Protein 6ZHK (pdb70)

Structure (mmCIF, N/CA/C/O backbone):
data_6ZHK
#
_entry.id   6ZHK
#
_cell.length_a   61.232
_cell.length_b   61.380
_cell.length_c   63.069
_cell.angle_alpha   106.110
_cell.angle_beta   93.480
_cell.angle_gamma   96.470
#
_symmetry.space_group_name_H-M   'P 1'
#
loop_
_entity.id
_entity.type
_entity.pdbx_description
1 polymer 'Adenosylmethionine-8-amino-7-oxononanoate aminotransferase'
2 non-polymer 'MAGNESIUM ION'
3 water water
#
loop_
_atom_site.group_PDB
_atom_site.id
_atom_site.type_symbol
_atom_site.label_atom_id
_atom_site.label_alt_id
_atom_site.label_comp_id
_atom_site.label_asym_id
_atom_site.label_entity_id
_atom_site.label_seq_id
_atom_site.pdbx_PDB_ins_code
_atom_site.Cartn_x
_atom_site.Cartn_y
_atom_site.Cartn_z
_atom_site.occupancy
_atom_site.B_iso_or_equiv
_atom_site.auth_seq_id
_atom_site.auth_comp_id
_atom_site.auth_asym_id
_atom_site.auth_atom_id
_atom_site.pdbx_PDB_model_num
ATOM 1 N N . ASP A 1 9 ? 35.708 9.026 -2.039 1.00 53.98 9 ASP A N 1
ATOM 2 C CA . ASP A 1 9 ? 34.265 8.950 -1.895 1.00 40.92 9 ASP A CA 1
ATOM 3 C C . ASP A 1 9 ? 33.787 10.234 -1.229 1.00 40.90 9 ASP A C 1
ATOM 4 O O . ASP A 1 9 ? 32.649 10.594 -1.462 1.00 39.85 9 ASP A O 1
ATOM 9 N N . LYS A 1 10 ? 34.629 10.881 -0.398 1.00 36.91 10 LYS A N 1
ATOM 10 C CA . LYS A 1 10 ? 34.177 11.859 0.603 1.00 35.80 10 LYS A CA 1
ATOM 11 C C . LYS A 1 10 ? 33.399 13.020 -0.048 1.00 36.82 10 LYS A C 1
ATOM 12 O O . LYS A 1 10 ? 32.388 13.485 0.492 1.00 31.64 10 LYS A O 1
ATOM 15 N N . ASN A 1 11 ? 33.898 13.511 -1.194 1.00 33.02 11 ASN A N 1
ATOM 16 C CA . ASN A 1 11 ? 33.348 14.687 -1.851 1.00 35.03 11 ASN A CA 1
ATOM 17 C C . ASN A 1 11 ? 31.983 14.342 -2.440 1.00 31.18 11 ASN A C 1
ATOM 18 O O . ASN A 1 11 ? 31.066 15.140 -2.365 1.00 30.99 11 ASN A O 1
ATOM 23 N N . LEU A 1 12 ? 31.848 13.131 -2.968 1.00 30.55 12 LEU A N 1
ATOM 24 C CA . LEU A 1 12 ? 30.576 12.657 -3.491 1.00 31.55 12 LEU A CA 1
ATOM 25 C C . LEU A 1 12 ? 29.547 12.488 -2.361 1.00 34.62 12 LEU A C 1
ATOM 26 O O . LEU A 1 12 ? 28.370 12.799 -2.578 1.00 34.34 12 LEU A O 1
ATOM 31 N N . LEU A 1 13 ? 29.966 11.948 -1.196 1.00 27.72 13 LEU A N 1
ATOM 32 C CA . LEU A 1 13 ? 29.064 11.788 -0.050 1.00 26.96 13 LEU A CA 1
ATOM 33 C C . LEU A 1 13 ? 28.512 13.154 0.337 1.00 25.38 13 LEU A C 1
ATOM 34 O O . LEU A 1 13 ? 27.313 13.293 0.541 1.00 25.05 13 LEU A O 1
ATOM 39 N N . GLU A 1 14 ? 29.391 14.155 0.449 1.00 25.72 14 GLU A N 1
ATOM 40 C CA . GLU A 1 14 ? 28.983 15.511 0.826 1.00 26.41 14 GLU A CA 1
ATOM 41 C C . GLU A 1 14 ? 27.987 16.052 -0.193 1.00 25.47 14 GLU A C 1
ATOM 42 O O . GLU A 1 14 ? 26.948 16.627 0.174 1.00 24.24 14 GLU A O 1
ATOM 48 N N . LYS A 1 15 ? 28.275 15.807 -1.479 1.00 22.38 15 LYS A N 1
ATOM 49 C CA . LYS A 1 15 ? 27.429 16.328 -2.529 1.00 27.63 15 LYS A CA 1
ATOM 50 C C . LYS A 1 15 ? 26.061 15.663 -2.475 1.00 25.02 15 LYS A C 1
ATOM 51 O O . LYS A 1 15 ? 25.046 16.340 -2.611 1.00 24.27 15 LYS A O 1
ATOM 57 N N . TRP A 1 16 ? 26.032 14.337 -2.324 1.00 27.04 16 TRP A N 1
ATOM 58 C CA . TRP A 1 16 ? 24.785 13.576 -2.332 1.00 22.66 16 TRP A CA 1
ATOM 59 C C . TRP A 1 16 ? 23.956 13.966 -1.113 1.00 20.75 16 TRP A C 1
ATOM 60 O O . TRP A 1 16 ? 22.736 14.117 -1.195 1.00 22.68 16 TRP A O 1
ATOM 71 N N . ASP A 1 17 ? 24.625 14.175 0.002 1.00 18.23 17 ASP A N 1
ATOM 72 C CA . ASP A 1 17 ? 23.953 14.606 1.212 1.00 21.40 17 ASP A CA 1
ATOM 73 C C . ASP A 1 17 ? 23.153 15.886 0.936 1.00 24.33 17 ASP A C 1
ATOM 74 O O . ASP A 1 17 ? 21.972 16.003 1.278 1.00 26.63 17 ASP A O 1
ATOM 79 N N . LYS A 1 18 ? 23.805 16.869 0.307 1.00 20.44 18 LYS A N 1
ATOM 80 C CA . LYS A 1 18 ? 23.193 18.163 0.065 1.00 21.84 18 LYS A CA 1
ATOM 81 C C . LYS A 1 18 ? 22.186 18.044 -1.067 1.00 19.67 18 LYS A C 1
ATOM 82 O O . LYS A 1 18 ? 21.269 18.835 -1.158 1.00 25.66 18 LYS A O 1
ATOM 88 N N . GLU A 1 19 ? 22.425 17.155 -2.029 1.00 20.00 19 GLU A N 1
ATOM 89 C CA . GLU A 1 19 ? 21.569 17.075 -3.204 1.00 20.14 19 GLU A CA 1
ATOM 90 C C . GLU A 1 19 ? 20.246 16.359 -2.901 1.00 19.46 19 GLU A C 1
ATOM 91 O O . GLU A 1 19 ? 19.212 16.722 -3.475 1.00 18.43 19 GLU A O 1
ATOM 97 N N . TYR A 1 20 ? 20.290 15.312 -2.079 1.00 17.00 20 TYR A N 1
ATOM 98 C CA . TYR A 1 20 ? 19.164 14.367 -2.065 1.00 16.10 20 TYR A CA 1
ATOM 99 C C . TYR A 1 20 ? 18.390 14.365 -0.752 1.00 16.36 20 TYR A C 1
ATOM 100 O O . TYR A 1 20 ? 17.225 13.952 -0.735 1.00 16.55 20 TYR A O 1
ATOM 109 N N . ILE A 1 21 ? 19.026 14.803 0.339 1.00 14.49 21 ILE A N 1
ATOM 110 C CA . ILE A 1 21 ? 18.335 14.697 1.621 1.00 14.56 21 ILE A CA 1
ATOM 111 C C . ILE A 1 21 ? 17.764 16.045 2.055 1.00 15.35 21 ILE A C 1
ATOM 112 O O . ILE A 1 21 ? 18.496 17.057 2.121 1.00 17.94 21 ILE A O 1
ATOM 117 N N . TRP A 1 22 ? 16.455 16.052 2.307 1.00 14.25 22 TRP A N 1
ATOM 118 C CA . TRP A 1 22 ? 15.849 17.176 3.010 1.00 13.59 22 TRP A CA 1
ATOM 119 C C . TRP A 1 22 ? 15.990 16.894 4.504 1.00 14.15 22 TRP A C 1
ATOM 120 O O . TRP A 1 22 ? 15.289 16.021 5.042 1.00 15.88 22 TRP A O 1
ATOM 131 N N . HIS A 1 23 ? 16.920 17.606 5.140 1.00 14.68 23 HIS A N 1
ATOM 132 C CA . HIS A 1 23 ? 17.258 17.293 6.530 1.00 13.92 23 HIS A CA 1
ATOM 133 C C . HIS A 1 23 ? 16.184 17.835 7.462 1.00 14.94 23 HIS A C 1
ATOM 134 O O . HIS A 1 23 ? 15.532 18.831 7.155 1.00 15.60 23 HIS A O 1
ATOM 141 N N . PRO A 1 24 ? 15.978 17.171 8.631 1.00 14.35 24 PRO A N 1
ATOM 142 C CA . PRO A 1 24 ? 15.020 17.645 9.634 1.00 14.66 24 PRO A CA 1
ATOM 143 C C . PRO A 1 24 ? 15.569 18.931 10.289 1.00 16.32 24 PRO A C 1
ATOM 144 O O . PRO A 1 24 ? 16.785 19.049 10.488 1.00 14.04 24 PRO A O 1
ATOM 148 N N . TYR A 1 25 ? 14.663 19.855 10.643 1.00 13.48 25 TYR A N 1
ATOM 149 C CA . TYR A 1 25 ? 14.947 21.063 11.412 1.00 13.17 25 TYR A CA 1
ATOM 150 C C . TYR A 1 25 ? 16.169 21.788 10.833 1.00 14.04 25 TYR A C 1
ATOM 151 O O . TYR A 1 25 ? 17.049 22.150 11.578 1.00 15.15 25 TYR A O 1
ATOM 160 N N . THR A 1 26 ? 16.235 21.989 9.511 1.00 13.19 26 THR A N 1
ATOM 161 C CA . THR A 1 26 ? 17.461 22.534 8.969 1.00 14.69 26 THR A CA 1
ATOM 162 C C . THR A 1 26 ? 17.127 23.428 7.770 1.00 15.77 26 THR A C 1
ATOM 163 O O . THR A 1 26 ? 16.420 23.011 6.844 1.00 14.63 26 THR A O 1
ATOM 167 N N . GLN A 1 27 ? 17.690 24.644 7.764 1.00 15.86 27 GLN A N 1
ATOM 168 C CA . GLN A 1 27 ? 17.529 25.519 6.615 1.00 15.64 27 GLN A CA 1
ATOM 169 C C . GLN A 1 27 ? 18.512 25.030 5.563 1.00 15.42 27 GLN A C 1
ATOM 170 O O . GLN A 1 27 ? 19.714 25.285 5.684 1.00 15.82 27 GLN A O 1
ATOM 176 N N . MET A 1 28 ? 17.999 24.394 4.498 1.00 14.88 28 MET A N 1
ATOM 177 C CA . MET A 1 28 ? 18.836 23.630 3.586 1.00 15.62 28 MET A CA 1
ATOM 178 C C . MET A 1 28 ? 19.726 24.581 2.766 1.00 16.78 28 MET A C 1
ATOM 179 O O . MET A 1 28 ? 20.786 24.175 2.304 1.00 15.31 28 MET A O 1
ATOM 184 N N . LYS A 1 29 ? 19.276 25.814 2.566 1.00 19.08 29 LYS A N 1
ATOM 185 C CA . LYS A 1 29 ? 20.125 26.823 1.913 1.00 20.38 29 LYS A CA 1
ATOM 186 C C . LYS A 1 29 ? 21.455 26.914 2.638 1.00 21.56 29 LYS A C 1
ATOM 187 O O . LYS A 1 29 ? 22.501 26.931 2.008 1.00 25.68 29 LYS A O 1
ATOM 193 N N . GLU A 1 30 ? 21.415 27.018 3.967 1.00 20.14 30 GLU A N 1
ATOM 194 C CA . GLU A 1 30 ? 22.620 27.222 4.741 1.00 23.91 30 GLU A CA 1
ATOM 195 C C . GLU A 1 30 ? 23.410 25.937 4.878 1.00 23.18 30 GLU A C 1
ATOM 196 O O . GLU A 1 30 ? 24.630 25.967 4.853 1.00 24.58 30 GLU A O 1
ATOM 202 N N . TYR A 1 31 ? 22.706 24.822 5.037 1.00 19.07 31 TYR A N 1
ATOM 203 C CA . TYR A 1 31 ? 23.375 23.544 5.158 1.00 17.99 31 TYR A CA 1
ATOM 204 C C . TYR A 1 31 ? 24.176 23.271 3.877 1.00 16.75 31 TYR A C 1
ATOM 205 O O . TYR A 1 31 ? 25.293 22.769 3.913 1.00 19.74 31 TYR A O 1
ATOM 214 N N . ARG A 1 32 ? 23.599 23.607 2.726 1.00 17.90 32 ARG A N 1
ATOM 215 C CA . ARG A 1 32 ? 24.283 23.343 1.475 1.00 21.44 32 ARG A CA 1
ATOM 216 C C . ARG A 1 32 ? 25.532 24.209 1.294 1.00 25.67 32 ARG A C 1
ATOM 217 O O . ARG A 1 32 ? 26.392 23.842 0.496 1.00 25.92 32 ARG A O 1
ATOM 225 N N . GLU A 1 33 ? 25.633 25.311 2.046 1.00 26.29 33 GLU A N 1
ATOM 226 C CA . GLU A 1 33 ? 26.798 26.179 1.926 1.00 32.62 33 GLU A CA 1
ATOM 227 C C . GLU A 1 33 ? 27.908 25.732 2.864 1.00 33.06 33 GLU A C 1
ATOM 228 O O . GLU A 1 33 ? 29.047 26.118 2.658 1.00 31.71 33 GLU A O 1
ATOM 234 N N . SER A 1 34 ? 27.579 24.975 3.920 1.00 29.93 34 SER A N 1
ATOM 235 C CA . SER A 1 34 ? 28.583 24.744 4.945 1.00 26.00 34 SER A CA 1
ATOM 236 C C . SER A 1 34 ? 29.255 23.374 4.810 1.00 28.62 34 SER A C 1
ATOM 237 O O . SER A 1 34 ? 28.849 22.514 4.008 1.00 27.19 34 SER A O 1
ATOM 240 N N . LYS A 1 35 ? 30.318 23.195 5.614 1.00 27.43 35 LYS A N 1
ATOM 241 C CA . LYS A 1 35 ? 30.969 21.904 5.771 1.00 29.23 35 LYS A CA 1
ATOM 242 C C . LYS A 1 35 ? 30.332 21.242 6.987 1.00 28.52 35 LYS A C 1
ATOM 243 O O . LYS A 1 35 ? 30.456 21.750 8.090 1.00 27.20 35 LYS A O 1
ATOM 249 N N . ASN A 1 36 ? 29.622 20.126 6.763 1.00 26.48 36 ASN A N 1
ATOM 250 C CA . ASN A 1 36 ? 28.784 19.538 7.798 1.00 24.52 36 ASN A CA 1
ATOM 251 C C . ASN A 1 36 ? 29.393 18.228 8.265 1.00 22.83 36 ASN A C 1
ATOM 252 O O . ASN A 1 36 ? 30.046 17.533 7.509 1.00 23.35 36 ASN A O 1
ATOM 257 N N . LEU A 1 37 ? 29.165 17.864 9.528 1.00 19.89 37 LEU A N 1
ATOM 258 C CA . LEU A 1 37 ? 29.688 16.622 10.083 1.00 21.07 37 LEU A CA 1
ATOM 259 C C . LEU A 1 37 ? 28.908 15.492 9.426 1.00 20.25 37 LEU A C 1
ATOM 260 O O . LEU A 1 37 ? 27.668 15.555 9.434 1.00 20.91 37 LEU A O 1
ATOM 265 N N . ILE A 1 38 ? 29.644 14.531 8.834 1.00 18.01 38 ILE A N 1
ATOM 266 C CA . ILE A 1 38 ? 29.063 13.312 8.271 1.00 18.98 38 ILE A CA 1
ATOM 267 C C . ILE A 1 38 ? 29.635 12.149 9.064 1.00 19.44 38 ILE A C 1
ATOM 268 O O . ILE A 1 38 ? 30.835 11.891 9.034 1.00 18.38 38 ILE A O 1
ATOM 275 N N . ILE A 1 39 ? 28.784 11.492 9.857 1.00 18.88 39 ILE A N 1
ATOM 276 C CA . ILE A 1 39 ? 29.283 10.526 10.812 1.00 20.38 39 ILE A CA 1
ATOM 277 C C . ILE A 1 39 ? 29.361 9.156 10.147 1.00 23.33 39 ILE A C 1
ATOM 278 O O . ILE A 1 39 ? 28.461 8.755 9.409 1.00 19.94 39 ILE A O 1
ATOM 283 N N . GLU A 1 40 ? 30.441 8.428 10.453 1.00 20.40 40 GLU A N 1
ATOM 284 C CA . GLU A 1 40 ? 30.732 7.130 9.841 1.00 20.64 40 GLU A CA 1
ATOM 285 C C . GLU A 1 40 ? 30.747 6.025 10.882 1.00 16.93 40 GLU A C 1
ATOM 286 O O . GLU A 1 40 ? 30.443 4.876 10.581 1.00 19.47 40 GLU A O 1
ATOM 292 N N . ARG A 1 41 ? 31.168 6.353 12.101 1.00 14.88 41 ARG A N 1
ATOM 293 C CA . ARG A 1 41 ? 31.136 5.334 13.126 1.00 18.82 41 ARG A CA 1
ATOM 294 C C . ARG A 1 41 ? 31.171 6.070 14.456 1.00 15.83 41 ARG A C 1
ATOM 295 O O . ARG A 1 41 ? 31.147 7.291 14.500 1.00 18.46 41 ARG A O 1
ATOM 303 N N . GLY A 1 42 ? 31.106 5.307 15.534 1.00 15.10 42 GLY A N 1
ATOM 304 C CA . GLY A 1 42 ? 31.149 5.830 16.879 1.00 18.80 42 GLY A CA 1
ATOM 305 C C . GLY A 1 42 ? 31.977 4.919 17.799 1.00 20.18 42 GLY A C 1
ATOM 306 O O . GLY A 1 42 ? 32.066 3.691 17.595 1.00 20.22 42 GLY A O 1
ATOM 307 N N . GLU A 1 43 ? 32.587 5.529 18.821 1.00 22.07 43 GLU A N 1
ATOM 308 C CA . GLU A 1 43 ? 33.255 4.740 19.824 1.00 21.16 43 GLU A CA 1
ATOM 309 C C . GLU A 1 43 ? 33.134 5.429 21.177 1.00 20.93 43 GLU A C 1
ATOM 310 O O . GLU A 1 43 ? 33.478 6.591 21.318 1.00 18.32 43 GLU A O 1
ATOM 316 N N . GLY A 1 44 ? 32.596 4.710 22.168 1.00 18.51 44 GLY A N 1
ATOM 317 C CA . GLY A 1 44 ? 32.348 5.295 23.484 1.00 17.51 44 GLY A CA 1
ATOM 318 C C . GLY A 1 44 ? 31.493 6.549 23.325 1.00 16.86 44 GLY A C 1
ATOM 319 O O . GLY A 1 44 ? 30.525 6.540 22.558 1.00 15.75 44 GLY A O 1
ATOM 320 N N . ASN A 1 45 ? 31.916 7.655 23.950 1.00 17.38 45 ASN A N 1
ATOM 321 C CA . ASN A 1 45 ? 31.121 8.863 23.932 1.00 15.53 45 ASN A CA 1
ATOM 322 C C . ASN A 1 45 ? 31.386 9.746 22.712 1.00 15.68 45 ASN A C 1
ATOM 323 O O . ASN A 1 45 ? 31.018 10.922 22.740 1.00 16.46 45 ASN A O 1
ATOM 328 N N . TYR A 1 46 ? 31.960 9.181 21.636 1.00 16.16 46 TYR A N 1
ATOM 329 C CA . TYR A 1 46 ? 32.471 9.985 20.540 1.00 14.92 46 TYR A CA 1
ATOM 330 C C . TYR A 1 46 ? 31.910 9.555 19.184 1.00 13.78 46 TYR A C 1
ATOM 331 O O . TYR A 1 46 ? 31.802 8.373 18.901 1.00 16.39 46 TYR A O 1
ATOM 340 N N . LEU A 1 47 ? 31.470 10.547 18.408 1.00 13.31 47 LEU A N 1
ATOM 341 C CA . LEU A 1 47 ? 31.048 10.392 17.023 1.00 15.03 47 LEU A CA 1
ATOM 342 C C . LEU A 1 47 ? 32.322 10.526 16.171 1.00 17.20 47 LEU A C 1
ATOM 343 O O . LEU A 1 47 ? 33.112 11.453 16.377 1.00 17.34 47 LEU A O 1
ATOM 348 N N . ILE A 1 48 ? 32.484 9.643 15.184 1.00 17.97 48 ILE A N 1
ATOM 349 C CA . ILE A 1 48 ? 33.661 9.692 14.330 1.00 17.01 48 ILE A CA 1
ATOM 350 C C . ILE A 1 48 ? 33.220 9.995 12.907 1.00 17.80 48 ILE A C 1
ATOM 351 O O . ILE A 1 48 ? 32.386 9.259 12.372 1.00 17.69 48 ILE A O 1
ATOM 356 N N . ASP A 1 49 ? 33.754 11.080 12.329 1.00 14.99 49 ASP A N 1
ATOM 357 C CA . ASP A 1 49 ? 33.345 11.471 11.003 1.00 16.79 49 ASP A CA 1
ATOM 358 C C . ASP A 1 49 ? 34.117 10.728 9.918 1.00 15.69 49 ASP A C 1
ATOM 359 O O . ASP A 1 49 ? 34.992 9.913 10.194 1.00 20.38 49 ASP A O 1
ATOM 364 N N . ILE A 1 50 ? 33.744 11.023 8.685 1.00 18.22 50 ILE A N 1
ATOM 365 C CA . ILE A 1 50 ? 34.259 10.332 7.519 1.00 20.00 50 ILE A CA 1
ATOM 366 C C . ILE A 1 50 ? 35.713 10.763 7.284 1.00 21.99 50 ILE A C 1
ATOM 367 O O . ILE A 1 50 ? 36.361 10.159 6.429 1.00 20.72 50 ILE A O 1
ATOM 372 N N . TYR A 1 51 ? 36.213 11.752 8.043 1.00 22.54 51 TYR A N 1
ATOM 373 C CA . TYR A 1 51 ? 37.627 12.170 8.007 1.00 25.04 51 TYR A CA 1
ATOM 374 C C . TYR A 1 51 ? 38.412 11.480 9.130 1.00 28.46 51 TYR A C 1
ATOM 375 O O . TYR A 1 51 ? 39.642 11.580 9.215 1.00 27.01 51 TYR A O 1
ATOM 384 N N . GLY A 1 52 ? 37.695 10.728 9.976 1.00 19.89 52 GLY A N 1
ATOM 385 C CA . GLY A 1 52 ? 38.319 10.012 11.065 1.00 19.54 52 GLY A CA 1
ATOM 386 C C . GLY A 1 52 ? 38.437 10.871 12.324 1.00 18.83 52 GLY A C 1
ATOM 387 O O . GLY A 1 52 ? 39.075 10.437 13.271 1.00 19.54 52 GLY A O 1
ATOM 388 N N . ASN A 1 53 ? 37.896 12.097 12.289 1.00 21.36 53 ASN A N 1
ATOM 389 C CA . ASN A 1 53 ? 37.915 13.003 13.432 1.00 23.81 53 ASN A CA 1
ATOM 390 C C . ASN A 1 53 ? 36.864 12.594 14.482 1.00 21.78 53 ASN A C 1
ATOM 391 O O . ASN A 1 53 ? 35.769 12.159 14.147 1.00 24.90 53 ASN A O 1
ATOM 396 N N . LYS A 1 54 ? 37.169 12.789 15.763 1.00 18.48 54 LYS A N 1
ATOM 397 C CA . LYS A 1 54 ? 36.298 12.384 16.847 1.00 19.67 54 LYS A CA 1
ATOM 398 C C . LYS A 1 54 ? 35.719 13.623 17.554 1.00 19.05 54 LYS A C 1
ATOM 399 O O . LYS A 1 54 ? 36.405 14.662 17.738 1.00 20.39 54 LYS A O 1
ATOM 405 N N . TYR A 1 55 ? 34.422 13.524 17.902 1.00 16.64 55 TYR A N 1
ATOM 406 C CA . TYR A 1 55 ? 33.669 14.590 18.538 1.00 16.77 55 TYR A CA 1
ATOM 407 C C . TYR A 1 55 ? 32.904 14.047 19.730 1.00 16.10 55 TYR A C 1
ATOM 408 O O . TYR A 1 55 ? 32.187 13.061 19.587 1.00 15.33 55 TYR A O 1
ATOM 417 N N . LEU A 1 56 ? 33.125 14.627 20.915 1.00 14.23 56 LEU A N 1
ATOM 418 C CA . LEU A 1 56 ? 32.355 14.217 22.075 1.00 16.35 56 LEU A CA 1
ATOM 419 C C . LEU A 1 56 ? 30.873 14.509 21.807 1.00 15.18 56 LEU A C 1
ATOM 420 O O . LEU A 1 56 ? 30.516 15.640 21.489 1.00 16.44 56 LEU A O 1
ATOM 425 N N . ASP A 1 57 ? 30.013 13.528 22.058 1.00 15.89 57 ASP A N 1
ATOM 426 C CA . ASP A 1 57 ? 28.589 13.713 21.745 1.00 17.08 57 ASP A CA 1
ATOM 427 C C . ASP A 1 57 ? 27.883 14.399 22.928 1.00 15.54 57 ASP A C 1
ATOM 428 O O . ASP A 1 57 ? 27.211 13.771 23.740 1.00 15.68 57 ASP A O 1
ATOM 433 N N . ALA A 1 58 ? 28.053 15.707 23.006 1.00 16.13 58 ALA A N 1
ATOM 434 C CA . ALA A 1 58 ? 27.699 16.465 24.201 1.00 14.33 58 ALA A CA 1
ATOM 435 C C . ALA A 1 58 ? 26.177 16.672 24.249 1.00 13.46 58 ALA A C 1
ATOM 436 O O . ALA A 1 58 ? 25.686 17.035 25.312 1.00 14.39 58 ALA A O 1
ATOM 438 N N . VAL A 1 59 ? 25.460 16.348 23.150 1.00 12.96 59 VAL A N 1
ATOM 439 C CA . VAL A 1 59 ? 23.997 16.385 2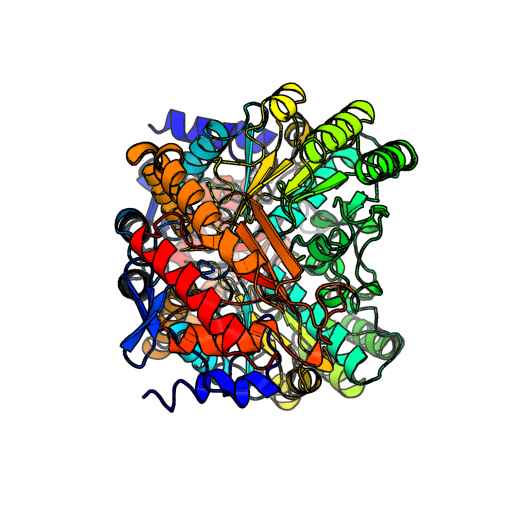3.159 1.00 14.78 59 VAL A CA 1
ATOM 440 C C . VAL A 1 59 ? 23.378 14.988 23.006 1.00 15.30 59 VAL A C 1
ATOM 441 O O . VAL A 1 59 ? 22.163 14.845 22.718 1.00 15.01 59 VAL A O 1
ATOM 445 N N . SER A 1 60 ? 24.212 13.952 23.113 1.00 12.76 60 SER A N 1
ATOM 446 C CA . SER A 1 60 ? 23.729 12.576 23.040 1.00 12.22 60 SER A CA 1
ATOM 447 C C . SER A 1 60 ? 22.917 12.317 21.792 1.00 13.21 60 SER A C 1
ATOM 448 O O . SER A 1 60 ? 21.916 11.618 21.869 1.00 13.70 60 SER A O 1
ATOM 451 N N . SER A 1 61 ? 23.403 12.790 20.625 1.00 14.05 61 SER A N 1
ATOM 452 C CA . SER A 1 61 ? 22.687 12.519 19.368 1.00 14.19 61 SER A CA 1
ATOM 453 C C . SER A 1 61 ? 21.204 12.944 19.488 1.00 16.63 61 SER A C 1
ATOM 454 O O . SER A 1 61 ? 20.301 12.266 18.978 1.00 16.18 61 SER A O 1
ATOM 457 N N . ILE A 1 62 ? 21.012 14.123 20.121 1.00 13.93 62 ILE A N 1
ATOM 458 C CA . ILE A 1 62 ? 19.709 14.755 20.322 1.00 15.30 62 ILE A CA 1
ATOM 459 C C . ILE A 1 62 ? 18.927 13.950 21.380 1.00 17.09 62 ILE A C 1
ATOM 460 O O . ILE A 1 62 ? 17.728 13.580 21.200 1.00 15.05 62 ILE A O 1
ATOM 465 N N . TRP A 1 63 ? 19.634 13.700 22.502 1.00 13.96 63 TRP A N 1
ATOM 466 C CA . TRP A 1 63 ? 19.020 13.482 23.807 1.00 16.11 63 TRP A CA 1
ATOM 467 C C . TRP A 1 63 ? 18.478 12.046 23.871 1.00 15.87 63 TRP A C 1
ATOM 468 O O . TRP A 1 63 ? 17.584 11.774 24.684 1.00 17.23 63 TRP A O 1
ATOM 479 N N . CYS A 1 64 ? 19.079 11.139 23.104 1.00 13.23 64 CYS A N 1
ATOM 480 C CA . CYS A 1 64 ? 18.722 9.718 23.182 1.00 13.58 64 CYS A CA 1
ATOM 481 C C . CYS A 1 64 ? 19.870 8.782 23.591 1.00 16.66 64 CYS A C 1
ATOM 482 O O . CYS A 1 64 ? 19.615 7.640 24.019 1.00 16.68 64 CYS A O 1
ATOM 485 N N . ASN A 1 65 ? 21.127 9.173 23.347 1.00 14.28 65 ASN A N 1
ATOM 486 C CA . ASN A 1 65 ? 22.213 8.207 23.558 1.00 14.70 65 ASN A CA 1
ATOM 487 C C . ASN A 1 65 ? 22.515 8.126 25.059 1.00 13.71 65 ASN A C 1
ATOM 488 O O . ASN A 1 65 ? 22.769 9.130 25.665 1.00 15.53 65 ASN A O 1
ATOM 493 N N . LEU A 1 66 ? 22.503 6.941 25.663 1.00 13.56 66 LEU A N 1
ATOM 494 C CA . LEU A 1 66 ? 22.695 6.893 27.111 1.00 14.61 66 LEU A CA 1
ATOM 495 C C . LEU A 1 66 ? 24.114 6.447 27.427 1.00 13.86 66 LEU A C 1
ATOM 496 O O . LEU A 1 66 ? 24.667 6.870 28.418 1.00 16.05 66 LEU A O 1
ATOM 501 N N . PHE A 1 67 ? 24.614 5.479 26.694 1.00 16.34 67 PHE A N 1
ATOM 502 C CA . PHE A 1 67 ? 25.790 4.747 27.154 1.00 14.92 67 PHE A CA 1
ATOM 503 C C . PHE A 1 67 ? 26.931 4.754 26.137 1.00 17.76 67 PHE A C 1
ATOM 504 O O . PHE A 1 67 ? 27.854 3.928 26.256 1.00 17.84 67 PHE A O 1
ATOM 512 N N . GLY A 1 68 ? 26.871 5.659 25.178 1.00 15.79 68 GLY A N 1
ATOM 513 C CA . GLY A 1 68 ? 27.936 5.717 24.177 1.00 17.12 68 GLY A CA 1
ATOM 514 C C . GLY A 1 68 ? 27.499 4.999 22.905 1.00 15.96 68 GLY A C 1
ATOM 515 O O . GLY A 1 68 ? 26.394 4.437 22.877 1.00 17.39 68 GLY A O 1
ATOM 516 N N . HIS A 1 69 ? 28.366 4.999 21.895 1.00 16.04 69 HIS A N 1
ATOM 517 C CA . HIS A 1 69 ? 28.063 4.504 20.570 1.00 16.80 69 HIS A CA 1
ATOM 518 C C . HIS A 1 69 ? 28.636 3.118 20.298 1.00 18.88 69 HIS A C 1
ATOM 519 O O . HIS A 1 69 ? 28.514 2.632 19.156 1.00 20.52 69 HIS A O 1
ATOM 526 N N . SER A 1 70 ? 29.207 2.465 21.322 1.00 17.13 70 SER A N 1
ATOM 527 C CA . SER A 1 70 ? 29.754 1.126 21.079 1.00 18.77 70 SER A CA 1
ATOM 528 C C . SER A 1 70 ? 29.492 0.236 22.298 1.00 19.60 70 SER A C 1
ATOM 529 O O . SER A 1 70 ? 30.346 -0.507 22.780 1.00 18.65 70 SER A O 1
ATOM 532 N N . ARG A 1 71 ? 28.265 0.296 22.795 1.00 17.40 71 ARG A N 1
ATOM 533 C CA . ARG A 1 71 ? 27.941 -0.428 24.008 1.00 19.57 71 ARG A CA 1
ATOM 534 C C . ARG A 1 71 ? 27.589 -1.860 23.632 1.00 18.98 71 ARG A C 1
ATOM 535 O O . ARG A 1 71 ? 26.582 -2.085 22.982 1.00 19.41 71 ARG A O 1
ATOM 543 N N . LYS A 1 72 ? 28.423 -2.834 24.054 1.00 16.33 72 LYS A N 1
ATOM 544 C CA . LYS A 1 72 ? 28.347 -4.182 23.492 1.00 17.04 72 LYS A CA 1
ATOM 545 C C . LYS A 1 72 ? 27.028 -4.891 23.790 1.00 19.48 72 LYS A C 1
ATOM 546 O O . LYS A 1 72 ? 26.517 -5.585 22.909 1.00 15.97 72 LYS A O 1
ATOM 549 N N . GLU A 1 73 ? 26.490 -4.717 25.011 1.00 18.26 73 GLU A N 1
ATOM 550 C CA . GLU A 1 73 ? 25.295 -5.478 25.381 1.00 18.96 73 GLU A CA 1
ATOM 551 C C . GLU A 1 73 ? 24.129 -5.137 24.439 1.00 17.93 73 GLU A C 1
ATOM 552 O O . GLU A 1 73 ? 23.303 -6.007 24.117 1.00 16.38 73 GLU A O 1
ATOM 558 N N . ILE A 1 74 ? 24.026 -3.854 24.064 1.00 16.12 74 ILE A N 1
ATOM 559 C CA . ILE A 1 74 ? 22.898 -3.420 23.269 1.00 17.11 74 ILE A CA 1
ATOM 560 C C . ILE A 1 74 ? 23.121 -3.916 21.840 1.00 18.37 74 ILE A C 1
ATOM 561 O O . ILE A 1 74 ? 22.198 -4.434 21.200 1.00 18.50 74 ILE A O 1
ATOM 566 N N . ILE A 1 75 ? 24.322 -3.655 21.307 1.00 16.46 75 ILE A N 1
ATOM 567 C CA . ILE A 1 75 ? 24.657 -4.111 19.957 1.00 19.26 75 ILE A CA 1
ATOM 568 C C . ILE A 1 75 ? 24.466 -5.625 19.863 1.00 17.78 75 ILE A C 1
ATOM 569 O O . ILE A 1 75 ? 23.811 -6.146 18.946 1.00 20.00 75 ILE A O 1
ATOM 574 N N . GLU A 1 76 ? 24.960 -6.375 20.847 1.00 20.12 76 GLU A N 1
ATOM 575 C CA . GLU A 1 76 ? 24.814 -7.832 20.812 1.00 19.46 76 GLU A CA 1
ATOM 576 C C . GLU A 1 76 ? 23.347 -8.286 20.916 1.00 21.17 76 GLU A C 1
ATOM 577 O O . GLU A 1 76 ? 22.962 -9.289 20.314 1.00 20.46 76 GLU A O 1
ATOM 583 N N . ALA A 1 77 ? 22.529 -7.583 21.699 1.00 17.32 77 ALA A N 1
ATOM 584 C CA . ALA A 1 77 ? 21.101 -7.891 21.799 1.00 16.97 77 ALA A CA 1
ATOM 585 C C . ALA A 1 77 ? 20.411 -7.751 20.450 1.00 15.67 77 ALA A C 1
ATOM 586 O O . ALA A 1 77 ? 19.612 -8.606 20.048 1.00 17.37 77 ALA A O 1
ATOM 588 N N . ILE A 1 78 ? 20.744 -6.696 19.738 1.00 15.42 78 ILE A N 1
ATOM 589 C CA . ILE A 1 78 ? 20.168 -6.482 18.399 1.00 16.69 78 ILE A CA 1
ATOM 590 C C . ILE A 1 78 ? 20.551 -7.624 17.468 1.00 15.57 78 ILE A C 1
ATOM 591 O O . ILE A 1 78 ? 19.721 -8.161 16.721 1.00 16.04 78 ILE A O 1
ATOM 596 N N . LYS A 1 79 ? 21.856 -7.953 17.432 1.00 19.68 79 LYS A N 1
ATOM 597 C CA . LYS A 1 79 ? 22.351 -8.947 16.492 1.00 18.72 79 LYS A CA 1
ATOM 598 C C . LYS A 1 79 ? 21.757 -10.320 16.790 1.00 18.39 79 LYS A C 1
ATOM 599 O O . LYS A 1 79 ? 21.355 -11.031 15.860 1.00 18.15 79 LYS A O 1
ATOM 605 N N . ASN A 1 80 ? 21.760 -10.711 18.070 1.00 17.78 80 ASN A N 1
ATOM 606 C CA . ASN A 1 80 ? 21.140 -11.969 18.488 1.00 19.63 80 ASN A CA 1
ATOM 607 C C . ASN A 1 80 ? 19.649 -12.039 18.147 1.00 19.83 80 ASN A C 1
ATOM 608 O O . ASN A 1 80 ? 19.156 -13.116 17.776 1.00 20.91 80 ASN A O 1
ATOM 613 N N . GLN A 1 81 ? 18.898 -10.936 18.331 1.00 16.34 81 GLN A N 1
ATOM 614 C CA . GLN A 1 81 ? 17.485 -10.966 17.952 1.00 15.06 81 GLN A CA 1
ATOM 615 C C . GLN A 1 81 ? 17.331 -11.100 16.423 1.00 13.77 81 GLN A C 1
ATOM 616 O O . GLN A 1 81 ? 16.443 -11.777 15.967 1.00 17.71 81 GLN A O 1
ATOM 622 N N . ALA A 1 82 ? 18.211 -10.463 15.660 1.00 17.38 82 ALA A N 1
ATOM 623 C CA . ALA A 1 82 ? 18.052 -10.495 14.208 1.00 19.87 82 ALA A CA 1
ATOM 624 C C . ALA A 1 82 ? 18.254 -11.911 13.659 1.00 20.65 82 ALA A C 1
ATOM 625 O O . ALA A 1 82 ? 17.699 -12.222 12.612 1.00 20.98 82 ALA A O 1
ATOM 627 N N . ASP A 1 83 ? 19.032 -12.758 14.366 1.00 20.33 83 ASP A N 1
ATOM 628 C CA . ASP A 1 83 ? 19.188 -14.178 14.017 1.00 22.52 83 ASP A CA 1
ATOM 629 C C . ASP A 1 83 ? 17.960 -15.022 14.364 1.00 21.29 83 ASP A C 1
ATOM 630 O O . ASP A 1 83 ? 17.856 -16.146 13.899 1.00 23.86 83 ASP A O 1
ATOM 635 N N . LYS A 1 84 ? 17.010 -14.510 15.157 1.00 21.07 84 LYS A N 1
ATOM 636 C CA . LYS A 1 84 ? 15.776 -15.222 15.469 1.00 20.52 84 LYS A CA 1
ATOM 637 C C . LYS A 1 84 ? 14.661 -14.731 14.541 1.00 19.87 84 LYS A C 1
ATOM 638 O O . LYS A 1 84 ? 14.089 -15.512 13.794 1.00 18.96 84 LYS A O 1
ATOM 644 N N . ILE A 1 85 ? 14.302 -13.446 14.676 1.00 17.15 85 ILE A N 1
ATOM 645 C CA . ILE A 1 85 ? 13.342 -12.773 13.811 1.00 16.21 85 ILE A CA 1
ATOM 646 C C . ILE A 1 85 ? 13.375 -11.269 14.106 1.00 17.46 85 ILE A C 1
ATOM 647 O O . ILE A 1 85 ? 13.388 -10.865 15.271 1.00 15.45 85 ILE A O 1
ATOM 652 N N . CYS A 1 86 ? 13.317 -10.468 13.033 1.00 17.88 86 CYS A N 1
ATOM 653 C CA . CYS A 1 86 ? 13.402 -9.020 13.176 1.00 16.64 86 CYS A CA 1
ATOM 654 C C . CYS A 1 86 ? 12.024 -8.445 13.501 1.00 16.53 86 CYS A C 1
ATOM 655 O O . CYS A 1 86 ? 11.912 -7.520 14.277 1.00 14.23 86 CYS A O 1
ATOM 658 N N . HIS A 1 87 ? 10.982 -8.972 12.862 1.00 16.39 87 HIS A N 1
ATOM 659 C CA . HIS A 1 87 ? 9.681 -8.378 13.094 1.00 16.27 87 HIS A CA 1
ATOM 660 C C . HIS A 1 87 ? 8.547 -9.374 12.828 1.00 16.86 87 HIS A C 1
ATOM 661 O O . HIS A 1 87 ? 8.359 -9.860 11.718 1.00 14.89 87 HIS A O 1
ATOM 668 N N . SER A 1 88 ? 7.693 -9.521 13.818 1.00 13.33 88 SER A N 1
ATOM 669 C CA . SER A 1 88 ? 6.334 -9.995 13.562 1.00 13.81 88 SER A CA 1
ATOM 670 C C . SER A 1 88 ? 5.356 -9.131 14.364 1.00 13.25 88 SER A C 1
ATOM 671 O O . SER A 1 88 ? 5.764 -8.555 15.368 1.00 14.45 88 SER A O 1
ATOM 674 N N . THR A 1 89 ? 4.056 -9.214 14.021 1.00 13.15 89 THR A N 1
ATOM 675 C CA . THR A 1 89 ? 3.063 -8.245 14.457 1.00 14.32 89 THR A CA 1
ATOM 676 C C . THR A 1 89 ? 2.669 -8.420 15.927 1.00 14.61 89 THR A C 1
ATOM 677 O O . THR A 1 89 ? 2.578 -9.568 16.467 1.00 13.31 89 THR A O 1
ATOM 681 N N . LEU A 1 90 ? 2.225 -7.304 16.503 1.00 14.08 90 LEU A N 1
ATOM 682 C CA . LEU A 1 90 ? 1.423 -7.317 17.732 1.00 14.08 90 LEU A CA 1
ATOM 683 C C . LEU A 1 90 ? -0.073 -7.086 17.453 1.00 14.63 90 LEU A C 1
ATOM 684 O O . LEU A 1 90 ? -0.854 -6.998 18.391 1.00 13.75 90 LEU A O 1
ATOM 689 N N . LEU A 1 91 ? -0.488 -6.931 16.174 1.00 12.29 91 LEU A N 1
ATOM 690 C CA . LEU A 1 91 ? -1.914 -6.769 15.915 1.00 15.12 91 LEU A CA 1
ATOM 691 C C . LEU A 1 91 ? -2.537 -8.171 16.008 1.00 16.18 91 LEU A C 1
ATOM 692 O O . LEU A 1 91 ? -2.423 -8.973 15.063 1.00 18.29 91 LEU A O 1
ATOM 697 N N . GLY A 1 92 ? -3.101 -8.493 17.174 1.00 13.18 92 GLY A N 1
ATOM 698 C CA . GLY A 1 92 ? -3.802 -9.756 17.380 1.00 14.84 92 GLY A CA 1
ATOM 699 C C . GLY A 1 92 ? -2.840 -10.946 17.551 1.00 14.91 92 GLY A C 1
ATOM 700 O O . GLY A 1 92 ? -3.297 -12.079 17.614 1.00 14.57 92 GLY A O 1
ATOM 701 N N . CYS A 1 93 ? -1.539 -10.691 17.612 1.00 14.83 93 CYS A N 1
ATOM 702 C CA . CYS A 1 93 ? -0.514 -11.682 17.928 1.00 15.34 93 CYS A CA 1
ATOM 703 C C . CYS A 1 93 ? 0.419 -11.088 18.982 1.00 14.23 93 CYS A C 1
ATOM 704 O O . CYS A 1 93 ? 0.368 -9.882 19.203 1.00 15.29 93 CYS A O 1
ATOM 707 N N . GLY A 1 94 ? 1.339 -11.911 19.495 1.00 14.54 94 GLY A N 1
ATOM 708 C CA . GLY A 1 94 ? 2.392 -11.403 20.339 1.00 15.75 94 GLY A CA 1
ATOM 709 C C . GLY A 1 94 ? 3.781 -11.827 19.863 1.00 18.67 94 GLY A C 1
ATOM 710 O O . GLY A 1 94 ? 3.921 -12.640 18.914 1.00 18.99 94 GLY A O 1
ATOM 711 N N . ASN A 1 95 ? 4.799 -11.240 20.506 1.00 14.17 95 ASN A N 1
ATOM 712 C CA . ASN A 1 95 ? 6.162 -11.718 20.250 1.00 16.13 95 ASN A CA 1
ATOM 713 C C . ASN A 1 95 ? 6.924 -11.738 21.563 1.00 17.20 95 ASN A C 1
ATOM 714 O O . ASN A 1 95 ? 6.555 -11.026 22.493 1.00 14.34 95 ASN A O 1
ATOM 719 N N . VAL A 1 96 ? 8.020 -12.522 21.617 1.00 16.98 96 VAL A N 1
ATOM 720 C CA . VAL A 1 96 ? 8.638 -12.727 22.931 1.00 16.97 96 VAL A CA 1
ATOM 721 C C . VAL A 1 96 ? 9.267 -11.461 23.501 1.00 16.34 96 VAL A C 1
ATOM 722 O O . VAL A 1 96 ? 9.083 -11.166 24.684 1.00 15.96 96 VAL A O 1
ATOM 726 N N . PRO A 1 97 ? 10.157 -10.759 22.771 1.00 17.25 97 PRO A N 1
ATOM 727 C CA . PRO A 1 97 ? 10.864 -9.598 23.312 1.00 17.05 97 PRO A CA 1
ATOM 728 C C . PRO A 1 97 ? 9.902 -8.519 23.813 1.00 15.40 97 PRO A C 1
ATOM 729 O O . PRO A 1 97 ? 10.103 -7.948 24.906 1.00 16.11 97 PRO A O 1
ATOM 733 N N . SER A 1 98 ? 8.798 -8.288 23.070 1.00 14.68 98 SER A N 1
ATOM 734 C CA . SER A 1 98 ? 7.875 -7.239 23.492 1.00 15.08 98 SER A CA 1
ATOM 735 C C . SER A 1 98 ? 7.232 -7.621 24.832 1.00 17.03 98 SER A C 1
ATOM 736 O O . SER A 1 98 ? 6.945 -6.745 25.643 1.00 16.31 98 SER A O 1
ATOM 739 N N . ILE A 1 99 ? 7.018 -8.941 25.068 1.00 15.19 99 ILE A N 1
ATOM 740 C CA . ILE A 1 99 ? 6.364 -9.382 26.295 1.00 15.33 99 ILE A CA 1
ATOM 741 C C . ILE A 1 99 ? 7.328 -9.166 27.448 1.00 14.21 99 ILE A C 1
ATOM 742 O O . ILE A 1 99 ? 6.913 -8.711 28.532 1.00 13.12 99 ILE A O 1
ATOM 747 N N . LEU A 1 100 ? 8.582 -9.630 27.282 1.00 15.70 100 LEU A N 1
ATOM 748 C CA . LEU A 1 100 ? 9.549 -9.480 28.372 1.00 16.20 100 LEU A CA 1
ATOM 749 C C . LEU A 1 100 ? 9.775 -7.997 28.694 1.00 16.34 100 LEU A C 1
ATOM 750 O O . LEU A 1 100 ? 9.864 -7.571 29.840 1.00 14.85 100 LEU A O 1
ATOM 755 N N . LEU A 1 101 ? 9.883 -7.183 27.643 1.00 13.85 101 LEU A N 1
ATOM 756 C CA . LEU A 1 101 ? 10.082 -5.765 27.852 1.00 13.50 101 LEU A CA 1
ATOM 757 C C . LEU A 1 101 ? 8.859 -5.108 28.512 1.00 13.96 101 LEU A C 1
ATOM 758 O O . LEU A 1 101 ? 9.039 -4.200 29.372 1.00 14.16 101 LEU A O 1
ATOM 763 N N . ALA A 1 102 ? 7.627 -5.558 28.184 1.00 14.36 102 ALA A N 1
ATOM 764 C CA . ALA A 1 102 ? 6.464 -4.853 28.746 1.00 14.56 102 ALA A CA 1
ATOM 765 C C . ALA A 1 102 ? 6.463 -5.103 30.264 1.00 17.20 102 ALA A C 1
ATOM 766 O O . ALA A 1 102 ? 6.191 -4.219 31.046 1.00 15.03 102 ALA A O 1
ATOM 768 N N . LYS A 1 103 ? 6.772 -6.336 30.668 1.00 15.55 103 LYS A N 1
ATOM 769 C CA . LYS A 1 103 ? 6.825 -6.616 32.100 1.00 17.35 103 LYS A CA 1
ATOM 770 C C . LYS A 1 103 ? 7.922 -5.767 32.763 1.00 16.08 103 LYS A C 1
ATOM 771 O O . LYS A 1 103 ? 7.727 -5.230 33.847 1.00 19.42 103 LYS A O 1
ATOM 777 N N . LYS A 1 104 ? 9.090 -5.650 32.142 1.00 17.14 104 LYS A N 1
ATOM 778 C CA . LYS A 1 104 ? 10.137 -4.857 32.771 1.00 19.52 104 LYS A CA 1
ATOM 779 C C . LYS A 1 104 ? 9.715 -3.396 32.923 1.00 17.47 104 LYS A C 1
ATOM 780 O O . LYS A 1 104 ? 10.009 -2.757 33.934 1.00 17.33 104 LYS A O 1
ATOM 786 N N . LEU A 1 105 ? 9.088 -2.829 31.879 1.00 14.05 105 LEU A N 1
ATOM 787 C CA . LEU A 1 105 ? 8.658 -1.429 31.899 1.00 15.79 105 LEU A CA 1
ATOM 788 C C . LEU A 1 105 ? 7.611 -1.189 32.987 1.00 13.78 105 LEU A C 1
ATOM 789 O O . LEU A 1 105 ? 7.715 -0.192 33.676 1.00 17.10 105 LEU A O 1
ATOM 794 N N . VAL A 1 106 ? 6.639 -2.109 33.162 1.00 14.63 106 VAL A N 1
ATOM 795 C CA . VAL A 1 106 ? 5.619 -1.965 34.187 1.00 13.73 106 VAL A CA 1
ATOM 796 C C . VAL A 1 106 ? 6.307 -1.989 35.559 1.00 15.28 106 VAL A C 1
ATOM 797 O O . VAL A 1 106 ? 5.972 -1.151 36.427 1.00 15.57 106 VAL A O 1
ATOM 801 N N . ASP A 1 107 ? 7.247 -2.957 35.697 1.00 19.57 107 ASP A N 1
ATOM 802 C CA . ASP A 1 107 ? 7.943 -3.170 36.978 1.00 21.56 107 ASP A CA 1
ATOM 803 C C . ASP A 1 107 ? 8.831 -1.985 37.352 1.00 20.19 107 ASP A C 1
ATOM 804 O O . ASP A 1 107 ? 8.966 -1.712 38.532 1.00 22.75 107 ASP A O 1
ATOM 809 N N . ILE A 1 108 ? 9.482 -1.306 36.396 1.00 16.08 108 ILE A N 1
ATOM 810 C CA . ILE A 1 108 ? 10.350 -0.212 36.822 1.00 17.71 108 ILE A CA 1
ATOM 811 C C . ILE A 1 108 ? 9.631 1.121 36.927 1.00 17.83 108 ILE A C 1
ATOM 812 O O . ILE A 1 108 ? 10.244 2.081 37.372 1.00 18.70 108 ILE A O 1
ATOM 817 N N . THR A 1 109 ? 8.387 1.210 36.454 1.00 16.99 109 THR A N 1
ATOM 818 C CA . THR A 1 109 ? 7.734 2.508 36.565 1.00 17.19 109 THR A CA 1
ATOM 819 C C . THR A 1 109 ? 6.848 2.501 37.794 1.00 17.74 109 THR A C 1
ATOM 820 O O . THR A 1 109 ? 6.526 1.427 38.312 1.00 20.02 109 THR A O 1
ATOM 824 N N . PRO A 1 110 ? 6.353 3.678 38.236 1.00 18.98 110 PRO A N 1
ATOM 825 C CA . PRO A 1 110 ? 5.373 3.721 39.323 1.00 18.45 110 PRO A CA 1
ATOM 826 C C . PRO A 1 110 ? 4.296 2.630 39.221 1.00 18.42 110 PRO A C 1
ATOM 827 O O . PRO A 1 110 ? 3.920 2.129 38.134 1.00 15.15 110 PRO A O 1
ATOM 831 N N . LYS A 1 111 ? 3.858 2.259 40.441 1.00 14.94 111 LYS A N 1
ATOM 832 C CA . LYS A 1 111 ? 3.059 1.063 40.557 1.00 18.10 111 LYS A CA 1
ATOM 833 C C . LYS A 1 111 ? 1.679 1.218 39.949 1.00 16.37 111 LYS A C 1
ATOM 834 O O . LYS A 1 111 ? 1.083 0.198 39.668 1.00 19.39 111 LYS A O 1
ATOM 840 N N . HIS A 1 112 ? 1.173 2.450 39.785 1.00 15.62 112 HIS A N 1
ATOM 841 C CA . HIS A 1 112 ? -0.163 2.591 39.218 1.00 16.34 112 HIS A CA 1
ATOM 842 C C . HIS A 1 112 ? -0.092 2.480 37.691 1.00 16.18 112 HIS A C 1
ATOM 843 O O . HIS A 1 112 ? -1.140 2.453 37.065 1.00 16.01 112 HIS A O 1
ATOM 850 N N . LEU A 1 113 ? 1.125 2.432 37.141 1.00 13.96 113 LEU A N 1
ATOM 851 C CA . LEU A 1 113 ? 1.230 2.321 35.675 1.00 15.02 113 LEU A CA 1
ATOM 852 C C . LEU A 1 113 ? 1.559 0.871 35.337 1.00 15.38 113 LEU A C 1
ATOM 853 O O . LEU A 1 113 ? 2.666 0.356 35.618 1.00 15.74 113 LEU A O 1
ATOM 858 N N . THR A 1 114 ? 0.553 0.230 34.713 1.00 17.83 114 THR A N 1
ATOM 859 C CA . THR A 1 114 ? 0.435 -1.214 34.656 1.00 16.17 114 THR A CA 1
ATOM 860 C C . THR A 1 114 ? 0.228 -1.709 33.229 1.00 16.30 114 THR A C 1
ATOM 861 O O . THR A 1 114 ? 0.110 -2.925 33.016 1.00 18.22 114 THR A O 1
ATOM 865 N N . LYS A 1 115 ? 0.105 -0.806 32.261 1.00 12.72 115 LYS A N 1
ATOM 866 C CA . LYS A 1 115 ? -0.183 -1.288 30.897 1.00 12.24 115 LYS A CA 1
ATOM 867 C C . LYS A 1 115 ? 0.737 -0.550 29.929 1.00 12.50 115 LYS A C 1
ATOM 868 O O . LYS A 1 115 ? 1.089 0.600 30.203 1.00 14.94 115 LYS A O 1
ATOM 877 N N . VAL A 1 116 ? 1.106 -1.207 28.823 1.00 13.76 116 VAL A N 1
ATOM 878 C CA . VAL A 1 116 ? 2.134 -0.686 27.920 1.00 14.06 116 VAL A CA 1
ATOM 879 C C . VAL A 1 116 ? 1.569 -0.749 26.499 1.00 12.06 116 VAL A C 1
ATOM 880 O O . VAL A 1 116 ? 1.150 -1.832 26.085 1.00 12.77 116 VAL A O 1
ATOM 884 N N . PHE A 1 117 ? 1.531 0.400 25.805 1.00 11.85 117 PHE A N 1
ATOM 885 C CA . PHE A 1 117 ? 1.154 0.428 24.402 1.00 12.49 117 PHE A CA 1
ATOM 886 C C . PHE A 1 117 ? 2.380 0.954 23.658 1.00 15.43 117 PHE A C 1
ATOM 887 O O . PHE A 1 117 ? 2.795 2.099 23.874 1.00 14.14 117 PHE A O 1
ATOM 895 N N . TYR A 1 118 ? 2.911 0.175 22.701 1.00 12.55 118 TYR A N 1
ATOM 896 C CA . TYR A 1 118 ? 4.168 0.532 22.066 1.00 13.52 118 TYR A CA 1
ATOM 897 C C . TYR A 1 118 ? 3.950 1.347 20.797 1.00 14.27 118 TYR A C 1
ATOM 898 O O . TYR A 1 118 ? 2.935 1.219 20.140 1.00 13.83 118 TYR A O 1
ATOM 907 N N . SER A 1 119 ? 4.960 2.151 20.444 1.00 14.79 119 SER A N 1
ATOM 908 C CA . SER A 1 119 ? 5.019 2.873 19.183 1.00 13.24 119 SER A CA 1
ATOM 909 C C . SER A 1 119 ? 6.501 3.107 18.876 1.00 16.39 119 SER A C 1
ATOM 910 O O . SER A 1 119 ? 7.367 2.546 19.563 1.00 14.00 119 SER A O 1
ATOM 913 N N . GLU A 1 120 ? 6.800 3.933 17.868 1.00 17.34 120 GLU A N 1
ATOM 914 C CA . GLU A 1 120 ? 8.180 4.101 17.434 1.00 19.60 120 GLU A CA 1
ATOM 915 C C . GLU A 1 120 ? 8.805 5.392 17.943 1.00 20.60 120 GLU A C 1
ATOM 916 O O . GLU A 1 120 ? 9.961 5.362 18.288 1.00 24.50 120 GLU A O 1
ATOM 922 N N . ASP A 1 121 ? 8.042 6.495 18.051 1.00 19.03 121 ASP A N 1
ATOM 923 C CA . ASP A 1 121 ? 8.636 7.807 18.323 1.00 20.17 121 ASP A CA 1
ATOM 924 C C . ASP A 1 121 ? 7.839 8.446 19.457 1.00 17.15 121 ASP A C 1
ATOM 925 O O . ASP A 1 121 ? 6.644 8.158 19.590 1.00 14.81 121 ASP A O 1
ATOM 930 N N . GLY A 1 122 ? 8.501 9.324 20.223 1.00 15.56 122 GLY A N 1
ATOM 931 C CA . GLY A 1 122 ? 7.865 10.015 21.339 1.00 15.57 122 GLY A CA 1
ATOM 932 C C . GLY A 1 122 ? 6.651 10.841 20.878 1.00 15.53 122 GLY A C 1
ATOM 933 O O . GLY A 1 122 ? 5.657 10.932 21.610 1.00 14.27 122 GLY A O 1
ATOM 934 N N . ALA A 1 123 ? 6.719 11.411 19.663 1.00 14.51 123 ALA A N 1
ATOM 935 C CA . ALA A 1 123 ? 5.561 12.169 19.203 1.00 15.04 123 ALA A CA 1
ATOM 936 C C . ALA A 1 123 ? 4.354 11.220 19.070 1.00 13.62 123 ALA A C 1
ATOM 937 O O . ALA A 1 123 ? 3.232 11.624 19.345 1.00 15.50 123 ALA A O 1
ATOM 939 N N . GLU A 1 124 ? 4.572 10.002 18.538 1.00 12.81 124 GLU A N 1
ATOM 940 C CA . GLU A 1 124 ? 3.485 9.046 18.399 1.00 13.61 124 GLU A CA 1
ATOM 941 C C . GLU A 1 124 ? 2.979 8.617 19.790 1.00 14.91 124 GLU A C 1
ATOM 942 O O . GLU A 1 124 ? 1.784 8.413 19.956 1.00 13.66 124 GLU A O 1
ATOM 953 N N . ALA A 1 125 ? 3.891 8.476 20.764 1.00 12.88 125 ALA A N 1
ATOM 954 C CA . ALA A 1 125 ? 3.471 8.069 22.092 1.00 14.52 125 ALA A CA 1
ATOM 955 C C . ALA A 1 125 ? 2.512 9.116 22.659 1.00 12.22 125 ALA A C 1
ATOM 956 O O . ALA A 1 125 ? 1.524 8.794 23.320 1.00 13.10 125 ALA A O 1
ATOM 958 N N . VAL A 1 126 ? 2.804 10.383 22.395 1.00 11.33 126 VAL A N 1
ATOM 959 C CA . VAL A 1 126 ? 1.944 11.471 22.869 1.00 11.77 126 VAL A CA 1
ATOM 960 C C . VAL A 1 126 ? 0.611 11.487 22.086 1.00 11.39 126 VAL A C 1
ATOM 961 O O . VAL A 1 126 ? -0.452 11.658 22.647 1.00 12.95 126 VAL A O 1
ATOM 965 N N . GLU A 1 127 ? 0.620 11.221 20.764 1.00 11.07 127 GLU A N 1
ATOM 966 C CA . GLU A 1 127 ? -0.619 11.163 19.996 1.00 11.70 127 GLU A CA 1
ATOM 967 C C . GLU A 1 127 ? -1.504 10.030 20.524 1.00 11.95 127 GLU A C 1
ATOM 968 O O . GLU A 1 127 ? -2.722 10.131 20.594 1.00 12.88 127 GLU A O 1
ATOM 974 N N . ILE A 1 128 ? -0.883 8.947 20.978 1.00 12.01 128 ILE A N 1
ATOM 975 C CA . ILE A 1 128 ? -1.632 7.819 21.478 1.00 11.78 128 ILE A CA 1
ATOM 976 C C . ILE A 1 128 ? -2.204 8.169 22.848 1.00 12.10 128 ILE A C 1
ATOM 977 O O . ILE A 1 128 ? -3.374 7.831 23.134 1.00 13.82 128 ILE A O 1
ATOM 982 N N . ALA A 1 129 ? -1.391 8.842 23.666 1.00 11.89 129 ALA A N 1
ATOM 983 C CA . ALA A 1 129 ? -1.863 9.316 24.962 1.00 10.85 129 ALA A CA 1
ATOM 984 C C . ALA A 1 129 ? -3.079 10.235 24.746 1.00 12.26 129 ALA A C 1
ATOM 985 O O . ALA A 1 129 ? -4.067 10.157 25.469 1.00 11.71 129 ALA A O 1
ATOM 987 N N . ILE A 1 130 ? -2.973 11.169 23.808 1.00 12.44 130 ILE A N 1
ATOM 988 C CA . ILE A 1 130 ? -4.071 12.096 23.525 1.00 14.97 130 ILE A CA 1
ATOM 989 C C . ILE A 1 130 ? -5.333 11.281 23.210 1.00 13.73 130 ILE A C 1
ATOM 990 O O . ILE A 1 130 ? -6.412 11.608 23.707 1.00 14.39 130 ILE A O 1
ATOM 995 N N . LYS A 1 131 ? -5.211 10.290 22.313 1.00 14.02 131 LYS A N 1
ATOM 996 C CA . LYS A 1 131 ? -6.363 9.570 21.807 1.00 12.65 131 LYS A CA 1
ATOM 997 C C . LYS A 1 131 ? -6.967 8.706 22.896 1.00 13.99 131 LYS A C 1
ATOM 998 O O . LYS A 1 131 ? -8.183 8.629 23.009 1.00 13.45 131 LYS A O 1
ATOM 1004 N N . MET A 1 132 ? -6.120 8.125 23.760 1.00 13.51 132 MET A N 1
ATOM 1005 C CA . MET A 1 132 ? -6.606 7.307 24.855 1.00 13.60 132 MET A CA 1
ATOM 1006 C C . MET A 1 132 ? -7.413 8.196 25.796 1.00 12.21 132 MET A C 1
ATOM 1007 O O . MET A 1 132 ? -8.483 7.769 26.227 1.00 13.56 132 MET A O 1
ATOM 1012 N N . ALA A 1 133 ? -6.891 9.395 26.114 1.00 11.94 133 ALA A N 1
ATOM 1013 C CA . ALA A 1 133 ? -7.504 10.287 27.094 1.00 13.57 133 ALA A CA 1
ATOM 1014 C C . ALA A 1 133 ? -8.856 10.743 26.533 1.00 14.52 133 ALA A C 1
ATOM 1015 O O . ALA A 1 133 ? -9.865 10.611 27.184 1.00 13.79 133 ALA A O 1
ATOM 1017 N N . TYR A 1 134 ? -8.858 11.090 25.232 1.00 15.01 134 TYR A N 1
ATOM 1018 C CA . TYR A 1 134 ? -10.061 11.595 24.586 1.00 13.17 134 TYR A CA 1
ATOM 1019 C C . TYR A 1 134 ? -11.121 10.494 24.602 1.00 13.95 134 TYR A C 1
ATOM 1020 O O . TYR A 1 134 ? -12.307 10.728 24.973 1.00 11.42 134 TYR A O 1
ATOM 1029 N N . GLN A 1 135 ? -10.709 9.311 24.134 1.00 13.37 135 GLN A N 1
ATOM 1030 C CA . GLN A 1 135 ? -11.691 8.242 23.965 1.00 14.76 135 GLN A CA 1
ATOM 1031 C C . GLN A 1 135 ? -12.099 7.646 25.302 1.00 15.32 135 GLN A C 1
ATOM 1032 O O . GLN A 1 135 ? -13.257 7.241 25.461 1.00 15.89 135 GLN A O 1
ATOM 1038 N N . TYR A 1 136 ? -11.201 7.694 26.294 1.00 13.91 136 TYR A N 1
ATOM 1039 C CA . TYR A 1 136 ? -11.598 7.278 27.636 1.00 13.70 136 TYR A CA 1
ATOM 1040 C C . TYR A 1 136 ? -12.899 7.986 28.043 1.00 13.23 136 TYR A C 1
ATOM 1041 O O . TYR A 1 136 ? -13.852 7.353 28.530 1.00 13.24 136 TYR A O 1
ATOM 1050 N N . TYR A 1 137 ? -12.927 9.316 27.919 1.00 12.67 137 TYR A N 1
ATOM 1051 C CA . TYR A 1 137 ? -14.072 10.057 28.431 1.00 14.46 137 TYR A CA 1
ATOM 1052 C C . TYR A 1 137 ? -15.299 9.812 27.563 1.00 15.05 137 TYR A C 1
ATOM 1053 O O . TYR A 1 137 ? -16.404 9.739 28.080 1.00 15.72 137 TYR A O 1
ATOM 1062 N N . VAL A 1 138 ? -15.116 9.645 26.243 1.00 15.47 138 VAL A N 1
ATOM 1063 C CA . VAL A 1 138 ? -16.283 9.311 25.456 1.00 13.80 138 VAL A CA 1
ATOM 1064 C C . VAL A 1 138 ? -16.888 7.997 25.959 1.00 15.40 138 VAL A C 1
ATOM 1065 O O . VAL A 1 138 ? -18.126 7.849 26.066 1.00 18.99 138 VAL A O 1
ATOM 1069 N N . LEU A 1 139 ? -16.044 7.000 26.210 1.00 13.11 139 LEU A N 1
ATOM 1070 C CA . LEU A 1 139 ? -16.525 5.680 26.561 1.00 14.60 139 LEU A CA 1
ATOM 1071 C C . LEU A 1 139 ? -17.138 5.723 27.955 1.00 15.26 139 LEU A C 1
ATOM 1072 O O . LEU A 1 139 ? -18.065 4.995 28.224 1.00 16.41 139 LEU A O 1
ATOM 1077 N N . ARG A 1 140 ? -16.588 6.552 28.815 1.00 15.71 140 ARG A N 1
ATOM 1078 C CA . ARG A 1 140 ? -17.072 6.618 30.188 1.00 16.10 140 ARG A CA 1
ATOM 1079 C C . ARG A 1 140 ? -18.402 7.388 30.259 1.00 15.90 140 ARG A C 1
ATOM 1080 O O . ARG A 1 140 ? -19.066 7.389 31.302 1.00 18.85 140 ARG A O 1
ATOM 1088 N N . GLY A 1 141 ? -18.829 7.999 29.148 1.00 15.58 141 GLY A N 1
ATOM 1089 C CA . GLY A 1 141 ? -20.130 8.677 29.122 1.00 15.86 141 GLY A CA 1
ATOM 1090 C C . GLY A 1 141 ? -20.048 10.177 29.346 1.00 16.37 141 GLY A C 1
ATOM 1091 O O . GLY A 1 141 ? -21.073 10.874 29.344 1.00 19.08 141 GLY A O 1
ATOM 1092 N N . ASP A 1 142 ? -18.836 10.724 29.461 1.00 15.87 142 ASP A N 1
ATOM 1093 C CA . ASP A 1 142 ? -18.701 12.179 29.542 1.00 15.80 142 ASP A CA 1
ATOM 1094 C C . ASP A 1 142 ? -18.911 12.850 28.193 1.00 16.18 142 ASP A C 1
ATOM 1095 O O . ASP A 1 142 ? -18.577 12.264 27.171 1.00 16.71 142 ASP A O 1
ATOM 1100 N N . LYS A 1 143 ? -19.459 14.100 28.237 1.00 18.70 143 LYS A N 1
ATOM 1101 C CA . LYS A 1 143 ? -19.839 14.855 27.042 1.00 18.75 143 LYS A CA 1
ATOM 1102 C C . LYS A 1 143 ? -19.055 16.168 26.985 1.00 18.87 143 LYS A C 1
ATOM 1103 O O . LYS A 1 143 ? -18.918 16.847 28.000 1.00 18.76 143 LYS A O 1
ATOM 1109 N N . GLY A 1 144 ? -18.520 16.486 25.804 1.00 18.64 144 GLY A N 1
ATOM 1110 C CA . GLY A 1 144 ? -17.906 17.775 25.570 1.00 18.53 144 GLY A CA 1
ATOM 1111 C C . GLY A 1 144 ? -16.476 17.916 26.099 1.00 18.99 144 GLY A C 1
ATOM 1112 O O . GLY A 1 144 ? -15.963 19.020 26.148 1.00 18.55 144 GLY A O 1
ATOM 1113 N N . ARG A 1 145 ? -15.791 16.811 26.399 1.00 17.17 145 ARG A N 1
ATOM 1114 C CA . ARG A 1 145 ? -14.390 16.953 26.814 1.00 18.77 145 ARG A CA 1
ATOM 1115 C C . ARG A 1 145 ? -13.455 16.857 25.604 1.00 16.27 145 ARG A C 1
ATOM 1116 O O . ARG A 1 145 ? -12.903 15.776 25.334 1.00 15.55 145 ARG A O 1
ATOM 1124 N N . THR A 1 146 ? -13.310 17.988 24.913 1.00 15.83 146 THR A N 1
ATOM 1125 C CA . THR A 1 146 ? -12.708 18.065 23.595 1.00 17.09 146 THR A CA 1
ATOM 1126 C C . THR A 1 146 ? -11.478 18.968 23.609 1.00 17.63 146 THR A C 1
ATOM 1127 O O . THR A 1 146 ? -10.747 19.019 22.628 1.00 18.01 146 THR A O 1
ATOM 1131 N N . LYS A 1 147 ? -11.191 19.597 24.752 1.00 17.20 147 LYS A N 1
ATOM 1132 C CA . LYS A 1 147 ? -10.090 20.530 24.837 1.00 17.77 147 LYS A CA 1
ATOM 1133 C C . LYS A 1 147 ? -9.026 19.966 25.765 1.00 15.84 147 LYS A C 1
ATOM 1134 O O . LYS A 1 147 ? -9.187 18.899 26.355 1.00 17.44 147 LYS A O 1
ATOM 1140 N N . PHE A 1 148 ? -7.882 20.636 25.781 1.00 15.38 148 PHE A N 1
ATOM 1141 C CA . PHE A 1 148 ? -6.803 20.187 26.635 1.00 15.67 148 PHE A CA 1
ATOM 1142 C C . PHE A 1 148 ? -6.198 21.412 27.307 1.00 15.98 148 PHE A C 1
ATOM 1143 O O . PHE A 1 148 ? -6.465 22.534 26.897 1.00 15.53 148 PHE A O 1
ATOM 1151 N N . ILE A 1 149 ? -5.392 21.159 28.320 1.00 13.25 149 ILE A N 1
ATOM 1152 C CA . ILE A 1 149 ? -4.598 22.204 28.926 1.00 12.70 149 ILE A CA 1
ATOM 1153 C C . ILE A 1 149 ? -3.132 21.802 28.833 1.00 12.60 149 ILE A C 1
ATOM 1154 O O . ILE A 1 149 ? -2.738 20.664 29.159 1.00 12.50 149 ILE A O 1
ATOM 1159 N N . SER A 1 150 ? -2.306 22.760 28.445 1.00 12.89 150 SER A N 1
ATOM 1160 C CA . SER A 1 150 ? -0.874 22.541 28.449 1.00 14.80 150 SER A CA 1
ATOM 1161 C C . SER A 1 150 ? -0.205 23.885 28.797 1.00 15.33 150 SER A C 1
ATOM 1162 O O . SER A 1 150 ? -0.841 24.733 29.440 1.00 15.51 150 SER A O 1
ATOM 1165 N N . VAL A 1 151 ? 1.069 24.054 28.404 1.00 15.20 151 VAL A N 1
ATOM 1166 C CA . VAL A 1 151 ? 1.811 25.289 28.675 1.00 16.52 151 VAL A CA 1
ATOM 1167 C C . VAL A 1 151 ? 2.407 25.864 27.415 1.00 19.15 151 VAL A C 1
ATOM 1168 O O . VAL A 1 151 ? 2.759 25.150 26.485 1.00 20.70 151 VAL A O 1
ATOM 1172 N N . LYS A 1 152 ? 2.494 27.202 27.398 1.00 19.43 152 LYS A N 1
ATOM 1173 C CA . LYS A 1 152 ? 3.208 27.880 26.328 1.00 19.86 152 LYS A CA 1
ATOM 1174 C C . LYS A 1 152 ? 4.674 27.430 26.354 1.00 17.22 152 LYS A C 1
ATOM 1175 O O . LYS A 1 152 ? 5.247 27.230 27.442 1.00 17.73 152 LYS A O 1
ATOM 1181 N N . GLU A 1 153 ? 5.224 27.255 25.150 1.00 17.08 153 GLU A N 1
ATOM 1182 C CA . GLU A 1 153 ? 6.617 26.874 24.939 1.00 19.87 153 GLU A CA 1
ATOM 1183 C C . GLU A 1 153 ? 6.831 25.393 25.226 1.00 17.16 153 GLU A C 1
ATOM 1184 O O . GLU A 1 153 ? 7.960 24.923 25.075 1.00 19.11 153 GLU A O 1
ATOM 1190 N N . GLY A 1 154 ? 5.815 24.637 25.655 1.00 16.99 154 GLY A N 1
ATOM 1191 C CA . GLY A 1 154 ? 6.016 23.199 25.808 1.00 16.36 154 GLY A CA 1
ATOM 1192 C C . GLY A 1 154 ? 6.165 22.523 24.434 1.00 15.59 154 GLY A C 1
ATOM 1193 O O . GLY A 1 154 ? 5.741 23.077 23.424 1.00 16.06 154 GLY A O 1
ATOM 1194 N N . TYR A 1 155 ? 6.721 21.310 24.403 1.00 15.43 155 TYR A N 1
ATOM 1195 C CA . TYR A 1 155 ? 7.003 20.673 23.126 1.00 15.90 155 TYR A CA 1
ATOM 1196 C C . TYR A 1 155 ? 6.782 19.171 23.325 1.00 17.11 155 TYR A C 1
ATOM 1197 O O . TYR A 1 155 ? 7.273 18.616 24.297 1.00 16.48 155 TYR A O 1
ATOM 1206 N N . HIS A 1 156 ? 6.053 18.542 22.371 1.00 15.94 156 HIS A N 1
ATOM 1207 C CA . HIS A 1 156 ? 5.652 17.145 22.447 1.00 13.65 156 HIS A CA 1
ATOM 1208 C C . HIS A 1 156 ? 5.880 16.434 21.118 1.00 15.95 156 HIS A C 1
ATOM 1209 O O . HIS A 1 156 ? 5.593 15.237 21.026 1.00 17.79 156 HIS A O 1
ATOM 1216 N N . GLY A 1 157 ? 6.469 17.135 20.139 1.00 12.97 157 GLY A N 1
ATOM 1217 C CA . GLY A 1 157 ? 6.716 16.523 18.848 1.00 13.13 157 GLY A CA 1
ATOM 1218 C C . GLY A 1 157 ? 6.069 17.317 17.727 1.00 12.07 157 GLY A C 1
ATOM 1219 O O . GLY A 1 157 ? 5.398 18.333 17.973 1.00 12.37 157 GLY A O 1
ATOM 1220 N N . ASP A 1 158 ? 6.141 16.750 16.511 1.00 12.60 158 ASP A N 1
ATOM 1221 C CA . ASP A 1 158 ? 5.833 17.568 15.342 1.00 14.66 158 ASP A CA 1
ATOM 1222 C C . ASP A 1 158 ? 4.657 17.044 14.502 1.00 16.66 158 ASP A C 1
ATOM 1223 O O . ASP A 1 158 ? 4.321 17.680 13.493 1.00 13.87 158 ASP A O 1
ATOM 1228 N N . THR A 1 159 ? 4.043 15.880 14.854 1.00 14.16 159 THR A N 1
ATOM 1229 C CA . THR A 1 159 ? 2.825 15.509 14.158 1.00 15.59 159 THR A CA 1
ATOM 1230 C C . THR A 1 159 ? 1.659 16.395 14.644 1.00 15.75 159 THR A C 1
ATOM 1231 O O . THR A 1 159 ? 1.793 17.147 15.604 1.00 15.58 159 THR A O 1
ATOM 1235 N N . VAL A 1 160 ? 0.513 16.315 13.971 1.00 14.04 160 VAL A N 1
ATOM 1236 C CA . VAL A 1 160 ? -0.531 17.346 14.193 1.00 13.43 160 VAL A CA 1
ATOM 1237 C C . VAL A 1 160 ? -1.063 17.310 15.632 1.00 13.26 160 VAL A C 1
ATOM 1238 O O . VAL A 1 160 ? -1.270 18.332 16.263 1.00 12.74 160 VAL A O 1
ATOM 1242 N N . GLY A 1 161 ? -1.335 16.116 16.150 1.00 13.10 161 GLY A N 1
ATOM 1243 C CA . GLY A 1 161 ? -1.758 15.993 17.535 1.00 14.38 161 GLY A CA 1
ATOM 1244 C C . GLY A 1 161 ? -0.724 16.502 18.530 1.00 15.37 161 GLY A C 1
ATOM 1245 O O . GLY A 1 161 ? -1.083 17.280 19.460 1.00 14.29 161 GLY A O 1
ATOM 1246 N N . ALA A 1 162 ? 0.550 16.075 18.311 1.00 15.11 162 ALA A N 1
ATOM 1247 C CA . ALA A 1 162 ? 1.621 16.562 19.191 1.00 16.84 162 ALA A CA 1
ATOM 1248 C C . ALA A 1 162 ? 1.757 18.083 19.103 1.00 13.46 162 ALA A C 1
ATOM 1249 O O . ALA A 1 162 ? 1.974 18.729 20.110 1.00 13.63 162 ALA A O 1
ATOM 1251 N N . MET A 1 163 ? 1.679 18.637 17.884 1.00 12.91 163 MET A N 1
ATOM 1252 C CA . MET A 1 163 ? 1.832 20.096 17.741 1.00 13.66 163 MET A CA 1
ATOM 1253 C C . MET A 1 163 ? 0.672 20.810 18.473 1.00 14.40 163 MET A C 1
ATOM 1254 O O . MET A 1 163 ? 0.885 21.900 18.981 1.00 16.34 163 MET A O 1
ATOM 1259 N N . SER A 1 164 ? -0.554 20.274 18.403 1.00 14.16 164 SER A N 1
ATOM 1260 C CA . SER A 1 164 ? -1.757 20.936 18.962 1.00 13.47 164 SER A CA 1
ATOM 1261 C C . SER A 1 164 ? -1.557 21.140 20.460 1.00 13.17 164 SER A C 1
ATOM 1262 O O . SER A 1 164 ? -1.827 22.227 20.967 1.00 13.69 164 SER A O 1
ATOM 1265 N N . VAL A 1 165 ? -1.016 20.117 21.113 1.00 12.54 165 VAL A N 1
ATOM 1266 C CA . VAL A 1 165 ? -0.965 20.194 22.574 1.00 14.59 165 VAL A CA 1
ATOM 1267 C C . VAL A 1 165 ? 0.304 20.880 23.028 1.00 16.00 165 VAL A C 1
ATOM 1268 O O . VAL A 1 165 ? 0.408 21.304 24.209 1.00 20.05 165 VAL A O 1
ATOM 1272 N N . GLY A 1 166 ? 1.269 20.970 22.095 1.00 15.92 166 GLY A N 1
ATOM 1273 C CA . GLY A 1 166 ? 2.514 21.676 22.389 1.00 17.71 166 GLY A CA 1
ATOM 1274 C C . GLY A 1 166 ? 2.232 23.171 22.390 1.00 19.23 166 GLY A C 1
ATOM 1275 O O . GLY A 1 166 ? 1.142 23.608 21.967 1.00 22.81 166 GLY A O 1
ATOM 1276 N N . GLY A 1 167 ? 3.229 23.933 22.808 1.00 18.02 167 GLY A N 1
ATOM 1277 C CA . GLY A 1 167 ? 3.106 25.371 22.803 1.00 18.57 167 GLY A CA 1
ATOM 1278 C C . GLY A 1 167 ? 4.261 26.017 22.039 1.00 22.08 167 GLY A C 1
ATOM 1279 O O . GLY A 1 167 ? 4.685 27.116 22.413 1.00 23.30 167 GLY A O 1
ATOM 1280 N N . SER A 1 168 ? 4.735 25.353 20.949 1.00 17.59 168 SER A N 1
ATOM 1281 C CA . SER A 1 168 ? 5.967 25.824 20.313 1.00 19.11 168 SER A CA 1
ATOM 1282 C C . SER A 1 168 ? 5.619 26.734 19.130 1.00 23.43 168 SER A C 1
ATOM 1283 O O . SER A 1 168 ? 5.532 26.272 17.977 1.00 19.29 168 SER A O 1
ATOM 1288 N N . GLU A 1 169 ? 5.384 28.026 19.446 1.00 22.19 169 GLU A N 1
ATOM 1289 C CA . GLU A 1 169 ? 4.904 28.921 18.410 1.00 23.02 169 GLU A CA 1
ATOM 1290 C C . GLU A 1 169 ? 5.845 28.995 17.201 1.00 19.99 169 GLU A C 1
ATOM 1291 O O . GLU A 1 169 ? 5.381 29.106 16.069 1.00 22.39 169 GLU A O 1
ATOM 1297 N N . LEU A 1 170 ? 7.166 29.067 17.426 1.00 17.56 170 LEU A N 1
ATOM 1298 C CA . LEU A 1 170 ? 8.070 29.256 16.295 1.00 20.15 170 LEU A CA 1
ATOM 1299 C C . LEU A 1 170 ? 7.981 28.049 15.365 1.00 19.83 170 LEU A C 1
ATOM 1300 O O . LEU A 1 170 ? 7.927 28.233 14.143 1.00 19.52 170 LEU A O 1
ATOM 1305 N N . PHE A 1 171 ? 8.083 26.841 15.963 1.00 17.12 171 PHE A N 1
ATOM 1306 C CA . PHE A 1 171 ? 8.120 25.626 15.135 1.00 17.87 171 PHE A CA 1
ATOM 1307 C C . PHE A 1 171 ? 6.779 25.311 14.450 1.00 18.55 171 PHE A C 1
ATOM 1308 O O . PHE A 1 171 ? 6.751 24.781 13.314 1.00 16.28 171 PHE A O 1
ATOM 1316 N N . HIS A 1 172 ? 5.667 25.546 15.172 1.00 16.48 172 HIS A N 1
ATOM 1317 C CA . HIS A 1 172 ? 4.388 24.984 14.738 1.00 16.99 172 HIS A CA 1
ATOM 1318 C C . HIS A 1 172 ? 3.281 26.030 14.486 1.00 16.09 172 HIS A C 1
ATOM 1319 O O . HIS A 1 172 ? 2.217 25.680 13.996 1.00 14.92 172 HIS A O 1
ATOM 1326 N N . GLY A 1 173 ? 3.538 27.311 14.783 1.00 17.68 173 GLY A N 1
ATOM 1327 C CA . GLY A 1 173 ? 2.582 28.405 14.707 1.00 15.91 173 GLY A CA 1
ATOM 1328 C C . GLY A 1 173 ? 1.929 28.543 13.319 1.00 17.06 173 GLY A C 1
ATOM 1329 O O . GLY A 1 173 ? 0.725 28.836 13.216 1.00 18.06 173 GLY A O 1
ATOM 1330 N N . VAL A 1 174 ? 2.701 28.366 12.267 1.00 14.19 174 VAL A N 1
ATOM 1331 C CA . VAL A 1 174 ? 2.112 28.409 10.930 1.00 15.33 174 VAL A CA 1
ATOM 1332 C C . VAL A 1 174 ? 0.998 27.363 10.697 1.00 16.08 174 VAL A C 1
ATOM 1333 O O . VAL A 1 174 ? 0.121 27.538 9.830 1.00 17.45 174 VAL A O 1
ATOM 1337 N N . PHE A 1 175 ? 1.046 26.235 11.424 1.00 16.73 175 PHE A N 1
ATOM 1338 C CA . PHE A 1 175 ? 0.084 25.143 11.212 1.00 16.05 175 PHE A CA 1
ATOM 1339 C C . PHE A 1 175 ? -1.235 25.341 11.967 1.00 16.55 175 PHE A C 1
ATOM 1340 O O . PHE A 1 175 ? -2.093 24.444 11.944 1.00 17.88 175 PHE A O 1
ATOM 1348 N N . LYS A 1 176 ? -1.432 26.498 12.637 1.00 17.32 176 LYS A N 1
ATOM 1349 C CA . LYS A 1 176 ? -2.594 26.735 13.501 1.00 20.06 176 LYS A CA 1
ATOM 1350 C C . LYS A 1 176 ? -3.952 26.303 12.912 1.00 17.59 176 LYS A C 1
ATOM 1351 O O . LYS A 1 176 ? -4.748 25.679 13.609 1.00 16.89 176 LYS A O 1
ATOM 1353 N N . PRO A 1 177 ? -4.300 26.576 11.620 1.00 18.73 177 PRO A N 1
ATOM 1354 C CA . PRO A 1 177 ? -5.567 26.084 11.046 1.00 18.92 177 PRO A CA 1
ATOM 1355 C C . PRO A 1 177 ? -5.784 24.568 11.113 1.00 16.80 177 PRO A C 1
ATOM 1356 O O . PRO A 1 177 ? -6.921 24.099 11.091 1.00 17.33 177 PRO A O 1
ATOM 1360 N N . LEU A 1 178 ? -4.707 23.797 11.267 1.00 15.71 178 LEU A N 1
ATOM 1361 C CA . LEU A 1 178 ? -4.828 22.343 11.278 1.00 15.56 178 LEU A CA 1
ATOM 1362 C C . LEU A 1 178 ? -4.834 21.792 12.707 1.00 15.75 178 LEU A C 1
ATOM 1363 O O . LEU A 1 178 ? -5.058 20.596 12.907 1.00 14.89 178 LEU A O 1
ATOM 1368 N N . LEU A 1 179 ? -4.612 22.658 13.687 1.00 13.98 179 LEU A N 1
ATOM 1369 C CA . LEU A 1 179 ? -4.448 22.143 15.049 1.00 15.12 179 LEU A CA 1
ATOM 1370 C C . LEU A 1 179 ? -5.770 22.214 15.821 1.00 16.31 179 LEU A C 1
ATOM 1371 O O . LEU A 1 179 ? -6.572 23.126 15.609 1.00 15.53 179 LEU A O 1
ATOM 1376 N N . PHE A 1 180 ? -5.982 21.250 16.719 1.00 13.70 180 PHE A N 1
ATOM 1377 C CA . PHE A 1 180 ? -7.182 21.310 17.541 1.00 15.74 180 PHE A CA 1
ATOM 1378 C C . PHE A 1 180 ? -6.838 22.193 18.734 1.00 16.49 180 PHE A C 1
ATOM 1379 O O . PHE A 1 180 ? -5.672 22.273 19.109 1.00 15.43 180 PHE A O 1
ATOM 1387 N N . LYS A 1 181 ? -7.846 22.881 19.309 1.00 18.48 181 LYS A N 1
ATOM 1388 C CA . LYS A 1 181 ? -7.556 23.997 20.183 1.00 14.93 181 LYS A CA 1
ATOM 1389 C C . LYS A 1 181 ? -7.717 23.621 21.658 1.00 13.56 181 LYS A C 1
ATOM 1390 O O . LYS A 1 181 ? -8.493 22.751 22.047 1.00 13.49 181 LYS A O 1
ATOM 1396 N N . GLY A 1 182 ? -7.069 24.394 22.523 1.00 13.53 182 GLY A N 1
ATOM 1397 C CA . GLY A 1 182 ? -7.164 24.143 23.957 1.00 13.87 182 GLY A CA 1
ATOM 1398 C C . GLY A 1 182 ? -6.722 25.394 24.709 1.00 18.07 182 GLY A C 1
ATOM 1399 O O . GLY A 1 182 ? -6.868 26.491 24.195 1.00 18.58 182 GLY A O 1
ATOM 1400 N N . TYR A 1 183 ? -6.136 25.216 25.896 1.00 15.64 183 TYR A N 1
ATOM 1401 C CA . TYR A 1 183 ? -5.713 26.313 26.755 1.00 17.06 183 TYR A CA 1
ATOM 1402 C C . TYR A 1 183 ? -4.237 26.155 27.102 1.00 18.74 183 TYR A C 1
ATOM 1403 O O . TYR A 1 183 ? -3.783 25.046 27.431 1.00 19.75 183 TYR A O 1
ATOM 1412 N N . HIS A 1 184 ? -3.481 27.254 27.064 1.00 18.16 184 HIS A N 1
ATOM 1413 C CA . HIS A 1 184 ? -2.082 27.093 27.440 1.00 18.83 184 HIS A CA 1
ATOM 1414 C C . HIS A 1 184 ? -1.801 28.054 28.582 1.00 20.66 184 HIS A C 1
ATOM 1415 O O . HIS A 1 184 ? -2.005 29.250 28.403 1.00 21.87 184 HIS A O 1
ATOM 1422 N N . ALA A 1 185 ? -1.377 27.522 29.734 1.00 21.01 185 ALA A N 1
ATOM 1423 C CA . ALA A 1 185 ? -0.931 28.381 30.811 1.00 20.92 185 ALA A CA 1
ATOM 1424 C C . ALA A 1 185 ? 0.428 29.006 30.464 1.00 24.37 185 ALA A C 1
ATOM 1425 O O . ALA A 1 185 ? 1.137 28.563 29.544 1.00 21.87 185 ALA A O 1
ATOM 1427 N N . ASN A 1 186 ? 0.819 30.028 31.251 1.00 21.66 186 ASN A N 1
ATOM 1428 C CA . ASN A 1 186 ? 2.120 30.625 31.016 1.00 25.90 186 ASN A CA 1
ATOM 1429 C C . ASN A 1 186 ? 3.196 29.641 31.446 1.00 27.80 186 ASN A C 1
ATOM 1430 O O . ASN A 1 186 ? 2.979 28.837 32.354 1.00 25.77 186 ASN A O 1
ATOM 1435 N N . PRO A 1 187 ? 4.376 29.703 30.793 1.00 27.63 187 PRO A N 1
ATOM 1436 C CA . PRO A 1 187 ? 5.448 28.753 31.068 1.00 32.07 187 PRO A CA 1
ATOM 1437 C C . PRO A 1 187 ? 5.622 28.618 32.578 1.00 34.25 187 PRO A C 1
ATOM 1438 O O . PRO A 1 187 ? 5.673 29.613 33.298 1.00 29.49 187 PRO A O 1
ATOM 1442 N N . PRO A 1 188 ? 5.723 27.371 33.091 1.00 40.41 188 PRO A N 1
ATOM 1443 C CA . PRO A 1 188 ? 5.747 27.121 34.534 1.00 36.58 188 PRO A CA 1
ATOM 1444 C C . PRO A 1 188 ? 6.800 27.902 35.318 1.00 41.68 188 PRO A C 1
ATOM 1445 O O . PRO A 1 188 ? 6.639 28.089 36.530 1.00 40.78 188 PRO A O 1
ATOM 1449 N N . TYR A 1 189 ? 7.906 28.283 34.654 1.00 39.06 189 TYR A N 1
ATOM 1450 C CA . TYR A 1 189 ? 8.921 29.081 35.331 1.00 37.17 189 TYR A CA 1
ATOM 1451 C C . TYR A 1 189 ? 8.354 30.491 35.542 1.00 41.86 189 TYR A C 1
ATOM 1452 O O . TYR A 1 189 ? 9.208 31.343 35.825 1.00 55.28 189 TYR A O 1
ATOM 1461 N N . GLU A 1 210 ? 6.886 31.965 41.686 1.00 43.18 210 GLU A N 1
ATOM 1462 C CA . GLU A 1 210 ? 6.573 30.738 40.889 1.00 42.90 210 GLU A CA 1
ATOM 1463 C C . GLU A 1 210 ? 5.244 30.118 41.364 1.00 42.37 210 GLU A C 1
ATOM 1464 O O . GLU A 1 210 ? 4.543 29.469 40.586 1.00 40.30 210 GLU A O 1
ATOM 1466 N N . MET A 1 211 ? 4.860 30.351 42.630 1.00 31.38 211 MET A N 1
ATOM 1467 C CA . MET A 1 211 ? 3.554 29.939 43.126 1.00 36.91 211 MET A CA 1
ATOM 1468 C C . MET A 1 211 ? 2.425 30.596 42.327 1.00 31.57 211 MET A C 1
ATOM 1469 O O . MET A 1 211 ? 1.372 29.989 42.128 1.00 29.04 211 MET A O 1
ATOM 1474 N N . GLU A 1 212 ? 2.639 31.854 41.940 1.00 28.35 212 GLU A N 1
ATOM 1475 C CA . GLU A 1 212 ? 1.777 32.659 41.085 1.00 33.46 212 GLU A CA 1
ATOM 1476 C C . GLU A 1 212 ? 1.420 31.857 39.828 1.00 31.20 212 GLU A C 1
ATOM 1477 O O . GLU A 1 212 ? 0.256 31.807 39.395 1.00 26.48 212 GLU A O 1
ATOM 1483 N N . CYS A 1 213 ? 2.456 31.233 39.267 1.00 31.92 213 CYS A N 1
ATOM 1484 C CA . CYS A 1 213 ? 2.309 30.454 38.047 1.00 32.92 213 CYS A CA 1
ATOM 1485 C C . CYS A 1 213 ? 1.612 29.113 38.326 1.00 29.43 213 CYS A C 1
ATOM 1486 O O . CYS A 1 213 ? 0.769 28.703 37.527 1.00 27.26 213 CYS A O 1
ATOM 1489 N N . LEU A 1 214 ? 1.916 28.441 39.452 1.00 25.21 214 LEU A N 1
ATOM 1490 C CA . LEU A 1 214 ? 1.174 27.227 39.781 1.00 26.41 214 LEU A CA 1
ATOM 1491 C C . LEU A 1 214 ? -0.322 27.541 39.945 1.00 24.48 214 LEU A C 1
ATOM 1492 O O . LEU A 1 214 ? -1.182 26.865 39.350 1.00 21.92 214 LEU A O 1
ATOM 1497 N N . ASN A 1 215 ? -0.632 28.587 40.738 1.00 22.61 215 ASN A N 1
ATOM 1498 C CA . ASN A 1 215 ? -2.010 29.002 40.972 1.00 23.20 215 ASN A CA 1
ATOM 1499 C C . ASN A 1 215 ? -2.710 29.310 39.644 1.00 21.72 215 ASN A C 1
ATOM 1500 O O . ASN A 1 215 ? -3.885 29.021 39.490 1.00 22.77 215 ASN A O 1
ATOM 1505 N N . GLU A 1 216 ? -2.001 29.894 38.683 1.00 23.56 216 GLU A N 1
ATOM 1506 C CA . GLU A 1 216 ? -2.595 30.215 37.398 1.00 25.14 216 GLU A CA 1
ATOM 1507 C C . GLU A 1 216 ? -3.078 28.917 36.732 1.00 23.97 216 GLU A C 1
ATOM 1508 O O . GLU A 1 216 ? -4.200 28.881 36.222 1.00 20.94 216 GLU A O 1
ATOM 1514 N N . MET A 1 217 ? -2.213 27.877 36.754 1.00 22.91 217 MET A N 1
ATOM 1515 C CA . MET A 1 217 ? -2.481 26.590 36.116 1.00 21.73 217 MET A CA 1
ATOM 1516 C C . MET A 1 217 ? -3.614 25.857 36.837 1.00 20.71 217 MET A C 1
ATOM 1517 O O . MET A 1 217 ? -4.491 25.228 36.234 1.00 18.69 217 MET A O 1
ATOM 1522 N N . ILE A 1 218 ? -3.581 25.877 38.174 1.00 20.22 218 ILE A N 1
ATOM 1523 C CA . ILE A 1 218 ? -4.608 25.180 38.926 1.00 18.70 218 ILE A CA 1
ATOM 1524 C C . ILE A 1 218 ? -5.957 25.822 38.617 1.00 17.50 218 ILE A C 1
ATOM 1525 O O . ILE A 1 218 ? -6.946 25.110 38.415 1.00 18.48 218 ILE A O 1
ATOM 1530 N N . SER A 1 219 ? -5.982 27.159 38.572 1.00 18.31 219 SER A N 1
ATOM 1531 C CA . SER A 1 219 ? -7.188 27.920 38.273 1.00 18.74 219 SER A CA 1
ATOM 1532 C C . SER A 1 219 ? -7.720 27.530 36.895 1.00 17.89 219 SER A C 1
ATOM 1533 O O . SER A 1 219 ? -8.934 27.446 36.727 1.00 18.94 219 SER A O 1
ATOM 1536 N N . LEU A 1 220 ? -6.841 27.386 35.915 1.00 20.10 220 LEU A N 1
ATOM 1537 C CA . LEU A 1 220 ? -7.304 26.989 34.585 1.00 20.43 220 LEU A CA 1
ATOM 1538 C C . LEU A 1 220 ? -7.892 25.572 34.622 1.00 18.25 220 LEU A C 1
ATOM 1539 O O . LEU A 1 220 ? -8.922 25.340 34.012 1.00 23.03 220 LEU A O 1
ATOM 1544 N N . ILE A 1 221 ? -7.251 24.618 35.341 1.00 16.60 221 ILE A N 1
ATOM 1545 C CA . ILE A 1 221 ? -7.797 23.278 35.500 1.00 18.83 221 ILE A CA 1
ATOM 1546 C C . ILE A 1 221 ? -9.181 23.331 36.151 1.00 25.04 221 ILE A C 1
ATOM 1547 O O . ILE A 1 221 ? -10.131 22.689 35.690 1.00 24.30 221 ILE A O 1
ATOM 1552 N N . GLU A 1 222 ? -9.304 24.121 37.224 1.00 22.86 222 GLU A N 1
ATOM 1553 C CA . GLU A 1 222 ? -10.582 24.229 37.904 1.00 23.93 222 GLU A CA 1
ATOM 1554 C C . GLU A 1 222 ? -11.635 24.836 36.972 1.00 22.17 222 GLU A C 1
ATOM 1555 O O . GLU A 1 222 ? -12.772 24.386 36.957 1.00 26.26 222 GLU A O 1
ATOM 1561 N N . LYS A 1 223 ? -11.272 25.844 36.225 1.00 19.49 223 LYS A N 1
ATOM 1562 C CA . LYS A 1 223 ? -12.216 26.519 35.352 1.00 23.41 223 LYS A CA 1
ATOM 1563 C C . LYS A 1 223 ? -12.657 25.630 34.185 1.00 21.46 223 LYS A C 1
ATOM 1564 O O . LYS A 1 223 ? -13.844 25.606 33.903 1.00 19.47 223 LYS A O 1
ATOM 1570 N N . HIS A 1 224 ? -11.745 24.854 33.575 1.00 20.49 224 HIS A N 1
ATOM 1571 C CA . HIS A 1 224 ? -12.083 24.196 32.312 1.00 19.85 224 HIS A CA 1
ATOM 1572 C C . HIS A 1 224 ? -12.213 22.674 32.439 1.00 22.68 224 HIS A C 1
ATOM 1573 O O . HIS A 1 224 ? -12.392 22.011 31.431 1.00 20.90 224 HIS A O 1
ATOM 1580 N N . ALA A 1 225 ? -12.120 22.131 33.661 1.00 20.48 225 ALA A N 1
ATOM 1581 C CA . ALA A 1 225 ? -12.135 20.714 33.973 1.00 19.52 225 ALA A CA 1
ATOM 1582 C C . ALA A 1 225 ? -13.158 19.901 33.161 1.00 21.14 225 ALA A C 1
ATOM 1583 O O . ALA A 1 225 ? -12.793 18.854 32.612 1.00 19.71 225 ALA A O 1
ATOM 1585 N N . GLU A 1 226 ? -14.420 20.382 33.079 1.00 17.69 226 GLU A N 1
ATOM 1586 C CA . GLU A 1 226 ? -15.465 19.523 32.534 1.00 17.64 226 GLU A CA 1
ATOM 1587 C C . GLU A 1 226 ? -15.429 19.609 31.003 1.00 18.01 226 GLU A C 1
ATOM 1588 O O . GLU A 1 226 ? -16.186 18.921 30.347 1.00 18.36 226 GLU A O 1
ATOM 1594 N N . GLU A 1 227 ? -14.553 20.436 30.444 1.00 17.52 227 GLU A N 1
ATOM 1595 C CA . GLU A 1 227 ? -14.460 20.516 28.985 1.00 20.66 227 GLU A CA 1
ATOM 1596 C C . GLU A 1 227 ? -13.122 20.008 28.470 1.00 19.46 227 GLU A C 1
ATOM 1597 O O . GLU A 1 227 ? -12.805 20.162 27.275 1.00 16.84 227 GLU A O 1
ATOM 1603 N N . VAL A 1 228 ? -12.338 19.370 29.338 1.00 19.34 228 VAL A N 1
ATOM 1604 C CA . VAL A 1 228 ? -10.939 19.071 28.988 1.00 19.37 228 VAL A CA 1
ATOM 1605 C C . VAL A 1 228 ? -10.709 17.563 29.132 1.00 17.29 228 VAL A C 1
ATOM 1606 O O . VAL A 1 228 ? -11.213 16.977 30.094 1.00 19.91 228 VAL A O 1
ATOM 1610 N N . PHE A 1 229 ? -10.025 16.926 28.156 1.00 16.56 229 PHE A N 1
ATOM 1611 C CA . PHE A 1 229 ? -9.708 15.495 28.252 1.00 15.39 229 PHE A CA 1
ATOM 1612 C C . PHE A 1 229 ? -8.311 15.191 28.795 1.00 17.52 229 PHE A C 1
ATOM 1613 O O . PHE A 1 229 ? -8.043 14.035 29.175 1.00 16.68 229 PHE A O 1
ATOM 1621 N N . CYS A 1 230 ? -7.451 16.211 28.863 1.00 14.65 230 CYS A N 1
ATOM 1622 C CA . CYS A 1 230 ? -6.187 16.004 29.568 1.00 16.47 230 CYS A CA 1
ATOM 1623 C C . CYS A 1 230 ? -5.487 17.327 29.886 1.00 16.25 230 CYS A C 1
ATOM 1624 O O . CYS A 1 230 ? -5.880 18.377 29.385 1.00 16.30 230 CYS A O 1
ATOM 1627 N N . VAL A 1 231 ? -4.529 17.256 30.834 1.00 16.27 231 VAL A N 1
ATOM 1628 C CA . VAL A 1 231 ? -3.459 18.211 31.061 1.00 14.25 231 VAL A CA 1
ATOM 1629 C C . VAL A 1 231 ? -2.184 17.449 30.691 1.00 14.34 231 VAL A C 1
ATOM 1630 O O . VAL A 1 231 ? -2.075 16.286 31.025 1.00 15.03 231 VAL A O 1
ATOM 1634 N N . ILE A 1 232 ? -1.310 18.021 29.876 1.00 15.34 232 ILE A N 1
ATOM 1635 C CA . ILE A 1 232 ? -0.082 17.351 29.467 1.00 12.63 232 ILE A CA 1
ATOM 1636 C C . ILE A 1 232 ? 1.066 18.320 29.711 1.00 14.05 232 ILE A C 1
ATOM 1637 O O . ILE A 1 232 ? 0.915 19.534 29.437 1.00 15.45 232 ILE A O 1
ATOM 1642 N N . LEU A 1 233 ? 2.143 17.798 30.324 1.00 13.78 233 LEU A N 1
ATOM 1643 C CA . LEU A 1 233 ? 3.357 18.554 30.622 1.00 14.30 233 LEU A CA 1
ATOM 1644 C C . LEU A 1 233 ? 4.543 17.661 30.326 1.00 13.30 233 LEU A C 1
ATOM 1645 O O . LEU A 1 233 ? 4.418 16.428 30.385 1.00 12.90 233 LEU A O 1
ATOM 1650 N N . GLU A 1 234 ? 5.719 18.276 30.144 1.00 14.29 234 GLU A N 1
ATOM 1651 C CA . GLU A 1 234 ? 6.986 17.529 30.092 1.00 15.37 234 GLU A CA 1
ATOM 1652 C C . GLU A 1 234 ? 7.436 17.099 31.502 1.00 16.83 234 GLU A C 1
ATOM 1653 O O . GLU A 1 234 ? 6.976 17.650 32.490 1.00 20.73 234 GLU A O 1
ATOM 1659 N N . GLY A 1 235 ? 8.415 16.183 31.598 1.00 19.02 235 GLY A N 1
ATOM 1660 C CA . GLY A 1 235 ? 8.802 15.559 32.868 1.00 17.75 235 GLY A CA 1
ATOM 1661 C C . GLY A 1 235 ? 9.795 16.419 33.667 1.00 19.38 235 GLY A C 1
ATOM 1662 O O . GLY A 1 235 ? 10.907 16.007 33.986 1.00 18.37 235 GLY A O 1
ATOM 1663 N N . GLY A 1 236 ? 9.380 17.638 34.012 1.00 19.97 236 GLY A N 1
ATOM 1664 C CA . GLY A 1 236 ? 10.119 18.349 35.049 1.00 20.09 236 GLY A CA 1
ATOM 1665 C C . GLY A 1 236 ? 11.081 19.344 34.440 1.00 20.24 236 GLY A C 1
ATOM 1666 O O . GLY A 1 236 ? 11.680 20.163 35.166 1.00 20.29 236 GLY A O 1
ATOM 1667 N N . ILE A 1 237 ? 11.230 19.262 33.104 1.00 15.13 237 ILE A N 1
ATOM 1668 C CA . ILE A 1 237 ? 12.012 20.262 32.426 1.00 17.89 237 ILE A CA 1
ATOM 1669 C C . ILE A 1 237 ? 11.493 20.410 30.999 1.00 17.02 237 ILE A C 1
ATOM 1670 O O . ILE A 1 237 ? 10.963 19.469 30.462 1.00 17.68 237 ILE A O 1
ATOM 1675 N N . MET A 1 238 ? 11.464 21.648 30.522 1.00 17.58 238 MET A N 1
ATOM 1676 C CA . MET A 1 238 ? 11.044 21.945 29.161 1.00 19.54 238 MET A CA 1
ATOM 1677 C C . MET A 1 238 ? 12.281 21.909 28.254 1.00 20.15 238 MET A C 1
ATOM 1678 O O . MET A 1 238 ? 13.133 22.806 28.292 1.00 21.82 238 MET A O 1
ATOM 1683 N N . GLY A 1 239 ? 12.411 20.849 27.465 1.00 19.62 239 GLY A N 1
ATOM 1684 C CA . GLY A 1 239 ? 13.627 20.670 26.683 1.00 20.52 239 GLY A CA 1
ATOM 1685 C C . GLY A 1 239 ? 13.776 21.705 25.569 1.00 18.85 239 GLY A C 1
ATOM 1686 O O . GLY A 1 239 ? 14.748 22.503 25.530 1.00 16.88 239 GLY A O 1
ATOM 1687 N N . SER A 1 240 ? 12.859 21.612 24.622 1.00 19.86 240 SER A N 1
ATOM 1688 C CA . SER A 1 240 ? 12.944 22.397 23.391 1.00 19.54 240 SER A CA 1
ATOM 1689 C C . SER A 1 240 ? 12.806 23.895 23.696 1.00 20.22 240 SER A C 1
ATOM 1690 O O . SER A 1 240 ? 13.325 24.755 22.972 1.00 21.33 240 SER A O 1
ATOM 1695 N N . ALA A 1 241 ? 12.204 24.233 24.849 1.00 18.26 241 ALA A N 1
ATOM 1696 C CA . ALA A 1 241 ? 12.129 25.639 25.235 1.00 22.46 241 ALA A CA 1
ATOM 1697 C C . ALA A 1 241 ? 13.496 26.145 25.714 1.00 23.02 241 ALA A C 1
ATOM 1698 O O . ALA A 1 241 ? 13.644 27.337 25.946 1.00 28.89 241 ALA A O 1
ATOM 1700 N N . GLY A 1 242 ? 14.466 25.240 25.939 1.00 20.45 242 GLY A N 1
ATOM 1701 C CA . GLY A 1 242 ? 15.825 25.626 26.284 1.00 17.68 242 GLY A CA 1
ATOM 1702 C C . GLY A 1 242 ? 16.276 25.083 27.637 1.00 20.50 242 GLY A C 1
ATOM 1703 O O . GLY A 1 242 ? 16.952 25.795 28.409 1.00 23.26 242 GLY A O 1
ATOM 1704 N N . MET A 1 243 ? 15.839 23.848 27.950 1.00 17.88 243 MET A N 1
ATOM 1705 C CA . MET A 1 243 ? 16.162 23.141 29.166 1.00 17.17 243 MET A CA 1
ATOM 1706 C C . MET A 1 243 ? 15.782 23.980 30.371 1.00 20.77 243 MET A C 1
ATOM 1707 O O . MET A 1 243 ? 16.583 24.118 31.282 1.00 24.30 243 MET A O 1
ATOM 1712 N N . ILE A 1 244 ? 14.535 24.471 30.407 1.00 19.41 244 ILE A N 1
ATOM 1713 C CA . ILE A 1 244 ? 14.130 25.211 31.590 1.00 22.51 244 ILE A CA 1
ATOM 1714 C C . ILE A 1 244 ? 13.420 24.275 32.566 1.00 22.63 244 ILE A C 1
ATOM 1715 O O . ILE A 1 244 ? 12.417 23.670 32.233 1.00 21.45 244 ILE A O 1
ATOM 1720 N N . PRO A 1 245 ? 13.885 24.144 33.825 1.00 24.40 245 PRO A N 1
ATOM 1721 C CA . PRO A 1 245 ? 13.217 23.272 34.776 1.00 21.14 245 PRO A CA 1
ATOM 1722 C C . PRO A 1 245 ? 11.850 23.882 35.093 1.00 22.29 245 PRO A C 1
ATOM 1723 O O . PRO A 1 245 ? 11.679 25.107 35.135 1.00 19.26 245 PRO A O 1
ATOM 1727 N N . TYR A 1 246 ? 10.891 23.003 35.382 1.00 18.99 246 TYR A N 1
ATOM 1728 C CA . TYR A 1 246 ? 9.697 23.404 36.103 1.00 20.77 246 TYR A CA 1
ATOM 1729 C C . TYR A 1 246 ? 10.139 23.596 37.550 1.00 21.86 246 TYR A C 1
ATOM 1730 O O . TYR A 1 246 ? 10.935 22.793 38.033 1.00 22.54 246 TYR A O 1
ATOM 1739 N N . PRO A 1 247 ? 9.642 24.602 38.297 1.00 21.72 247 PRO A N 1
ATOM 1740 C CA . PRO A 1 247 ? 10.005 24.716 39.717 1.00 24.88 247 PRO A CA 1
ATOM 1741 C C . PRO A 1 247 ? 9.636 23.459 40.494 1.00 27.20 247 PRO A C 1
ATOM 1742 O O . PRO A 1 247 ? 8.663 22.786 40.164 1.00 25.76 247 PRO A O 1
ATOM 1746 N N . ASP A 1 248 ? 10.352 23.183 41.590 1.00 26.13 248 ASP A N 1
ATOM 1747 C CA . ASP A 1 248 ? 10.000 22.078 42.474 1.00 30.20 248 ASP A CA 1
ATOM 1748 C C . ASP A 1 248 ? 8.575 22.315 42.970 1.00 26.15 248 ASP A C 1
ATOM 1749 O O . ASP A 1 248 ? 8.188 23.466 43.197 1.00 25.84 248 ASP A O 1
ATOM 1754 N N . GLY A 1 249 ? 7.760 21.231 43.022 1.00 22.03 249 GLY A N 1
ATOM 1755 C CA . GLY A 1 249 ? 6.377 21.339 43.483 1.00 21.20 249 GLY A CA 1
ATOM 1756 C C . GLY A 1 249 ? 5.374 21.672 42.371 1.00 20.83 249 GLY A C 1
ATOM 1757 O O . GLY A 1 249 ? 4.173 21.574 42.584 1.00 21.51 249 GLY A O 1
ATOM 1758 N N . TYR A 1 250 ? 5.856 22.043 41.168 1.00 20.20 250 TYR A N 1
ATOM 1759 C CA . TYR A 1 250 ? 4.912 22.467 40.148 1.00 20.60 250 TYR A CA 1
ATOM 1760 C C . TYR A 1 250 ? 4.100 21.270 39.641 1.00 18.78 250 TYR A C 1
ATOM 1761 O O . TYR A 1 250 ? 2.865 21.310 39.643 1.00 19.92 250 TYR A O 1
ATOM 1770 N N . ILE A 1 251 ? 4.818 20.226 39.188 1.00 20.76 251 ILE A N 1
ATOM 1771 C CA . ILE A 1 251 ? 4.194 19.026 38.656 1.00 19.95 251 ILE A CA 1
ATOM 1772 C C . ILE A 1 251 ? 3.305 18.379 39.722 1.00 20.06 251 ILE A C 1
ATOM 1773 O O . ILE A 1 251 ? 2.181 17.946 39.440 1.00 18.97 251 ILE A O 1
ATOM 1778 N N . GLU A 1 252 ? 3.794 18.333 40.978 1.00 18.54 252 GLU A N 1
ATOM 1779 C CA . GLU A 1 252 ? 2.994 17.762 42.053 1.00 19.37 252 GLU A CA 1
ATOM 1780 C C . GLU A 1 252 ? 1.684 18.529 42.236 1.00 17.39 252 GLU A C 1
ATOM 1781 O O . GLU A 1 252 ? 0.681 17.901 42.435 1.00 17.89 252 GLU A O 1
ATOM 1787 N N . GLY A 1 253 ? 1.697 19.860 42.230 1.00 17.89 253 GLY A N 1
ATOM 1788 C CA . GLY A 1 253 ? 0.461 20.611 42.427 1.00 17.79 253 GLY A CA 1
ATOM 1789 C C . GLY A 1 253 ? -0.481 20.443 41.233 1.00 16.44 253 GLY A C 1
ATOM 1790 O O . GLY A 1 253 ? -1.707 20.358 41.388 1.00 15.59 253 GLY A O 1
ATOM 1791 N N . VAL A 1 254 ? 0.080 20.360 40.020 1.00 18.95 254 VAL A N 1
ATOM 1792 C CA . VAL A 1 254 ? -0.791 20.130 38.863 1.00 16.72 254 VAL A CA 1
ATOM 1793 C C . VAL A 1 254 ? -1.430 18.741 38.960 1.00 15.33 254 VAL A C 1
ATOM 1794 O O . VAL A 1 254 ? -2.627 18.568 38.788 1.00 17.43 254 VAL A O 1
ATOM 1798 N N . ALA A 1 255 ? -0.628 17.730 39.238 1.00 14.97 255 ALA A N 1
ATOM 1799 C CA . ALA A 1 255 ? -1.172 16.392 39.394 1.00 16.75 255 ALA A CA 1
ATOM 1800 C C . ALA A 1 255 ? -2.277 16.367 40.443 1.00 17.27 255 ALA A C 1
ATOM 1801 O O . ALA A 1 255 ? -3.282 15.678 40.287 1.00 17.09 255 ALA A O 1
ATOM 1803 N N . LYS A 1 256 ? -2.076 17.078 41.558 1.00 20.09 256 LYS A N 1
ATOM 1804 C CA . LYS A 1 256 ? -3.078 16.999 42.607 1.00 18.03 256 LYS A CA 1
ATOM 1805 C C . LYS A 1 256 ? -4.352 17.661 42.087 1.00 17.01 256 LYS A C 1
ATOM 1806 O O . LYS A 1 256 ? -5.445 17.158 42.323 1.00 18.96 256 LYS A O 1
ATOM 1812 N N . ALA A 1 257 ? -4.202 18.781 41.372 1.00 17.89 257 ALA A N 1
ATOM 1813 C CA . ALA A 1 257 ? -5.339 19.485 40.798 1.00 20.58 257 ALA A CA 1
ATOM 1814 C C . ALA A 1 257 ? -6.064 18.603 39.774 1.00 18.03 257 ALA A C 1
ATOM 1815 O O . ALA A 1 257 ? -7.298 18.593 39.749 1.00 15.37 257 ALA A O 1
ATOM 1817 N N . CYS A 1 258 ? -5.308 17.849 38.951 1.00 18.25 258 CYS A N 1
ATOM 1818 C CA . CYS A 1 258 ? -5.948 16.905 38.030 1.00 17.99 258 CYS A CA 1
ATOM 1819 C C . CYS A 1 258 ? -6.746 15.834 38.780 1.00 19.88 258 CYS A C 1
ATOM 1820 O O . CYS A 1 258 ? -7.882 15.499 38.435 1.00 20.15 258 CYS A O 1
ATOM 1823 N N . LYS A 1 259 ? -6.184 15.310 39.871 1.00 22.41 259 LYS A N 1
ATOM 1824 C CA . LYS A 1 259 ? -6.890 14.321 40.675 1.00 22.39 259 LYS A CA 1
ATOM 1825 C C . LYS A 1 259 ? -8.172 14.913 41.260 1.00 21.90 259 LYS A C 1
ATOM 1826 O O . LYS A 1 259 ? -9.231 14.270 41.163 1.00 20.44 259 LYS A O 1
ATOM 1832 N N . GLU A 1 260 ? -8.082 16.128 41.815 1.00 20.09 260 GLU A N 1
ATOM 1833 C CA . GLU A 1 260 ? -9.211 16.724 42.523 1.00 21.92 260 GLU A CA 1
ATOM 1834 C C . GLU A 1 260 ? -10.303 17.150 41.551 1.00 23.67 260 GLU A C 1
ATOM 1835 O O . GLU A 1 260 ? -11.455 17.263 41.969 1.00 22.64 260 GLU A O 1
ATOM 1841 N N . ASN A 1 261 ? -9.959 17.314 40.263 1.00 16.89 261 ASN A N 1
ATOM 1842 C CA . ASN A 1 261 ? -10.918 17.838 39.302 1.00 19.85 261 ASN A CA 1
ATOM 1843 C C . ASN A 1 261 ? -11.239 16.833 38.207 1.00 17.83 261 ASN A C 1
ATOM 1844 O O . ASN A 1 261 ? -11.867 17.219 37.216 1.00 18.45 261 ASN A O 1
ATOM 1849 N N . ASP A 1 262 ? -10.869 15.556 38.386 1.00 17.66 262 ASP A N 1
ATOM 1850 C CA . ASP A 1 262 ? -11.309 14.505 37.495 1.00 16.87 262 ASP A CA 1
ATOM 1851 C C . ASP A 1 262 ? -10.801 14.762 36.086 1.00 17.04 262 ASP A C 1
ATOM 1852 O O . ASP A 1 262 ? -11.560 14.573 35.144 1.00 18.26 262 ASP A O 1
ATOM 1857 N N . VAL A 1 263 ? -9.537 15.196 35.959 1.00 17.74 263 VAL A N 1
ATOM 1858 C CA . VAL A 1 263 ? -8.908 15.323 34.648 1.00 16.06 263 VAL A CA 1
ATOM 1859 C C . VAL A 1 263 ? -7.714 14.358 34.521 1.00 14.42 263 VAL A C 1
ATOM 1860 O O . VAL A 1 263 ? -6.909 14.260 35.419 1.00 16.91 263 VAL A O 1
ATOM 1864 N N . ILE A 1 264 ? -7.547 13.688 33.368 1.00 14.04 264 ILE A N 1
ATOM 1865 C CA . ILE A 1 264 ? -6.364 12.854 33.078 1.00 13.66 264 ILE A CA 1
ATOM 1866 C C . ILE A 1 264 ? -5.109 13.736 32.993 1.00 14.92 264 ILE A C 1
ATOM 1867 O O . ILE A 1 264 ? -5.101 14.808 32.359 1.00 14.04 264 ILE A O 1
ATOM 1872 N N . PHE A 1 265 ? -4.023 13.250 33.641 1.00 15.01 265 PHE A N 1
ATOM 1873 C CA . PHE A 1 265 ? -2.755 13.959 33.581 1.00 14.47 265 PHE A CA 1
ATOM 1874 C C . PHE A 1 265 ? -1.776 13.094 32.792 1.00 13.88 265 PHE A C 1
ATOM 1875 O O . PHE A 1 265 ? -1.540 11.932 33.150 1.00 12.63 265 PHE A O 1
ATOM 1883 N N . ILE A 1 266 ? -1.245 13.651 31.667 1.00 13.61 266 ILE A N 1
ATOM 1884 C CA . ILE A 1 266 ? -0.290 12.957 30.840 1.00 12.15 266 ILE A CA 1
ATOM 1885 C C . ILE A 1 266 ? 1.073 13.550 31.099 1.00 11.73 266 ILE A C 1
ATOM 1886 O O . ILE A 1 266 ? 1.220 14.752 30.978 1.00 15.52 266 ILE A O 1
ATOM 1891 N N . LEU A 1 267 ? 2.065 12.721 31.436 1.00 12.30 267 LEU A N 1
ATOM 1892 C CA . LEU A 1 267 ? 3.413 13.263 31.603 1.00 14.32 267 LEU A CA 1
ATOM 1893 C C . LEU A 1 267 ? 4.260 12.723 30.459 1.00 14.56 267 LEU A C 1
ATOM 1894 O O . LEU A 1 267 ? 4.368 11.510 30.236 1.00 15.36 267 LEU A O 1
ATOM 1899 N N . ASP A 1 268 ? 4.870 13.677 29.714 1.00 16.28 268 ASP A N 1
ATOM 1900 C CA . ASP A 1 268 ? 5.717 13.301 28.608 1.00 13.93 268 ASP A CA 1
ATOM 1901 C C . ASP A 1 268 ? 7.171 13.202 29.101 1.00 13.60 268 ASP A C 1
ATOM 1902 O O . ASP A 1 268 ? 7.835 14.221 29.242 1.00 15.73 268 ASP A O 1
ATOM 1907 N N . GLU A 1 269 ? 7.653 11.977 29.343 1.00 14.01 269 GLU A N 1
ATOM 1908 C CA . GLU A 1 269 ? 9.049 11.779 29.763 1.00 13.31 269 GLU A CA 1
ATOM 1909 C C . GLU A 1 269 ? 9.870 11.238 28.588 1.00 12.46 269 GLU A C 1
ATOM 1910 O O . GLU A 1 269 ? 10.811 10.485 28.756 1.00 12.94 269 GLU A O 1
ATOM 1916 N N . VAL A 1 270 ? 9.524 11.656 27.360 1.00 12.77 270 VAL A N 1
ATOM 1917 C CA . VAL A 1 270 ? 10.278 11.117 26.244 1.00 14.60 270 VAL A CA 1
ATOM 1918 C C . VAL A 1 270 ? 11.768 11.481 26.353 1.00 14.81 270 VAL A C 1
ATOM 1919 O O . VAL A 1 270 ? 12.618 10.646 26.134 1.00 14.80 270 VAL A O 1
ATOM 1923 N N . ALA A 1 271 ? 12.075 12.692 26.797 1.00 14.16 271 ALA A N 1
ATOM 1924 C CA . ALA A 1 271 ? 13.453 13.133 26.941 1.00 16.27 271 ALA A CA 1
ATOM 1925 C C . ALA A 1 271 ? 13.938 12.882 28.374 1.00 18.07 271 ALA A C 1
ATOM 1926 O O . ALA A 1 271 ? 15.105 12.617 28.567 1.00 22.39 271 ALA A O 1
ATOM 1928 N N . THR A 1 272 ? 13.071 12.987 29.385 1.00 18.38 272 THR A N 1
ATOM 1929 C CA . THR A 1 272 ? 13.596 12.926 30.741 1.00 18.33 272 THR A CA 1
ATOM 1930 C C . THR A 1 272 ? 13.748 11.504 31.263 1.00 18.62 272 THR A C 1
ATOM 1931 O O . THR A 1 272 ? 14.457 11.254 32.256 1.00 20.78 272 THR A O 1
ATOM 1935 N N . GLY A 1 273 ? 13.099 10.551 30.602 1.00 16.54 273 GLY A N 1
ATOM 1936 C CA . GLY A 1 273 ? 13.091 9.193 31.115 1.00 16.20 273 GLY A CA 1
ATOM 1937 C C . GLY A 1 273 ? 14.442 8.522 30.917 1.00 20.93 273 GLY A C 1
ATOM 1938 O O . GLY A 1 273 ? 15.199 8.910 30.043 1.00 24.33 273 GLY A O 1
ATOM 1939 N N . PHE A 1 274 ? 14.724 7.547 31.783 1.00 20.31 274 PHE A N 1
ATOM 1940 C CA . PHE A 1 274 ? 15.932 6.737 31.726 1.00 18.55 274 PHE A CA 1
ATOM 1941 C C . PHE A 1 274 ? 17.152 7.509 32.184 1.00 19.20 274 PHE A C 1
ATOM 1942 O O . PHE A 1 274 ? 18.211 7.413 31.576 1.00 15.72 274 PHE A O 1
ATOM 1950 N N . GLY A 1 275 ? 16.976 8.280 33.262 1.00 21.23 275 GLY A N 1
ATOM 1951 C CA . GLY A 1 275 ? 18.094 8.778 34.060 1.00 18.66 275 GLY A CA 1
ATOM 1952 C C . GLY A 1 275 ? 18.567 10.211 33.757 1.00 19.00 275 GLY A C 1
ATOM 1953 O O . GLY A 1 275 ? 19.352 10.714 34.553 1.00 16.06 275 GLY A O 1
ATOM 1954 N N . ARG A 1 276 ? 18.138 10.870 32.643 1.00 14.61 276 ARG A N 1
ATOM 1955 C CA . ARG A 1 276 ? 18.763 12.139 32.284 1.00 17.12 276 ARG A CA 1
ATOM 1956 C C . ARG A 1 276 ? 18.674 13.213 33.379 1.00 19.59 276 ARG A C 1
ATOM 1957 O O . ARG A 1 276 ? 19.595 14.008 33.514 1.00 20.12 276 ARG A O 1
ATOM 1965 N N . THR A 1 277 ? 17.584 13.275 34.158 1.00 20.82 277 THR A N 1
ATOM 1966 C CA . THR A 1 277 ? 17.446 14.331 35.171 1.00 22.83 277 THR A CA 1
ATOM 1967 C C . THR A 1 277 ? 18.123 13.965 36.483 1.00 22.41 277 THR A C 1
ATOM 1968 O O . THR A 1 277 ? 18.173 14.792 37.382 1.00 21.88 277 THR A O 1
ATOM 1972 N N . GLY A 1 278 ? 18.584 12.710 36.610 1.00 23.67 278 GLY A N 1
ATOM 1973 C CA . GLY A 1 278 ? 19.265 12.243 37.808 1.00 21.66 278 GLY A CA 1
ATOM 1974 C C . GLY A 1 278 ? 18.466 11.153 38.494 1.00 19.68 278 GLY A C 1
ATOM 1975 O O . GLY A 1 278 ? 18.977 10.460 39.343 1.00 21.76 278 GLY A O 1
ATOM 1976 N N . LYS A 1 279 ? 17.181 11.023 38.131 1.00 20.07 279 LYS A N 1
ATOM 1977 C CA . LYS A 1 279 ? 16.371 9.914 38.617 1.00 19.87 279 LYS A CA 1
ATOM 1978 C C . LYS A 1 279 ? 15.981 9.056 37.418 1.00 19.45 279 LYS A C 1
ATOM 1979 O O . LYS A 1 279 ? 16.008 9.569 36.311 1.00 17.25 279 LYS A O 1
ATOM 1985 N N . MET A 1 280 ? 15.509 7.815 37.646 1.00 17.03 280 MET A N 1
ATOM 1986 C CA . MET A 1 280 ? 15.149 6.956 36.532 1.00 18.00 280 MET A CA 1
ATOM 1987 C C . MET A 1 280 ? 14.043 7.614 35.673 1.00 18.96 280 MET A C 1
ATOM 1988 O O . MET A 1 280 ? 14.119 7.622 34.424 1.00 17.76 280 MET A O 1
ATOM 1993 N N . PHE A 1 281 ? 12.993 8.118 36.342 1.00 18.69 281 PHE A N 1
ATOM 1994 C CA . PHE A 1 281 ? 11.900 8.868 35.715 1.00 16.68 281 PHE A CA 1
ATOM 1995 C C . PHE A 1 281 ? 11.585 10.022 36.641 1.00 18.76 281 PHE A C 1
ATOM 1996 O O . PHE A 1 281 ? 11.688 9.862 37.869 1.00 17.82 281 PHE A O 1
ATOM 2004 N N . PHE A 1 282 ? 11.241 11.173 36.052 1.00 18.47 282 PHE A N 1
ATOM 2005 C CA . PHE A 1 282 ? 10.753 12.294 36.861 1.00 21.91 282 PHE A CA 1
ATOM 2006 C C . PHE A 1 282 ? 9.624 11.849 37.779 1.00 20.51 282 PHE A C 1
ATOM 2007 O O . PHE A 1 282 ? 9.591 12.223 38.963 1.00 16.77 282 PHE A O 1
ATOM 2015 N N . CYS A 1 283 ? 8.728 11.007 37.244 1.00 20.61 283 CYS A N 1
ATOM 2016 C CA . CYS A 1 283 ? 7.569 10.569 38.029 1.00 19.97 283 CYS A CA 1
ATOM 2017 C C . CYS A 1 283 ? 7.907 9.573 39.154 1.00 18.89 283 CYS A C 1
ATOM 2018 O O . CYS A 1 283 ? 6.995 9.213 39.908 1.00 16.89 283 CYS A O 1
ATOM 2021 N N . ASP A 1 284 ? 9.198 9.184 39.327 1.00 17.16 284 ASP A N 1
ATOM 2022 C CA . ASP A 1 284 ? 9.649 8.467 40.510 1.00 23.41 284 ASP A CA 1
ATOM 2023 C C . ASP A 1 284 ? 9.769 9.451 41.677 1.00 22.39 284 ASP A C 1
ATOM 2024 O O . ASP A 1 284 ? 10.857 9.803 42.102 1.00 32.61 284 ASP A O 1
ATOM 2029 N N . ASN A 1 285 ? 8.631 9.883 42.145 1.00 25.29 285 ASN A N 1
ATOM 2030 C CA . ASN A 1 285 ? 8.490 11.029 43.020 1.00 23.10 285 ASN A CA 1
ATOM 2031 C C . ASN A 1 285 ? 7.483 10.547 44.037 1.00 24.92 285 ASN A C 1
ATOM 2032 O O . ASN A 1 285 ? 6.449 10.007 43.648 1.00 26.18 285 ASN A O 1
ATOM 2037 N N . GLU A 1 286 ? 7.828 10.614 45.334 1.00 26.15 286 GLU A N 1
ATOM 2038 C CA . GLU A 1 286 ? 6.922 9.991 46.302 1.00 27.32 286 GLU A CA 1
ATOM 2039 C C . GLU A 1 286 ? 5.550 10.645 46.274 1.00 24.14 286 GLU A C 1
ATOM 2040 O O . GLU A 1 286 ? 4.542 9.972 46.441 1.00 22.47 286 GLU A O 1
ATOM 2046 N N . GLU A 1 287 ? 5.511 11.965 46.083 1.00 20.80 287 GLU A N 1
ATOM 2047 C CA . GLU A 1 287 ? 4.235 12.646 46.092 1.00 22.97 287 GLU A CA 1
ATOM 2048 C C . GLU A 1 287 ? 3.390 12.207 44.893 1.00 21.18 287 GLU A C 1
ATOM 2049 O O . GLU A 1 287 ? 2.222 11.855 45.052 1.00 21.87 287 GLU A O 1
ATOM 2055 N N . LEU A 1 288 ? 4.002 12.178 43.710 1.00 19.38 288 LEU A N 1
ATOM 2056 C CA . LEU A 1 288 ? 3.265 11.735 42.522 1.00 19.32 288 LEU A CA 1
ATOM 2057 C C . LEU A 1 288 ? 2.828 10.285 42.662 1.00 20.43 288 LEU A C 1
ATOM 2058 O O . LEU A 1 288 ? 1.720 9.885 42.268 1.00 20.70 288 LEU A O 1
ATOM 2063 N N . LYS A 1 289 ? 3.722 9.444 43.205 1.00 24.35 289 LYS A N 1
ATOM 2064 C CA . LYS A 1 289 ? 3.329 8.058 43.442 1.00 23.84 289 LYS A CA 1
ATOM 2065 C C . LYS A 1 289 ? 2.097 7.947 44.348 1.00 23.26 289 LYS A C 1
ATOM 2066 O O . LYS A 1 289 ? 1.194 7.133 44.117 1.00 23.24 289 LYS A O 1
ATOM 2072 N N . LYS A 1 290 ? 2.047 8.772 45.389 1.00 25.27 290 LYS A N 1
ATOM 2073 C CA . LYS A 1 290 ? 0.935 8.716 46.333 1.00 26.57 290 LYS A CA 1
ATOM 2074 C C . LYS A 1 290 ? -0.383 9.162 45.669 1.00 27.38 290 LYS A C 1
ATOM 2075 O O . LYS A 1 290 ? -1.435 8.596 45.951 1.00 26.16 290 LYS A O 1
ATOM 2081 N N . LEU A 1 291 ? -0.315 10.115 44.724 1.00 22.12 291 LEU A N 1
ATOM 2082 C CA . LEU A 1 291 ? -1.429 10.664 43.973 1.00 23.02 291 LEU A CA 1
ATOM 2083 C C . LEU A 1 291 ? -1.825 9.741 42.827 1.00 20.28 291 LEU A C 1
ATOM 2084 O O . LEU A 1 291 ? -2.912 9.899 42.287 1.00 21.46 291 LEU A O 1
ATOM 2089 N N . GLU A 1 292 ? -1.004 8.721 42.571 1.00 19.88 292 GLU A N 1
ATOM 2090 C CA . GLU A 1 292 ? -1.202 7.839 41.430 1.00 21.04 292 GLU A CA 1
ATOM 2091 C C . GLU A 1 292 ? -1.257 8.701 40.169 1.00 17.25 292 GLU A C 1
ATOM 2092 O O . GLU A 1 292 ? -2.107 8.473 39.322 1.00 19.08 292 GLU A O 1
ATOM 2098 N N . LYS A 1 293 ? -0.335 9.684 40.064 1.00 15.13 293 LYS A N 1
ATOM 2099 C CA . LYS A 1 293 ? -0.246 10.473 38.839 1.00 15.71 293 LYS A CA 1
ATOM 2100 C C . LYS A 1 293 ? 1.173 10.382 38.331 1.00 15.94 293 LYS A C 1
ATOM 2101 O O . LYS A 1 293 ? 2.117 10.199 39.113 1.00 18.42 293 LYS A O 1
ATOM 2107 N N . PRO A 1 294 ? 1.420 10.499 37.013 1.00 14.29 294 PRO A N 1
ATOM 2108 C CA . PRO A 1 294 ? 0.394 10.752 36.009 1.00 14.45 294 PRO A CA 1
ATOM 2109 C C . PRO A 1 294 ? -0.439 9.520 35.694 1.00 13.91 294 PRO A C 1
ATOM 2110 O O . PRO A 1 294 ? -0.001 8.404 35.915 1.00 14.66 294 PRO A O 1
ATOM 2114 N N . ASP A 1 295 ? -1.582 9.747 35.027 1.00 13.59 295 ASP A N 1
ATOM 2115 C CA . ASP A 1 295 ? -2.429 8.676 34.547 1.00 13.96 295 ASP A CA 1
ATOM 2116 C C . ASP A 1 295 ? -1.835 8.021 33.322 1.00 15.50 295 ASP A C 1
ATOM 2117 O O . ASP A 1 295 ? -2.020 6.822 33.102 1.00 13.23 295 ASP A O 1
ATOM 2122 N N . ILE A 1 296 ? -1.091 8.799 32.562 1.00 12.28 296 ILE A N 1
ATOM 2123 C CA . ILE A 1 296 ? -0.465 8.266 31.361 1.00 12.47 296 ILE A CA 1
ATOM 2124 C C . ILE A 1 296 ? 0.942 8.857 31.307 1.00 13.04 296 ILE A C 1
ATOM 2125 O O . ILE A 1 296 ? 1.112 10.029 31.531 1.00 16.53 296 ILE A O 1
ATOM 2130 N N . LEU A 1 297 ? 1.932 8.018 31.031 1.00 13.18 297 LEU A N 1
ATOM 2131 C CA . LEU A 1 297 ? 3.360 8.325 30.970 1.00 12.04 297 LEU A CA 1
ATOM 2132 C C . LEU A 1 297 ? 3.825 8.000 29.545 1.00 12.23 297 LEU A C 1
ATOM 2133 O O . LEU A 1 297 ? 3.660 6.864 29.123 1.00 13.26 297 LEU A O 1
ATOM 2138 N N . CYS A 1 298 ? 4.503 8.961 28.871 1.00 12.12 298 CYS A N 1
ATOM 2139 C CA . CYS A 1 298 ? 5.045 8.730 27.542 1.00 11.96 298 CYS A CA 1
ATOM 2140 C C . CYS A 1 298 ? 6.570 8.602 27.640 1.00 12.98 298 CYS A C 1
ATOM 2141 O O . CYS A 1 298 ? 7.191 9.403 28.307 1.00 13.33 298 CYS A O 1
ATOM 2144 N N . LEU A 1 299 ? 7.150 7.573 26.998 1.00 12.97 299 LEU A N 1
ATOM 2145 C CA . LEU A 1 299 ? 8.596 7.302 26.998 1.00 13.13 299 LEU A CA 1
ATOM 2146 C C . LEU A 1 299 ? 9.097 7.145 25.563 1.00 15.09 299 LEU A C 1
ATOM 2147 O O . LEU A 1 299 ? 8.348 6.838 24.651 1.00 14.88 299 LEU A O 1
ATOM 2152 N N . GLY A 1 300 ? 10.399 7.375 25.369 1.00 17.27 300 GLY A N 1
ATOM 2153 C CA . GLY A 1 300 ? 10.979 7.270 24.041 1.00 16.25 300 GLY A CA 1
ATOM 2154 C C . GLY A 1 300 ? 12.492 7.522 24.182 1.00 18.58 300 GLY A C 1
ATOM 2155 O O . GLY A 1 300 ? 13.053 7.382 25.272 1.00 19.81 300 GLY A O 1
ATOM 2156 N N . LYS A 1 301 ? 13.126 7.956 23.091 1.00 19.34 301 LYS A N 1
ATOM 2157 C CA . LYS A 1 301 ? 14.529 8.357 23.029 1.00 19.14 301 LYS A CA 1
ATOM 2158 C C . LYS A 1 301 ? 15.416 7.341 23.723 1.00 18.51 301 LYS A C 1
ATOM 2159 O O . LYS A 1 301 ? 15.750 6.368 23.085 1.00 19.51 301 LYS A O 1
ATOM 2165 N N . GLY A 1 302 ? 15.749 7.557 25.020 1.00 18.19 302 GLY A N 1
ATOM 2166 C CA . GLY A 1 302 ? 16.752 6.732 25.693 1.00 19.86 302 GLY A CA 1
ATOM 2167 C C . GLY A 1 302 ? 16.311 5.290 25.980 1.00 19.47 302 GLY A C 1
ATOM 2168 O O . GLY A 1 302 ? 17.110 4.482 26.446 1.00 21.13 302 GLY A O 1
ATOM 2169 N N . LEU A 1 303 ? 15.014 5.005 25.767 1.00 17.02 303 LEU A N 1
ATOM 2170 C CA . LEU A 1 303 ? 14.454 3.685 25.939 1.00 16.09 303 LEU A CA 1
ATOM 2171 C C . LEU A 1 303 ? 15.368 2.598 25.356 1.00 16.61 303 LEU A C 1
ATOM 2172 O O . LEU A 1 303 ? 15.515 1.551 25.989 1.00 17.83 303 LEU A O 1
ATOM 2177 N N . THR A 1 304 ? 15.908 2.788 24.123 1.00 13.64 304 THR A N 1
ATOM 2178 C CA . THR A 1 304 ? 16.738 1.774 23.488 1.00 15.17 304 THR A CA 1
ATOM 2179 C C . THR A 1 304 ? 18.227 2.067 23.702 1.00 15.80 304 THR A C 1
ATOM 2180 O O . THR A 1 304 ? 19.055 1.512 23.011 1.00 15.55 304 THR A O 1
ATOM 2184 N N . GLY A 1 305 ? 18.526 2.997 24.621 1.00 16.08 305 GLY A N 1
ATOM 2185 C CA . GLY A 1 305 ? 19.891 3.474 24.846 1.00 16.53 305 GLY A CA 1
ATOM 2186 C C . GLY A 1 305 ? 20.365 4.380 23.723 1.00 15.78 305 GLY A C 1
ATOM 2187 O O . GLY A 1 305 ? 21.503 4.796 23.721 1.00 16.86 305 GLY A O 1
ATOM 2188 N N . GLY A 1 306 ? 19.479 4.702 22.774 1.00 14.90 306 GLY A N 1
ATOM 2189 C CA . GLY A 1 306 ? 19.807 5.669 21.759 1.00 13.18 306 GLY A CA 1
ATOM 2190 C C . GLY A 1 306 ? 20.029 4.977 20.423 1.00 12.61 306 GLY A C 1
ATOM 2191 O O . GLY A 1 306 ? 20.487 5.632 19.497 1.00 15.89 306 GLY A O 1
ATOM 2192 N N . TYR A 1 307 ? 19.770 3.657 20.338 1.00 13.89 307 TYR A N 1
ATOM 2193 C CA . TYR A 1 307 ? 20.209 2.928 19.149 1.00 13.66 307 TYR A CA 1
ATOM 2194 C C . TYR A 1 307 ? 19.109 2.664 18.149 1.00 12.47 307 TYR A C 1
ATOM 2195 O O . TYR A 1 307 ? 19.406 2.461 16.939 1.00 14.30 307 TYR A O 1
ATOM 2204 N N . LEU A 1 308 ? 17.855 2.692 18.610 1.00 14.25 308 LEU A N 1
ATOM 2205 C CA . LEU A 1 308 ? 16.733 2.426 17.705 1.00 13.25 308 LEU A CA 1
ATOM 2206 C C . LEU A 1 308 ? 15.496 3.242 18.162 1.00 12.50 308 LEU A C 1
ATOM 2207 O O . LEU A 1 308 ? 15.352 3.628 19.337 1.00 11.16 308 LEU A O 1
ATOM 2212 N N . PRO A 1 309 ? 14.534 3.452 17.261 1.00 11.22 309 PRO A N 1
ATOM 2213 C CA . PRO A 1 309 ? 13.300 4.169 17.584 1.00 12.98 309 PRO A CA 1
ATOM 2214 C C . PRO A 1 309 ? 12.293 3.247 18.254 1.00 14.63 309 PRO A C 1
ATOM 2215 O O . PRO A 1 309 ? 11.459 2.629 17.602 1.00 16.51 309 PRO A O 1
ATOM 2219 N N . LEU A 1 310 ? 12.269 3.315 19.585 1.00 12.98 310 LEU A N 1
ATOM 2220 C CA . LEU A 1 310 ? 11.129 2.750 20.300 1.00 14.88 310 LEU A CA 1
ATOM 2221 C C . LEU A 1 310 ? 10.480 3.794 21.204 1.00 14.40 310 LEU A C 1
ATOM 2222 O O . LEU A 1 310 ? 11.171 4.604 21.813 1.00 16.17 310 LEU A O 1
ATOM 2227 N N . ALA A 1 311 ? 9.148 3.771 21.269 1.00 15.17 311 ALA A N 1
ATOM 2228 C CA . ALA A 1 311 ? 8.487 4.574 22.275 1.00 15.22 311 ALA A CA 1
ATOM 2229 C C . ALA A 1 311 ? 7.401 3.741 22.956 1.00 13.70 311 ALA A C 1
ATOM 2230 O O . ALA A 1 311 ? 7.060 2.645 22.505 1.00 14.94 311 ALA A O 1
ATOM 2232 N N . ALA A 1 312 ? 6.931 4.222 24.116 1.00 14.35 312 ALA A N 1
ATOM 2233 C CA . ALA A 1 312 ? 5.846 3.535 24.824 1.00 15.11 312 ALA A CA 1
ATOM 2234 C C . ALA A 1 312 ? 4.930 4.539 25.515 1.00 14.80 312 ALA A C 1
ATOM 2235 O O . ALA A 1 312 ? 5.377 5.609 25.978 1.00 13.71 312 ALA A O 1
ATOM 2237 N N . THR A 1 313 ? 3.636 4.203 25.575 1.00 14.76 313 THR A N 1
ATOM 2238 C CA . THR A 1 313 ? 2.709 4.992 26.367 1.00 13.12 313 THR A CA 1
ATOM 2239 C C . THR A 1 313 ? 2.178 4.065 27.461 1.00 13.22 313 THR A C 1
ATOM 2240 O O . THR A 1 313 ? 1.578 3.044 27.176 1.00 12.25 313 THR A O 1
ATOM 2244 N N . LEU A 1 314 ? 2.452 4.396 28.713 1.00 13.57 314 LEU A N 1
ATOM 2245 C CA . LEU A 1 314 ? 2.001 3.550 29.796 1.00 13.91 314 LEU A CA 1
ATOM 2246 C C . LEU A 1 314 ? 0.773 4.197 30.468 1.00 15.59 314 LEU A C 1
ATOM 2247 O O . LEU A 1 314 ? 0.745 5.410 30.660 1.00 13.87 314 LEU A O 1
ATOM 2252 N N . THR A 1 315 ? -0.205 3.376 30.887 1.00 13.88 315 THR A N 1
ATOM 2253 C CA . THR A 1 315 ? -1.431 3.883 31.503 1.00 14.69 315 THR A CA 1
ATOM 2254 C C . THR A 1 315 ? -1.800 3.019 32.729 1.00 14.58 315 THR A C 1
ATOM 2255 O O . THR A 1 315 ? -1.194 1.955 32.984 1.00 12.95 315 THR A O 1
ATOM 2259 N N . THR A 1 316 ? -2.782 3.531 33.465 1.00 16.85 316 THR A N 1
ATOM 2260 C CA . THR A 1 316 ? -3.431 2.904 34.602 1.00 15.93 316 THR A CA 1
ATOM 2261 C C . THR A 1 316 ? -4.400 1.861 34.076 1.00 17.10 316 THR A C 1
ATOM 2262 O O . THR A 1 316 ? -4.751 1.899 32.899 1.00 16.28 316 THR A O 1
ATOM 2266 N N . ASP A 1 317 ? -4.772 0.902 34.931 1.00 16.16 317 ASP A N 1
ATOM 2267 C CA . ASP A 1 317 ? -5.800 -0.035 34.504 1.00 18.14 317 ASP A CA 1
ATOM 2268 C C . ASP A 1 317 ? -7.137 0.692 34.313 1.00 18.46 317 ASP A C 1
ATOM 2269 O O . ASP A 1 317 ? -7.984 0.226 33.531 1.00 17.21 317 ASP A O 1
ATOM 2274 N N . GLU A 1 318 ? -7.322 1.792 35.062 1.00 17.02 318 GLU A N 1
ATOM 2275 C CA . GLU A 1 318 ? -8.583 2.526 34.981 1.00 20.95 318 GLU A CA 1
ATOM 2276 C C . GLU A 1 318 ? -8.811 2.977 33.529 1.00 21.78 318 GLU A C 1
ATOM 2277 O O . GLU A 1 318 ? -9.878 2.804 32.959 1.00 16.87 318 GLU A O 1
ATOM 2283 N N . ILE A 1 319 ? -7.759 3.485 32.918 1.00 14.96 319 ILE A N 1
ATOM 2284 C CA . ILE A 1 319 ? -7.905 3.964 31.551 1.00 15.88 319 ILE A CA 1
ATOM 2285 C C . ILE A 1 319 ? -8.131 2.785 30.608 1.00 15.37 319 ILE A C 1
ATOM 2286 O O . ILE A 1 319 ? -9.051 2.813 29.796 1.00 17.03 319 ILE A O 1
ATOM 2292 N N . TYR A 1 320 ? -7.277 1.763 30.720 1.00 13.77 320 TYR A N 1
ATOM 2293 C CA . TYR A 1 320 ? -7.312 0.599 29.867 1.00 14.18 320 TYR A CA 1
ATOM 2294 C C . TYR A 1 320 ? -8.709 -0.056 29.924 1.00 16.76 320 TYR A C 1
ATOM 2295 O O . TYR A 1 320 ? -9.257 -0.534 28.928 1.00 13.35 320 TYR A O 1
ATOM 2304 N N . ASN A 1 321 ? -9.275 -0.119 31.126 1.00 13.82 321 ASN A N 1
ATOM 2305 C CA . ASN A 1 321 ? -10.487 -0.918 31.280 1.00 16.79 321 ASN A CA 1
ATOM 2306 C C . ASN A 1 321 ? -11.690 -0.348 30.541 1.00 18.10 321 ASN A C 1
ATOM 2307 O O . ASN A 1 321 ? -12.599 -1.118 30.237 1.00 14.99 321 ASN A O 1
ATOM 2312 N N . GLN A 1 322 ? -11.738 0.975 30.297 1.00 15.72 322 GLN A N 1
ATOM 2313 C CA . GLN A 1 322 ? -12.832 1.586 29.573 1.00 17.54 322 GLN A CA 1
ATOM 2314 C C . GLN A 1 322 ? -12.915 1.019 28.165 1.00 17.77 322 GLN A C 1
ATOM 2315 O O . GLN A 1 322 ? -13.986 1.061 27.582 1.00 16.90 322 GLN A O 1
ATOM 2321 N N . PHE A 1 323 ? -11.809 0.471 27.615 1.00 13.86 323 PHE A N 1
ATOM 2322 C CA . PHE A 1 323 ? -11.817 0.031 26.218 1.00 14.13 323 PHE A CA 1
ATOM 2323 C C . PHE A 1 323 ? -12.119 -1.467 26.083 1.00 15.32 323 PHE A C 1
ATOM 2324 O O . PHE A 1 323 ? -12.067 -2.037 24.976 1.00 16.02 323 PHE A O 1
ATOM 2332 N N . LEU A 1 324 ? -12.491 -2.092 27.200 1.00 16.48 324 LEU A N 1
ATOM 2333 C CA . LEU A 1 324 ? -12.889 -3.506 27.210 1.00 17.46 324 LEU A CA 1
ATOM 2334 C C . LEU A 1 324 ? -14.369 -3.628 26.867 1.00 19.47 324 LEU A C 1
ATOM 2335 O O . LEU A 1 324 ? -15.200 -2.870 27.404 1.00 19.44 324 LEU A O 1
ATOM 2340 N N . GLY A 1 325 ? -14.684 -4.682 26.110 1.00 20.05 325 GLY A N 1
ATOM 2341 C CA . GLY A 1 325 ? -16.055 -5.020 25.750 1.00 23.85 325 GLY A CA 1
ATOM 2342 C C . GLY A 1 325 ? -16.096 -6.129 24.697 1.00 23.74 325 GLY A C 1
ATOM 2343 O O . GLY A 1 325 ? -15.072 -6.703 24.359 1.00 19.50 325 GLY A O 1
ATOM 2344 N N . GLU A 1 326 ? -17.278 -6.401 24.136 1.00 22.48 326 GLU A N 1
ATOM 2345 C CA . GLU A 1 326 ? -17.378 -7.422 23.114 1.00 24.50 326 GLU A CA 1
ATOM 2346 C C . GLU A 1 326 ? -16.907 -6.796 21.808 1.00 20.38 326 GLU A C 1
ATOM 2347 O O . GLU A 1 326 ? -17.033 -5.587 21.631 1.00 19.99 326 GLU A O 1
ATOM 2353 N N . PHE A 1 327 ? -16.393 -7.615 20.900 1.00 20.66 327 PHE A N 1
ATOM 2354 C CA . PHE A 1 327 ? -15.856 -7.074 19.667 1.00 21.03 327 PHE A CA 1
ATOM 2355 C C . PHE A 1 327 ? -16.847 -6.120 18.997 1.00 22.56 327 PHE A C 1
ATOM 2356 O O . PHE A 1 327 ? -16.452 -5.038 18.520 1.00 25.97 327 PHE A O 1
ATOM 2364 N N . GLY A 1 328 ? -18.126 -6.531 18.906 1.00 24.54 328 GLY A N 1
ATOM 2365 C CA . GLY A 1 328 ? -19.086 -5.783 18.087 1.00 24.57 328 GLY A CA 1
ATOM 2366 C C . GLY A 1 328 ? -19.508 -4.455 18.738 1.00 22.80 328 GLY A C 1
ATOM 2367 O O . GLY A 1 328 ? -20.181 -3.636 18.126 1.00 18.60 328 GLY A O 1
ATOM 2368 N N . GLU A 1 329 ? -19.139 -4.256 20.004 1.00 19.38 329 GLU A N 1
ATOM 2369 C CA . GLU A 1 329 ? -19.376 -2.959 20.617 1.00 21.36 329 GLU A CA 1
ATOM 2370 C C . GLU A 1 329 ? -18.394 -1.905 20.069 1.00 20.10 329 GLU A C 1
ATOM 2371 O O . GLU A 1 329 ? -18.592 -0.718 20.303 1.00 16.34 329 GLU A O 1
ATOM 2377 N N . SER A 1 330 ? -17.292 -2.335 19.425 1.00 18.90 330 SER A N 1
ATOM 2378 C CA . SER A 1 330 ? -16.361 -1.405 18.789 1.00 18.00 330 SER A CA 1
ATOM 2379 C C . SER A 1 330 ? -15.840 -0.350 19.778 1.00 20.36 330 SER A C 1
ATOM 2380 O O . SER A 1 330 ? -15.748 0.845 19.471 1.00 22.13 330 SER A O 1
ATOM 2383 N N . LYS A 1 331 ? -15.403 -0.820 20.969 1.00 18.06 331 LYS A N 1
ATOM 2384 C CA . LYS A 1 331 ? -14.828 0.029 22.000 1.00 18.94 331 LYS A CA 1
ATOM 2385 C C . LYS A 1 331 ? -13.286 -0.009 22.021 1.00 17.70 331 LYS A C 1
ATOM 2386 O O . LYS A 1 331 ? -12.694 0.700 22.814 1.00 16.47 331 LYS A O 1
ATOM 2392 N N . GLN A 1 332 ? -12.680 -0.875 21.225 1.00 15.31 332 GLN A N 1
ATOM 2393 C CA . GLN A 1 332 ? -11.221 -1.046 21.243 1.00 14.88 332 GLN A CA 1
ATOM 2394 C C . GLN A 1 332 ? -10.567 0.208 20.672 1.00 13.12 332 GLN A C 1
ATOM 2395 O O . GLN A 1 332 ? -11.206 0.966 19.932 1.00 15.65 332 GLN A O 1
ATOM 2401 N N . LEU A 1 333 ? -9.292 0.405 21.052 1.00 12.78 333 LEU A N 1
ATOM 2402 C CA . LEU A 1 333 ? -8.549 1.563 20.558 1.00 12.54 333 LEU A CA 1
ATOM 2403 C C . LEU A 1 333 ? -8.037 1.178 19.170 1.00 11.74 333 LEU A C 1
ATOM 2404 O O . LEU A 1 333 ? -7.175 0.280 19.015 1.00 12.07 333 LEU A O 1
ATOM 2409 N N . TYR A 1 334 ? -8.636 1.781 18.151 1.00 12.29 334 TYR A N 1
ATOM 2410 C CA . TYR A 1 334 ? -8.263 1.405 16.802 1.00 14.34 334 TYR A CA 1
ATOM 2411 C C . TYR A 1 334 ? -6.996 2.193 16.409 1.00 15.38 334 TYR A C 1
ATOM 2412 O O . TYR A 1 334 ? -7.022 3.077 15.560 1.00 18.04 334 TYR A O 1
ATOM 2421 N N . HIS A 1 335 ? -5.851 1.796 16.977 1.00 15.13 335 HIS A N 1
ATOM 2422 C CA . HIS A 1 335 ? -4.599 2.511 16.745 1.00 13.44 335 HIS A CA 1
ATOM 2423 C C . HIS A 1 335 ? -3.524 1.429 16.740 1.00 14.21 335 HIS A C 1
ATOM 2424 O O . HIS A 1 335 ? -3.609 0.435 17.459 1.00 11.75 335 HIS A O 1
ATOM 2431 N N . GLY A 1 336 ? -2.506 1.627 15.927 1.00 14.78 336 GLY A N 1
ATOM 2432 C CA . GLY A 1 336 ? -1.339 0.759 16.009 1.00 15.96 336 GLY A CA 1
ATOM 2433 C C . GLY A 1 336 ? -0.700 0.653 14.649 1.00 21.34 336 GLY A C 1
ATOM 2434 O O . GLY A 1 336 ? -1.313 0.065 13.775 1.00 21.45 336 GLY A O 1
ATOM 2435 N N . HIS A 1 337 ? 0.519 1.180 14.489 1.00 20.59 337 HIS A N 1
ATOM 2436 C CA . HIS A 1 337 ? 1.055 1.027 13.149 1.00 23.49 337 HIS A CA 1
ATOM 2437 C C . HIS A 1 337 ? 1.814 -0.289 13.040 1.00 22.00 337 HIS A C 1
ATOM 2438 O O . HIS A 1 337 ? 2.014 -0.950 14.061 1.00 17.88 337 HIS A O 1
ATOM 2450 N N . THR A 1 338 ? 2.208 -0.582 11.783 1.00 17.90 338 THR A N 1
ATOM 2451 C CA . THR A 1 338 ? 2.838 -1.806 11.351 1.00 18.84 338 THR A CA 1
ATOM 2452 C C . THR A 1 338 ? 3.838 -2.306 12.397 1.00 15.99 338 THR A C 1
ATOM 2453 O O . THR A 1 338 ? 3.827 -3.486 12.732 1.00 16.07 338 THR A O 1
ATOM 2457 N N . TYR A 1 339 ? 4.764 -1.446 12.822 1.00 13.54 339 TYR A N 1
ATOM 2458 C CA . TYR A 1 339 ? 5.975 -1.999 13.448 1.00 12.61 339 TYR A CA 1
ATOM 2459 C C . TYR A 1 339 ? 5.795 -1.940 14.963 1.00 14.22 339 TYR A C 1
ATOM 2460 O O . TYR A 1 339 ? 6.774 -2.156 15.697 1.00 13.47 339 TYR A O 1
ATOM 2469 N N . THR A 1 340 ? 4.536 -1.828 15.421 1.00 13.24 340 THR A N 1
ATOM 2470 C CA . THR A 1 340 ? 4.316 -1.778 16.899 1.00 12.50 340 THR A CA 1
ATOM 2471 C C . THR A 1 340 ? 4.963 -3.022 17.554 1.00 13.64 340 THR A C 1
ATOM 2472 O O . THR A 1 340 ? 4.707 -4.174 17.161 1.00 15.32 340 THR A O 1
ATOM 2476 N N . GLY A 1 341 ? 5.722 -2.830 18.617 1.00 12.96 341 GLY A N 1
ATOM 2477 C CA . GLY A 1 341 ? 6.400 -3.928 19.319 1.00 14.14 341 GLY A CA 1
ATOM 2478 C C . GLY A 1 341 ? 7.478 -4.685 18.526 1.00 14.84 341 GLY A C 1
ATOM 2479 O O . GLY A 1 341 ? 7.799 -5.849 18.840 1.00 15.13 341 GLY A O 1
ATOM 2480 N N . ASN A 1 342 ? 8.106 -4.069 17.516 1.00 14.13 342 ASN A N 1
ATOM 2481 C CA . ASN A 1 342 ? 9.093 -4.752 16.675 1.00 15.30 342 ASN A CA 1
ATOM 2482 C C . ASN A 1 342 ? 10.210 -5.405 17.536 1.00 14.61 342 ASN A C 1
ATOM 2483 O O . ASN A 1 342 ? 10.705 -4.801 18.489 1.00 18.69 342 ASN A O 1
ATOM 2488 N N . GLN A 1 343 ? 10.620 -6.639 17.230 1.00 15.40 343 GLN A N 1
ATOM 2489 C CA . GLN A 1 343 ? 11.563 -7.389 18.074 1.00 14.84 343 GLN A CA 1
ATOM 2490 C C . GLN A 1 343 ? 12.945 -6.733 18.182 1.00 15.48 343 GLN A C 1
ATOM 2491 O O . GLN A 1 343 ? 13.511 -6.714 19.268 1.00 13.55 343 GLN A O 1
ATOM 2497 N N . LEU A 1 344 ? 13.501 -6.235 17.066 1.00 13.31 344 LEU A N 1
ATOM 2498 C CA . LEU A 1 344 ? 14.778 -5.513 17.171 1.00 12.62 344 LEU A CA 1
ATOM 2499 C C . LEU A 1 344 ? 14.687 -4.303 18.110 1.00 11.89 344 LEU A C 1
ATOM 2500 O O . LEU A 1 344 ? 15.564 -4.109 18.972 1.00 13.00 344 LEU A O 1
ATOM 2505 N N . LEU A 1 345 ? 13.596 -3.494 18.004 1.00 12.71 345 LEU A N 1
ATOM 2506 C CA . LEU A 1 345 ? 13.467 -2.323 18.860 1.00 12.06 345 LEU A CA 1
ATOM 2507 C C . LEU A 1 345 ? 13.445 -2.812 20.296 1.00 12.29 345 LEU A C 1
ATOM 2508 O O . LEU A 1 345 ? 14.092 -2.220 21.152 1.00 14.21 345 LEU A O 1
ATOM 2513 N N . CYS A 1 346 ? 12.691 -3.897 20.560 1.00 12.60 346 CYS A N 1
ATOM 2514 C CA . CYS A 1 346 ? 12.479 -4.251 21.956 1.00 12.75 346 CYS A CA 1
ATOM 2515 C C . CYS A 1 346 ? 13.742 -4.917 22.517 1.00 15.15 346 CYS A C 1
ATOM 2516 O O . CYS A 1 346 ? 14.064 -4.798 23.721 1.00 15.88 346 CYS A O 1
ATOM 2519 N N . SER A 1 347 ? 14.476 -5.590 21.649 1.00 16.35 347 SER A N 1
ATOM 2520 C CA . SER A 1 347 ? 15.732 -6.210 22.101 1.00 16.85 347 SER A CA 1
ATOM 2521 C C . SER A 1 347 ? 16.715 -5.133 22.590 1.00 17.00 347 SER A C 1
ATOM 2522 O O . SER A 1 347 ? 17.353 -5.358 23.632 1.00 16.75 347 SER A O 1
ATOM 2525 N N . ALA A 1 348 ? 16.834 -3.975 21.882 1.00 16.03 348 ALA A N 1
ATOM 2526 C CA . ALA A 1 348 ? 17.725 -2.901 22.327 1.00 14.89 348 ALA A CA 1
ATOM 2527 C C . ALA A 1 348 ? 17.285 -2.415 23.706 1.00 16.28 348 ALA A C 1
ATOM 2528 O O . ALA A 1 348 ? 18.130 -2.176 24.591 1.00 17.27 348 ALA A O 1
ATOM 2530 N N . ALA A 1 349 ? 15.964 -2.235 23.887 1.00 14.21 349 ALA A N 1
ATOM 2531 C CA . ALA A 1 349 ? 15.492 -1.714 25.159 1.00 14.41 349 ALA A CA 1
ATOM 2532 C C . ALA A 1 349 ? 15.743 -2.689 26.302 1.00 14.82 349 ALA A C 1
ATOM 2533 O O . ALA A 1 349 ? 16.015 -2.256 27.429 1.00 15.80 349 ALA A O 1
ATOM 2535 N N . LEU A 1 350 ? 15.532 -3.996 26.054 1.00 15.68 350 LEU A N 1
ATOM 2536 C CA . LEU A 1 350 ? 15.792 -5.003 27.073 1.00 15.82 350 LEU A CA 1
ATOM 2537 C C . LEU A 1 350 ? 17.231 -4.903 27.538 1.00 17.33 350 LEU A C 1
ATOM 2538 O O . LEU A 1 350 ? 17.481 -4.883 28.753 1.00 17.40 350 LEU A O 1
ATOM 2543 N N . ALA A 1 351 ? 18.168 -4.812 26.565 1.00 16.20 351 ALA A N 1
ATOM 2544 C CA . ALA A 1 351 ? 19.571 -4.695 26.945 1.00 17.05 351 ALA A CA 1
ATOM 2545 C C . ALA A 1 351 ? 19.810 -3.429 27.763 1.00 18.35 351 ALA A C 1
ATOM 2546 O O . ALA A 1 351 ? 20.571 -3.461 28.740 1.00 17.72 351 ALA A O 1
ATOM 2548 N N . THR A 1 352 ? 19.167 -2.324 27.336 1.00 17.16 352 THR A N 1
ATOM 2549 C CA . THR A 1 352 ? 19.311 -1.057 28.023 1.00 16.26 352 THR A CA 1
ATOM 2550 C C . THR A 1 352 ? 18.921 -1.212 29.488 1.00 17.01 352 THR A C 1
ATOM 2551 O O . THR A 1 352 ? 19.677 -0.756 30.379 1.00 18.61 352 THR A O 1
ATOM 2555 N N . LEU A 1 353 ? 17.734 -1.781 29.737 1.00 16.83 353 LEU A N 1
ATOM 2556 C CA . LEU A 1 353 ? 17.267 -1.841 31.119 1.00 18.74 353 LEU A CA 1
ATOM 2557 C C . LEU A 1 353 ? 18.191 -2.730 31.933 1.00 20.61 353 LEU A C 1
ATOM 2558 O O . LEU A 1 353 ? 18.381 -2.507 33.138 1.00 21.80 353 LEU A O 1
ATOM 2563 N N . GLU A 1 354 ? 18.688 -3.768 31.287 1.00 19.06 354 GLU A N 1
ATOM 2564 C CA . GLU A 1 354 ? 19.609 -4.686 31.963 1.00 22.54 354 GLU A CA 1
ATOM 2565 C C . GLU A 1 354 ? 20.882 -3.978 32.423 1.00 22.54 354 GLU A C 1
ATOM 2566 O O . GLU A 1 354 ? 21.344 -4.228 33.541 1.00 19.88 354 GLU A O 1
ATOM 2577 N N . ILE A 1 355 ? 21.419 -3.068 31.583 1.00 21.25 355 ILE A N 1
ATOM 2578 C CA . ILE A 1 355 ? 22.547 -2.240 31.975 1.00 19.96 355 ILE A CA 1
ATOM 2579 C C . ILE A 1 355 ? 22.170 -1.411 33.217 1.00 23.52 355 ILE A C 1
ATOM 2580 O O . ILE A 1 355 ? 22.939 -1.404 34.195 1.00 23.41 355 ILE A O 1
ATOM 2585 N N . PHE A 1 356 ? 20.956 -0.820 33.235 1.00 17.77 356 PHE A N 1
ATOM 2586 C CA . PHE A 1 356 ? 20.552 0.004 34.368 1.00 22.16 356 PHE A CA 1
ATOM 2587 C C . PHE A 1 356 ? 20.688 -0.736 35.690 1.00 26.06 356 PHE A C 1
ATOM 2588 O O . PHE A 1 356 ? 21.204 -0.164 36.664 1.00 24.20 356 PHE A O 1
ATOM 2596 N N . GLU A 1 357 ? 20.168 -1.967 35.686 1.00 25.19 357 GLU A N 1
ATOM 2597 C CA . GLU A 1 357 ? 20.053 -2.798 36.856 1.00 34.57 357 GLU A CA 1
ATOM 2598 C C . GLU A 1 357 ? 21.418 -3.356 37.258 1.00 34.07 357 GLU A C 1
ATOM 2599 O O . GLU A 1 357 ? 21.812 -3.245 38.424 1.00 36.04 357 GLU A O 1
ATOM 2605 N N . LYS A 1 358 ? 22.135 -3.935 36.286 1.00 31.22 358 LYS A N 1
ATOM 2606 C CA . LYS A 1 358 ? 23.394 -4.622 36.559 1.00 30.00 358 LYS A CA 1
ATOM 2607 C C . LYS A 1 358 ? 24.532 -3.648 36.888 1.00 33.57 358 LYS A C 1
ATOM 2608 O O . LYS A 1 358 ? 25.472 -4.047 37.577 1.00 38.41 358 LYS A O 1
ATOM 2610 N N . GLU A 1 359 ? 24.506 -2.384 36.406 1.00 28.20 359 GLU A N 1
ATOM 2611 C CA . GLU A 1 359 ? 25.632 -1.487 36.668 1.00 30.34 359 GLU A CA 1
ATOM 2612 C C . GLU A 1 359 ? 25.257 -0.371 37.648 1.00 30.83 359 GLU A C 1
ATOM 2613 O O . GLU A 1 359 ? 26.015 0.606 37.837 1.00 28.80 359 GLU A O 1
ATOM 2619 N N . ASN A 1 360 ? 24.056 -0.461 38.232 1.00 23.51 360 ASN A N 1
ATOM 2620 C CA . ASN A 1 360 ? 23.664 0.507 39.237 1.00 25.50 360 ASN A CA 1
ATOM 2621 C C . ASN A 1 360 ? 23.831 1.951 38.708 1.00 23.22 360 ASN A C 1
ATOM 2622 O O . ASN A 1 360 ? 24.375 2.850 39.367 1.00 22.67 360 ASN A O 1
ATOM 2627 N N . VAL A 1 361 ? 23.264 2.187 37.511 1.00 20.03 361 VAL A N 1
ATOM 2628 C CA . VAL A 1 361 ? 23.479 3.430 36.807 1.00 18.69 361 VAL A CA 1
ATOM 2629 C C . VAL A 1 361 ? 23.031 4.660 37.599 1.00 18.89 361 VAL A C 1
ATOM 2630 O O . VAL A 1 361 ? 23.753 5.672 37.635 1.00 18.49 361 VAL A O 1
ATOM 2634 N N . ILE A 1 362 ? 21.813 4.625 38.163 1.00 18.22 362 ILE A N 1
ATOM 2635 C CA . ILE A 1 362 ? 21.266 5.838 38.763 1.00 20.95 362 ILE A CA 1
ATOM 2636 C C . ILE A 1 362 ? 22.103 6.227 39.986 1.00 21.00 362 ILE A C 1
ATOM 2637 O O . ILE A 1 362 ? 22.394 7.411 40.152 1.00 20.97 362 ILE A O 1
ATOM 2642 N N . GLU A 1 363 ? 22.561 5.255 40.786 1.00 22.22 363 GLU A N 1
ATOM 2643 C CA . GLU A 1 363 ? 23.434 5.630 41.901 1.00 22.80 363 GLU A CA 1
ATOM 2644 C C . GLU A 1 363 ? 24.783 6.137 41.390 1.00 22.10 363 GLU A C 1
ATOM 2645 O O . GLU A 1 363 ? 25.292 7.145 41.900 1.00 23.02 363 GLU A O 1
ATOM 2651 N N . ASN A 1 364 ? 25.310 5.540 40.311 1.00 23.06 364 ASN A N 1
ATOM 2652 C CA . ASN A 1 364 ? 26.681 5.832 39.865 1.00 25.76 364 ASN A CA 1
ATOM 2653 C C . ASN A 1 364 ? 26.776 7.175 39.159 1.00 27.08 364 ASN A C 1
ATOM 2654 O O . ASN A 1 364 ? 27.835 7.783 39.163 1.00 27.04 364 ASN A O 1
ATOM 2659 N N . ILE A 1 365 ? 25.662 7.702 38.611 1.00 24.54 365 ILE A N 1
ATOM 2660 C CA . ILE A 1 365 ? 25.793 8.992 37.949 1.00 22.19 365 ILE A CA 1
ATOM 2661 C C . ILE A 1 365 ? 25.740 10.147 38.949 1.00 20.77 365 ILE A C 1
ATOM 2662 O O . ILE A 1 365 ? 26.021 11.274 38.575 1.00 18.72 365 ILE A O 1
ATOM 2667 N N . GLN A 1 366 ? 25.371 9.896 40.199 1.00 18.69 366 GLN A N 1
ATOM 2668 C CA . GLN A 1 366 ? 25.168 11.002 41.121 1.00 22.17 366 GLN A CA 1
ATOM 2669 C C . GLN A 1 366 ? 26.447 11.832 41.294 1.00 19.34 366 GLN A C 1
ATOM 2670 O O . GLN A 1 366 ? 26.391 13.046 41.194 1.00 18.78 366 GLN A O 1
ATOM 2676 N N . PRO A 1 367 ? 27.634 11.297 41.631 1.00 24.66 367 PRO A N 1
ATOM 2677 C CA . PRO A 1 367 ? 28.798 12.193 41.730 1.00 24.20 367 PRO A CA 1
ATOM 2678 C C . PRO A 1 367 ? 29.159 12.861 40.404 1.00 20.21 367 PRO A C 1
ATOM 2679 O O . PRO A 1 367 ? 29.766 13.928 40.392 1.00 19.65 367 PRO A O 1
ATOM 2683 N N . LYS A 1 368 ? 28.797 12.242 39.263 1.00 17.48 368 LYS A N 1
ATOM 2684 C CA . LYS A 1 368 ? 29.144 12.872 37.996 1.00 18.90 368 LYS A CA 1
ATOM 2685 C C . LYS A 1 368 ? 28.270 14.090 37.725 1.00 18.53 368 LYS A C 1
ATOM 2686 O O . LYS A 1 368 ? 28.736 15.114 37.204 1.00 17.96 368 LYS A O 1
ATOM 2692 N N . ILE A 1 369 ? 26.979 13.978 38.073 1.00 18.99 369 ILE A N 1
ATOM 2693 C CA . ILE A 1 369 ? 26.119 15.159 37.941 1.00 18.63 369 ILE A CA 1
ATOM 2694 C C . ILE A 1 369 ? 26.585 16.288 38.866 1.00 19.94 369 ILE A C 1
ATOM 2695 O O . ILE A 1 369 ? 26.569 17.468 38.498 1.00 19.52 369 ILE A O 1
ATOM 2700 N N . LYS A 1 370 ? 26.920 15.935 40.121 1.00 22.41 370 LYS A N 1
ATOM 2701 C CA . LYS A 1 370 ? 27.403 16.931 41.070 1.00 24.06 370 LYS A CA 1
ATOM 2702 C C . LYS A 1 370 ? 28.657 17.621 40.520 1.00 20.90 370 LYS A C 1
ATOM 2703 O O . LYS A 1 370 ? 28.780 18.840 40.566 1.00 22.39 370 LYS A O 1
ATOM 2709 N N . LEU A 1 371 ? 29.575 16.840 39.945 1.00 25.97 371 LEU A N 1
ATOM 2710 C CA . LEU A 1 371 ? 30.772 17.401 39.322 1.00 23.77 371 LEU A CA 1
ATOM 2711 C C . LEU A 1 371 ? 30.425 18.317 38.145 1.00 23.10 371 LEU A C 1
ATOM 2712 O O . LEU A 1 371 ? 30.993 19.402 37.990 1.00 22.90 371 LEU A O 1
ATOM 2717 N N . PHE A 1 372 ? 29.511 17.859 37.272 1.00 20.77 372 PHE A N 1
ATOM 2718 C CA . PHE A 1 372 ? 29.047 18.656 36.145 1.00 21.31 372 PHE A CA 1
ATOM 2719 C C . PHE A 1 372 ? 28.524 20.031 36.608 1.00 23.40 372 PHE A C 1
ATOM 2720 O O . PHE A 1 372 ? 28.882 21.062 36.049 1.00 24.20 372 PHE A O 1
ATOM 2728 N N . HIS A 1 373 ? 27.664 20.052 37.628 1.00 22.44 373 HIS A N 1
ATOM 2729 C CA . HIS A 1 373 ? 27.063 21.321 38.024 1.00 22.31 373 HIS A CA 1
ATOM 2730 C C . HIS A 1 373 ? 28.132 22.242 38.613 1.00 23.21 373 HIS A C 1
ATOM 2731 O O . HIS A 1 373 ? 28.055 23.461 38.424 1.00 23.44 373 HIS A O 1
ATOM 2738 N N . LYS A 1 374 ? 29.079 21.665 39.358 1.00 22.61 374 LYS A N 1
ATOM 2739 C CA . LYS A 1 374 ? 30.169 22.421 39.969 1.00 25.03 374 LYS A CA 1
ATOM 2740 C C . LYS A 1 374 ? 31.055 23.043 38.887 1.00 23.50 374 LYS A C 1
ATOM 2741 O O . LYS A 1 374 ? 31.399 24.224 38.964 1.00 24.69 374 LYS A O 1
ATOM 2747 N N . GLU A 1 375 ? 31.313 22.296 37.800 1.00 23.69 375 GLU A N 1
ATOM 2748 C CA . GLU A 1 375 ? 32.152 22.741 36.685 1.00 22.87 375 GLU A CA 1
ATOM 2749 C C . GLU A 1 375 ? 31.487 23.748 35.756 1.00 22.94 375 GLU A C 1
ATOM 2750 O O . GLU A 1 375 ? 32.177 24.467 35.025 1.00 22.47 375 GLU A O 1
ATOM 2756 N N . LEU A 1 376 ? 30.147 23.833 35.772 1.00 20.17 376 LEU A N 1
ATOM 2757 C CA . LEU A 1 376 ? 29.400 24.822 35.010 1.00 21.37 376 LEU A CA 1
ATOM 2758 C C . LEU A 1 376 ? 29.341 26.180 35.736 1.00 21.69 376 LEU A C 1
ATOM 2759 O O . LEU A 1 376 ? 28.982 27.224 35.146 1.00 20.70 376 LEU A O 1
ATOM 2764 N N . ARG A 1 377 ? 29.622 26.186 37.053 1.00 20.59 377 ARG A N 1
ATOM 2765 C CA . ARG A 1 377 ? 29.432 27.431 37.783 1.00 24.32 377 ARG A CA 1
ATOM 2766 C C . ARG A 1 377 ? 30.219 28.603 37.191 1.00 24.24 377 ARG A C 1
ATOM 2767 O O . ARG A 1 377 ? 29.688 29.701 37.130 1.00 23.46 377 ARG A O 1
ATOM 2775 N N . LYS A 1 378 ? 31.473 28.377 36.757 1.00 25.64 378 LYS A N 1
ATOM 2776 C CA . LYS A 1 378 ? 32.313 29.449 36.219 1.00 24.40 378 LYS A CA 1
ATOM 2777 C C . LYS A 1 378 ? 31.702 30.119 34.995 1.00 27.07 378 LYS A C 1
ATOM 2778 O O . LYS A 1 378 ? 32.107 31.227 34.641 1.00 25.70 378 LYS A O 1
ATOM 2784 N N . LEU A 1 379 ? 30.772 29.448 34.296 1.00 26.47 379 LEU A N 1
ATOM 2785 C CA . LEU A 1 379 ? 30.226 30.054 33.087 1.00 26.52 379 LEU A CA 1
ATOM 2786 C C . LEU A 1 379 ? 29.378 31.276 33.446 1.00 29.23 379 LEU A C 1
ATOM 2787 O O . LEU A 1 379 ? 29.220 32.198 32.638 1.00 25.68 379 LEU A O 1
ATOM 2792 N N . LYS A 1 380 ? 28.880 31.273 34.690 1.00 28.89 380 LYS A N 1
ATOM 2793 C CA . LYS A 1 380 ? 27.989 32.305 35.172 1.00 38.98 380 LYS A CA 1
ATOM 2794 C C . LYS A 1 380 ? 28.707 33.657 35.156 1.00 38.38 380 LYS A C 1
ATOM 2795 O O . LYS A 1 380 ? 28.050 34.664 34.936 1.00 44.01 380 LYS A O 1
ATOM 2799 N N . GLU A 1 381 ? 30.037 33.666 35.291 1.00 42.20 381 GLU A N 1
ATOM 2800 C CA . GLU A 1 381 ? 30.825 34.900 35.349 1.00 43.67 381 GLU A CA 1
ATOM 2801 C C . GLU A 1 381 ? 30.976 35.567 33.982 1.00 38.30 381 GLU A C 1
ATOM 2802 O O . GLU A 1 381 ? 31.229 36.763 33.929 1.00 40.85 381 GLU A O 1
ATOM 2808 N N . LEU A 1 382 ? 30.835 34.812 32.881 1.00 35.31 382 LEU A N 1
ATOM 2809 C CA . LEU A 1 382 ? 31.194 35.332 31.562 1.00 28.14 382 LEU A CA 1
ATOM 2810 C C . LEU A 1 382 ? 30.199 36.408 31.128 1.00 29.47 382 LEU A C 1
ATOM 2811 O O . LEU A 1 382 ? 29.001 36.280 31.403 1.00 29.06 382 LEU A O 1
ATOM 2816 N N . GLU A 1 383 ? 30.674 37.361 30.314 1.00 27.38 383 GLU A N 1
ATOM 2817 C CA . GLU A 1 383 ? 29.914 38.530 29.900 1.00 31.89 383 GLU A CA 1
ATOM 2818 C C . GLU A 1 383 ? 28.622 38.169 29.157 1.00 40.69 383 GLU A C 1
ATOM 2819 O O . GLU A 1 383 ? 27.637 38.917 29.246 1.00 40.10 383 GLU A O 1
ATOM 2825 N N . HIS A 1 384 ? 28.624 37.095 28.350 1.00 33.45 384 HIS A N 1
ATOM 2826 C CA . HIS A 1 384 ? 27.449 36.876 27.512 1.00 31.69 384 HIS A CA 1
ATOM 2827 C C . HIS A 1 384 ? 26.598 35.694 27.988 1.00 28.42 384 HIS A C 1
ATOM 2828 O O . HIS A 1 384 ? 25.754 35.233 27.241 1.00 27.82 384 HIS A O 1
ATOM 2835 N N . VAL A 1 385 ? 26.792 35.225 29.222 1.00 25.18 385 VAL A N 1
ATOM 2836 C CA . VAL A 1 385 ? 25.965 34.168 29.802 1.00 24.22 385 VAL A CA 1
ATOM 2837 C C . VAL A 1 385 ? 24.881 34.811 30.664 1.00 30.18 385 VAL A C 1
ATOM 2838 O O . VAL A 1 385 ? 25.191 35.444 31.684 1.00 29.79 385 VAL A O 1
ATOM 2842 N N . GLY A 1 386 ? 23.618 34.684 30.217 1.00 25.70 386 GLY A N 1
ATOM 2843 C CA . GLY A 1 386 ? 22.463 35.168 30.966 1.00 28.48 386 GLY A CA 1
ATOM 2844 C C . GLY A 1 386 ? 21.999 34.229 32.077 1.00 30.01 386 GLY A C 1
ATOM 2845 O O . GLY A 1 386 ? 21.575 34.671 33.156 1.00 28.96 386 GLY A O 1
ATOM 2846 N N . ASP A 1 387 ? 22.083 32.906 31.831 1.00 25.85 387 ASP A N 1
ATOM 2847 C CA . ASP A 1 387 ? 21.476 31.944 32.740 1.00 26.52 387 ASP A CA 1
ATOM 2848 C C . ASP A 1 387 ? 22.086 30.578 32.486 1.00 26.41 387 ASP A C 1
ATOM 2849 O O . ASP A 1 387 ? 22.328 30.210 31.332 1.00 29.74 387 ASP A O 1
ATOM 2854 N N . VAL A 1 388 ? 22.385 29.884 33.579 1.00 23.25 388 VAL A N 1
ATOM 2855 C CA . VAL A 1 388 ? 22.774 28.479 33.573 1.00 24.15 388 VAL A CA 1
ATOM 2856 C C . VAL A 1 388 ? 21.743 27.715 34.388 1.00 22.96 388 VAL A C 1
ATOM 2857 O O . VAL A 1 388 ? 21.543 28.002 35.564 1.00 21.00 388 VAL A O 1
ATOM 2861 N N . ARG A 1 389 ? 21.063 26.762 33.748 1.00 21.97 389 ARG A N 1
ATOM 2862 C CA . ARG A 1 389 ? 19.940 26.124 34.422 1.00 21.61 389 ARG A CA 1
ATOM 2863 C C . ARG A 1 389 ? 19.741 24.723 33.876 1.00 22.89 389 ARG A C 1
ATOM 2864 O O . ARG A 1 389 ? 20.226 24.416 32.793 1.00 21.83 389 ARG A O 1
ATOM 2872 N N . GLY A 1 390 ? 19.018 23.891 34.635 1.00 22.50 390 GLY A N 1
ATOM 2873 C CA . GLY A 1 390 ? 18.676 22.570 34.140 1.00 22.35 390 GLY A CA 1
ATOM 2874 C C . GLY A 1 390 ? 18.409 21.610 35.286 1.00 20.17 390 GLY A C 1
ATOM 2875 O O . GLY A 1 390 ? 18.359 22.034 36.443 1.00 19.89 390 GLY A O 1
ATOM 2876 N N . ARG A 1 391 ? 18.331 20.317 34.973 1.00 19.59 391 ARG A N 1
ATOM 2877 C CA . ARG A 1 391 ? 18.233 19.280 35.988 1.00 19.95 391 ARG A CA 1
ATOM 2878 C C . ARG A 1 391 ? 19.123 18.112 35.574 1.00 18.17 391 ARG A C 1
ATOM 2879 O O . ARG A 1 391 ? 19.055 17.661 34.428 1.00 18.56 391 ARG A O 1
ATOM 2887 N N . GLY A 1 392 ? 19.997 17.676 36.475 1.00 18.39 392 GLY A N 1
ATOM 2888 C CA . GLY A 1 392 ? 20.915 16.558 36.203 1.00 19.42 392 GLY A CA 1
ATOM 2889 C C . GLY A 1 392 ? 21.789 16.816 34.967 1.00 19.58 392 GLY A C 1
ATOM 2890 O O . GLY A 1 392 ? 22.468 17.851 34.879 1.00 19.85 392 GLY A O 1
ATOM 2891 N N . PHE A 1 393 ? 21.684 15.912 33.974 1.00 19.51 393 PHE A N 1
ATOM 2892 C CA . PHE A 1 393 ? 22.427 16.033 32.725 1.00 19.49 393 PHE A CA 1
ATOM 2893 C C . PHE A 1 393 ? 21.602 16.715 31.620 1.00 23.07 393 PHE A C 1
ATOM 2894 O O . PHE A 1 393 ? 21.788 16.393 30.446 1.00 21.99 393 PHE A O 1
ATOM 2902 N N . MET A 1 394 ? 20.616 17.565 31.977 1.00 16.69 394 MET A N 1
ATOM 2903 C CA . MET A 1 394 ? 19.931 18.329 30.953 1.00 17.06 394 MET A CA 1
ATOM 2904 C C . MET A 1 394 ? 20.082 19.794 31.349 1.00 17.56 394 MET A C 1
ATOM 2905 O O . MET A 1 394 ? 19.450 20.276 32.293 1.00 18.58 394 MET A O 1
ATOM 2910 N N . VAL A 1 395 ? 20.924 20.512 30.616 1.00 18.13 395 VAL A N 1
ATOM 2911 C CA . VAL A 1 395 ? 21.369 21.834 31.030 1.00 17.16 395 VAL A CA 1
ATOM 2912 C C . VAL A 1 395 ? 21.243 22.772 29.850 1.00 17.13 395 VAL A C 1
ATOM 2913 O O . VAL A 1 395 ? 21.524 22.398 28.708 1.00 17.35 395 VAL A O 1
ATOM 2917 N N . GLY A 1 396 ? 20.801 24.001 30.113 1.00 17.44 396 GLY A N 1
ATOM 2918 C CA . GLY A 1 396 ? 20.895 25.022 29.080 1.00 15.23 396 GLY A CA 1
ATOM 2919 C C . GLY A 1 396 ? 21.758 26.191 29.556 1.00 17.98 396 GLY A C 1
ATOM 2920 O O . GLY A 1 396 ? 21.783 26.506 30.771 1.00 18.69 396 GLY A O 1
ATOM 2921 N N . ILE A 1 397 ? 22.481 26.791 28.599 1.00 17.72 397 ILE A N 1
ATOM 2922 C CA . ILE A 1 397 ? 23.260 28.002 28.880 1.00 20.06 397 ILE A CA 1
ATOM 2923 C C . ILE A 1 397 ? 22.800 29.074 27.916 1.00 19.49 397 ILE A C 1
ATOM 2924 O O . ILE A 1 397 ? 23.049 28.980 26.706 1.00 18.66 397 ILE A O 1
ATOM 2929 N N . GLU A 1 398 ? 22.080 30.052 28.486 1.00 20.82 398 GLU A N 1
ATOM 2930 C CA . GLU A 1 398 ? 21.338 31.046 27.728 1.00 24.19 398 GLU A CA 1
ATOM 2931 C C . GLU A 1 398 ? 22.239 32.245 27.424 1.00 25.38 398 GLU A C 1
ATOM 2932 O O . GLU A 1 398 ? 22.703 32.918 28.345 1.00 26.85 398 GLU A O 1
ATOM 2938 N N . LEU A 1 399 ? 22.453 32.528 26.132 1.00 23.48 399 LEU A N 1
ATOM 2939 C CA . LEU A 1 399 ? 23.365 33.606 25.743 1.00 23.32 399 LEU A CA 1
ATOM 2940 C C . LEU A 1 399 ? 22.589 34.911 25.664 1.00 23.89 399 LEU A C 1
ATOM 2941 O O . LEU A 1 399 ? 21.465 34.881 25.198 1.00 22.99 399 LEU A O 1
ATOM 2946 N N . VAL A 1 400 ? 23.205 36.049 26.059 1.00 25.92 400 VAL A N 1
ATOM 2947 C CA . VAL A 1 400 ? 22.505 37.331 26.017 1.00 27.21 400 VAL A CA 1
ATOM 2948 C C . VAL A 1 400 ? 23.498 38.406 25.579 1.00 30.10 400 VAL A C 1
ATOM 2949 O O . VAL A 1 400 ? 24.696 38.303 25.849 1.00 27.28 400 VAL A O 1
ATOM 2953 N N . LYS A 1 401 ? 22.953 39.411 24.900 1.00 37.73 401 LYS A N 1
ATOM 2954 C CA . LYS A 1 401 ? 23.652 40.543 24.312 1.00 42.91 401 LYS A CA 1
ATOM 2955 C C . LYS A 1 401 ? 24.087 41.454 25.452 1.00 46.53 401 LYS A C 1
ATOM 2956 O O . LYS A 1 401 ? 25.194 41.968 25.432 1.00 43.68 401 LYS A O 1
ATOM 2962 N N . ASP A 1 402 ? 23.226 41.585 26.473 1.00 45.47 402 ASP A N 1
ATOM 2963 C CA . ASP A 1 402 ? 23.500 42.429 27.624 1.00 53.13 402 ASP A CA 1
ATOM 2964 C C . ASP A 1 402 ? 23.088 41.705 28.900 1.00 47.68 402 ASP A C 1
ATOM 2965 O O . ASP A 1 402 ? 21.913 41.417 29.105 1.00 58.11 402 ASP A O 1
ATOM 2970 N N . LYS A 1 403 ? 24.050 41.450 29.782 1.00 46.15 403 LYS A N 1
ATOM 2971 C CA . LYS A 1 403 ? 23.754 40.753 31.021 1.00 48.40 403 LYS A CA 1
ATOM 2972 C C . LYS A 1 403 ? 22.860 41.599 31.920 1.00 61.95 403 LYS A C 1
ATOM 2973 O O . LYS A 1 403 ? 22.056 41.057 32.678 1.00 68.21 403 LYS A O 1
ATOM 2979 N N . GLU A 1 404 ? 23.002 42.927 31.837 1.00 67.27 404 GLU A N 1
ATOM 2980 C CA . GLU A 1 404 ? 22.231 43.814 32.691 1.00 72.88 404 GLU A CA 1
ATOM 2981 C C . GLU A 1 404 ? 20.756 43.757 32.286 1.00 77.32 404 GLU A C 1
ATOM 2982 O O . GLU A 1 404 ? 19.893 43.529 33.136 1.00 73.59 404 GLU A O 1
ATOM 2984 N N . THR A 1 405 ? 20.493 43.942 30.984 1.00 77.63 405 THR A N 1
ATOM 2985 C CA . THR A 1 405 ? 19.139 43.958 30.449 1.00 77.09 405 THR A CA 1
ATOM 2986 C C . THR A 1 405 ? 18.560 42.543 30.309 1.00 75.16 405 THR A C 1
ATOM 2987 O O . THR A 1 405 ? 17.358 42.345 30.466 1.00 66.97 405 THR A O 1
ATOM 2991 N N . LYS A 1 406 ? 19.418 41.573 29.977 1.00 65.61 406 LYS A N 1
ATOM 2992 C CA . LYS A 1 406 ? 19.023 40.205 29.662 1.00 53.68 406 LYS A CA 1
ATOM 2993 C C . LYS A 1 406 ? 18.498 40.144 28.224 1.00 49.18 406 LYS A C 1
ATOM 2994 O O . LYS A 1 406 ? 17.861 39.172 27.820 1.00 44.35 406 LYS A O 1
ATOM 2996 N N . GLU A 1 407 ? 18.811 41.183 27.438 1.00 42.85 407 GLU A N 1
ATOM 2997 C CA . GLU A 1 407 ? 18.340 41.287 26.064 1.00 43.06 407 GLU A CA 1
ATOM 2998 C C . GLU A 1 407 ? 18.908 40.150 25.214 1.00 37.01 407 GLU A C 1
ATOM 2999 O O . GLU A 1 407 ? 20.105 39.920 25.224 1.00 34.79 407 GLU A O 1
ATOM 3005 N N . PRO A 1 408 ? 18.065 39.414 24.450 1.00 35.95 408 PRO A N 1
ATOM 3006 C CA . PRO A 1 408 ? 18.547 38.410 23.501 1.00 32.89 408 PRO A CA 1
ATOM 3007 C C . PRO A 1 408 ? 19.272 38.883 22.232 1.00 33.21 408 PRO A C 1
ATOM 3008 O O . PRO A 1 408 ? 19.122 40.009 21.764 1.00 32.11 408 PRO A O 1
ATOM 3012 N N . TYR A 1 409 ? 20.067 37.978 21.665 1.00 28.53 409 TYR A N 1
ATOM 3013 C CA . TYR A 1 409 ? 20.518 38.112 20.300 1.00 29.51 409 TYR A CA 1
ATOM 3014 C C . TYR A 1 409 ? 19.333 37.828 19.393 1.00 30.74 409 TYR A C 1
ATOM 3015 O O . TYR A 1 409 ? 18.507 36.990 19.724 1.00 33.71 409 TYR A O 1
ATOM 3024 N N . PRO A 1 410 ? 19.208 38.554 18.262 1.00 25.93 410 PRO A N 1
ATOM 3025 C CA . PRO A 1 410 ? 18.183 38.264 17.260 1.00 27.32 410 PRO A CA 1
ATOM 3026 C C . PRO A 1 410 ? 18.224 36.812 16.786 1.00 26.27 410 PRO A C 1
ATOM 3027 O O . PRO A 1 410 ? 19.269 36.178 16.778 1.00 24.46 410 PRO A O 1
ATOM 3031 N N . TYR A 1 411 ? 17.082 36.276 16.376 1.00 31.17 411 TYR A N 1
ATOM 3032 C CA . TYR A 1 411 ? 17.059 34.890 15.911 1.00 29.63 411 TYR A CA 1
ATOM 3033 C C . TYR A 1 411 ? 18.124 34.687 14.833 1.00 28.45 411 TYR A C 1
ATOM 3034 O O . TYR A 1 411 ? 18.855 33.691 14.848 1.00 26.28 411 TYR A O 1
ATOM 3043 N N . GLY A 1 412 ? 18.203 35.639 13.898 1.00 26.76 412 GLY A N 1
ATOM 3044 C CA . GLY A 1 412 ? 19.007 35.472 12.699 1.00 25.87 412 GLY A CA 1
ATOM 3045 C C . GLY A 1 412 ? 20.501 35.456 13.000 1.00 27.65 412 GLY A C 1
ATOM 3046 O O . GLY A 1 412 ? 21.291 35.067 12.154 1.00 25.42 412 GLY A O 1
ATOM 3047 N N . TYR A 1 413 ? 20.865 35.820 14.242 1.00 26.49 413 TYR A N 1
ATOM 3048 C C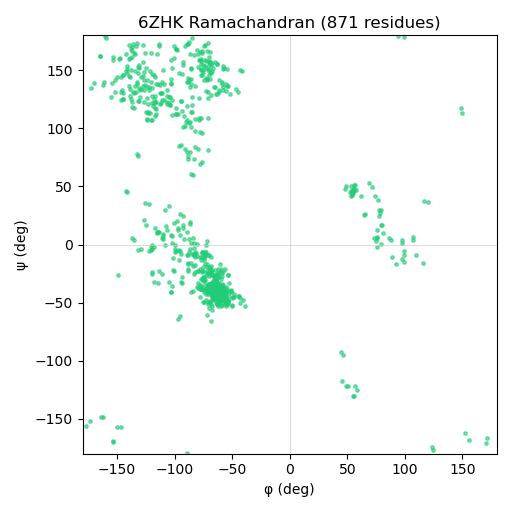A . TYR A 1 413 ? 22.256 35.964 14.616 1.00 29.67 413 TYR A CA 1
ATOM 3049 C C . TYR A 1 413 ? 22.888 34.605 14.917 1.00 26.00 413 TYR A C 1
ATOM 3050 O O . TYR A 1 413 ? 24.113 34.450 14.801 1.00 24.05 413 TYR A O 1
ATOM 3059 N N . LYS A 1 414 ? 22.053 33.604 15.260 1.00 28.08 414 LYS A N 1
ATOM 3060 C CA . LYS A 1 414 ? 22.541 32.241 15.498 1.00 24.85 414 LYS A CA 1
ATOM 3061 C C . LYS A 1 414 ? 23.628 32.230 16.568 1.00 23.32 414 LYS A C 1
ATOM 3062 O O . LYS A 1 414 ? 24.688 31.610 16.392 1.00 26.82 414 LYS A O 1
ATOM 3071 N N . ALA A 1 415 ? 23.382 32.916 17.693 1.00 21.15 415 ALA A N 1
ATOM 3072 C CA . ALA A 1 415 ? 24.451 33.002 18.684 1.00 23.04 415 ALA A CA 1
ATOM 3073 C C . ALA A 1 415 ? 24.886 31.630 19.196 1.00 23.61 415 ALA A C 1
ATOM 3074 O O . ALA A 1 415 ? 26.077 31.374 19.382 1.00 23.18 415 ALA A O 1
ATOM 3076 N N . GLY A 1 416 ? 23.929 30.753 19.521 1.00 22.81 416 GLY A N 1
ATOM 3077 C CA . GLY A 1 416 ? 24.335 29.413 19.930 1.00 19.29 416 GLY A CA 1
ATOM 3078 C C . GLY A 1 416 ? 25.170 28.646 18.888 1.00 16.74 416 GLY A C 1
ATOM 3079 O O . GLY A 1 416 ? 26.115 27.971 19.251 1.00 17.61 416 GLY A O 1
ATOM 3080 N N . TYR A 1 417 ? 24.826 28.729 17.602 1.00 18.74 417 TYR A N 1
ATOM 3081 C CA . TYR A 1 417 ? 25.638 28.091 16.553 1.00 19.34 417 TYR A CA 1
ATOM 3082 C C . TYR A 1 417 ? 27.049 28.706 16.469 1.00 19.43 417 TYR A C 1
ATOM 3083 O O . TYR A 1 417 ? 28.031 28.021 16.166 1.00 18.53 417 TYR A O 1
ATOM 3092 N N . ARG A 1 418 ? 27.172 29.988 16.802 1.00 19.24 418 ARG A N 1
ATOM 3093 C CA . ARG A 1 418 ? 28.529 30.553 16.851 1.00 21.35 418 ARG A CA 1
ATOM 3094 C C . ARG A 1 418 ? 29.388 29.838 17.897 1.00 21.80 418 ARG A C 1
ATOM 3095 O O . ARG A 1 418 ? 30.574 29.505 17.697 1.00 21.14 418 ARG A O 1
ATOM 3103 N N . VAL A 1 419 ? 28.776 29.585 19.056 1.00 20.51 419 VAL A N 1
ATOM 3104 C CA . VAL A 1 419 ? 29.430 28.832 20.098 1.00 18.32 419 VAL A CA 1
ATOM 3105 C C . VAL A 1 419 ? 29.684 27.390 19.637 1.00 19.85 419 VAL A C 1
ATOM 3106 O O . VAL A 1 419 ? 30.767 26.840 19.859 1.00 19.12 419 VAL A O 1
ATOM 3110 N N . ALA A 1 420 ? 28.677 26.750 19.006 1.00 19.93 420 ALA A N 1
ATOM 3111 C CA . ALA A 1 420 ? 28.842 25.376 18.508 1.00 18.44 420 ALA A CA 1
ATOM 3112 C C . ALA A 1 420 ? 30.059 25.264 17.573 1.00 18.74 420 ALA A C 1
ATOM 3113 O O . ALA A 1 420 ? 30.768 24.257 17.599 1.00 19.67 420 ALA A O 1
ATOM 3115 N N . GLU A 1 421 ? 30.295 26.289 16.731 1.00 21.49 421 GLU A N 1
ATOM 3116 C CA . GLU A 1 421 ? 31.418 26.249 15.772 1.00 22.80 421 GLU A CA 1
ATOM 3117 C C . GLU A 1 421 ? 32.763 26.129 16.493 1.00 21.86 421 GLU A C 1
ATOM 3118 O O . GLU A 1 421 ? 33.624 25.314 16.120 1.00 18.92 421 GLU A O 1
ATOM 3124 N N . LYS A 1 422 ? 32.937 26.931 17.556 1.00 21.42 422 LYS A N 1
ATOM 3125 C CA . LYS A 1 422 ? 34.148 26.895 18.367 1.00 18.85 422 LYS A CA 1
ATOM 3126 C C . LYS A 1 422 ? 34.267 25.582 19.122 1.00 20.29 422 LYS A C 1
ATOM 3127 O O . LYS A 1 422 ? 35.352 25.059 19.303 1.00 19.81 422 LYS A O 1
ATOM 3133 N N . LEU A 1 423 ? 33.141 25.044 19.603 1.00 18.57 423 LEU A N 1
ATOM 3134 C CA . LEU A 1 423 ? 33.195 23.764 20.287 1.00 17.30 423 LEU A CA 1
ATOM 3135 C C . LEU A 1 423 ? 33.601 22.670 19.308 1.00 16.99 423 LEU A C 1
ATOM 3136 O O . LEU A 1 423 ? 34.288 21.742 19.692 1.00 18.33 423 LEU A O 1
ATOM 3141 N N . LEU A 1 424 ? 33.163 22.763 18.045 1.00 18.65 424 LEU A N 1
ATOM 3142 C CA . LEU A 1 424 ? 33.497 21.714 17.099 1.00 19.45 424 LEU A CA 1
ATOM 3143 C C . LEU A 1 424 ? 35.009 21.677 16.866 1.00 21.38 424 LEU A C 1
ATOM 3144 O O . LEU A 1 424 ? 35.598 20.586 16.751 1.00 24.18 424 LEU A O 1
ATOM 3149 N N . GLU A 1 425 ? 35.649 22.862 16.854 1.00 23.29 425 GLU A N 1
ATOM 3150 C CA . GLU A 1 425 ? 37.111 22.928 16.734 1.00 25.08 425 GLU A CA 1
ATOM 3151 C C . GLU A 1 425 ? 37.809 22.240 17.911 1.00 24.84 425 GLU A C 1
ATOM 3152 O O . GLU A 1 425 ? 38.966 21.813 17.795 1.00 23.78 425 GLU A O 1
ATOM 3158 N N . LYS A 1 426 ? 37.153 22.212 19.084 1.00 20.06 426 LYS A N 1
ATOM 3159 C CA . LYS A 1 426 ? 37.712 21.600 20.278 1.00 17.90 426 LYS A CA 1
ATOM 3160 C C . LYS A 1 426 ? 37.266 20.142 20.401 1.00 18.69 426 LYS A C 1
ATOM 3161 O O . LYS A 1 426 ? 37.473 19.552 21.441 1.00 22.37 426 LYS A O 1
ATOM 3167 N N . GLY A 1 427 ? 36.711 19.556 19.328 1.00 17.34 427 GLY A N 1
ATOM 3168 C CA . GLY A 1 427 ? 36.409 18.123 19.366 1.00 18.86 427 GLY A CA 1
ATOM 3169 C C . GLY A 1 427 ? 35.109 17.819 20.139 1.00 16.93 427 GLY A C 1
ATOM 3170 O O . GLY A 1 427 ? 34.994 16.749 20.724 1.00 17.64 427 GLY A O 1
ATOM 3171 N N . ILE A 1 428 ? 34.145 18.766 20.138 1.00 15.55 428 ILE A N 1
ATOM 3172 C CA . ILE A 1 428 ? 32.877 18.593 20.829 1.00 14.86 428 ILE A CA 1
ATOM 3173 C C . ILE A 1 428 ? 31.726 18.949 19.890 1.00 14.63 428 ILE A C 1
ATOM 3174 O O . ILE A 1 428 ? 31.705 20.018 19.246 1.00 18.15 428 ILE A O 1
ATOM 3179 N N . TYR A 1 429 ? 30.684 18.094 19.881 1.00 14.61 429 TYR A N 1
ATOM 3180 C CA . TYR A 1 429 ? 29.504 18.314 19.075 1.00 15.28 429 TYR A CA 1
ATOM 3181 C C . TYR A 1 429 ? 28.419 18.785 20.038 1.00 15.85 429 TYR A C 1
ATOM 3182 O O . TYR A 1 429 ? 28.061 18.061 20.983 1.00 15.40 429 TYR A O 1
ATOM 3191 N N . MET A 1 430 ? 27.905 19.994 19.791 1.00 14.81 430 MET A N 1
ATOM 3192 C CA . MET A 1 430 ? 26.809 20.525 20.549 1.00 16.66 430 MET A CA 1
ATOM 3193 C C . MET A 1 430 ? 25.816 21.145 19.570 1.00 18.93 430 MET A C 1
ATOM 3194 O O . MET A 1 430 ? 26.248 21.881 18.675 1.00 18.57 430 MET A O 1
ATOM 3199 N N . ARG A 1 431 ? 24.512 20.794 19.702 1.00 14.46 431 ARG A N 1
ATOM 3200 C CA . ARG A 1 431 ? 23.457 21.459 18.935 1.00 19.26 431 ARG A CA 1
ATOM 3201 C C . ARG A 1 431 ? 22.690 22.415 19.845 1.00 19.22 431 ARG A C 1
ATOM 3202 O O . ARG A 1 431 ? 22.090 21.975 20.820 1.00 21.54 431 ARG A O 1
ATOM 3210 N N . PRO A 1 432 ? 22.629 23.732 19.526 1.00 18.69 432 PRO A N 1
ATOM 3211 C CA . PRO A 1 432 ? 21.922 24.672 20.381 1.00 17.72 432 PRO A CA 1
ATOM 3212 C C . PRO A 1 432 ? 20.468 24.797 19.951 1.00 18.69 432 PRO A C 1
ATOM 3213 O O . PRO A 1 432 ? 20.057 24.282 18.904 1.00 18.88 432 PRO A O 1
ATOM 3217 N N . ILE A 1 433 ? 19.672 25.485 20.767 1.00 17.38 433 ILE A N 1
ATOM 3218 C CA . ILE A 1 433 ? 18.372 25.939 20.300 1.00 17.92 433 ILE A CA 1
ATOM 3219 C C . ILE A 1 433 ? 18.354 27.450 20.481 1.00 20.53 433 ILE A C 1
ATOM 3220 O O . ILE A 1 433 ? 18.426 27.896 21.616 1.00 18.44 433 ILE A O 1
ATOM 3225 N N . GLY A 1 434 ? 18.317 28.191 19.350 1.00 19.84 434 GLY A N 1
ATOM 3226 C CA . GLY A 1 434 ? 18.465 29.652 19.329 1.00 20.24 434 GLY A CA 1
ATOM 3227 C C . GLY A 1 434 ? 19.615 30.117 20.213 1.00 20.75 434 GLY A C 1
ATOM 3228 O O . GLY A 1 434 ? 20.758 29.681 20.009 1.00 20.88 434 GLY A O 1
ATOM 3229 N N . ASN A 1 435 ? 19.314 30.905 21.248 1.00 21.13 435 ASN A N 1
ATOM 3230 C CA . ASN A 1 435 ? 20.397 31.466 22.053 1.00 22.64 435 ASN A CA 1
ATOM 3231 C C . ASN A 1 435 ? 20.813 30.542 23.180 1.00 19.40 435 ASN A C 1
ATOM 3232 O O . ASN A 1 435 ? 21.531 30.979 24.060 1.00 21.45 435 ASN A O 1
ATOM 3237 N N . VAL A 1 436 ? 20.248 29.329 23.245 1.00 20.47 436 VAL A N 1
ATOM 3238 C CA . VAL A 1 436 ? 20.543 28.445 24.356 1.00 19.32 436 VAL A CA 1
ATOM 3239 C C . VAL A 1 436 ? 21.514 27.359 23.891 1.00 18.33 436 VAL A C 1
ATOM 3240 O O . VAL A 1 436 ? 21.196 26.545 22.994 1.00 18.49 436 VAL A O 1
ATOM 3244 N N . ILE A 1 437 ? 22.675 27.320 24.538 1.00 17.40 437 ILE A N 1
ATOM 3245 C CA . ILE A 1 437 ? 23.599 26.203 24.400 1.00 16.25 437 ILE A CA 1
ATOM 3246 C C . ILE A 1 437 ? 22.942 25.036 25.129 1.00 16.77 437 ILE A C 1
ATOM 3247 O O . ILE A 1 437 ? 22.611 25.167 26.307 1.00 16.38 437 ILE A O 1
ATOM 3252 N N . ILE A 1 438 ? 22.876 23.865 24.483 1.00 15.12 438 ILE A N 1
ATOM 3253 C CA . ILE A 1 438 ? 22.247 22.711 25.112 1.00 16.15 438 ILE A CA 1
ATOM 3254 C C . ILE A 1 438 ? 23.355 21.697 25.429 1.00 16.48 438 ILE A C 1
ATOM 3255 O O . ILE A 1 438 ? 24.156 21.360 24.564 1.00 16.77 438 ILE A O 1
ATOM 3260 N N . LEU A 1 439 ? 23.386 21.199 26.662 1.00 16.93 439 LEU A N 1
ATOM 3261 C CA . LEU A 1 439 ? 24.241 20.082 27.053 1.00 17.76 439 LEU A CA 1
ATOM 3262 C C . LEU A 1 439 ? 23.349 18.964 27.577 1.00 18.16 439 LEU A C 1
ATOM 3263 O O . LEU A 1 439 ? 22.705 19.123 28.618 1.00 16.64 439 LEU A O 1
ATOM 3268 N N . VAL A 1 440 ? 23.324 17.850 26.830 1.00 17.40 440 VAL A N 1
ATOM 3269 C CA . VAL A 1 440 ? 22.627 16.649 27.295 1.00 15.54 440 VAL A CA 1
ATOM 3270 C C . VAL A 1 440 ? 23.600 15.504 27.072 1.00 16.71 440 VAL A C 1
ATOM 3271 O O . VAL A 1 440 ? 23.537 14.819 26.055 1.00 16.64 440 VAL A O 1
ATOM 3275 N N . PRO A 1 441 ? 24.610 15.350 27.954 1.00 16.94 441 PRO A N 1
ATOM 3276 C CA . PRO A 1 441 ? 25.677 14.388 27.720 1.00 18.69 441 PRO A CA 1
ATOM 3277 C C . PRO A 1 441 ? 25.177 12.976 28.048 1.00 17.78 441 PRO A C 1
ATOM 3278 O O . PRO A 1 441 ? 24.221 12.808 28.811 1.00 15.12 441 PRO A O 1
ATOM 3282 N N . PRO A 1 442 ? 25.821 11.921 27.501 1.00 18.13 442 PRO A N 1
ATOM 3283 C CA . PRO A 1 442 ? 25.419 10.554 27.812 1.00 17.91 442 PRO A CA 1
ATOM 3284 C C . PRO A 1 442 ? 25.633 10.315 29.303 1.00 17.18 442 PRO A C 1
ATOM 3285 O O . PRO A 1 442 ? 26.466 10.992 29.914 1.00 18.20 442 PRO A O 1
ATOM 3289 N N . LEU A 1 443 ? 24.887 9.354 29.858 1.00 14.22 443 LEU A N 1
ATOM 3290 C CA . LEU A 1 443 ? 25.065 8.947 31.243 1.00 15.43 443 LEU A CA 1
ATOM 3291 C C . LEU A 1 443 ? 26.472 8.369 31.435 1.00 15.76 443 LEU A C 1
ATOM 3292 O O . LEU A 1 443 ? 26.991 8.371 32.565 1.00 15.29 443 LEU A O 1
ATOM 3297 N N . SER A 1 444 ? 27.082 7.935 30.320 1.00 15.86 444 SER A N 1
ATOM 3298 C CA . SER A 1 444 ? 28.420 7.338 30.348 1.00 15.85 444 SER A CA 1
ATOM 3299 C C . SER A 1 444 ? 29.549 8.365 30.287 1.00 18.55 444 SER A C 1
ATOM 3300 O O . SER A 1 444 ? 30.719 7.950 30.286 1.00 18.41 444 SER A O 1
ATOM 3303 N N . ILE A 1 445 ? 29.243 9.684 30.240 1.00 16.19 445 ILE A N 1
ATOM 3304 C CA . ILE A 1 445 ? 30.271 10.711 30.146 1.00 18.28 445 ILE A CA 1
ATOM 3305 C C . ILE A 1 445 ? 31.209 10.564 31.342 1.00 18.42 445 ILE A C 1
ATOM 3306 O O . ILE A 1 445 ? 30.739 10.344 32.455 1.00 18.14 445 ILE A O 1
ATOM 3311 N N . THR A 1 446 ? 32.536 10.642 31.098 1.00 19.74 446 THR A N 1
ATOM 3312 C CA . THR A 1 446 ? 33.460 10.441 32.214 1.00 18.26 446 THR A CA 1
ATOM 3313 C C . THR A 1 446 ? 33.702 11.760 32.948 1.00 19.41 446 THR A C 1
ATOM 3314 O O . THR A 1 446 ? 33.434 12.846 32.411 1.00 16.52 446 THR A O 1
ATOM 3318 N N . GLU A 1 447 ? 34.258 11.643 34.175 1.00 18.24 447 GLU A N 1
ATOM 3319 C CA . GLU A 1 447 ? 34.558 12.860 34.890 1.00 18.74 447 GLU A CA 1
ATOM 3320 C C . GLU A 1 447 ? 35.570 13.695 34.098 1.00 17.46 447 GLU A C 1
ATOM 3321 O O . GLU A 1 447 ? 35.444 14.912 34.046 1.00 18.83 447 GLU A O 1
ATOM 3327 N N . LYS A 1 448 ? 36.551 13.042 33.480 1.00 17.73 448 LYS A N 1
ATOM 3328 C CA . LYS A 1 448 ? 37.521 13.778 32.691 1.00 17.36 448 LYS A CA 1
ATOM 3329 C C . LYS A 1 448 ? 36.849 14.489 31.524 1.00 15.72 448 LYS A C 1
ATOM 3330 O O . LYS A 1 448 ? 37.259 15.604 31.173 1.00 16.87 448 LYS A O 1
ATOM 3336 N N . GLU A 1 449 ? 35.873 13.818 30.888 1.00 16.44 449 GLU A N 1
ATOM 3337 C CA . GLU A 1 449 ? 35.185 14.403 29.759 1.00 15.83 449 GLU A CA 1
ATOM 3338 C C . GLU A 1 449 ? 34.315 15.577 30.212 1.00 15.56 449 GLU A C 1
ATOM 3339 O O . GLU A 1 449 ? 34.226 16.603 29.519 1.00 15.91 449 GLU A O 1
ATOM 3345 N N . ILE A 1 450 ? 33.747 15.445 31.417 1.00 16.71 450 ILE A N 1
ATOM 3346 C CA . ILE A 1 450 ? 32.936 16.537 31.933 1.00 18.35 450 ILE A CA 1
ATOM 3347 C C . ILE A 1 450 ? 33.818 17.780 32.116 1.00 16.44 450 ILE A C 1
ATOM 3348 O O . ILE A 1 450 ? 33.382 18.890 31.813 1.00 15.12 450 ILE A O 1
ATOM 3353 N N . ILE A 1 451 ? 35.028 17.615 32.691 1.00 18.88 451 ILE A N 1
ATOM 3354 C CA . ILE A 1 451 ? 35.879 18.764 33.020 1.00 18.22 451 ILE A CA 1
ATOM 3355 C C . ILE A 1 451 ? 36.359 19.375 31.715 1.00 17.48 451 ILE A C 1
ATOM 3356 O O . ILE A 1 451 ? 36.312 20.571 31.527 1.00 19.74 451 ILE A O 1
ATOM 3361 N N . TYR A 1 452 ? 36.717 18.520 30.767 1.00 17.30 452 TYR A N 1
ATOM 3362 C CA . TYR A 1 452 ? 37.093 18.969 29.435 1.00 17.84 452 TYR A CA 1
ATOM 3363 C C . TYR A 1 452 ? 35.975 19.812 28.820 1.00 16.48 452 TYR A C 1
ATOM 3364 O O . TYR A 1 452 ? 36.211 20.866 28.260 1.00 19.87 452 TYR A O 1
ATOM 3373 N N . LEU A 1 453 ? 34.756 19.269 28.808 1.00 17.50 453 LEU A N 1
ATOM 3374 C CA . LEU A 1 453 ? 33.608 19.911 28.191 1.00 15.00 453 LEU A CA 1
ATOM 3375 C C . LEU A 1 453 ? 33.329 21.300 28.750 1.00 14.86 453 LEU A C 1
ATOM 3376 O O . LEU A 1 453 ? 33.054 22.218 27.998 1.00 17.35 453 LEU A O 1
ATOM 3381 N N . CYS A 1 454 ? 33.346 21.432 30.072 1.00 15.52 454 CYS A N 1
ATOM 3382 C CA . CYS A 1 454 ? 33.017 22.712 30.678 1.00 18.36 454 CYS A CA 1
ATOM 3383 C C . CYS A 1 454 ? 34.134 23.749 30.475 1.00 19.70 454 CYS A C 1
ATOM 3384 O O . CYS A 1 454 ? 33.858 24.928 30.240 1.00 20.04 454 CYS A O 1
ATOM 3387 N N . ASP A 1 455 ? 35.414 23.306 30.538 1.00 18.38 455 ASP A N 1
ATOM 3388 C CA . ASP A 1 455 ? 36.527 24.199 30.224 1.00 18.33 455 ASP A CA 1
ATOM 3389 C C . ASP A 1 455 ? 36.453 24.606 28.751 1.00 17.19 455 ASP A C 1
ATOM 3390 O O . ASP A 1 455 ? 36.694 25.758 28.410 1.00 19.77 455 ASP A O 1
ATOM 3395 N N . ALA A 1 456 ? 36.113 23.676 27.846 1.00 17.82 456 ALA A N 1
ATOM 3396 C CA . ALA A 1 456 ? 36.029 24.079 26.444 1.00 17.28 456 ALA A CA 1
ATOM 3397 C C . ALA A 1 456 ? 34.854 25.030 26.206 1.00 20.79 456 ALA A C 1
ATOM 3398 O O . ALA A 1 456 ? 34.925 25.905 25.327 1.00 19.53 456 ALA A O 1
ATOM 3400 N N . LEU A 1 457 ? 33.752 24.844 26.954 1.00 17.47 457 LEU A N 1
ATOM 3401 C CA . LEU A 1 457 ? 32.610 25.733 26.743 1.00 21.78 457 LEU A CA 1
ATOM 3402 C C . LEU A 1 457 ? 32.950 27.165 27.195 1.00 21.09 457 LEU A C 1
ATOM 3403 O O . LEU A 1 457 ? 32.592 28.170 26.546 1.00 18.79 457 LEU A O 1
ATOM 3408 N N . TYR A 1 458 ? 33.637 27.239 28.325 1.00 22.81 458 TYR A N 1
ATOM 3409 C CA . TYR A 1 458 ? 34.127 28.512 28.854 1.00 22.65 458 TYR A CA 1
ATOM 3410 C C . TYR A 1 458 ? 34.950 29.273 27.792 1.00 22.24 458 TYR A C 1
ATOM 3411 O O . TYR A 1 458 ? 34.663 30.420 27.480 1.00 24.45 458 TYR A O 1
ATOM 3420 N N . GLU A 1 459 ? 35.920 28.617 27.182 1.00 23.81 459 GLU A N 1
ATOM 3421 C CA . GLU A 1 459 ? 36.754 29.195 26.139 1.00 24.49 459 GLU A CA 1
ATOM 3422 C C . GLU A 1 459 ? 35.939 29.447 24.868 1.00 27.94 459 GLU A C 1
ATOM 3423 O O . GLU A 1 459 ? 36.157 30.439 24.173 1.00 23.91 459 GLU A O 1
ATOM 3429 N N . ALA A 1 460 ? 35.010 28.541 24.515 1.00 22.11 460 ALA A N 1
ATOM 3430 C CA . ALA A 1 460 ? 34.274 28.690 23.268 1.00 19.73 460 ALA A CA 1
ATOM 3431 C C . ALA A 1 460 ? 33.404 29.945 23.316 1.00 22.69 460 ALA A C 1
ATOM 3432 O O . ALA A 1 460 ? 33.251 30.636 22.300 1.00 23.08 460 ALA A O 1
ATOM 3434 N N . ILE A 1 461 ? 32.828 30.199 24.507 1.00 20.66 461 ILE A N 1
ATOM 3435 C CA . ILE A 1 461 ? 31.930 31.323 24.671 1.00 24.11 461 ILE A CA 1
ATOM 3436 C C . ILE A 1 461 ? 32.770 32.593 24.567 1.00 27.02 461 ILE A C 1
ATOM 3437 O O . ILE A 1 461 ? 32.328 33.525 23.922 1.00 24.81 461 ILE A O 1
ATOM 3442 N N . LYS A 1 462 ? 34.002 32.555 25.105 1.00 27.31 462 LYS A N 1
ATOM 3443 C CA . LYS A 1 462 ? 34.921 33.692 25.026 1.00 30.21 462 LYS A CA 1
ATOM 3444 C C . LYS A 1 462 ? 35.405 33.956 23.610 1.00 31.64 462 LYS A C 1
ATOM 3445 O O . LYS A 1 462 ? 35.627 35.103 23.265 1.00 30.48 462 LYS A O 1
ATOM 3451 N N . GLU A 1 463 ? 35.578 32.893 22.819 1.00 30.83 463 GLU A N 1
ATOM 3452 C CA . GLU A 1 463 ? 36.127 33.013 21.481 1.00 28.83 463 GLU A CA 1
ATOM 3453 C C . GLU A 1 463 ? 35.070 33.395 20.464 1.00 30.23 463 GLU A C 1
ATOM 3454 O O . GLU A 1 463 ? 35.402 33.894 19.380 1.00 28.21 463 GLU A O 1
ATOM 3460 N N . ALA A 1 464 ? 33.815 33.058 20.756 1.00 28.58 464 ALA A N 1
ATOM 3461 C CA . ALA A 1 464 ? 32.743 33.310 19.797 1.00 31.02 464 ALA A CA 1
ATOM 3462 C C . ALA A 1 464 ? 32.545 34.815 19.643 1.00 31.87 464 ALA A C 1
ATOM 3463 O O . ALA A 1 464 ? 32.850 35.592 20.544 1.00 35.24 464 ALA A O 1
ATOM 3465 N N . ASP A 1 465 ? 31.991 35.202 18.496 1.00 30.84 465 ASP A N 1
ATOM 3466 C CA . ASP A 1 465 ? 31.687 36.588 18.185 1.00 28.91 465 ASP A CA 1
ATOM 3467 C C . ASP A 1 465 ? 30.353 36.994 18.823 1.00 31.64 465 ASP A C 1
ATOM 3468 O O . ASP A 1 465 ? 29.292 36.985 18.174 1.00 30.15 465 ASP A O 1
ATOM 3473 N N . LEU A 1 466 ? 30.416 37.381 20.098 1.00 24.84 466 LEU A N 1
ATOM 3474 C CA . LEU A 1 466 ? 29.216 37.651 20.852 1.00 31.29 466 LEU A CA 1
ATOM 3475 C C . LEU A 1 466 ? 29.243 39.100 21.371 1.00 43.45 466 LEU A C 1
ATOM 3476 O O . LEU A 1 466 ? 28.205 39.778 21.594 1.00 41.71 466 LEU A O 1
ATOM 3482 N N . ASP B 1 9 ? 9.107 -20.050 29.880 1.00 37.31 9 ASP B N 1
ATOM 3483 C CA . ASP B 1 9 ? 7.914 -20.771 30.367 1.00 38.63 9 ASP B CA 1
ATOM 3484 C C . ASP B 1 9 ? 6.679 -20.270 29.608 1.00 40.79 9 ASP B C 1
ATOM 3485 O O . ASP B 1 9 ? 6.271 -19.108 29.761 1.00 36.13 9 ASP B O 1
ATOM 3490 N N . LYS B 1 10 ? 6.058 -21.157 28.813 1.00 35.59 10 LYS B N 1
ATOM 3491 C CA . LYS B 1 10 ? 5.112 -20.723 27.779 1.00 34.36 10 LYS B CA 1
ATOM 3492 C C . LYS B 1 10 ? 3.867 -20.077 28.410 1.00 38.03 10 LYS B C 1
ATOM 3493 O O . LYS B 1 10 ? 3.326 -19.089 27.903 1.00 28.50 10 LYS B O 1
ATOM 3499 N N . ASN B 1 11 ? 3.434 -20.630 29.544 1.00 32.88 11 ASN B N 1
ATOM 3500 C CA . ASN B 1 11 ? 2.216 -20.228 30.220 1.00 34.12 11 ASN B CA 1
ATOM 3501 C C . ASN B 1 11 ? 2.454 -18.850 30.838 1.00 32.33 11 ASN B C 1
ATOM 3502 O O . ASN B 1 11 ? 1.550 -18.013 30.803 1.00 30.25 11 ASN B O 1
ATOM 3507 N N . LEU B 1 12 ? 3.668 -18.616 31.357 1.00 25.51 12 LEU B N 1
ATOM 3508 C CA . LEU B 1 12 ? 4.010 -17.302 31.867 1.00 29.57 12 LEU B CA 1
ATOM 3509 C C . LEU B 1 12 ? 4.029 -16.241 30.759 1.00 27.16 12 LEU B C 1
ATOM 3510 O O . LEU B 1 12 ? 3.612 -15.106 31.006 1.00 25.74 12 LEU B O 1
ATOM 3515 N N . LEU B 1 13 ? 4.603 -16.578 29.585 1.00 26.59 13 LEU B N 1
ATOM 3516 C CA . LEU B 1 13 ? 4.652 -15.622 28.469 1.00 27.40 13 LEU B CA 1
ATOM 3517 C C . LEU B 1 13 ? 3.229 -15.215 28.107 1.00 23.30 13 LEU B C 1
ATOM 3518 O O . LEU B 1 13 ? 2.948 -14.017 27.948 1.00 24.68 13 LEU B O 1
ATOM 3523 N N . GLU B 1 14 ? 2.328 -16.210 27.985 1.00 20.03 14 GLU B N 1
ATOM 3524 C CA A GLU B 1 14 ? 0.945 -15.940 27.627 0.50 21.05 14 GLU B CA 1
ATOM 3525 C CA B GLU B 1 14 ? 0.937 -15.946 27.625 0.50 20.58 14 GLU B CA 1
ATOM 3526 C C . GLU B 1 14 ? 0.321 -15.012 28.668 1.00 21.32 14 GLU B C 1
ATOM 3527 O O . GLU B 1 14 ? -0.351 -14.027 28.321 1.00 25.25 14 GLU B O 1
ATOM 3538 N N . LYS B 1 15 ? 0.590 -15.301 29.954 1.00 21.09 15 LYS B N 1
ATOM 3539 C CA . LYS B 1 15 ? -0.028 -14.509 31.009 1.00 20.94 15 LYS B CA 1
ATOM 3540 C C . LYS B 1 15 ? 0.519 -13.074 30.977 1.00 22.25 15 LYS B C 1
ATOM 3541 O O . LYS B 1 15 ? -0.253 -12.116 31.101 1.00 20.37 15 LYS B O 1
ATOM 3547 N N . TRP B 1 16 ? 1.846 -12.932 30.806 1.00 20.12 16 TRP B N 1
ATOM 3548 C CA . TRP B 1 16 ? 2.458 -11.603 30.837 1.00 19.85 16 TRP B CA 1
ATOM 3549 C C . TRP B 1 16 ? 1.958 -10.782 29.651 1.00 18.20 16 TRP B C 1
ATOM 3550 O O . TRP B 1 16 ? 1.652 -9.601 29.756 1.00 18.67 16 TRP B O 1
ATOM 3561 N N . ASP B 1 17 ? 1.829 -11.439 28.506 1.00 16.59 17 ASP B N 1
ATOM 3562 C CA . ASP B 1 17 ? 1.327 -10.779 27.309 1.00 20.75 17 ASP B CA 1
ATOM 3563 C C . ASP B 1 17 ? -0.046 -10.150 27.589 1.00 22.20 17 ASP B C 1
ATOM 3564 O O . ASP B 1 17 ? -0.281 -8.967 27.314 1.00 20.38 17 ASP B O 1
ATOM 3569 N N . LYS B 1 18 ? -0.944 -10.916 28.223 1.00 18.43 18 LYS B N 1
ATOM 3570 C CA . LYS B 1 18 ? -2.298 -10.452 28.457 1.00 18.69 18 LYS B CA 1
ATOM 3571 C C . LYS B 1 18 ? -2.327 -9.454 29.614 1.00 16.49 18 LYS B C 1
ATOM 3572 O O . LYS B 1 18 ? -3.226 -8.630 29.659 1.00 21.96 18 LYS B O 1
ATOM 3581 N N . GLU B 1 19 ? -1.423 -9.569 30.573 1.00 16.78 19 GLU B N 1
ATOM 3582 C CA . GLU B 1 19 ? -1.443 -8.679 31.729 1.00 16.80 19 GLU B CA 1
ATOM 3583 C C . GLU B 1 19 ? -0.861 -7.294 31.376 1.00 17.67 19 GLU B C 1
ATOM 3584 O O . GLU B 1 19 ? -1.279 -6.264 31.952 1.00 18.34 19 GLU B O 1
ATOM 3590 N N . TYR B 1 20 ? 0.199 -7.263 30.550 1.00 16.75 20 TYR B N 1
ATOM 3591 C CA . TYR B 1 20 ? 1.027 -6.048 30.483 1.00 14.46 20 TYR B CA 1
ATOM 3592 C C . TYR B 1 20 ? 0.914 -5.293 29.162 1.00 14.08 20 TYR B C 1
ATOM 3593 O O . TYR B 1 20 ? 1.239 -4.108 29.123 1.00 16.19 20 TYR B O 1
ATOM 3602 N N . ILE B 1 21 ? 0.559 -5.976 28.085 1.00 14.67 21 ILE B N 1
ATOM 3603 C CA . ILE B 1 21 ? 0.584 -5.251 26.806 1.00 14.11 21 ILE B CA 1
ATOM 3604 C C . ILE B 1 21 ? -0.843 -4.901 26.371 1.00 12.24 21 ILE B C 1
ATOM 3605 O O . ILE B 1 21 ? -1.699 -5.798 26.211 1.00 13.12 21 ILE B O 1
ATOM 3610 N N . TRP B 1 22 ? -1.049 -3.612 26.085 1.00 11.56 22 TRP B N 1
ATOM 3611 C CA . TRP B 1 22 ? -2.225 -3.145 25.380 1.00 11.06 22 TRP B CA 1
ATOM 3612 C C . TRP B 1 22 ? -1.925 -3.221 23.877 1.00 11.30 22 TRP B C 1
ATOM 3613 O O . TRP B 1 22 ? -1.140 -2.426 23.345 1.00 11.74 22 TRP B O 1
ATOM 3624 N N . HIS B 1 23 ? -2.505 -4.223 23.230 1.00 11.21 23 HIS B N 1
ATOM 3625 C CA . HIS B 1 23 ? -2.152 -4.498 21.842 1.00 12.14 23 HIS B CA 1
ATOM 3626 C C . HIS B 1 23 ? -2.813 -3.507 20.906 1.00 13.31 23 HIS B C 1
ATOM 3627 O O . HIS B 1 23 ? -3.907 -3.002 21.165 1.00 13.36 23 HIS B O 1
ATOM 3634 N N . PRO B 1 24 ? -2.155 -3.230 19.760 1.00 14.04 24 PRO B N 1
ATOM 3635 C CA . PRO B 1 24 ? -2.733 -2.376 18.733 1.00 14.74 24 PRO B CA 1
ATOM 3636 C C . PRO B 1 24 ? -3.932 -3.072 18.061 1.00 15.50 24 PRO B C 1
ATOM 3637 O O . PRO B 1 24 ? -3.916 -4.306 17.890 1.00 14.28 24 PRO B O 1
ATOM 3641 N N . TYR B 1 25 ? -4.983 -2.271 17.740 1.00 13.99 25 TYR B N 1
ATOM 3642 C CA . TYR B 1 25 ? -6.126 -2.697 16.933 1.00 14.72 25 TYR B CA 1
ATOM 3643 C C . TYR B 1 25 ? -6.724 -3.988 17.494 1.00 13.95 25 TYR B C 1
ATOM 3644 O O . TYR B 1 25 ? -6.951 -4.911 16.751 1.00 14.22 25 TYR B O 1
ATOM 3653 N N . THR B 1 26 ? -6.917 -4.077 18.824 1.00 12.79 26 THR B N 1
ATOM 3654 C CA . THR B 1 26 ? -7.304 -5.356 19.386 1.00 14.17 26 THR B CA 1
ATOM 3655 C C . THR B 1 26 ? -8.266 -5.129 20.557 1.00 15.67 26 THR B C 1
ATOM 3656 O O . THR B 1 26 ? -7.965 -4.371 21.486 1.00 15.15 26 THR B O 1
ATOM 3660 N N . GLN B 1 27 ? -9.402 -5.843 20.544 1.00 16.34 27 GLN B N 1
ATOM 3661 C CA . GLN B 1 27 ? -10.286 -5.786 21.695 1.00 16.79 27 GLN B CA 1
ATOM 3662 C C . GLN B 1 27 ? -9.680 -6.710 22.749 1.00 15.77 27 GLN B C 1
ATOM 3663 O O . GLN B 1 27 ? -9.785 -7.943 22.648 1.00 13.79 27 GLN B O 1
ATOM 3669 N N . MET B 1 28 ? -9.138 -6.109 23.811 1.00 16.11 28 MET B N 1
ATOM 3670 C CA . MET B 1 28 ? -8.302 -6.824 24.763 1.00 15.55 28 MET B CA 1
ATOM 3671 C C . MET B 1 28 ? -9.136 -7.814 25.596 1.00 15.75 28 MET B C 1
ATOM 3672 O O . MET B 1 28 ? -8.600 -8.798 26.113 1.00 18.47 28 MET B O 1
ATOM 3677 N N . LYS B 1 29 ? -10.430 -7.536 25.726 1.00 17.38 29 LYS B N 1
ATOM 3678 C CA . LYS B 1 29 ? -11.280 -8.466 26.451 1.00 19.58 29 LYS B CA 1
ATOM 3679 C C . LYS B 1 29 ? -11.281 -9.810 25.726 1.00 18.02 29 LYS B C 1
ATOM 3680 O O . LYS B 1 29 ? -11.158 -10.833 26.361 1.00 21.56 29 LYS B O 1
ATOM 3686 N N . GLU B 1 30 ? -11.390 -9.793 24.399 1.00 17.91 30 GLU B N 1
ATOM 3687 C CA . GLU B 1 30 ? -11.414 -11.030 23.636 1.00 19.03 30 GLU B CA 1
ATOM 3688 C C . GLU B 1 30 ? -10.030 -11.636 23.520 1.00 20.32 30 GLU B C 1
ATOM 3689 O O . GLU B 1 30 ? -9.899 -12.839 23.503 1.00 17.98 30 GLU B O 1
ATOM 3695 N N . TYR B 1 31 ? -9.002 -10.795 23.363 1.00 19.85 31 TYR B N 1
ATOM 3696 C CA . TYR B 1 31 ? -7.651 -11.305 23.213 1.00 17.79 31 TYR B CA 1
ATOM 3697 C C . TYR B 1 31 ? -7.290 -12.054 24.494 1.00 17.22 31 TYR B C 1
ATOM 3698 O O . TYR B 1 31 ? -6.632 -13.097 24.453 1.00 17.41 31 TYR B O 1
ATOM 3707 N N . ARG B 1 32 ? -7.725 -11.528 25.642 1.00 16.00 32 ARG B N 1
ATOM 3708 C CA . ARG B 1 32 ? -7.338 -12.179 26.883 1.00 19.24 32 ARG B CA 1
ATOM 3709 C C . ARG B 1 32 ? -8.045 -13.513 27.097 1.00 21.58 32 ARG B C 1
ATOM 3710 O O . ARG B 1 32 ? -7.546 -14.325 27.878 1.00 21.20 32 ARG B O 1
ATOM 3718 N N . GLU B 1 33 ? -9.130 -13.748 26.353 1.00 23.08 33 GLU B N 1
ATOM 3719 C CA . GLU B 1 33 ? -9.850 -15.008 26.478 1.00 30.92 33 GLU B CA 1
ATOM 3720 C C . GLU B 1 33 ? -9.267 -16.048 25.535 1.00 30.14 33 GLU B C 1
ATOM 3721 O O . GLU B 1 33 ? -9.480 -17.228 25.758 1.00 32.18 33 GLU B O 1
ATOM 3727 N N . SER B 1 34 ? -8.582 -15.628 24.462 1.00 31.24 34 SER B N 1
ATOM 3728 C CA . SER B 1 34 ? -8.217 -16.600 23.448 1.00 27.91 34 SER B CA 1
ATOM 3729 C C . SER B 1 34 ? -6.771 -17.079 23.583 1.00 27.30 34 SER B C 1
ATOM 3730 O O . SER B 1 34 ? -5.985 -16.534 24.348 1.00 28.19 34 SER B O 1
ATOM 3733 N N . LYS B 1 35 ? -6.451 -18.151 22.834 1.00 27.00 35 LYS B N 1
ATOM 3734 C CA . LYS B 1 35 ? -5.089 -18.629 22.646 1.00 31.24 35 LYS B CA 1
ATOM 3735 C C . LYS B 1 35 ? -4.564 -17.939 21.390 1.00 28.91 35 LYS B C 1
ATOM 3736 O O . LYS B 1 35 ? -5.058 -18.162 20.271 1.00 30.64 35 LYS B O 1
ATOM 3738 N N . ASN B 1 36 ? -3.614 -17.031 21.603 1.00 23.99 36 ASN B N 1
ATOM 3739 C CA . ASN B 1 36 ? -3.072 -16.180 20.554 1.00 22.14 36 ASN B CA 1
ATOM 3740 C C . ASN B 1 36 ? -1.702 -16.709 20.114 1.00 22.77 36 ASN B C 1
ATOM 3741 O O . ASN B 1 36 ? -0.964 -17.230 20.937 1.00 22.29 36 ASN B O 1
ATOM 3746 N N . LEU B 1 37 ? -1.315 -16.460 18.848 1.00 22.00 37 LEU B N 1
ATOM 3747 C CA . LEU B 1 37 ? 0.019 -16.822 18.379 1.00 19.93 37 LEU B CA 1
ATOM 3748 C C . LEU B 1 37 ? 1.017 -15.925 19.102 1.00 20.44 37 LEU B C 1
ATOM 3749 O O . LEU B 1 37 ? 0.871 -14.694 19.016 1.00 21.86 37 LEU B O 1
ATOM 3754 N N . ILE B 1 38 ? 2.050 -16.538 19.712 1.00 19.69 38 ILE B N 1
ATOM 3755 C CA . ILE B 1 38 ? 3.187 -15.787 20.243 1.00 18.06 38 ILE B CA 1
ATOM 3756 C C . ILE B 1 38 ? 4.412 -16.210 19.464 1.00 17.43 38 ILE B C 1
ATOM 3757 O O . ILE B 1 38 ? 4.802 -17.372 19.530 1.00 17.16 38 ILE B O 1
ATOM 3764 N N . ILE B 1 39 ? 4.971 -15.294 18.658 1.00 15.98 39 ILE B N 1
ATOM 3765 C CA . ILE B 1 39 ? 6.005 -15.715 17.736 1.00 18.33 39 ILE B CA 1
ATOM 3766 C C . ILE B 1 39 ? 7.376 -15.632 18.409 1.00 18.65 39 ILE B C 1
ATOM 3767 O O . ILE B 1 39 ? 7.677 -14.681 19.128 1.00 17.11 39 ILE B O 1
ATOM 3772 N N . GLU B 1 40 ? 8.224 -16.634 18.141 1.00 16.77 40 GLU B N 1
ATOM 3773 C CA . GLU B 1 40 ? 9.558 -16.743 18.735 1.00 18.46 40 GLU B CA 1
ATOM 3774 C C . GLU B 1 40 ? 10.640 -16.608 17.674 1.00 18.92 40 GLU B C 1
ATOM 3775 O O . GLU B 1 40 ? 11.750 -16.160 17.957 1.00 19.36 40 GLU B O 1
ATOM 3781 N N . ARG B 1 41 ? 10.360 -17.085 16.461 1.00 18.22 41 ARG B N 1
ATOM 3782 C CA . ARG B 1 41 ? 11.380 -16.990 15.449 1.00 16.52 41 ARG B CA 1
ATOM 3783 C C . ARG B 1 41 ? 10.674 -17.122 14.112 1.00 14.80 41 ARG B C 1
ATOM 3784 O O . ARG B 1 41 ? 9.454 -17.195 14.042 1.00 17.68 41 ARG B O 1
ATOM 3792 N N . GLY B 1 42 ? 11.430 -17.058 13.051 1.00 16.60 42 GLY B N 1
ATOM 3793 C CA . GLY B 1 42 ? 10.945 -17.039 11.697 1.00 17.43 42 GLY B CA 1
ATOM 3794 C C . GLY B 1 42 ? 11.957 -17.686 10.766 1.00 19.91 42 GLY B C 1
ATOM 3795 O O . GLY B 1 42 ? 13.175 -17.563 10.967 1.00 21.31 42 GLY B O 1
ATOM 3796 N N . GLU B 1 43 ? 11.450 -18.386 9.751 1.00 21.38 43 GLU B N 1
ATOM 3797 C CA . GLU B 1 43 ? 12.315 -18.960 8.760 1.00 19.92 43 GLU B CA 1
ATOM 3798 C C . GLU B 1 43 ? 11.611 -18.903 7.425 1.00 19.10 43 GLU B C 1
ATOM 3799 O O . GLU B 1 43 ? 10.520 -19.437 7.270 1.00 17.23 43 GLU B O 1
ATOM 3805 N N . GLY B 1 44 ? 12.274 -18.299 6.439 1.00 20.01 44 GLY B N 1
ATOM 3806 C CA . GLY B 1 44 ? 11.670 -18.168 5.131 1.00 21.32 44 GLY B CA 1
ATOM 3807 C C . GLY B 1 44 ? 10.322 -17.465 5.239 1.00 19.24 44 GLY B C 1
ATOM 3808 O O . GLY B 1 44 ? 10.188 -16.482 5.980 1.00 17.75 44 GLY B O 1
ATOM 3809 N N . ASN B 1 45 ? 9.297 -18.059 4.619 1.00 16.61 45 ASN B N 1
ATOM 3810 C CA . ASN B 1 45 ? 7.981 -17.438 4.611 1.00 14.04 45 ASN B CA 1
ATOM 3811 C C . ASN B 1 45 ? 7.132 -17.793 5.833 1.00 14.62 45 ASN B C 1
ATOM 3812 O O . ASN B 1 45 ? 5.905 -17.619 5.790 1.00 15.97 45 ASN B O 1
ATOM 3817 N N . TYR B 1 46 ? 7.774 -18.290 6.896 1.00 15.92 46 TYR B N 1
ATOM 3818 C CA . TYR B 1 46 ? 7.057 -18.895 8.009 1.00 18.67 46 TYR B C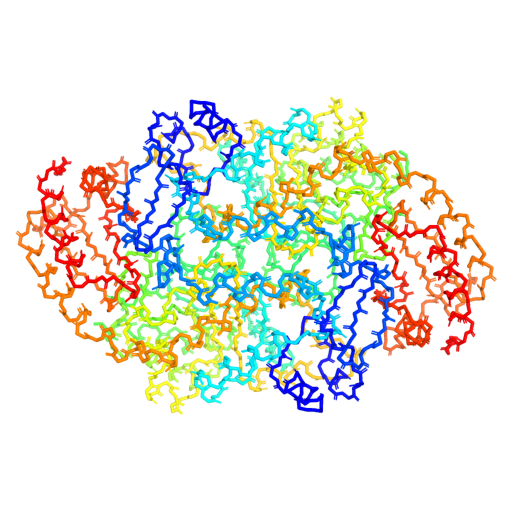A 1
ATOM 3819 C C . TYR B 1 46 ? 7.378 -18.198 9.336 1.00 16.85 46 TYR B C 1
ATOM 3820 O O . TYR B 1 46 ? 8.521 -17.935 9.609 1.00 18.34 46 TYR B O 1
ATOM 3829 N N . LEU B 1 47 ? 6.313 -17.896 10.091 1.00 16.25 47 LEU B N 1
ATOM 3830 C CA . LEU B 1 47 ? 6.393 -17.490 11.485 1.00 17.02 47 LEU B CA 1
ATOM 3831 C C . LEU B 1 47 ? 6.424 -18.756 12.318 1.00 15.34 47 LEU B C 1
ATOM 3832 O O . LEU B 1 47 ? 5.610 -19.661 12.093 1.00 16.38 47 LEU B O 1
ATOM 3837 N N . ILE B 1 48 ? 7.280 -18.764 13.339 1.00 17.01 48 ILE B N 1
ATOM 3838 C CA . ILE B 1 48 ? 7.368 -19.920 14.202 1.00 18.52 48 ILE B CA 1
ATOM 3839 C C . ILE B 1 48 ? 6.980 -19.515 15.614 1.00 16.95 48 ILE B C 1
ATOM 3840 O O . ILE B 1 48 ? 7.632 -18.643 16.168 1.00 15.58 48 ILE B O 1
ATOM 3845 N N . ASP B 1 49 ? 5.989 -20.218 16.196 1.00 17.56 49 ASP B N 1
ATOM 3846 C CA . ASP B 1 49 ? 5.536 -19.809 17.524 1.00 18.47 49 ASP B CA 1
ATOM 3847 C C . ASP B 1 49 ? 6.334 -20.509 18.610 1.00 15.16 49 ASP B C 1
ATOM 3848 O O . ASP B 1 49 ? 7.264 -21.283 18.323 1.00 15.08 49 ASP B O 1
ATOM 3853 N N . ILE B 1 50 ? 5.964 -20.186 19.855 1.00 16.69 50 ILE B N 1
ATOM 3854 C CA . ILE B 1 50 ? 6.734 -20.611 21.007 1.00 21.21 50 ILE B CA 1
ATOM 3855 C C . ILE B 1 50 ? 6.505 -22.107 21.238 1.00 24.37 50 ILE B C 1
ATOM 3856 O O . ILE B 1 50 ? 7.211 -22.705 22.051 1.00 21.76 50 ILE B O 1
ATOM 3861 N N . TYR B 1 51 ? 5.580 -22.714 20.477 1.00 24.19 51 TYR B N 1
ATOM 3862 C CA . TYR B 1 51 ? 5.315 -24.169 20.535 1.00 26.44 51 TYR B CA 1
ATOM 3863 C C . TYR B 1 51 ? 6.107 -24.871 19.432 1.00 25.99 51 TYR B C 1
ATOM 3864 O O . TYR B 1 51 ? 6.094 -26.098 19.337 1.00 25.34 51 TYR B O 1
ATOM 3873 N N . GLY B 1 52 ? 6.765 -24.068 18.585 1.00 22.11 52 GLY B N 1
ATOM 3874 C CA . GLY B 1 52 ? 7.538 -24.606 17.477 1.00 21.78 52 GLY B CA 1
ATOM 3875 C C . GLY B 1 52 ? 6.697 -24.841 16.224 1.00 23.16 52 GLY B C 1
ATOM 3876 O O . GLY B 1 52 ? 7.169 -25.448 15.275 1.00 22.74 52 GLY B O 1
ATOM 3877 N N . ASN B 1 53 ? 5.432 -24.433 16.246 1.00 22.47 53 ASN B N 1
ATOM 3878 C CA . ASN B 1 53 ? 4.543 -24.570 15.090 1.00 24.81 53 ASN B CA 1
ATOM 3879 C C . ASN B 1 53 ? 4.863 -23.505 14.023 1.00 23.63 53 ASN B C 1
ATOM 3880 O O . ASN B 1 53 ? 5.160 -22.345 14.359 1.00 23.34 53 ASN B O 1
ATOM 3885 N N . LYS B 1 54 ? 4.709 -23.881 12.749 1.00 18.23 54 LYS B N 1
ATOM 3886 C CA . LYS B 1 54 ? 5.015 -22.972 11.647 1.00 20.19 54 LYS B CA 1
ATOM 3887 C C . LYS B 1 54 ? 3.741 -22.507 10.926 1.00 19.08 54 LYS B C 1
ATOM 3888 O O . LYS B 1 54 ? 2.801 -23.287 10.731 1.00 20.27 54 LYS B O 1
ATOM 3894 N N . TYR B 1 55 ? 3.697 -21.209 10.591 1.00 14.71 55 TYR B N 1
ATOM 3895 C CA . TYR B 1 55 ? 2.568 -20.598 9.913 1.00 16.55 55 TYR B CA 1
ATOM 3896 C C . TYR B 1 55 ? 3.076 -19.810 8.724 1.00 16.05 55 TYR B C 1
ATOM 3897 O O . TYR B 1 55 ? 3.921 -18.953 8.889 1.00 15.49 55 TYR B O 1
ATOM 3906 N N . LEU B 1 56 ? 2.502 -20.097 7.555 1.00 15.82 56 LEU B N 1
ATOM 3907 C CA . LEU B 1 56 ? 2.783 -19.279 6.397 1.00 15.91 56 LEU B CA 1
ATOM 3908 C C . LEU B 1 56 ? 2.320 -17.839 6.677 1.00 13.94 56 LEU B C 1
ATOM 3909 O O . LEU B 1 56 ? 1.161 -17.590 6.993 1.00 14.83 56 LEU B O 1
ATOM 3914 N N . ASP B 1 57 ? 3.163 -16.860 6.373 1.00 15.05 57 ASP B N 1
ATOM 3915 C CA . ASP B 1 57 ? 2.851 -15.455 6.700 1.00 16.05 57 ASP B CA 1
ATOM 3916 C C . ASP B 1 57 ? 2.056 -14.834 5.530 1.00 15.08 57 ASP B C 1
ATOM 3917 O O . ASP B 1 57 ? 2.584 -14.095 4.717 1.00 14.84 57 ASP B O 1
ATOM 3922 N N . ALA B 1 58 ? 0.786 -15.166 5.429 1.00 14.50 58 ALA B N 1
ATOM 3923 C CA . ALA B 1 58 ? -0.023 -14.914 4.248 1.00 15.43 58 ALA B CA 1
ATOM 3924 C C . ALA B 1 58 ? -0.416 -13.431 4.170 1.00 15.00 58 ALA B C 1
ATOM 3925 O O . ALA B 1 58 ? -0.802 -12.992 3.106 1.00 12.59 58 ALA B O 1
ATOM 3927 N N . VAL B 1 59 ? -0.183 -12.657 5.241 1.00 12.77 59 VAL B N 1
ATOM 3928 C CA . VAL B 1 59 ? -0.402 -11.209 5.206 1.00 16.06 59 VAL B CA 1
ATOM 3929 C C . VAL B 1 59 ? 0.924 -10.439 5.380 1.00 14.42 59 VAL B C 1
ATOM 3930 O O . VAL B 1 59 ? 0.927 -9.250 5.727 1.00 14.43 59 VAL B O 1
ATOM 3934 N N . SER B 1 60 ? 2.070 -11.153 5.309 1.00 12.89 60 SER B N 1
ATOM 3935 C CA . SER B 1 60 ? 3.367 -10.500 5.393 1.00 12.19 60 SER B CA 1
ATOM 3936 C C . SER B 1 60 ? 3.513 -9.634 6.632 1.00 12.66 60 SER B C 1
ATOM 3937 O O . SER B 1 60 ? 4.109 -8.572 6.545 1.00 12.81 60 SER B O 1
ATOM 3940 N N . SER B 1 61 ? 3.112 -10.155 7.785 1.00 12.77 61 SER B N 1
ATOM 3941 C CA . SER B 1 61 ? 3.291 -9.420 9.041 1.00 14.09 61 SER B CA 1
ATOM 3942 C C . SER B 1 61 ? 2.675 -8.026 8.919 1.00 16.84 61 SER B C 1
ATOM 3943 O O . SER B 1 61 ? 3.201 -7.031 9.472 1.00 16.13 61 SER B O 1
ATOM 3946 N N . ILE B 1 62 ? 1.468 -8.007 8.298 1.00 14.32 62 ILE B N 1
ATOM 3947 C CA . ILE B 1 62 ? 0.708 -6.777 8.061 1.00 14.80 62 ILE B CA 1
ATOM 3948 C C . ILE B 1 62 ? 1.440 -5.916 7.012 1.00 14.76 62 ILE B C 1
ATOM 3949 O O . ILE B 1 62 ? 1.665 -4.703 7.177 1.00 14.20 62 ILE B O 1
ATOM 3954 N N . TRP B 1 63 ? 1.729 -6.583 5.882 1.00 14.46 63 TRP B N 1
ATOM 3955 C CA . TRP B 1 63 ? 1.912 -5.925 4.593 1.00 14.21 63 TRP B CA 1
ATOM 3956 C C . TRP B 1 63 ? 3.285 -5.254 4.495 1.00 16.26 63 TRP B C 1
ATOM 3957 O O . TRP B 1 63 ? 3.465 -4.301 3.694 1.00 14.71 63 TRP B O 1
ATOM 3968 N N . CYS B 1 64 ? 4.247 -5.755 5.277 1.00 13.77 64 CYS B N 1
ATOM 3969 C CA . CYS B 1 64 ? 5.613 -5.189 5.234 1.00 14.24 64 CYS B CA 1
ATOM 3970 C C . CYS B 1 64 ? 6.700 -6.190 4.821 1.00 14.86 64 CYS B C 1
ATOM 3971 O O . CYS B 1 64 ? 7.810 -5.807 4.410 1.00 15.82 64 CYS B O 1
ATOM 3974 N N . ASN B 1 65 ? 6.462 -7.483 5.003 1.00 16.12 65 ASN B N 1
ATOM 3975 C CA . ASN B 1 65 ? 7.564 -8.429 4.854 1.00 15.32 65 ASN B CA 1
ATOM 3976 C C . ASN B 1 65 ? 7.666 -8.754 3.353 1.00 14.77 65 ASN B C 1
ATOM 3977 O O . ASN B 1 65 ? 6.697 -9.137 2.751 1.00 14.51 65 ASN B O 1
ATOM 3982 N N . LEU B 1 66 ? 8.835 -8.612 2.757 1.00 13.54 66 LEU B N 1
ATOM 3983 C CA . LEU B 1 66 ? 8.928 -8.799 1.320 1.00 13.11 66 LEU B CA 1
ATOM 3984 C C . LEU B 1 66 ? 9.546 -10.153 1.029 1.00 14.20 66 LEU B C 1
ATOM 3985 O O . LEU B 1 66 ? 9.200 -10.754 0.004 1.00 16.78 66 LEU B O 1
ATOM 3990 N N . PHE B 1 67 ? 10.561 -10.536 1.797 1.00 14.52 67 PHE B N 1
ATOM 3991 C CA . PHE B 1 67 ? 11.378 -11.665 1.347 1.00 16.71 67 PHE B CA 1
ATOM 3992 C C . PHE B 1 67 ? 11.494 -12.771 2.397 1.00 16.06 67 PHE B C 1
ATOM 3993 O O . PHE B 1 67 ? 12.332 -13.670 2.280 1.00 15.83 67 PHE B O 1
ATOM 4001 N N . GLY B 1 68 ? 10.572 -12.806 3.338 1.00 13.74 68 GLY B N 1
ATOM 4002 C CA . GLY B 1 68 ? 10.649 -13.823 4.386 1.00 15.85 68 GLY B CA 1
ATOM 4003 C C . GLY B 1 68 ? 11.365 -13.306 5.629 1.00 16.00 68 GLY B C 1
ATOM 4004 O O . GLY B 1 68 ? 11.836 -12.170 5.622 1.00 15.58 68 GLY B O 1
ATOM 4005 N N . HIS B 1 69 ? 11.476 -14.161 6.658 1.00 14.12 69 HIS B N 1
ATOM 4006 C CA . HIS B 1 69 ? 11.945 -13.759 7.986 1.00 15.94 69 HIS B CA 1
ATOM 4007 C C . HIS B 1 69 ? 13.398 -14.184 8.259 1.00 18.86 69 HIS B C 1
ATOM 4008 O O . HIS B 1 69 ? 13.864 -14.003 9.398 1.00 20.32 69 HIS B O 1
ATOM 4015 N N . SER B 1 70 ? 14.113 -14.703 7.222 1.00 17.37 70 SER B N 1
ATOM 4016 C CA . SER B 1 70 ? 15.504 -15.101 7.463 1.00 18.14 70 SER B CA 1
ATOM 4017 C C . SER B 1 70 ? 16.359 -14.729 6.254 1.00 20.40 70 SER B C 1
ATOM 4018 O O . SER B 1 70 ? 17.238 -15.475 5.812 1.00 17.06 70 SER B O 1
ATOM 4021 N N . ARG B 1 71 ? 16.140 -13.511 5.765 1.00 17.84 71 ARG B N 1
ATOM 4022 C CA . ARG B 1 71 ? 16.849 -13.095 4.565 1.00 18.72 71 ARG B CA 1
ATOM 4023 C C . ARG B 1 71 ? 18.219 -12.531 4.959 1.00 20.29 71 ARG B C 1
ATOM 4024 O O . ARG B 1 71 ? 18.319 -11.504 5.613 1.00 20.35 71 ARG B O 1
ATOM 4032 N N . LYS B 1 72 ? 19.289 -13.225 4.559 1.00 20.03 72 LYS B N 1
ATOM 4033 C CA . LYS B 1 72 ? 20.610 -13.023 5.119 1.00 20.42 72 LYS B CA 1
ATOM 4034 C C . LYS B 1 72 ? 21.148 -11.634 4.802 1.00 18.65 72 LYS B C 1
ATOM 4035 O O . LYS B 1 72 ? 21.750 -11.039 5.682 1.00 21.37 72 LYS B O 1
ATOM 4044 N N . GLU B 1 73 ? 20.911 -11.120 3.580 1.00 16.51 73 GLU B N 1
ATOM 4045 C CA . GLU B 1 73 ? 21.550 -9.855 3.217 1.00 17.69 73 GLU B CA 1
ATOM 4046 C C . GLU B 1 73 ? 21.071 -8.727 4.154 1.00 17.03 73 GLU B C 1
ATOM 4047 O O . GLU B 1 73 ? 21.806 -7.797 4.461 1.00 16.43 73 GLU B O 1
ATOM 4053 N N . ILE B 1 74 ? 19.786 -8.755 4.529 1.00 15.21 74 ILE B N 1
ATOM 4054 C CA . ILE B 1 74 ? 19.234 -7.650 5.306 1.00 13.67 74 ILE B CA 1
ATOM 4055 C C . ILE B 1 74 ? 19.713 -7.850 6.747 1.00 14.27 74 ILE B C 1
ATOM 4056 O O . ILE B 1 74 ? 20.108 -6.891 7.401 1.00 14.40 74 ILE B O 1
ATOM 4061 N N . ILE B 1 75 ? 19.632 -9.097 7.257 1.00 15.69 75 ILE B N 1
ATOM 4062 C CA . ILE B 1 75 ? 20.121 -9.372 8.618 1.00 18.32 75 ILE B CA 1
ATOM 4063 C C . ILE B 1 75 ? 21.610 -8.972 8.708 1.00 18.98 75 ILE B C 1
ATOM 4064 O O . ILE B 1 75 ? 22.026 -8.248 9.609 1.00 19.70 75 ILE B O 1
ATOM 4069 N N . GLU B 1 76 ? 22.415 -9.386 7.733 1.00 20.78 76 GLU B N 1
ATOM 4070 C CA . GLU B 1 76 ? 23.850 -9.061 7.820 1.00 21.70 76 GLU B CA 1
ATOM 4071 C C . GLU B 1 76 ? 24.116 -7.543 7.704 1.00 21.58 76 GLU B C 1
ATOM 4072 O O . GLU B 1 76 ? 25.050 -7.038 8.322 1.00 23.18 76 GLU B O 1
ATOM 4078 N N . ALA B 1 77 ? 23.346 -6.815 6.892 1.00 17.40 77 ALA B N 1
ATOM 4079 C CA . ALA B 1 77 ? 23.526 -5.376 6.773 1.00 14.94 77 ALA B CA 1
ATOM 4080 C C . ALA B 1 77 ? 23.260 -4.693 8.120 1.00 17.17 77 ALA B C 1
ATOM 4081 O O . ALA B 1 77 ? 23.990 -3.806 8.523 1.00 17.98 77 ALA B O 1
ATOM 4083 N N . ILE B 1 78 ? 22.225 -5.133 8.837 1.00 17.16 78 ILE B N 1
ATOM 4084 C CA . ILE B 1 78 ? 21.908 -4.562 10.158 1.00 16.49 78 ILE B CA 1
ATOM 4085 C C . ILE B 1 78 ? 23.056 -4.824 11.121 1.00 18.09 78 ILE B C 1
ATOM 4086 O O . ILE B 1 78 ? 23.513 -3.916 11.855 1.00 16.05 78 ILE B O 1
ATOM 4091 N N . LYS B 1 79 ? 23.494 -6.093 11.192 1.00 18.09 79 LYS B N 1
ATOM 4092 C CA . LYS B 1 79 ? 24.541 -6.441 12.150 1.00 18.78 79 LYS B CA 1
ATOM 4093 C C . LYS B 1 79 ? 25.845 -5.701 11.846 1.00 18.11 79 LYS B C 1
ATOM 4094 O O . LYS B 1 79 ? 26.508 -5.222 12.778 1.00 18.30 79 LYS B O 1
ATOM 4100 N N . ASN B 1 80 ? 26.253 -5.674 10.571 1.00 15.52 80 ASN B N 1
ATOM 4101 C CA . ASN B 1 80 ? 27.442 -4.922 10.148 1.00 18.05 80 ASN B CA 1
ATOM 4102 C C . ASN B 1 80 ? 27.352 -3.427 10.473 1.00 18.46 80 ASN B C 1
ATOM 4103 O O . ASN B 1 80 ? 28.358 -2.823 10.883 1.00 18.15 80 ASN B O 1
ATOM 4108 N N . GLN B 1 81 ? 26.165 -2.808 10.291 1.00 15.57 81 GLN B N 1
ATOM 4109 C CA . GLN B 1 81 ? 26.032 -1.405 10.645 1.00 13.91 81 GLN B CA 1
ATOM 4110 C C . GLN B 1 81 ? 26.126 -1.206 12.159 1.00 13.23 81 GLN B C 1
ATOM 4111 O O . GLN B 1 81 ? 26.694 -0.206 12.580 1.00 13.14 81 GLN B O 1
ATOM 4117 N N . ALA B 1 82 ? 25.575 -2.125 12.937 1.00 13.49 82 ALA B N 1
ATOM 4118 C CA . ALA B 1 82 ? 25.557 -1.962 14.398 1.00 16.18 82 ALA B CA 1
ATOM 4119 C C . ALA B 1 82 ? 26.988 -1.991 14.956 1.00 19.26 82 ALA B C 1
ATOM 4120 O O . ALA B 1 82 ? 27.228 -1.390 16.002 1.00 19.71 82 ALA B O 1
ATOM 4122 N N . ASP B 1 83 ? 27.922 -2.689 14.267 1.00 21.52 83 ASP B N 1
ATOM 4123 C CA . ASP B 1 83 ? 29.350 -2.693 14.596 1.00 20.80 83 ASP B CA 1
ATOM 4124 C C . ASP B 1 83 ? 30.035 -1.358 14.293 1.00 23.65 83 ASP B C 1
ATOM 4125 O O . ASP B 1 83 ? 31.098 -1.121 14.858 1.00 21.86 83 ASP B O 1
ATOM 4130 N N . LYS B 1 84 ? 29.442 -0.496 13.443 1.00 18.80 84 LYS B N 1
ATOM 4131 C CA . LYS B 1 84 ? 29.997 0.828 13.166 1.00 20.09 84 LYS B CA 1
ATOM 4132 C C . LYS B 1 84 ? 29.364 1.892 14.056 1.00 19.08 84 LYS B C 1
ATOM 4133 O O . LYS B 1 84 ? 30.062 2.597 14.777 1.00 19.06 84 LYS B O 1
ATOM 4139 N N . ILE B 1 85 ? 28.039 2.076 13.919 1.00 17.89 85 ILE B N 1
ATOM 4140 C CA . ILE B 1 85 ? 27.270 3.005 14.734 1.00 18.55 85 ILE B CA 1
ATOM 4141 C C . ILE B 1 85 ? 25.782 2.795 14.412 1.00 16.67 85 ILE B C 1
ATOM 4142 O O . ILE B 1 85 ? 25.387 2.688 13.256 1.00 14.06 85 ILE B O 1
ATOM 4147 N N . CYS B 1 86 ? 24.991 2.741 15.471 1.00 14.85 86 CYS B N 1
ATOM 4148 C CA . CYS B 1 86 ? 23.561 2.432 15.317 1.00 14.80 86 CYS B CA 1
ATOM 4149 C C . CYS B 1 86 ? 22.801 3.707 15.020 1.00 16.37 86 CYS B C 1
ATOM 4150 O O . CYS B 1 86 ? 21.877 3.689 14.202 1.00 15.95 86 CYS B O 1
ATOM 4153 N N . HIS B 1 87 ? 23.162 4.804 15.695 1.00 13.59 87 HIS B N 1
ATOM 4154 C CA . HIS B 1 87 ? 22.434 6.026 15.419 1.00 14.06 87 HIS B CA 1
ATOM 4155 C C . HIS B 1 87 ? 23.291 7.274 15.659 1.00 15.07 87 HIS B C 1
ATOM 4156 O O . HIS B 1 87 ? 23.752 7.500 16.801 1.00 14.33 87 HIS B O 1
ATOM 4163 N N . SER B 1 88 ? 23.272 8.168 14.673 1.00 14.10 88 SER B N 1
ATOM 4164 C CA . SER B 1 88 ? 23.637 9.576 14.899 1.00 13.59 88 SER B CA 1
ATOM 4165 C C . SER B 1 88 ? 22.710 10.459 14.063 1.00 15.09 88 SER B C 1
ATOM 4166 O O . SER B 1 88 ? 22.174 9.991 13.061 1.00 14.54 88 SER B O 1
ATOM 4169 N N . THR B 1 89 ? 22.661 11.756 14.385 1.00 14.78 89 THR B N 1
ATOM 4170 C CA . THR B 1 89 ? 21.534 12.602 13.961 1.00 15.76 89 THR B CA 1
ATOM 4171 C C . THR B 1 89 ? 21.620 13.013 12.483 1.00 14.72 89 THR B C 1
ATOM 4172 O O . THR B 1 89 ? 22.719 13.235 11.941 1.00 16.30 89 THR B O 1
ATOM 4176 N N . LEU B 1 90 ? 20.433 13.318 11.906 1.00 13.59 90 LEU B N 1
ATOM 4177 C CA . LEU B 1 90 ? 20.340 14.119 10.683 1.00 15.71 90 LEU B CA 1
ATOM 4178 C C . LEU B 1 90 ? 19.992 15.600 10.950 1.00 13.57 90 LEU B C 1
ATOM 4179 O O . LEU B 1 90 ? 19.881 16.400 10.011 1.00 14.87 90 LEU B O 1
ATOM 4184 N N . LEU B 1 91 ? 19.810 15.994 12.222 1.00 13.08 91 LEU B N 1
ATOM 4185 C CA . LEU B 1 91 ? 19.523 17.388 12.510 1.00 15.86 91 LEU B CA 1
ATOM 4186 C C . LEU B 1 91 ? 20.846 18.162 12.384 1.00 17.80 91 LEU B C 1
ATOM 4187 O O . LEU B 1 91 ? 21.656 18.133 13.317 1.00 20.11 91 LEU B O 1
ATOM 4192 N N . GLY B 1 92 ? 21.091 18.772 11.215 1.00 16.09 92 GLY B N 1
ATOM 4193 C CA . GLY B 1 92 ? 22.280 19.623 11.018 1.00 15.99 92 GLY B CA 1
ATOM 4194 C C . GLY B 1 92 ? 23.561 18.791 10.838 1.00 16.83 92 GLY B C 1
ATOM 4195 O O . GLY B 1 92 ? 24.643 19.338 10.837 1.00 14.81 92 GLY B O 1
ATOM 4196 N N . CYS B 1 93 ? 23.422 17.445 10.750 1.00 16.49 93 CYS B N 1
ATOM 4197 C CA . CYS B 1 93 ? 24.533 16.540 10.453 1.00 15.35 93 CYS B CA 1
ATOM 4198 C C . CYS B 1 93 ? 24.036 15.522 9.442 1.00 15.64 93 CYS B C 1
ATOM 4199 O O . CYS B 1 93 ? 22.818 15.390 9.231 1.00 16.17 93 CYS B O 1
ATOM 4202 N N . GLY B 1 94 ? 24.971 14.712 8.944 1.00 15.48 94 GLY B N 1
ATOM 4203 C CA . GLY B 1 94 ? 24.695 13.670 7.974 1.00 15.78 94 GLY B CA 1
ATOM 4204 C C . GLY B 1 94 ? 25.215 12.334 8.497 1.00 16.03 94 GLY B C 1
ATOM 4205 O O . GLY B 1 94 ? 25.924 12.279 9.525 1.00 16.61 94 GLY B O 1
ATOM 4206 N N . ASN B 1 95 ? 24.777 11.230 7.884 1.00 15.73 95 ASN B N 1
ATOM 4207 C CA . ASN B 1 95 ? 25.382 9.950 8.220 1.00 14.01 95 ASN B CA 1
ATOM 4208 C C . ASN B 1 95 ? 25.508 9.126 6.937 1.00 18.18 95 ASN B C 1
ATOM 4209 O O . ASN B 1 95 ? 24.762 9.376 5.987 1.00 13.95 95 ASN B O 1
ATOM 4214 N N . VAL B 1 96 ? 26.486 8.179 6.886 1.00 17.62 96 VAL B N 1
ATOM 4215 C CA . VAL B 1 96 ? 26.740 7.555 5.565 1.00 18.00 96 VAL B CA 1
ATOM 4216 C C . VAL B 1 96 ? 25.558 6.771 4.985 1.00 18.09 96 VAL B C 1
ATOM 4217 O O . VAL B 1 96 ? 25.239 6.912 3.793 1.00 19.81 96 VAL B O 1
ATOM 4221 N N . PRO B 1 97 ? 24.962 5.821 5.728 1.00 19.15 97 PRO B N 1
ATOM 4222 C CA . PRO B 1 97 ? 23.892 4.996 5.158 1.00 17.28 97 PRO B CA 1
ATOM 4223 C C . PRO B 1 97 ? 22.684 5.825 4.669 1.00 17.27 97 PRO B C 1
ATOM 4224 O O . PRO B 1 97 ? 22.126 5.558 3.584 1.00 17.26 97 PRO B O 1
ATOM 4228 N N . SER B 1 98 ? 22.324 6.890 5.420 1.00 15.30 98 SER B N 1
ATOM 4229 C CA . SER B 1 98 ? 21.149 7.682 4.977 1.00 15.57 98 SER B CA 1
ATOM 4230 C C . SER B 1 98 ? 21.457 8.377 3.641 1.00 14.59 98 SER B C 1
ATOM 4231 O O . SER B 1 98 ? 20.568 8.547 2.797 1.00 13.40 98 SER B O 1
ATOM 4234 N N . ILE B 1 99 ? 22.738 8.722 3.404 1.00 14.70 99 ILE B N 1
ATOM 4235 C CA . ILE B 1 99 ? 23.112 9.419 2.174 1.00 14.56 99 ILE B CA 1
ATOM 4236 C C . ILE B 1 99 ? 23.044 8.439 1.001 1.00 14.94 99 ILE B C 1
ATOM 4237 O O . ILE B 1 99 ? 22.517 8.769 -0.065 1.00 15.94 99 ILE B O 1
ATOM 4242 N N . LEU B 1 100 ? 23.637 7.245 1.183 1.00 14.90 100 LEU B N 1
ATOM 4243 C CA . LEU B 1 100 ? 23.607 6.270 0.111 1.00 16.55 100 LEU B CA 1
ATOM 4244 C C . LEU B 1 100 ? 22.168 5.863 -0.224 1.00 16.45 100 LEU B C 1
ATOM 4245 O O . LEU B 1 100 ? 21.791 5.706 -1.404 1.00 16.02 100 LEU B O 1
ATOM 4250 N N . LEU B 1 101 ? 21.367 5.671 0.818 1.00 14.19 101 LEU B N 1
ATOM 4251 C CA . LEU B 1 101 ? 19.980 5.292 0.584 1.00 13.86 101 LEU B CA 1
ATOM 4252 C C . LEU B 1 101 ? 19.196 6.415 -0.115 1.00 15.52 101 LEU B C 1
ATOM 4253 O O . LEU B 1 101 ? 18.359 6.129 -0.982 1.00 15.07 101 LEU B O 1
ATOM 4258 N N . ALA B 1 102 ? 19.490 7.697 0.214 1.00 16.08 102 ALA B N 1
ATOM 4259 C CA . ALA B 1 102 ? 18.667 8.756 -0.387 1.00 16.02 102 ALA B CA 1
ATOM 4260 C C . ALA B 1 102 ? 18.936 8.807 -1.892 1.00 17.32 102 ALA B C 1
ATOM 4261 O O . ALA B 1 102 ? 18.036 8.996 -2.689 1.00 15.71 102 ALA B O 1
ATOM 4263 N N . LYS B 1 103 ? 20.202 8.625 -2.274 1.00 17.20 103 LYS B N 1
ATOM 4264 C CA . LYS B 1 103 ? 20.516 8.595 -3.694 1.00 18.59 103 LYS B CA 1
ATOM 4265 C C . LYS B 1 103 ? 19.776 7.435 -4.366 1.00 17.79 103 LYS B C 1
ATOM 4266 O O . LYS B 1 103 ? 19.213 7.580 -5.449 1.00 20.28 103 LYS B O 1
ATOM 4272 N N . LYS B 1 104 ? 19.833 6.245 -3.762 1.00 17.70 104 LYS B N 1
ATOM 4273 C CA . LYS B 1 104 ? 19.141 5.107 -4.356 1.00 18.36 104 LYS B CA 1
ATOM 4274 C C . LYS B 1 104 ? 17.633 5.365 -4.525 1.00 16.27 104 LYS B C 1
ATOM 4275 O O . LYS B 1 104 ? 17.047 5.017 -5.543 1.00 14.86 104 LYS B O 1
ATOM 4281 N N . LEU B 1 105 ? 16.990 5.914 -3.488 1.00 13.85 105 LEU B N 1
ATOM 4282 C CA . LEU B 1 105 ? 15.560 6.232 -3.540 1.00 14.95 105 LEU B CA 1
ATOM 4283 C C . LEU B 1 105 ? 15.181 7.235 -4.631 1.00 15.07 105 LEU B C 1
ATOM 4284 O O . LEU B 1 105 ? 14.213 7.014 -5.324 1.00 18.40 105 LEU B O 1
ATOM 4289 N N . VAL B 1 106 ? 15.959 8.324 -4.802 1.00 16.37 106 VAL B N 1
ATOM 4290 C CA . VAL B 1 106 ? 15.713 9.290 -5.851 1.00 15.25 106 VAL B CA 1
ATOM 4291 C C . VAL B 1 106 ? 15.858 8.579 -7.213 1.00 15.59 106 VAL B C 1
ATOM 4292 O O . VAL B 1 106 ? 15.022 8.803 -8.117 1.00 15.17 106 VAL B O 1
ATOM 4296 N N . ASP B 1 107 ? 16.910 7.751 -7.324 1.00 17.97 107 ASP B N 1
ATOM 4297 C CA . ASP B 1 107 ? 17.215 7.059 -8.589 1.00 19.40 107 ASP B CA 1
ATOM 4298 C C . ASP B 1 107 ? 16.172 6.015 -8.986 1.00 18.49 107 ASP B C 1
ATOM 4299 O O . ASP B 1 107 ? 15.913 5.840 -10.170 1.00 16.33 107 ASP B O 1
ATOM 4304 N N . ILE B 1 108 ? 15.552 5.325 -8.032 1.00 18.31 108 ILE B N 1
ATOM 4305 C CA . ILE B 1 108 ? 14.568 4.331 -8.439 1.00 17.18 108 ILE B CA 1
ATOM 4306 C C . ILE B 1 108 ? 13.155 4.893 -8.568 1.00 16.44 108 ILE B C 1
ATOM 4307 O O . ILE B 1 108 ? 12.269 4.172 -8.990 1.00 16.05 108 ILE B O 1
ATOM 4312 N N . THR B 1 109 ? 12.923 6.134 -8.138 1.00 16.13 109 THR B N 1
ATOM 4313 C CA . THR B 1 109 ? 11.581 6.662 -8.275 1.00 15.89 109 THR B CA 1
ATOM 4314 C C . THR B 1 109 ? 11.498 7.537 -9.507 1.00 16.45 109 THR B C 1
ATOM 4315 O O . THR B 1 109 ? 12.517 7.942 -10.028 1.00 18.67 109 THR B O 1
ATOM 4319 N N . PRO B 1 110 ? 10.280 7.930 -9.937 1.00 19.09 110 PRO B N 1
ATOM 4320 C CA . PRO B 1 110 ? 10.116 8.901 -11.015 1.00 20.02 110 PRO B CA 1
ATOM 4321 C C . PRO B 1 110 ? 11.072 10.080 -10.905 1.00 20.82 110 PRO B C 1
ATOM 4322 O O . PRO B 1 110 ? 11.584 10.471 -9.830 1.00 19.59 110 PRO B O 1
ATOM 4326 N N . LYS B 1 111 ? 11.372 10.575 -12.120 1.00 22.45 111 LYS B N 1
ATOM 4327 C CA . LYS B 1 111 ? 12.447 11.531 -12.292 1.00 19.83 111 LYS B CA 1
ATOM 4328 C C . LYS B 1 111 ? 12.107 12.863 -11.646 1.00 19.98 111 LYS B C 1
ATOM 4329 O O . LYS B 1 111 ? 13.035 13.596 -11.356 1.00 18.30 111 LYS B O 1
ATOM 4335 N N . HIS B 1 112 ? 10.814 13.183 -11.432 1.00 16.98 112 HIS B N 1
ATOM 4336 C CA . HIS B 1 112 ? 10.491 14.477 -10.830 1.00 15.94 112 HIS B CA 1
ATOM 4337 C C . HIS B 1 112 ? 10.599 14.404 -9.313 1.00 14.81 112 HIS B C 1
ATOM 4338 O O . HIS B 1 112 ? 10.579 15.435 -8.659 1.00 13.98 112 HIS B O 1
ATOM 4345 N N . LEU B 1 113 ? 10.779 13.207 -8.779 1.00 14.83 113 LEU B N 1
ATOM 4346 C CA . LEU B 1 113 ? 10.959 13.080 -7.319 1.00 15.79 113 LEU B CA 1
ATOM 4347 C C . LEU B 1 113 ? 12.448 12.960 -6.984 1.00 15.18 113 LEU B C 1
ATOM 4348 O O . LEU B 1 113 ? 13.091 11.920 -7.268 1.00 16.68 113 LEU B O 1
ATOM 4353 N N . THR B 1 114 ? 12.946 14.019 -6.331 1.00 16.39 114 THR B N 1
ATOM 4354 C CA . THR B 1 114 ? 14.353 14.332 -6.271 1.00 17.06 114 THR B CA 1
ATOM 4355 C C . THR B 1 114 ? 14.804 14.622 -4.842 1.00 17.39 114 THR B C 1
ATOM 4356 O O . THR B 1 114 ? 15.995 14.860 -4.645 1.00 17.80 114 THR B O 1
ATOM 4360 N N . LYS B 1 115 ? 13.886 14.657 -3.883 1.00 14.05 115 LYS B N 1
ATOM 4361 C CA . LYS B 1 115 ? 14.314 14.967 -2.512 1.00 14.14 115 LYS B CA 1
ATOM 4362 C C . LYS B 1 115 ? 13.712 13.954 -1.541 1.00 14.86 115 LYS B C 1
ATOM 4363 O O . LYS B 1 115 ? 12.587 13.521 -1.762 1.00 15.49 115 LYS B O 1
ATOM 4369 N N . VAL B 1 116 ? 14.443 13.645 -0.448 1.00 15.80 116 VAL B N 1
ATOM 4370 C CA . VAL B 1 116 ? 14.056 12.579 0.473 1.00 15.37 116 VAL B CA 1
ATOM 4371 C C . VAL B 1 116 ? 14.014 13.144 1.889 1.00 13.86 116 VAL B C 1
ATOM 4372 O O . VAL B 1 116 ? 14.965 13.764 2.285 1.00 15.18 116 VAL B O 1
ATOM 4376 N N . PHE B 1 117 ? 12.853 13.039 2.572 1.00 13.94 117 PHE B N 1
ATOM 4377 C CA . PHE B 1 117 ? 12.772 13.414 3.984 1.00 13.23 117 PHE B CA 1
ATOM 4378 C C . PHE B 1 117 ? 12.408 12.131 4.709 1.00 17.00 117 PHE B C 1
ATOM 4379 O O . PHE B 1 117 ? 11.339 11.569 4.418 1.00 16.57 117 PHE B O 1
ATOM 4387 N N . TYR B 1 118 ? 13.231 11.705 5.685 1.00 14.60 118 TYR B N 1
ATOM 4388 C CA . TYR B 1 118 ? 12.994 10.401 6.296 1.00 14.68 118 TYR B CA 1
ATOM 4389 C C . TYR B 1 118 ? 12.113 10.526 7.542 1.00 15.30 118 TYR B C 1
ATOM 4390 O O . TYR B 1 118 ? 12.077 11.548 8.207 1.00 13.57 118 TYR B O 1
ATOM 4399 N N . SER B 1 119 ? 11.451 9.418 7.885 1.00 14.72 119 SER B N 1
ATOM 4400 C CA . SER B 1 119 ? 10.730 9.260 9.149 1.00 16.55 119 SER B CA 1
ATOM 4401 C C . SER B 1 119 ? 10.692 7.774 9.470 1.00 15.98 119 SER B C 1
ATOM 4402 O O . SER B 1 119 ? 11.356 7.001 8.765 1.00 14.69 119 SER B O 1
ATOM 4405 N N . GLU B 1 120 ? 9.888 7.367 10.471 1.00 16.36 120 GLU B N 1
ATOM 4406 C CA . GLU B 1 120 ? 9.894 5.967 10.883 1.00 17.52 120 GLU B CA 1
ATOM 4407 C C . GLU B 1 120 ? 8.677 5.198 10.411 1.00 18.45 120 GLU B C 1
ATOM 4408 O O . GLU B 1 120 ? 8.797 4.023 10.114 1.00 17.68 120 GLU B O 1
ATOM 4414 N N . ASP B 1 121 ? 7.496 5.832 10.299 1.00 16.91 121 ASP B N 1
ATOM 4415 C CA . ASP B 1 121 ? 6.260 5.086 10.060 1.00 16.96 121 ASP B CA 1
ATOM 4416 C C . ASP B 1 121 ? 5.534 5.776 8.895 1.00 15.53 121 ASP B C 1
ATOM 4417 O O . ASP B 1 121 ? 5.714 6.993 8.673 1.00 12.32 121 ASP B O 1
ATOM 4419 N N . GLY B 1 122 ? 4.734 4.988 8.148 1.00 16.22 122 GLY B N 1
ATOM 4420 C CA . GLY B 1 122 ? 3.945 5.517 7.048 1.00 18.32 122 GLY B CA 1
ATOM 4421 C C . GLY B 1 122 ? 3.024 6.678 7.478 1.00 18.62 122 GLY B C 1
ATOM 4422 O O . GLY B 1 122 ? 2.853 7.685 6.755 1.00 15.57 122 GLY B O 1
ATOM 4423 N N . ALA B 1 123 ? 2.464 6.588 8.704 1.00 15.05 123 ALA B N 1
ATOM 4424 C CA . ALA B 1 123 ? 1.603 7.667 9.160 1.00 15.09 123 ALA B CA 1
ATOM 4425 C C . ALA B 1 123 ? 2.430 8.969 9.293 1.00 14.93 123 ALA B C 1
ATOM 4426 O O . ALA B 1 123 ? 1.883 10.059 9.045 1.00 15.14 123 ALA B O 1
ATOM 4428 N N . GLU B 1 124 ? 3.657 8.890 9.803 1.00 13.90 124 GLU B N 1
ATOM 4429 C CA . GLU B 1 124 ? 4.491 10.078 9.949 1.00 15.80 124 GLU B CA 1
ATOM 4430 C C . GLU B 1 124 ? 4.885 10.612 8.562 1.00 15.77 124 GLU B C 1
ATOM 4431 O O . GLU B 1 124 ? 4.946 11.819 8.365 1.00 14.91 124 GLU B O 1
ATOM 4437 N N . ALA B 1 125 ? 5.108 9.712 7.590 1.00 13.66 125 ALA B N 1
ATOM 4438 C CA . ALA B 1 125 ? 5.459 10.175 6.241 1.00 13.01 125 ALA B CA 1
ATOM 4439 C C . ALA B 1 125 ? 4.302 11.002 5.689 1.00 12.46 125 ALA B C 1
ATOM 4440 O O . ALA B 1 125 ? 4.526 12.009 5.011 1.00 13.70 125 ALA B O 1
ATOM 4442 N N . VAL B 1 126 ? 3.069 10.571 5.970 1.00 11.38 126 VAL B N 1
ATOM 4443 C CA . VAL B 1 126 ? 1.890 11.283 5.501 1.00 12.41 126 VAL B CA 1
ATOM 4444 C C . VAL B 1 126 ? 1.722 12.624 6.246 1.00 12.63 126 VAL B C 1
ATOM 4445 O O . VAL B 1 126 ? 1.412 13.636 5.646 1.00 13.87 126 VAL B O 1
ATOM 4449 N N . GLU B 1 127 ? 1.963 12.655 7.566 1.00 11.85 127 GLU B N 1
ATOM 4450 C CA . GLU B 1 127 ? 1.930 13.891 8.333 1.00 12.70 127 GLU B CA 1
ATOM 4451 C C . GLU B 1 127 ? 2.915 14.908 7.773 1.00 13.40 127 GLU B C 1
ATOM 4452 O O . GLU B 1 127 ? 2.618 16.116 7.688 1.00 11.75 127 GLU B O 1
ATOM 4458 N N . ILE B 1 128 ? 4.083 14.408 7.337 1.00 12.84 128 ILE B N 1
ATOM 4459 C CA . ILE B 1 128 ? 5.110 15.286 6.813 1.00 13.47 128 ILE B CA 1
ATOM 4460 C C . ILE B 1 128 ? 4.683 15.800 5.442 1.00 14.69 128 ILE B C 1
ATOM 4461 O O . ILE B 1 128 ? 4.869 17.007 5.161 1.00 13.27 128 ILE B O 1
ATOM 4466 N N . ALA B 1 129 ? 4.121 14.894 4.615 1.00 13.29 129 ALA B N 1
ATOM 4467 C CA . ALA B 1 129 ? 3.602 15.294 3.314 1.00 12.60 129 ALA B CA 1
ATOM 4468 C C . ALA B 1 129 ? 2.540 16.395 3.515 1.00 13.36 129 ALA B C 1
ATOM 4469 O O . ALA B 1 129 ? 2.532 17.355 2.752 1.00 13.39 129 ALA B O 1
ATOM 4471 N N . ILE B 1 130 ? 1.603 16.202 4.468 1.00 12.12 130 ILE B N 1
ATOM 4472 C CA . ILE B 1 130 ? 0.554 17.177 4.743 1.00 13.90 130 ILE B CA 1
ATOM 4473 C C . ILE B 1 130 ? 1.212 18.539 5.076 1.00 15.52 130 ILE B C 1
ATOM 4474 O O . ILE B 1 130 ? 0.765 19.567 4.547 1.00 14.21 130 ILE B O 1
ATOM 4479 N N . LYS B 1 131 ? 2.220 18.532 5.973 1.00 13.71 131 LYS B N 1
ATOM 4480 C CA . LYS B 1 131 ? 2.788 19.763 6.486 1.00 15.17 131 LYS B CA 1
ATOM 4481 C C . LYS B 1 131 ? 3.585 20.468 5.395 1.00 14.22 131 LYS B C 1
ATOM 4482 O O . LYS B 1 131 ? 3.534 21.681 5.319 1.00 15.22 131 LYS B O 1
ATOM 4488 N N . MET B 1 132 ? 4.264 19.700 4.556 1.00 15.19 132 MET B N 1
ATOM 4489 C CA . MET B 1 132 ? 5.002 20.260 3.428 1.00 16.30 132 MET B CA 1
ATOM 4490 C C . MET B 1 132 ? 4.026 20.930 2.453 1.00 17.63 132 MET B C 1
ATOM 4491 O O . MET B 1 132 ? 4.307 22.050 2.003 1.00 17.15 132 MET B O 1
ATOM 4496 N N . ALA B 1 133 ? 2.906 20.268 2.151 1.00 14.61 133 ALA B N 1
ATOM 4497 C CA . ALA B 1 133 ? 1.928 20.759 1.180 1.00 16.39 133 ALA B CA 1
ATOM 4498 C C . ALA B 1 133 ? 1.314 22.042 1.712 1.00 16.73 133 ALA B C 1
ATOM 4499 O O . ALA B 1 133 ? 1.345 23.060 1.034 1.00 16.06 133 ALA B O 1
ATOM 4501 N N . TYR B 1 134 ? 0.946 22.006 3.018 1.00 16.11 134 TYR B N 1
ATOM 4502 C CA . TYR B 1 134 ? 0.311 23.161 3.638 1.00 14.24 134 TYR B CA 1
ATOM 4503 C C . TYR B 1 134 ? 1.273 24.344 3.627 1.00 14.66 134 TYR B C 1
ATOM 4504 O O . TYR B 1 134 ? 0.887 25.472 3.263 1.00 14.37 134 TYR B O 1
ATOM 4513 N N . GLN B 1 135 ? 2.489 24.093 4.118 1.00 12.86 135 GLN B N 1
ATOM 4514 C CA . GLN B 1 135 ? 3.422 25.190 4.303 1.00 16.76 135 GLN B CA 1
ATOM 4515 C C . GLN B 1 135 ? 3.964 25.670 2.960 1.00 15.70 135 GLN B C 1
ATOM 4516 O O . GLN B 1 135 ? 4.197 26.871 2.802 1.00 16.41 135 GLN B O 1
ATOM 4522 N N . TYR B 1 136 ? 4.052 24.776 1.977 1.00 14.97 136 TYR B N 1
ATOM 4523 C CA . TYR B 1 136 ? 4.434 25.191 0.635 1.00 14.66 136 TYR B CA 1
ATOM 4524 C C . TYR B 1 136 ? 3.576 26.381 0.196 1.00 14.22 136 TYR B C 1
ATOM 4525 O O . TYR B 1 136 ? 4.115 27.387 -0.283 1.00 17.31 136 TYR B O 1
ATOM 4534 N N . TYR B 1 137 ? 2.250 26.241 0.290 1.00 14.72 137 TYR B N 1
ATOM 4535 C CA . TYR B 1 137 ? 1.355 27.283 -0.206 1.00 15.06 137 TYR B CA 1
ATOM 4536 C C . TYR B 1 137 ? 1.485 28.545 0.640 1.00 16.98 137 TYR B C 1
ATOM 4537 O O . TYR B 1 137 ? 1.439 29.643 0.122 1.00 17.84 137 TYR B O 1
ATOM 4546 N N . VAL B 1 138 ? 1.621 28.403 1.954 1.00 15.50 138 VAL B N 1
ATOM 4547 C CA . VAL B 1 138 ? 1.822 29.595 2.769 1.00 14.89 138 VAL B CA 1
ATOM 4548 C C . VAL B 1 138 ? 3.036 30.363 2.280 1.00 18.13 138 VAL B C 1
ATOM 4549 O O . VAL B 1 138 ? 2.965 31.607 2.159 1.00 18.23 138 VAL B O 1
ATOM 4553 N N . LEU B 1 139 ? 4.159 29.646 2.073 1.00 16.10 139 LEU B N 1
ATOM 4554 C CA . LEU B 1 139 ? 5.425 30.276 1.717 1.00 17.48 139 LEU B CA 1
ATOM 4555 C C . LEU B 1 139 ? 5.312 30.846 0.316 1.00 14.44 139 LEU B C 1
ATOM 4556 O O . LEU B 1 139 ? 5.906 31.877 0.015 1.00 17.97 139 LEU B O 1
ATOM 4561 N N . ARG B 1 140 ? 4.574 30.190 -0.550 1.00 15.63 140 ARG B N 1
ATOM 4562 C CA . ARG B 1 140 ? 4.437 30.673 -1.925 1.00 17.25 140 ARG B CA 1
ATOM 4563 C C . ARG B 1 140 ? 3.524 31.916 -2.002 1.00 17.45 140 ARG B C 1
ATOM 4564 O O . ARG B 1 140 ? 3.377 32.536 -3.059 1.00 18.11 140 ARG B O 1
ATOM 4572 N N . GLY B 1 141 ? 2.862 32.273 -0.901 1.00 17.14 141 GLY B N 1
ATOM 4573 C CA . GLY B 1 141 ? 2.030 33.473 -0.839 1.00 16.44 141 GLY B CA 1
ATOM 4574 C C . GLY B 1 141 ? 0.544 33.218 -1.047 1.00 20.02 141 GLY B C 1
ATOM 4575 O O . GLY B 1 141 ? -0.250 34.176 -1.058 1.00 18.52 141 GLY B O 1
ATOM 4576 N N . ASP B 1 142 ? 0.144 31.948 -1.236 1.00 16.88 142 ASP B N 1
ATOM 4577 C CA . ASP B 1 142 ? -1.287 31.632 -1.283 1.00 19.27 142 ASP B CA 1
ATOM 4578 C C . ASP B 1 142 ? -1.960 31.792 0.078 1.00 19.13 142 ASP B C 1
ATOM 4579 O O . ASP B 1 142 ? -1.327 31.509 1.112 1.00 17.33 142 ASP B O 1
ATOM 4584 N N . LYS B 1 143 ? -3.263 32.177 0.043 1.00 20.13 143 LYS B N 1
ATOM 4585 C CA . LYS B 1 143 ? -4.053 32.446 1.244 1.00 21.77 143 LYS B CA 1
ATOM 4586 C C . LYS B 1 143 ? -5.264 31.516 1.280 1.00 19.48 143 LYS B C 1
ATOM 4587 O O . LYS B 1 143 ? -5.888 31.313 0.239 1.00 22.84 143 LYS B O 1
ATOM 4593 N N . GLY B 1 144 ? -5.606 30.986 2.466 1.00 19.39 144 GLY B N 1
ATOM 4594 C CA . GLY B 1 144 ? -6.872 30.252 2.610 1.00 18.43 144 GLY B CA 1
ATOM 4595 C C . GLY B 1 144 ? -6.810 28.790 2.117 1.00 18.90 144 GLY B C 1
ATOM 4596 O O . GLY B 1 144 ? -7.820 28.130 2.073 1.00 17.60 144 GLY B O 1
ATOM 4597 N N . ARG B 1 145 ? -5.630 28.237 1.805 1.00 16.60 145 ARG B N 1
ATOM 4598 C CA . ARG B 1 145 ? -5.574 26.834 1.382 1.00 16.29 145 ARG B CA 1
ATOM 4599 C C . ARG B 1 145 ? -5.404 25.919 2.602 1.00 15.68 145 ARG B C 1
ATOM 4600 O O . ARG B 1 145 ? -4.302 25.440 2.875 1.00 14.73 145 ARG B O 1
ATOM 4608 N N . THR B 1 146 ? -6.511 25.670 3.303 1.00 16.66 146 THR B N 1
ATOM 4609 C CA . THR B 1 146 ? -6.469 25.048 4.616 1.00 16.79 146 THR B CA 1
ATOM 4610 C C . THR B 1 146 ? -7.194 23.708 4.604 1.00 16.79 146 THR B C 1
ATOM 4611 O O . THR B 1 146 ? -7.147 23.009 5.607 1.00 16.29 146 THR B O 1
ATOM 4615 N N . LYS B 1 147 ? -7.767 23.338 3.449 1.00 13.94 147 LYS B N 1
ATOM 4616 C CA . LYS B 1 147 ? -8.548 22.126 3.370 1.00 18.48 147 LYS B CA 1
ATOM 4617 C C . LYS B 1 147 ? -7.845 21.135 2.461 1.00 16.27 147 LYS B C 1
ATOM 4618 O O . LYS B 1 147 ? -6.807 21.428 1.888 1.00 17.10 147 LYS B O 1
ATOM 4624 N N . PHE B 1 148 ? -8.378 19.908 2.409 1.00 16.34 148 PHE B N 1
ATOM 4625 C CA . PHE B 1 148 ? -7.795 18.911 1.557 1.00 18.17 148 PHE B CA 1
ATOM 4626 C C . PHE B 1 148 ? -8.926 18.136 0.900 1.00 17.25 148 PHE B C 1
ATOM 4627 O O . PHE B 1 148 ? -10.089 18.281 1.304 1.00 17.25 148 PHE B O 1
ATOM 4635 N N . ILE B 1 149 ? -8.545 17.284 -0.060 1.00 15.73 149 ILE B N 1
ATOM 4636 C CA . ILE B 1 149 ? -9.536 16.429 -0.690 1.00 15.08 149 ILE B CA 1
ATOM 4637 C C . ILE B 1 149 ? -8.989 15.017 -0.589 1.00 14.37 149 ILE B C 1
ATOM 4638 O O . ILE B 1 149 ? -7.829 14.773 -0.891 1.00 13.80 149 ILE B O 1
ATOM 4643 N N . SER B 1 150 ? -9.839 14.075 -0.229 1.00 16.32 150 SER B N 1
ATOM 4644 C CA . SER B 1 150 ? -9.449 12.676 -0.211 1.00 16.49 150 SER B CA 1
ATOM 4645 C C . SER B 1 150 ? -10.719 11.871 -0.501 1.00 17.60 150 SER B C 1
ATOM 4646 O O . SER B 1 150 ? -11.665 12.407 -1.103 1.00 16.37 150 SER B O 1
ATOM 4649 N N . VAL B 1 151 ? -10.759 10.605 -0.102 1.00 16.35 151 VAL B N 1
ATOM 4650 C CA . VAL B 1 151 ? -11.887 9.702 -0.377 1.00 18.58 151 VAL B CA 1
ATOM 4651 C C . VAL B 1 151 ? -12.358 9.009 0.890 1.00 18.10 151 VAL B C 1
ATOM 4652 O O . VAL B 1 151 ? -11.588 8.735 1.788 1.00 16.20 151 VAL B O 1
ATOM 4656 N N . LYS B 1 152 ? -13.667 8.805 0.972 1.00 15.86 152 LYS B N 1
ATOM 4657 C CA . LYS B 1 152 ? -14.238 7.944 2.008 1.00 19.29 152 LYS B CA 1
ATOM 4658 C C . LYS B 1 152 ? -13.607 6.564 1.965 1.00 16.36 152 LYS B C 1
ATOM 4659 O O . LYS B 1 152 ? -13.338 6.003 0.898 1.00 19.20 152 LYS B O 1
ATOM 4665 N N . GLU B 1 153 ? -13.326 6.064 3.177 1.00 16.75 153 GLU B N 1
ATOM 4666 C CA . GLU B 1 153 ? -12.801 4.718 3.401 1.00 17.01 153 GLU B CA 1
ATOM 4667 C C . GLU B 1 153 ? -11.306 4.706 3.118 1.00 17.57 153 GLU B C 1
ATOM 4668 O O . GLU B 1 153 ? -10.689 3.628 3.218 1.00 18.36 153 GLU B O 1
ATOM 4674 N N . GLY B 1 154 ? -10.697 5.853 2.733 1.00 15.20 154 GLY B N 1
ATOM 4675 C CA . GLY B 1 154 ? -9.248 5.810 2.522 1.00 13.73 154 GLY B CA 1
ATOM 4676 C C . GLY B 1 154 ? -8.549 5.731 3.891 1.00 14.38 154 GLY B C 1
ATOM 4677 O O . GLY B 1 154 ? -9.133 6.139 4.893 1.00 14.61 154 GLY B O 1
ATOM 4678 N N . TYR B 1 155 ? -7.295 5.252 3.921 1.00 14.72 155 TYR B N 1
ATOM 4679 C CA . TYR B 1 155 ? -6.613 5.119 5.198 1.00 15.72 155 TYR B CA 1
ATOM 4680 C C . TYR B 1 155 ? -5.158 5.551 4.995 1.00 15.05 155 TYR B C 1
ATOM 4681 O O . TYR B 1 155 ? -4.545 5.135 4.009 1.00 18.35 155 TYR B O 1
ATOM 4690 N N . HIS B 1 156 ? -4.609 6.339 5.942 1.00 14.12 156 HIS B N 1
ATOM 4691 C CA . HIS B 1 156 ? -3.255 6.845 5.863 1.00 13.99 156 HIS B CA 1
ATOM 4692 C C . HIS B 1 156 ? -2.545 6.754 7.207 1.00 15.09 156 HIS B C 1
ATOM 4693 O O . HIS B 1 156 ? -1.433 7.281 7.300 1.00 15.59 156 HIS B O 1
ATOM 4700 N N . GLY B 1 157 ? -3.203 6.133 8.210 1.00 14.37 157 GLY B N 1
ATOM 4701 C CA . GLY B 1 157 ? -2.554 5.970 9.512 1.00 12.89 157 GLY B CA 1
ATOM 4702 C C . GLY B 1 157 ? -3.399 6.551 10.622 1.00 12.34 157 GLY B C 1
ATOM 4703 O O . GLY B 1 157 ? -4.493 7.111 10.355 1.00 12.40 157 GLY B O 1
ATOM 4704 N N . ASP B 1 158 ? -2.852 6.509 11.851 1.00 11.87 158 ASP B N 1
ATOM 4705 C CA . ASP B 1 158 ? -3.719 6.751 12.988 1.00 12.75 158 ASP B CA 1
ATOM 4706 C C . ASP B 1 158 ? -3.316 7.953 13.837 1.00 14.86 158 ASP B C 1
ATOM 4707 O O . ASP B 1 158 ? -4.069 8.242 14.779 1.00 14.86 158 ASP B O 1
ATOM 4712 N N . THR B 1 159 ? -2.234 8.697 13.516 1.00 12.96 159 THR B N 1
ATOM 4713 C CA . THR B 1 159 ? -2.063 9.987 14.184 1.00 13.34 159 THR B CA 1
ATOM 4714 C C . THR B 1 159 ? -3.090 11.034 13.696 1.00 14.08 159 THR B C 1
ATOM 4715 O O . THR B 1 159 ? -3.797 10.825 12.709 1.00 13.47 159 THR B O 1
ATOM 4719 N N . VAL B 1 160 ? -3.105 12.206 14.335 1.00 12.83 160 VAL B N 1
ATOM 4720 C CA . VAL B 1 160 ? -4.236 13.127 14.090 1.00 14.16 160 VAL B CA 1
ATOM 4721 C C . VAL B 1 160 ? -4.260 13.648 12.647 1.00 13.52 160 VAL B C 1
ATOM 4722 O O . VAL B 1 160 ? -5.322 13.753 12.026 1.00 13.52 160 VAL B O 1
ATOM 4726 N N . GLY B 1 161 ? -3.101 14.026 12.118 1.00 13.86 161 GLY B N 1
ATOM 4727 C CA . GLY B 1 161 ? -3.068 14.473 10.732 1.00 12.61 161 GLY B CA 1
ATOM 4728 C C . GLY B 1 161 ? -3.438 13.393 9.732 1.00 13.47 161 GLY B C 1
ATOM 4729 O O . GLY B 1 161 ? -4.245 13.630 8.826 1.00 15.16 161 GLY B O 1
ATOM 4730 N N . ALA B 1 162 ? -2.848 12.206 9.898 1.00 13.46 162 ALA B N 1
ATOM 4731 C CA . ALA B 1 162 ? -3.222 11.021 9.113 1.00 14.15 162 ALA B CA 1
ATOM 4732 C C . ALA B 1 162 ? -4.714 10.715 9.216 1.00 12.97 162 ALA B C 1
ATOM 4733 O O . ALA B 1 162 ? -5.344 10.388 8.215 1.00 10.76 162 ALA B O 1
ATOM 4735 N N . MET B 1 163 ? -5.300 10.767 10.418 1.00 11.08 163 MET B N 1
ATOM 4736 C CA . MET B 1 163 ? -6.708 10.425 10.569 1.00 11.67 163 MET B CA 1
ATOM 4737 C C . MET B 1 163 ? -7.563 11.484 9.843 1.00 12.56 163 MET B C 1
ATOM 4738 O O . MET B 1 163 ? -8.588 11.127 9.259 1.00 13.91 163 MET B O 1
ATOM 4743 N N . SER B 1 164 ? -7.156 12.764 9.887 1.00 10.68 164 SER B N 1
ATOM 4744 C CA . SER B 1 164 ? -7.937 13.855 9.289 1.00 12.28 164 SER B CA 1
ATOM 4745 C C . SER B 1 164 ? -8.103 13.598 7.795 1.00 13.48 164 SER B C 1
ATOM 4746 O O . SER B 1 164 ? -9.211 13.775 7.255 1.00 11.29 164 SER B O 1
ATOM 4749 N N . VAL B 1 165 ? -7.022 13.174 7.167 1.00 12.84 165 VAL B N 1
ATOM 4750 C CA . VAL B 1 165 ? -7.097 13.107 5.698 1.00 15.56 165 VAL B CA 1
ATOM 4751 C C . VAL B 1 165 ? -7.636 11.746 5.247 1.00 16.75 165 VAL B C 1
ATOM 4752 O O . VAL B 1 165 ? -8.042 11.571 4.074 1.00 20.98 165 VAL B O 1
ATOM 4756 N N . GLY B 1 166 ? -7.612 10.790 6.183 1.00 14.87 166 GLY B N 1
ATOM 4757 C CA . GLY B 1 166 ? -8.207 9.463 5.980 1.00 15.74 166 GLY B CA 1
ATOM 4758 C C . GLY B 1 166 ? -9.720 9.585 5.927 1.00 16.60 166 GLY B C 1
ATOM 4759 O O . GLY B 1 166 ? -10.261 10.626 6.312 1.00 16.96 166 GLY B O 1
ATOM 4760 N N . GLY B 1 167 ? -10.376 8.521 5.455 1.00 18.11 167 GLY B N 1
ATOM 4761 C CA . GLY B 1 167 ? -11.815 8.454 5.490 1.00 19.57 167 GLY B CA 1
ATOM 4762 C C . GLY B 1 167 ? -12.298 7.222 6.264 1.00 22.40 167 GLY B C 1
ATOM 4763 O O . GLY B 1 167 ? -13.328 6.640 5.899 1.00 21.89 167 GLY B O 1
ATOM 4764 N N . SER B 1 168 ? -11.565 6.814 7.328 1.00 20.18 168 SER B N 1
ATOM 4765 C CA . SER B 1 168 ? -11.892 5.538 7.967 1.00 21.87 168 SER B CA 1
ATOM 4766 C C . SER B 1 168 ? -12.833 5.760 9.154 1.00 25.36 168 SER B C 1
ATOM 4767 O O . SER B 1 168 ? -12.390 5.928 10.307 1.00 22.72 168 SER B O 1
ATOM 4770 N N . GLU B 1 169 ? -14.145 5.813 8.869 1.00 23.31 169 GLU B N 1
ATOM 4771 C CA . GLU B 1 169 ? -15.076 6.252 9.884 1.00 21.99 169 GLU B CA 1
ATOM 4772 C C . GLU B 1 169 ? -15.073 5.326 11.095 1.00 16.71 169 GLU B C 1
ATOM 4773 O O . GLU B 1 169 ? -15.175 5.823 12.218 1.00 17.04 169 GLU B O 1
ATOM 4779 N N . LEU B 1 170 ? -14.992 4.005 10.890 1.00 18.15 170 LEU B N 1
ATOM 4780 C CA . LEU B 1 170 ? -15.072 3.093 12.028 1.00 17.89 170 LEU B CA 1
ATOM 4781 C C . LEU B 1 170 ? -13.897 3.317 12.959 1.00 18.58 170 LEU B C 1
ATOM 4782 O O . LEU B 1 170 ? -14.106 3.360 14.176 1.00 19.42 170 LEU B O 1
ATOM 4787 N N . PHE B 1 171 ? -12.689 3.410 12.378 1.00 17.69 171 PHE B N 1
ATOM 4788 C CA . PHE B 1 171 ? -11.472 3.515 13.176 1.00 17.67 171 PHE B CA 1
ATOM 4789 C C . PHE B 1 171 ? -11.336 4.870 13.848 1.00 18.84 171 PHE B C 1
ATOM 4790 O O . PHE B 1 171 ? -10.861 4.913 14.997 1.00 15.77 171 PHE B O 1
ATOM 4798 N N . HIS B 1 172 ? -11.690 5.955 13.113 1.00 16.94 172 HIS B N 1
ATOM 4799 C CA . HIS B 1 172 ? -11.234 7.292 13.510 1.00 15.98 172 HIS B CA 1
ATOM 4800 C C . HIS B 1 172 ? -12.400 8.251 13.781 1.00 15.56 172 HIS B C 1
ATOM 4801 O O . HIS B 1 172 ? -12.161 9.320 14.310 1.00 15.93 172 HIS B O 1
ATOM 4808 N N . GLY B 1 173 ? -13.654 7.803 13.526 1.00 17.72 173 GLY B N 1
ATOM 4809 C CA . GLY B 1 173 ? -14.837 8.668 13.533 1.00 16.92 173 GLY B CA 1
ATOM 4810 C C . GLY B 1 173 ? -15.037 9.329 14.897 1.00 16.92 173 GLY B C 1
ATOM 4811 O O . GLY B 1 173 ? -15.520 10.444 15.006 1.00 18.01 173 GLY B O 1
ATOM 4812 N N . VAL B 1 174 ? -14.778 8.571 15.956 1.00 14.60 174 VAL B N 1
ATOM 4813 C CA . VAL B 1 174 ? -14.914 9.115 17.292 1.00 15.07 174 VAL B CA 1
ATOM 4814 C C . VAL B 1 174 ? -14.029 10.354 17.555 1.00 15.36 174 VAL B C 1
ATOM 4815 O O . VAL B 1 174 ? -14.295 11.185 18.420 1.00 14.91 174 VAL B O 1
ATOM 4819 N N . PHE B 1 175 ? -12.919 10.494 16.813 1.00 15.37 175 PHE B N 1
ATOM 4820 C CA . PHE B 1 175 ? -11.967 11.566 17.072 1.00 15.78 175 PHE B CA 1
ATOM 4821 C C . PHE B 1 175 ? -12.309 12.835 16.295 1.00 16.05 175 PHE B C 1
ATOM 4822 O O . PHE B 1 175 ? -11.506 13.761 16.311 1.00 15.29 175 PHE B O 1
ATOM 4830 N N . LYS B 1 176 ? -13.508 12.913 15.669 1.00 15.36 176 LYS B N 1
ATOM 4831 C CA . LYS B 1 176 ? -13.831 14.014 14.744 1.00 17.85 176 LYS B CA 1
ATOM 4832 C C . LYS B 1 176 ? -13.571 15.414 15.321 1.00 16.53 176 LYS B C 1
ATOM 4833 O O . LYS B 1 176 ? -13.043 16.265 14.628 1.00 16.39 176 LYS B O 1
ATOM 4839 N N . PRO B 1 177 ? -13.863 15.727 16.605 1.00 16.80 177 PRO B N 1
ATOM 4840 C CA . PRO B 1 177 ? -13.542 17.042 17.164 1.00 17.74 177 PRO B CA 1
ATOM 4841 C C . PRO B 1 177 ? -12.056 17.418 17.093 1.00 15.09 177 PRO B C 1
ATOM 4842 O O . PRO B 1 177 ? -11.727 18.613 17.061 1.00 13.91 177 PRO B O 1
ATOM 4846 N N . LEU B 1 178 ? -11.181 16.413 16.990 1.00 13.57 178 LEU B N 1
ATOM 4847 C CA . LEU B 1 178 ? -9.739 16.707 16.950 1.00 14.70 178 LEU B CA 1
ATOM 4848 C C . LEU B 1 178 ? -9.198 16.803 15.517 1.00 13.16 178 LEU B C 1
ATOM 4849 O O . LEU B 1 178 ? -8.066 17.216 15.310 1.00 14.00 178 LEU B O 1
ATOM 4854 N N . LEU B 1 179 ? -10.016 16.459 14.532 1.00 15.90 179 LEU B N 1
ATOM 4855 C CA . LEU B 1 179 ? -9.511 16.390 13.167 1.00 13.65 179 LEU B CA 1
ATOM 4856 C C . LEU B 1 179 ? -9.745 17.700 12.416 1.00 18.16 179 LEU B C 1
ATOM 4857 O O . LEU B 1 179 ? -10.783 18.356 12.604 1.00 14.34 179 LEU B O 1
ATOM 4862 N N . PHE B 1 180 ? -8.797 18.026 11.522 1.00 15.89 180 PHE B N 1
ATOM 4863 C CA . PHE B 1 180 ? -9.031 19.190 10.693 1.00 16.38 180 PHE B CA 1
ATOM 4864 C C . PHE B 1 180 ? -9.860 18.721 9.485 1.00 17.36 180 PHE B C 1
ATOM 4865 O O . PHE B 1 180 ? -9.825 17.543 9.132 1.00 17.45 180 PHE B O 1
ATOM 4873 N N . LYS B 1 181 ? -10.673 19.631 8.924 1.00 15.22 181 LYS B N 1
ATOM 4874 C CA . LYS B 1 181 ? -11.730 19.210 8.014 1.00 14.65 181 LYS B CA 1
ATOM 4875 C C . LYS B 1 181 ? -11.301 19.434 6.565 1.00 14.42 181 LYS B C 1
ATOM 4876 O O . LYS B 1 181 ? -10.529 20.327 6.213 1.00 18.05 181 LYS B O 1
ATOM 4882 N N . GLY B 1 182 ? -11.978 18.731 5.683 1.00 14.33 182 GLY B N 1
ATOM 4883 C CA . GLY B 1 182 ? -11.733 18.868 4.253 1.00 15.38 182 GLY B CA 1
ATOM 4884 C C . GLY B 1 182 ? -12.922 18.254 3.527 1.00 16.27 182 GLY B C 1
ATOM 4885 O O . GLY B 1 182 ? -14.046 18.283 4.056 1.00 16.91 182 GLY B O 1
ATOM 4886 N N . TYR B 1 183 ? -12.683 17.680 2.350 1.00 16.73 183 TYR B N 1
ATOM 4887 C CA . TYR B 1 183 ? -13.752 17.088 1.558 1.00 17.81 183 TYR B CA 1
ATOM 4888 C C . TYR B 1 183 ? -13.418 15.648 1.183 1.00 18.41 183 TYR B C 1
ATOM 4889 O O . TYR B 1 183 ? -12.297 15.345 0.790 1.00 18.47 183 TYR B O 1
ATOM 4898 N N . HIS B 1 184 ? -14.407 14.753 1.189 1.00 19.53 184 HIS B N 1
ATOM 4899 C CA . HIS B 1 184 ? -14.134 13.376 0.832 1.00 18.66 184 HIS B CA 1
ATOM 4900 C C . HIS B 1 184 ? -15.042 12.975 -0.319 1.00 20.92 184 HIS B C 1
ATOM 4901 O O . HIS B 1 184 ? -16.249 13.147 -0.197 1.00 21.97 184 HIS B O 1
ATOM 4908 N N . ALA B 1 185 ? -14.467 12.461 -1.408 1.00 20.18 185 ALA B N 1
ATOM 4909 C CA . ALA B 1 185 ? -15.291 11.925 -2.475 1.00 23.27 185 ALA B CA 1
ATOM 4910 C C . ALA B 1 185 ? -15.790 10.526 -2.069 1.00 25.15 185 ALA B C 1
ATOM 4911 O O . ALA B 1 185 ? -15.312 9.914 -1.113 1.00 21.63 185 ALA B O 1
ATOM 4913 N N . ASN B 1 186 ? -16.783 10.009 -2.791 1.00 25.87 186 ASN B N 1
ATOM 4914 C CA . ASN B 1 186 ? -17.161 8.620 -2.554 1.00 33.66 186 ASN B CA 1
ATOM 4915 C C . ASN B 1 186 ? -16.023 7.695 -2.974 1.00 33.09 186 ASN B C 1
ATOM 4916 O O . ASN B 1 186 ? -15.283 7.988 -3.908 1.00 36.27 186 ASN B O 1
ATOM 4921 N N . PRO B 1 187 ? -15.929 6.508 -2.340 1.00 34.86 187 PRO B N 1
ATOM 4922 C CA . PRO B 1 187 ? -14.879 5.544 -2.649 1.00 40.91 187 PRO B CA 1
ATOM 4923 C C . PRO B 1 187 ? -14.719 5.404 -4.155 1.00 42.12 187 PRO B C 1
ATOM 4924 O O . PRO B 1 187 ? -15.689 5.250 -4.885 1.00 45.35 187 PRO B O 1
ATOM 4928 N N . PRO B 1 188 ? -13.474 5.470 -4.664 1.00 50.63 188 PRO B N 1
ATOM 4929 C CA . PRO B 1 188 ? -13.223 5.491 -6.104 1.00 50.58 188 PRO B CA 1
ATOM 4930 C C . PRO B 1 188 ? -13.866 4.357 -6.902 1.00 57.25 188 PRO B C 1
ATOM 4931 O O . PRO B 1 188 ? -14.082 4.518 -8.107 1.00 49.26 188 PRO B O 1
ATOM 4935 N N . TYR B 1 189 ? -14.111 3.209 -6.244 1.00 53.25 189 TYR B N 1
ATOM 4936 C CA . TYR B 1 189 ? -14.725 2.077 -6.926 1.00 54.93 189 TYR B CA 1
ATOM 4937 C C . TYR B 1 189 ? -16.195 2.361 -7.223 1.00 56.59 189 TYR B C 1
ATOM 4938 O O . TYR B 1 189 ? -16.858 1.323 -7.453 1.00 56.24 189 TYR B O 1
ATOM 4947 N N . GLU B 1 210 ? -14.283 9.163 -17.448 1.00 47.60 210 GLU B N 1
ATOM 4948 C CA . GLU B 1 210 ? -14.603 7.713 -17.381 1.00 54.43 210 GLU B CA 1
ATOM 4949 C C . GLU B 1 210 ? -15.803 7.505 -16.457 1.00 58.22 210 GLU B C 1
ATOM 4950 O O . GLU B 1 210 ? -16.876 8.060 -16.683 1.00 63.31 210 GLU B O 1
ATOM 4952 N N . MET B 1 211 ? -15.604 6.694 -15.409 1.00 63.86 211 MET B N 1
ATOM 4953 C CA . MET B 1 211 ? -16.658 6.355 -14.470 1.00 50.50 211 MET B CA 1
ATOM 4954 C C . MET B 1 211 ? -17.108 7.604 -13.700 1.00 52.06 211 MET B C 1
ATOM 4955 O O . MET B 1 211 ? -16.417 8.628 -13.597 1.00 41.97 211 MET B O 1
ATOM 4957 N N . GLU B 1 212 ? -18.344 7.485 -13.212 1.00 50.45 212 GLU B N 1
ATOM 4958 C CA . GLU B 1 212 ? -19.082 8.432 -12.405 1.0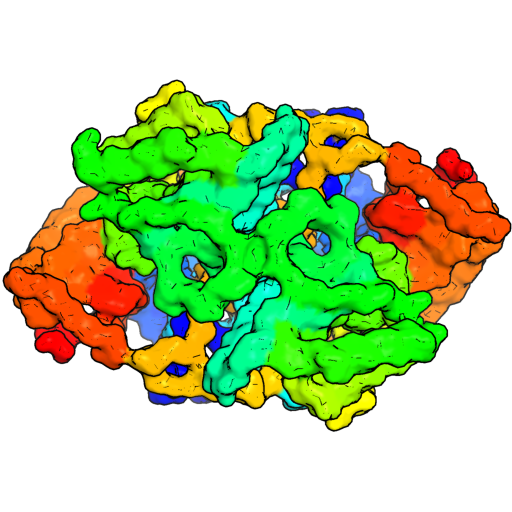0 50.02 212 GLU B CA 1
ATOM 4959 C C . GLU B 1 212 ? -18.250 8.847 -11.195 1.00 44.05 212 GLU B C 1
ATOM 4960 O O . GLU B 1 212 ? -18.360 9.985 -10.736 1.00 38.33 212 GLU B O 1
ATOM 4966 N N . CYS B 1 213 ? -17.427 7.927 -10.671 1.00 41.61 213 CYS B N 1
ATOM 4967 C CA . CYS B 1 213 ? -16.642 8.262 -9.490 1.00 42.78 213 CYS B CA 1
ATOM 4968 C C . CYS B 1 213 ? -15.426 9.135 -9.840 1.00 35.23 213 CYS B C 1
ATOM 4969 O O . CYS B 1 213 ? -15.140 10.063 -9.091 1.00 35.54 213 CYS B O 1
ATOM 4972 N N . LEU B 1 214 ? -14.766 8.929 -11.000 1.00 31.87 214 LEU B N 1
ATOM 4973 C CA . LEU B 1 214 ? -13.729 9.866 -11.429 1.00 27.67 214 LEU B CA 1
ATOM 4974 C C . LEU B 1 214 ? -14.307 11.280 -11.571 1.00 28.44 214 LEU B C 1
ATOM 4975 O O . LEU B 1 214 ? -13.759 12.263 -11.041 1.00 26.20 214 LEU B O 1
ATOM 4980 N N . ASN B 1 215 ? -15.429 11.363 -12.303 1.00 29.56 215 ASN B N 1
ATOM 4981 C CA . ASN B 1 215 ? -16.107 12.618 -12.571 1.00 29.33 215 ASN B CA 1
ATOM 4982 C C . ASN B 1 215 ? -16.448 13.337 -11.259 1.00 28.12 215 ASN B C 1
ATOM 4983 O O . ASN B 1 215 ? -16.306 14.556 -11.128 1.00 28.51 215 ASN B O 1
ATOM 4988 N N . GLU B 1 216 ? -16.874 12.570 -10.252 1.00 28.13 216 GLU B N 1
ATOM 4989 C CA . GLU B 1 216 ? -17.211 13.160 -8.971 1.00 26.36 216 GLU B CA 1
ATOM 4990 C C . GLU B 1 216 ? -15.986 13.860 -8.370 1.00 25.85 216 GLU B C 1
ATOM 4991 O O . GLU B 1 216 ? -16.098 14.983 -7.869 1.00 23.49 216 GLU B O 1
ATOM 4997 N N . MET B 1 217 ? -14.829 13.180 -8.411 1.00 23.07 217 MET B N 1
ATOM 4998 C CA . MET B 1 217 ? -13.580 13.654 -7.832 1.00 22.92 217 MET B CA 1
ATOM 4999 C C . MET B 1 217 ? -13.054 14.871 -8.593 1.00 21.70 217 MET B C 1
ATOM 5000 O O . MET B 1 217 ? -12.577 15.844 -8.001 1.00 20.61 217 MET B O 1
ATOM 5005 N N . ILE B 1 218 ? -13.130 14.805 -9.933 1.00 23.02 218 ILE B N 1
ATOM 5006 C CA . ILE B 1 218 ? -12.655 15.932 -10.716 1.00 21.73 218 ILE B CA 1
ATOM 5007 C C . ILE B 1 218 ? -13.473 17.173 -10.367 1.00 21.73 218 ILE B C 1
ATOM 5008 O O . ILE B 1 218 ? -12.904 18.255 -10.151 1.00 25.79 218 ILE B O 1
ATOM 5013 N N . SER B 1 219 ? -14.806 16.980 -10.270 1.00 25.22 219 SER B N 1
ATOM 5014 C CA . SER B 1 219 ? -15.738 18.038 -9.905 1.00 23.24 219 SER B CA 1
ATOM 5015 C C . SER B 1 219 ? -15.389 18.656 -8.550 1.00 22.17 219 SER B C 1
ATOM 5016 O O . SER B 1 219 ? -15.407 19.876 -8.418 1.00 20.67 219 SER B O 1
ATOM 5019 N N . LEU B 1 220 ? -15.055 17.824 -7.559 1.00 22.31 220 LEU B N 1
ATOM 5020 C CA . LEU B 1 220 ? -14.649 18.343 -6.258 1.00 22.82 220 LEU B CA 1
ATOM 5021 C C . LEU B 1 220 ? -13.359 19.158 -6.362 1.00 20.21 220 LEU B C 1
ATOM 5022 O O . LEU B 1 220 ? -13.254 20.237 -5.781 1.00 20.49 220 LEU B O 1
ATOM 5027 N N . ILE B 1 221 ? -12.351 18.646 -7.088 1.00 19.75 221 ILE B N 1
ATOM 5028 C CA . ILE B 1 221 ? -11.107 19.379 -7.296 1.00 19.53 221 ILE B CA 1
ATOM 5029 C C . ILE B 1 221 ? -11.368 20.745 -7.952 1.00 21.14 221 ILE B C 1
ATOM 5030 O O . ILE B 1 221 ? -10.854 21.788 -7.510 1.00 20.21 221 ILE B O 1
ATOM 5035 N N . GLU B 1 222 ? -12.181 20.724 -9.014 1.00 22.00 222 GLU B N 1
ATOM 5036 C CA . GLU B 1 222 ? -12.489 21.945 -9.736 1.00 21.99 222 GLU B CA 1
ATOM 5037 C C . GLU B 1 222 ? -13.218 22.925 -8.820 1.00 23.62 222 GLU B C 1
ATOM 5038 O O . GLU B 1 222 ? -12.933 24.115 -8.828 1.00 24.15 222 GLU B O 1
ATOM 5044 N N . LYS B 1 223 ? -14.136 22.430 -8.000 1.00 23.75 223 LYS B N 1
ATOM 5045 C CA . LYS B 1 223 ? -14.928 23.318 -7.161 1.00 23.41 223 LYS B CA 1
ATOM 5046 C C . LYS B 1 223 ? -14.081 23.922 -6.034 1.00 24.75 223 LYS B C 1
ATOM 5047 O O . LYS B 1 223 ? -14.226 25.110 -5.737 1.00 21.89 223 LYS B O 1
ATOM 5053 N N . HIS B 1 224 ? -13.195 23.126 -5.399 1.00 20.30 224 HIS B N 1
ATOM 5054 C CA . HIS B 1 224 ? -12.563 23.577 -4.159 1.00 20.49 224 HIS B CA 1
ATOM 5055 C C . HIS B 1 224 ? -11.057 23.890 -4.277 1.00 20.24 224 HIS B C 1
ATOM 5056 O O . HIS B 1 224 ? -10.393 24.089 -3.251 1.00 17.63 224 HIS B O 1
ATOM 5063 N N . ALA B 1 225 ? -10.511 23.899 -5.509 1.00 20.82 225 ALA B N 1
ATOM 5064 C CA . ALA B 1 225 ? -9.073 24.045 -5.751 1.00 21.63 225 ALA B CA 1
ATOM 5065 C C . ALA B 1 225 ? -8.399 25.136 -4.909 1.00 23.92 225 ALA B C 1
ATOM 5066 O O . ALA B 1 225 ? -7.291 24.965 -4.376 1.00 22.50 225 ALA B O 1
ATOM 5068 N N . GLU B 1 226 ? -9.044 26.298 -4.819 1.00 21.19 226 GLU B N 1
ATOM 5069 C CA . GLU B 1 226 ? -8.365 27.469 -4.290 1.00 23.12 226 GLU B CA 1
ATOM 5070 C C . GLU B 1 226 ? -8.405 27.423 -2.767 1.00 21.15 226 GLU B C 1
ATOM 5071 O O . GLU B 1 226 ? -7.821 28.274 -2.142 1.00 21.05 226 GLU B O 1
ATOM 5077 N N . GLU B 1 227 ? -9.133 26.460 -2.203 1.00 20.08 227 GLU B N 1
ATOM 5078 C CA . GLU B 1 227 ? -9.231 26.369 -0.757 1.00 23.16 227 GLU B CA 1
ATOM 5079 C C . GLU B 1 227 ? -8.433 25.151 -0.264 1.00 20.11 227 GLU B C 1
ATOM 5080 O O . GLU B 1 227 ? -8.509 24.845 0.898 1.00 17.95 227 GLU B O 1
ATOM 5086 N N . VAL B 1 228 ? -7.793 24.377 -1.148 1.00 21.41 228 VAL B N 1
ATOM 5087 C CA . VAL B 1 228 ? -7.215 23.093 -0.730 1.00 19.41 228 VAL B CA 1
ATOM 5088 C C . VAL B 1 228 ? -5.696 23.105 -0.906 1.00 18.27 228 VAL B C 1
ATOM 5089 O O . VAL B 1 228 ? -5.190 23.704 -1.862 1.00 20.69 228 VAL B O 1
ATOM 5093 N N . PHE B 1 229 ? -4.987 22.439 0.033 1.00 16.21 229 PHE B N 1
ATOM 5094 C CA . PHE B 1 229 ? -3.540 22.340 -0.052 1.00 14.65 229 PHE B CA 1
ATOM 5095 C C . PHE B 1 229 ? -3.084 20.985 -0.581 1.00 17.68 229 PHE B C 1
ATOM 5096 O O . PHE B 1 229 ? -1.913 20.841 -0.938 1.00 15.43 229 PHE B O 1
ATOM 5104 N N . CYS B 1 230 ? -3.998 19.999 -0.671 1.00 15.52 230 CYS B N 1
ATOM 5105 C CA . CYS B 1 230 ? -3.601 18.774 -1.334 1.00 15.31 230 CYS B CA 1
ATOM 5106 C C . CYS B 1 230 ? -4.833 17.931 -1.669 1.00 15.72 230 CYS B C 1
ATOM 5107 O O . CYS B 1 230 ? -5.927 18.240 -1.182 1.00 17.31 230 CYS B O 1
ATOM 5110 N N . VAL B 1 231 ? -4.646 16.984 -2.598 1.00 14.32 231 VAL B N 1
ATOM 5111 C CA . VAL B 1 231 ? -5.502 15.815 -2.788 1.00 14.99 231 VAL B CA 1
ATOM 5112 C C . VAL B 1 231 ? -4.593 14.649 -2.382 1.00 14.81 231 VAL B C 1
ATOM 5113 O O . VAL B 1 231 ? -3.415 14.667 -2.746 1.00 14.55 231 VAL B O 1
ATOM 5117 N N . ILE B 1 232 ? -5.101 13.660 -1.623 1.00 15.01 232 ILE B N 1
ATOM 5118 C CA . ILE B 1 232 ? -4.226 12.533 -1.255 1.00 12.46 232 ILE B CA 1
ATOM 5119 C C . ILE B 1 232 ? -5.030 11.263 -1.497 1.00 13.62 232 ILE B C 1
ATOM 5120 O O . ILE B 1 232 ? -6.226 11.227 -1.169 1.00 13.71 232 ILE B O 1
ATOM 5125 N N . LEU B 1 233 ? -4.373 10.256 -2.098 1.00 15.00 233 LEU B N 1
ATOM 5126 C CA . LEU B 1 233 ? -4.947 8.950 -2.381 1.00 13.03 233 LEU B CA 1
ATOM 5127 C C . LEU B 1 233 ? -3.906 7.905 -2.024 1.00 13.85 233 LEU B C 1
ATOM 5128 O O . LEU B 1 233 ? -2.702 8.171 -2.002 1.00 14.36 233 LEU B O 1
ATOM 5133 N N . GLU B 1 234 ? -4.364 6.669 -1.856 1.00 12.54 234 GLU B N 1
ATOM 5134 C CA . GLU B 1 234 ? -3.447 5.534 -1.776 1.00 12.91 234 GLU B CA 1
ATOM 5135 C C . GLU B 1 234 ? -3.003 5.104 -3.180 1.00 14.52 234 GLU B C 1
ATOM 5136 O O . GLU B 1 234 ? -3.649 5.503 -4.149 1.00 15.56 234 GLU B O 1
ATOM 5142 N N . GLY B 1 235 ? -1.962 4.244 -3.287 1.00 14.02 235 GLY B N 1
ATOM 5143 C CA . GLY B 1 235 ? -1.311 3.949 -4.567 1.00 17.02 235 GLY B CA 1
ATOM 5144 C C . GLY B 1 235 ? -2.017 2.830 -5.346 1.00 17.33 235 GLY B C 1
ATOM 5145 O O . GLY B 1 235 ? -1.432 1.791 -5.672 1.00 16.63 235 GLY B O 1
ATOM 5146 N N . GLY B 1 236 ? -3.277 3.080 -5.667 1.00 19.23 236 GLY B N 1
ATOM 5147 C CA . GLY B 1 236 ? -3.923 2.294 -6.699 1.00 17.73 236 GLY B CA 1
ATOM 5148 C C . GLY B 1 236 ? -4.774 1.214 -6.058 1.00 18.24 236 GLY B C 1
ATOM 5149 O O . GLY B 1 236 ? -5.485 0.489 -6.750 1.00 16.89 236 GLY B O 1
ATOM 5150 N N . ILE B 1 237 ? -4.683 1.114 -4.707 1.00 15.77 237 ILE B N 1
ATOM 5151 C CA . ILE B 1 237 ? -5.560 0.164 -4.059 1.00 16.95 237 ILE B CA 1
ATOM 5152 C C . ILE B 1 237 ? -5.759 0.658 -2.638 1.00 17.86 237 ILE B C 1
ATOM 5153 O O . ILE B 1 237 ? -4.862 1.291 -2.079 1.00 16.57 237 ILE B O 1
ATOM 5158 N N . MET B 1 238 ? -6.999 0.542 -2.175 1.00 18.37 238 MET B N 1
ATOM 5159 C CA . MET B 1 238 ? -7.327 0.938 -0.812 1.00 19.62 238 MET B CA 1
ATOM 5160 C C . MET B 1 238 ? -7.123 -0.271 0.107 1.00 21.69 238 MET B C 1
ATOM 5161 O O . MET B 1 238 ? -7.856 -1.262 0.060 1.00 18.20 238 MET B O 1
ATOM 5166 N N . GLY B 1 239 ? -6.059 -0.243 0.913 1.00 24.13 239 GLY B N 1
ATOM 5167 C CA . GLY B 1 239 ? -5.744 -1.457 1.661 1.00 21.42 239 GLY B CA 1
ATOM 5168 C C . GLY B 1 239 ? -6.738 -1.733 2.788 1.00 18.12 239 GLY B C 1
ATOM 5169 O O . GLY B 1 239 ? -7.402 -2.790 2.826 1.00 15.14 239 GLY B O 1
ATOM 5170 N N . SER B 1 240 ? -6.807 -0.781 3.721 1.00 18.96 240 SER B N 1
ATOM 5171 C CA . SER B 1 240 ? -7.580 -0.969 4.944 1.00 21.80 240 SER B CA 1
ATOM 5172 C C . SER B 1 240 ? -9.083 -0.998 4.631 1.00 22.39 240 SER B C 1
ATOM 5173 O O . SER B 1 240 ? -9.875 -1.574 5.369 1.00 20.17 240 SER B O 1
ATOM 5176 N N . ALA B 1 241 ? -9.488 -0.453 3.477 1.00 17.33 241 ALA B N 1
ATOM 5177 C CA . ALA B 1 241 ? -10.886 -0.581 3.074 1.00 21.35 241 ALA B CA 1
ATOM 5178 C C . ALA B 1 241 ? -11.205 -1.994 2.598 1.00 22.31 241 ALA B C 1
ATOM 5179 O O . ALA B 1 241 ? -12.362 -2.306 2.338 1.00 26.16 241 ALA B O 1
ATOM 5181 N N . GLY B 1 242 ? -10.187 -2.843 2.450 1.00 22.30 242 GLY B N 1
ATOM 5182 C CA . GLY B 1 242 ? -10.401 -4.257 2.116 1.00 19.89 242 GLY B CA 1
ATOM 5183 C C . GLY B 1 242 ? -9.805 -4.612 0.755 1.00 19.00 242 GLY B C 1
ATOM 5184 O O . GLY B 1 242 ? -10.414 -5.391 0.033 1.00 20.68 242 GLY B O 1
ATOM 5185 N N . MET B 1 243 ? -8.631 -4.017 0.435 1.00 19.76 243 MET B N 1
ATOM 5186 C CA . MET B 1 243 ? -7.891 -4.270 -0.781 1.00 18.28 243 MET B CA 1
ATOM 5187 C C . MET B 1 243 ? -8.770 -3.999 -1.989 1.00 21.41 243 MET B C 1
ATOM 5188 O O . MET B 1 243 ? -8.835 -4.824 -2.890 1.00 23.02 243 MET B O 1
ATOM 5193 N N . ILE B 1 244 ? -9.395 -2.817 -2.039 1.00 23.60 244 ILE B N 1
ATOM 5194 C CA . ILE B 1 244 ? -10.188 -2.512 -3.220 1.00 21.05 244 ILE B CA 1
ATOM 5195 C C . ILE B 1 244 ? -9.337 -1.715 -4.208 1.00 21.66 244 ILE B C 1
ATOM 5196 O O . ILE B 1 244 ? -8.908 -0.619 -3.887 1.00 22.45 244 ILE B O 1
ATOM 5201 N N . PRO B 1 245 ? -9.159 -2.163 -5.464 1.00 21.25 245 PRO B N 1
ATOM 5202 C CA . PRO B 1 245 ? -8.402 -1.393 -6.432 1.00 21.74 245 PRO B CA 1
ATOM 5203 C C . PRO B 1 245 ? -9.188 -0.127 -6.769 1.00 22.91 245 PRO B C 1
ATOM 5204 O O . PRO B 1 245 ? -10.417 -0.115 -6.742 1.00 22.65 245 PRO B O 1
ATOM 5208 N N . TYR B 1 246 ? -8.442 0.944 -7.048 1.00 19.72 246 TYR B N 1
ATOM 5209 C CA . TYR B 1 246 ? -8.992 2.070 -7.767 1.00 21.56 246 TYR B CA 1
ATOM 5210 C C . TYR B 1 246 ? -9.179 1.604 -9.213 1.00 23.54 246 TYR B C 1
ATOM 5211 O O . TYR B 1 246 ? -8.333 0.868 -9.722 1.00 25.43 246 TYR B O 1
ATOM 5220 N N . PRO B 1 247 ? -10.252 1.989 -9.916 1.00 23.96 247 PRO B N 1
ATOM 5221 C CA . PRO B 1 247 ? -10.397 1.617 -11.339 1.00 26.24 247 PRO B CA 1
ATOM 5222 C C . PRO B 1 247 ? -9.229 2.131 -12.158 1.00 27.59 247 PRO B C 1
ATOM 5223 O O . PRO B 1 247 ? -8.676 3.188 -11.853 1.00 23.13 247 PRO B O 1
ATOM 5227 N N . ASP B 1 248 ? -8.887 1.428 -13.253 1.00 33.13 248 ASP B N 1
ATOM 5228 C CA . ASP B 1 248 ? -7.808 1.897 -14.117 1.00 33.08 248 ASP B CA 1
ATOM 5229 C C . ASP B 1 248 ? -8.187 3.290 -14.626 1.00 25.33 248 ASP B C 1
ATOM 5230 O O . ASP B 1 248 ? -9.355 3.551 -14.858 1.00 30.86 248 ASP B O 1
ATOM 5235 N N . GLY B 1 249 ? -7.216 4.215 -14.704 1.00 21.18 249 GLY B N 1
ATOM 5236 C CA . GLY B 1 249 ? -7.491 5.572 -15.200 1.00 21.02 249 GLY B CA 1
ATOM 5237 C C . GLY B 1 249 ? -7.848 6.567 -14.086 1.00 23.36 249 GLY B C 1
ATOM 5238 O O . GLY B 1 249 ? -7.835 7.781 -14.292 1.00 21.72 249 GLY B O 1
ATOM 5239 N N . TYR B 1 250 ? -8.202 6.055 -12.896 1.00 20.78 250 TYR B N 1
ATOM 5240 C CA . TYR B 1 250 ? -8.695 6.902 -11.840 1.00 20.37 250 TYR B CA 1
ATOM 5241 C C . TYR B 1 250 ? -7.582 7.811 -11.332 1.00 18.13 250 TYR B C 1
ATOM 5242 O O . TYR B 1 250 ? -7.785 9.027 -11.291 1.00 17.63 250 TYR B O 1
ATOM 5251 N N . ILE B 1 251 ? -6.453 7.241 -10.882 1.00 19.80 251 ILE B N 1
ATOM 5252 C CA . ILE B 1 251 ? -5.367 8.058 -10.337 1.00 18.53 251 ILE B CA 1
ATOM 5253 C C . ILE B 1 251 ? -4.832 9.016 -11.407 1.00 21.05 251 ILE B C 1
ATOM 5254 O O . ILE B 1 251 ? -4.537 10.201 -11.138 1.00 19.65 251 ILE B O 1
ATOM 5259 N N . GLU B 1 252 ? -4.676 8.493 -12.632 1.00 18.85 252 GLU B N 1
ATOM 5260 C CA . GLU B 1 252 ? -4.238 9.374 -13.717 1.00 18.88 252 GLU B CA 1
ATOM 5261 C C . GLU B 1 252 ? -5.216 10.535 -13.931 1.00 16.14 252 GLU B C 1
ATOM 5262 O O . GLU B 1 252 ? -4.772 11.649 -14.165 1.00 17.50 252 GLU B O 1
ATOM 5268 N N . GLY B 1 253 ? -6.546 10.286 -13.928 1.00 17.62 253 GLY B N 1
ATOM 5269 C CA . GLY B 1 253 ? -7.494 11.400 -14.074 1.00 19.54 253 GLY B CA 1
ATOM 5270 C C . GLY B 1 253 ? -7.415 12.421 -12.924 1.00 19.36 253 GLY B C 1
ATOM 5271 O O . GLY B 1 253 ? -7.503 13.649 -13.117 1.00 18.83 253 GLY B O 1
ATOM 5272 N N . VAL B 1 254 ? -7.215 11.893 -11.694 1.00 18.03 254 VAL B N 1
ATOM 5273 C CA . VAL B 1 254 ? -7.120 12.798 -10.554 1.00 17.98 254 VAL B CA 1
ATOM 5274 C C . VAL B 1 254 ? -5.858 13.650 -10.662 1.00 17.29 254 VAL B C 1
ATOM 5275 O O . VAL B 1 254 ? -5.891 14.873 -10.474 1.00 16.54 254 VAL B O 1
ATOM 5279 N N . ALA B 1 255 ? -4.723 13.001 -10.967 1.00 15.87 255 ALA B N 1
ATOM 5280 C CA . ALA B 1 255 ? -3.484 13.723 -11.126 1.00 17.36 255 ALA B CA 1
ATOM 5281 C C . ALA B 1 255 ? -3.642 14.813 -12.188 1.00 16.55 255 ALA B C 1
ATOM 5282 O O . ALA B 1 255 ? -3.113 15.885 -12.033 1.00 16.11 255 ALA B O 1
ATOM 5284 N N . LYS B 1 256 ? -4.296 14.513 -13.292 1.00 16.94 256 LYS B N 1
ATOM 5285 C CA . LYS B 1 256 ? -4.345 15.542 -14.324 1.00 18.37 256 LYS B CA 1
ATOM 5286 C C . LYS B 1 256 ? -5.222 16.691 -13.824 1.00 18.40 256 LYS B C 1
ATOM 5287 O O . LYS B 1 256 ? -4.886 17.860 -14.076 1.00 22.93 256 LYS B O 1
ATOM 5293 N N . ALA B 1 257 ? -6.345 16.384 -13.133 1.00 17.87 257 ALA B N 1
ATOM 5294 C CA . ALA B 1 257 ? -7.148 17.441 -12.521 1.00 17.19 257 ALA B CA 1
ATOM 5295 C C . ALA B 1 257 ? -6.348 18.271 -11.502 1.00 18.45 257 ALA B C 1
ATOM 5296 O O . ALA B 1 257 ? -6.470 19.516 -11.458 1.00 16.77 257 ALA B O 1
ATOM 5298 N N . CYS B 1 258 ? -5.505 17.602 -10.679 1.00 17.21 258 CYS B N 1
ATOM 5299 C CA . CYS B 1 258 ? -4.611 18.333 -9.763 1.00 16.81 258 CYS B CA 1
ATOM 5300 C C . CYS B 1 258 ? -3.672 19.284 -10.523 1.00 16.59 258 CYS B C 1
ATOM 5301 O O . CYS B 1 258 ? -3.477 20.438 -10.146 1.00 18.85 258 CYS B O 1
ATOM 5304 N N . LYS B 1 259 ? -3.114 18.804 -11.630 1.00 18.69 259 LYS B N 1
ATOM 5305 C CA . LYS B 1 259 ? -2.207 19.635 -12.406 1.00 20.67 259 LYS B CA 1
ATOM 5306 C C . LYS B 1 259 ? -2.969 20.817 -13.039 1.00 20.71 259 LYS B C 1
ATOM 5307 O O . LYS B 1 259 ? -2.469 21.947 -13.018 1.00 24.54 259 LYS B O 1
ATOM 5313 N N . GLU B 1 260 ? -4.179 20.581 -13.562 1.00 20.78 260 GLU B N 1
ATOM 5314 C CA . GLU B 1 260 ? -4.955 21.635 -14.228 1.00 21.96 260 GLU B CA 1
ATOM 5315 C C . GLU B 1 260 ? -5.399 22.697 -13.230 1.00 25.90 260 GLU B C 1
ATOM 5316 O O . GLU B 1 260 ? -5.655 23.844 -13.615 1.00 24.04 260 GLU B O 1
ATOM 5322 N N . ASN B 1 261 ? -5.439 22.322 -11.934 1.00 21.53 261 ASN B N 1
ATOM 5323 C CA . ASN B 1 261 ? -6.003 23.206 -10.921 1.00 23.36 261 ASN B CA 1
ATOM 5324 C C . ASN B 1 261 ? -4.989 23.680 -9.886 1.00 20.57 261 ASN B C 1
ATOM 5325 O O . ASN B 1 261 ? -5.390 24.249 -8.877 1.00 20.60 261 ASN B O 1
ATOM 5330 N N . ASP B 1 262 ? -3.700 23.431 -10.116 1.00 19.63 262 ASP B N 1
ATOM 5331 C CA . ASP B 1 262 ? -2.612 23.905 -9.286 1.00 20.74 262 ASP B CA 1
ATOM 5332 C C . ASP B 1 262 ? -2.821 23.413 -7.849 1.00 19.38 262 ASP B C 1
ATOM 5333 O O . ASP B 1 262 ? -2.702 24.180 -6.881 1.00 20.01 262 ASP B O 1
ATOM 5338 N N . VAL B 1 263 ? -3.140 22.125 -7.732 1.00 19.47 263 VAL B N 1
ATOM 5339 C CA . VAL B 1 263 ? -3.200 21.490 -6.407 1.00 19.63 263 VAL B CA 1
ATOM 5340 C C . VAL B 1 263 ? -2.106 20.419 -6.301 1.00 16.16 263 VAL B C 1
ATOM 5341 O O . VAL B 1 263 ? -1.978 19.597 -7.187 1.00 17.26 263 VAL B O 1
ATOM 5345 N N . ILE B 1 264 ? -1.422 20.354 -5.145 1.00 14.25 264 ILE B N 1
ATOM 5346 C CA . ILE B 1 264 ? -0.466 19.289 -4.852 1.00 13.85 264 ILE B CA 1
ATOM 5347 C C . ILE B 1 264 ? -1.210 17.950 -4.760 1.00 14.14 264 ILE B C 1
ATOM 5348 O O . ILE B 1 264 ? -2.264 17.816 -4.086 1.00 15.77 264 ILE B O 1
ATOM 5353 N N . PHE B 1 265 ? -0.610 16.932 -5.388 1.00 17.73 265 PHE B N 1
ATOM 5354 C CA . PHE B 1 265 ? -1.152 15.584 -5.324 1.00 15.58 265 PHE B CA 1
ATOM 5355 C C . PHE B 1 265 ? -0.181 14.729 -4.512 1.00 15.15 265 PHE B C 1
ATOM 5356 O O . PHE B 1 265 ? 1.001 14.657 -4.885 1.00 14.68 265 PHE B O 1
ATOM 5364 N N . ILE B 1 266 ? -0.679 14.115 -3.400 1.00 13.01 266 ILE B N 1
ATOM 5365 C CA . ILE B 1 266 ? 0.148 13.233 -2.588 1.00 13.05 266 ILE B CA 1
ATOM 5366 C C . ILE B 1 266 ? -0.295 11.802 -2.841 1.00 12.21 266 ILE B C 1
ATOM 5367 O O . ILE B 1 266 ? -1.466 11.522 -2.752 1.00 13.72 266 ILE B O 1
ATOM 5372 N N . LEU B 1 267 ? 0.611 10.916 -3.181 1.00 13.36 267 LEU B N 1
ATOM 5373 C CA . LEU B 1 267 ? 0.275 9.500 -3.307 1.00 13.32 267 LEU B CA 1
ATOM 5374 C C . LEU B 1 267 ? 0.938 8.761 -2.148 1.00 13.76 267 LEU B C 1
ATOM 5375 O O . LEU B 1 267 ? 2.172 8.801 -1.959 1.00 16.09 267 LEU B O 1
ATOM 5380 N N . ASP B 1 268 ? 0.090 8.052 -1.402 1.00 15.94 268 ASP B N 1
ATOM 5381 C CA . ASP B 1 268 ? 0.531 7.229 -0.300 1.00 14.36 268 ASP B CA 1
ATOM 5382 C C . ASP B 1 268 ? 0.808 5.802 -0.791 1.00 12.44 268 ASP B C 1
ATOM 5383 O O . ASP B 1 268 ? -0.125 5.016 -0.935 1.00 14.32 268 ASP B O 1
ATOM 5388 N N . GLU B 1 269 ? 2.089 5.456 -0.980 1.00 13.42 269 GLU B N 1
ATOM 5389 C CA . GLU B 1 269 ? 2.468 4.116 -1.428 1.00 12.96 269 GLU B CA 1
ATOM 5390 C C . GLU B 1 269 ? 3.106 3.360 -0.271 1.00 13.99 269 GLU B C 1
ATOM 5391 O O . GLU B 1 269 ? 3.996 2.526 -0.415 1.00 13.98 269 GLU B O 1
ATOM 5397 N N . VAL B 1 270 ? 2.682 3.700 0.951 1.00 14.94 270 VAL B N 1
ATOM 5398 C CA . VAL B 1 270 ? 3.236 3.001 2.096 1.00 13.90 270 VAL B CA 1
ATOM 5399 C C . VAL B 1 270 ? 3.012 1.488 1.967 1.00 15.73 270 VAL B C 1
ATOM 5400 O O . VAL B 1 270 ? 3.945 0.734 2.217 1.00 15.04 270 VAL B O 1
ATOM 5404 N N . ALA B 1 271 ? 1.840 1.056 1.483 1.00 15.12 271 ALA B N 1
ATOM 5405 C CA . ALA B 1 271 ? 1.585 -0.366 1.350 1.00 16.31 271 ALA B CA 1
ATOM 5406 C C . ALA B 1 271 ? 1.927 -0.820 -0.066 1.00 20.29 271 ALA B C 1
ATOM 5407 O O . ALA B 1 271 ? 2.365 -1.960 -0.255 1.00 21.19 271 ALA B O 1
ATOM 5409 N N . THR B 1 272 ? 1.746 0.043 -1.082 1.00 17.85 272 THR B N 1
ATOM 5410 C CA . THR B 1 272 ? 1.919 -0.505 -2.430 1.00 19.03 272 THR B CA 1
ATOM 5411 C C . THR B 1 272 ? 3.360 -0.541 -2.905 1.00 19.46 272 THR B C 1
ATOM 5412 O O . THR B 1 272 ? 3.690 -1.178 -3.922 1.00 21.47 272 THR B O 1
ATOM 5416 N N . GLY B 1 273 ? 4.221 0.253 -2.244 1.00 18.94 273 GLY B N 1
ATOM 5417 C CA . GLY B 1 273 ? 5.572 0.427 -2.746 1.00 16.13 273 GLY B CA 1
ATOM 5418 C C . GLY B 1 273 ? 6.379 -0.845 -2.572 1.00 20.61 273 GLY B C 1
ATOM 5419 O O . GLY B 1 273 ? 6.064 -1.653 -1.705 1.00 22.81 273 GLY B O 1
ATOM 5420 N N . PHE B 1 274 ? 7.394 -0.995 -3.436 1.00 18.35 274 PHE B N 1
ATOM 5421 C CA . PHE B 1 274 ? 8.350 -2.085 -3.323 1.00 18.94 274 PHE B CA 1
ATOM 5422 C C . PHE B 1 274 ? 7.756 -3.387 -3.821 1.00 17.42 274 PHE B C 1
ATOM 5423 O O . PHE B 1 274 ? 7.990 -4.394 -3.187 1.00 17.38 274 PHE B O 1
ATOM 5431 N N . GLY B 1 275 ? 6.960 -3.340 -4.895 1.00 18.65 275 GLY B N 1
ATOM 5432 C CA . GLY B 1 275 ? 6.640 -4.525 -5.685 1.00 16.91 275 GLY B CA 1
ATOM 5433 C C . GLY B 1 275 ? 5.296 -5.208 -5.410 1.00 16.89 275 GLY B C 1
ATOM 5434 O O . GLY B 1 275 ? 4.902 -6.072 -6.193 1.00 16.56 275 GLY B O 1
ATOM 5435 N N . ARG B 1 276 ? 4.617 -4.914 -4.285 1.00 19.10 276 ARG B N 1
ATOM 5436 C CA . ARG B 1 276 ? 3.394 -5.627 -3.913 1.00 17.79 276 ARG B CA 1
ATOM 5437 C C . ARG B 1 276 ? 2.330 -5.692 -5.028 1.00 20.43 276 ARG B C 1
ATOM 5438 O O . ARG B 1 276 ? 1.671 -6.720 -5.143 1.00 20.59 276 ARG B O 1
ATOM 5446 N N . THR B 1 277 ? 2.126 -4.620 -5.810 1.00 21.46 277 THR B N 1
ATOM 5447 C CA . THR B 1 277 ? 1.083 -4.625 -6.841 1.00 19.93 277 THR B CA 1
ATOM 5448 C C . THR B 1 277 ? 1.562 -5.217 -8.168 1.00 23.46 277 THR B C 1
ATOM 5449 O O . THR B 1 277 ? 0.731 -5.349 -9.073 1.00 21.75 277 THR B O 1
ATOM 5453 N N . GLY B 1 278 ? 2.851 -5.574 -8.282 1.00 22.58 278 GLY B N 1
ATOM 5454 C CA . GLY B 1 278 ? 3.416 -6.177 -9.491 1.00 23.20 278 GLY B CA 1
ATOM 5455 C C . GLY B 1 278 ? 4.359 -5.228 -10.233 1.00 19.28 278 GLY B C 1
ATOM 5456 O O . GLY B 1 278 ? 5.097 -5.622 -11.138 1.00 25.70 278 GLY B O 1
ATOM 5457 N N . LYS B 1 279 ? 4.382 -3.976 -9.800 1.00 22.49 279 LYS B N 1
ATOM 5458 C CA . LYS B 1 279 ? 5.329 -2.980 -10.291 1.00 23.28 279 LYS B CA 1
ATOM 5459 C C . LYS B 1 279 ? 6.119 -2.499 -9.080 1.00 20.74 279 LYS B C 1
ATOM 5460 O O . LYS B 1 279 ? 5.614 -2.616 -7.984 1.00 18.75 279 LYS B O 1
ATOM 5466 N N . MET B 1 280 ? 7.257 -1.813 -9.315 1.00 20.14 280 MET B N 1
ATOM 5467 C CA . MET B 1 280 ? 8.052 -1.333 -8.193 1.00 19.77 280 MET B CA 1
ATOM 5468 C C . MET B 1 280 ? 7.236 -0.326 -7.351 1.00 22.09 280 MET B C 1
ATOM 5469 O O . MET B 1 280 ? 7.211 -0.435 -6.112 1.00 21.34 280 MET B O 1
ATOM 5474 N N . PHE B 1 281 ? 6.587 0.644 -8.033 1.00 17.38 281 PHE B N 1
ATOM 5475 C CA . PHE B 1 281 ? 5.717 1.648 -7.401 1.00 18.36 281 PHE B CA 1
ATOM 5476 C C . PHE B 1 281 ? 4.524 1.822 -8.322 1.00 18.84 281 PHE B C 1
ATOM 5477 O O . PHE B 1 281 ? 4.683 1.729 -9.561 1.00 18.02 281 PHE B O 1
ATOM 5485 N N . PHE B 1 282 ? 3.342 2.049 -7.730 1.00 18.11 282 PHE B N 1
ATOM 5486 C CA . PHE B 1 282 ? 2.170 2.392 -8.547 1.00 20.57 282 PHE B CA 1
ATOM 5487 C C . PHE B 1 282 ? 2.500 3.578 -9.462 1.00 21.66 282 PHE B C 1
ATOM 5488 O O . PHE B 1 282 ? 2.127 3.592 -10.638 1.00 19.33 282 PHE B O 1
ATOM 5496 N N . CYS B 1 283 ? 3.220 4.567 -8.922 1.00 15.59 283 CYS B N 1
ATOM 5497 C CA . CYS B 1 283 ? 3.538 5.752 -9.696 1.00 19.37 283 CYS B CA 1
ATOM 5498 C C . CYS B 1 283 ? 4.585 5.528 -10.803 1.00 19.32 283 CYS B C 1
ATOM 54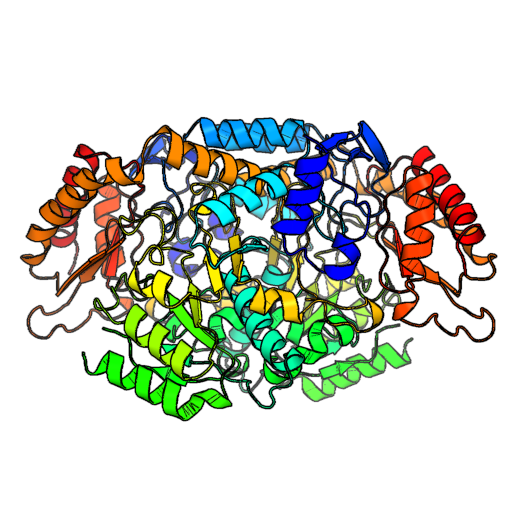99 O O . CYS B 1 283 ? 4.851 6.461 -11.536 1.00 18.25 283 CYS B O 1
ATOM 5502 N N . ASP B 1 284 ? 5.080 4.287 -11.014 1.00 20.53 284 ASP B N 1
ATOM 5503 C CA . ASP B 1 284 ? 5.865 3.952 -12.205 1.00 24.79 284 ASP B CA 1
ATOM 5504 C C . ASP B 1 284 ? 4.915 3.762 -13.379 1.00 25.80 284 ASP B C 1
ATOM 5505 O O . ASP B 1 284 ? 4.663 2.640 -13.807 1.00 35.62 284 ASP B O 1
ATOM 5510 N N . ASN B 1 285 ? 4.313 4.859 -13.815 1.00 27.99 285 ASN B N 1
ATOM 5511 C CA . ASN B 1 285 ? 3.108 4.858 -14.629 1.00 22.27 285 ASN B CA 1
ATOM 5512 C C . ASN B 1 285 ? 3.438 5.915 -15.661 1.00 24.32 285 ASN B C 1
ATOM 5513 O O . ASN B 1 285 ? 3.873 7.000 -15.287 1.00 20.51 285 ASN B O 1
ATOM 5518 N N . GLU B 1 286 ? 3.397 5.535 -16.954 1.00 19.60 286 GLU B N 1
ATOM 5519 C CA . GLU B 1 286 ? 3.848 6.497 -17.939 1.00 21.69 286 GLU B CA 1
ATOM 5520 C C . GLU B 1 286 ? 3.012 7.774 -17.878 1.00 17.55 286 GLU B C 1
ATOM 5521 O O . GLU B 1 286 ? 3.551 8.855 -18.101 1.00 18.23 286 GLU B O 1
ATOM 5527 N N . GLU B 1 287 ? 1.707 7.649 -17.673 1.00 21.57 287 GLU B N 1
ATOM 5528 C CA . GLU B 1 287 ? 0.865 8.836 -17.692 1.00 21.10 287 GLU B CA 1
ATOM 5529 C C . GLU B 1 287 ? 1.198 9.727 -16.489 1.00 21.60 287 GLU B C 1
ATOM 5530 O O . GLU B 1 287 ? 1.366 10.937 -16.644 1.00 19.37 287 GLU B O 1
ATOM 5536 N N . LEU B 1 288 ? 1.328 9.131 -15.294 1.00 19.58 288 LEU B N 1
ATOM 5537 C CA . LEU B 1 288 ? 1.724 9.961 -14.153 1.00 19.33 288 LEU B CA 1
ATOM 5538 C C . LEU B 1 288 ? 3.103 10.586 -14.356 1.00 18.95 288 LEU B C 1
ATOM 5539 O O . LEU B 1 288 ? 3.377 11.732 -13.984 1.00 20.20 288 LEU B O 1
ATOM 5544 N N . LYS B 1 289 ? 4.032 9.817 -14.929 1.00 20.30 289 LYS B N 1
ATOM 5545 C CA . LYS B 1 289 ? 5.355 10.388 -15.207 1.00 19.93 289 LYS B CA 1
ATOM 5546 C C . LYS B 1 289 ? 5.258 11.613 -16.123 1.00 18.90 289 LYS B C 1
ATOM 5547 O O . LYS B 1 289 ? 5.971 12.603 -15.944 1.00 17.75 289 LYS B O 1
ATOM 5553 N N . LYS B 1 290 ? 4.404 11.513 -17.155 1.00 22.90 290 LYS B N 1
ATOM 5554 C CA . LYS B 1 290 ? 4.227 12.588 -18.128 1.00 21.52 290 LYS B CA 1
ATOM 5555 C C . LYS B 1 290 ? 3.661 13.848 -17.452 1.00 22.25 290 LYS B C 1
ATOM 5556 O O . LYS B 1 290 ? 4.107 14.952 -17.777 1.00 20.62 290 LYS B O 1
ATOM 5562 N N . LEU B 1 291 ? 2.823 13.669 -16.402 1.00 20.97 291 LEU B N 1
ATOM 5563 C CA . LEU B 1 291 ? 2.198 14.764 -15.678 1.00 19.16 291 LEU B CA 1
ATOM 5564 C C . LEU B 1 291 ? 3.098 15.260 -14.542 1.00 19.76 291 LEU B C 1
ATOM 5565 O O . LEU B 1 291 ? 2.781 16.281 -13.942 1.00 17.65 291 LEU B O 1
ATOM 5570 N N . GLU B 1 292 ? 4.219 14.561 -14.286 1.00 17.61 292 GLU B N 1
ATOM 5571 C CA . GLU B 1 292 ? 5.082 14.838 -13.141 1.00 20.16 292 GLU B CA 1
ATOM 5572 C C . GLU B 1 292 ? 4.227 14.786 -11.864 1.00 17.06 292 GLU B C 1
ATOM 5573 O O . GLU B 1 292 ? 4.342 15.632 -11.018 1.00 19.38 292 GLU B O 1
ATOM 5579 N N . LYS B 1 293 ? 3.374 13.768 -11.749 1.00 16.52 293 LYS B N 1
ATOM 5580 C CA . LYS B 1 293 ? 2.624 13.507 -10.528 1.00 18.57 293 LYS B CA 1
ATOM 5581 C C . LYS B 1 293 ? 2.950 12.109 -10.025 1.00 18.73 293 LYS B C 1
ATOM 5582 O O . LYS B 1 293 ? 3.239 11.202 -10.803 1.00 21.37 293 LYS B O 1
ATOM 5588 N N . PRO B 1 294 ? 2.916 11.841 -8.697 1.00 15.33 294 PRO B N 1
ATOM 5589 C CA . PRO B 1 294 ? 2.489 12.833 -7.704 1.00 15.58 294 PRO B CA 1
ATOM 5590 C C . PRO B 1 294 ? 3.588 13.837 -7.373 1.00 12.78 294 PRO B C 1
ATOM 5591 O O . PRO B 1 294 ? 4.748 13.567 -7.584 1.00 13.18 294 PRO B O 1
ATOM 5595 N N . ASP B 1 295 ? 3.211 14.958 -6.750 1.00 14.15 295 ASP B N 1
ATOM 5596 C CA . ASP B 1 295 ? 4.183 15.937 -6.272 1.00 14.42 295 ASP B CA 1
ATOM 5597 C C . ASP B 1 295 ? 4.871 15.430 -5.005 1.00 14.74 295 ASP B C 1
ATOM 5598 O O . ASP B 1 295 ? 6.028 15.755 -4.754 1.00 13.49 295 ASP B O 1
ATOM 5603 N N . ILE B 1 296 ? 4.164 14.592 -4.257 1.00 13.27 296 ILE B N 1
ATOM 5604 C CA . ILE B 1 296 ? 4.736 14.029 -3.034 1.00 13.95 296 ILE B CA 1
ATOM 5605 C C . ILE B 1 296 ? 4.374 12.542 -3.013 1.00 12.68 296 ILE B C 1
ATOM 5606 O O . ILE B 1 296 ? 3.216 12.227 -3.225 1.00 16.43 296 ILE B O 1
ATOM 5611 N N . LEU B 1 297 ? 5.367 11.682 -2.770 1.00 14.44 297 LEU B N 1
ATOM 5612 C CA . LEU B 1 297 ? 5.204 10.229 -2.658 1.00 14.72 297 LEU B CA 1
ATOM 5613 C C . LEU B 1 297 ? 5.594 9.812 -1.230 1.00 14.32 297 LEU B C 1
ATOM 5614 O O . LEU B 1 297 ? 6.709 10.127 -0.802 1.00 15.40 297 LEU B O 1
ATOM 5619 N N . CYS B 1 298 ? 4.707 9.067 -0.538 1.00 14.00 298 CYS B N 1
ATOM 5620 C CA . CYS B 1 298 ? 5.057 8.502 0.759 1.00 14.79 298 CYS B CA 1
ATOM 5621 C C . CYS B 1 298 ? 5.364 7.003 0.625 1.00 14.27 298 CYS B C 1
ATOM 5622 O O . CYS B 1 298 ? 4.628 6.271 -0.044 1.00 15.80 298 CYS B O 1
ATOM 5625 N N . LEU B 1 299 ? 6.429 6.537 1.313 1.00 15.43 299 LEU B N 1
ATOM 5626 C CA . LEU B 1 299 ? 6.877 5.145 1.303 1.00 15.37 299 LEU B CA 1
ATOM 5627 C C . LEU B 1 299 ? 7.093 4.658 2.735 1.00 17.63 299 LEU B C 1
ATOM 5628 O O . LEU B 1 299 ? 7.342 5.455 3.633 1.00 16.29 299 LEU B O 1
ATOM 5633 N N . GLY B 1 300 ? 6.988 3.332 2.941 1.00 17.31 300 GLY B N 1
ATOM 5634 C CA . GLY B 1 300 ? 7.124 2.807 4.304 1.00 18.60 300 GLY B CA 1
ATOM 5635 C C . GLY B 1 300 ? 7.134 1.265 4.233 1.00 19.66 300 GLY B C 1
ATOM 5636 O O . GLY B 1 300 ? 7.429 0.731 3.188 1.00 18.06 300 GLY B O 1
ATOM 5637 N N . LYS B 1 301 ? 6.689 0.577 5.283 1.00 20.08 301 LYS B N 1
ATOM 5638 C CA . LYS B 1 301 ? 6.442 -0.862 5.318 1.00 17.69 301 LYS B CA 1
ATOM 5639 C C . LYS B 1 301 ? 7.574 -1.644 4.659 1.00 14.79 301 LYS B C 1
ATOM 5640 O O . LYS B 1 301 ? 8.570 -1.885 5.309 1.00 15.53 301 LYS B O 1
ATOM 5646 N N . GLY B 1 302 ? 7.464 -1.955 3.348 1.00 13.80 302 GLY B N 1
ATOM 5647 C CA . GLY B 1 302 ? 8.419 -2.856 2.703 1.00 15.96 302 GLY B CA 1
ATOM 5648 C C . GLY B 1 302 ? 9.788 -2.250 2.409 1.00 16.18 302 GLY B C 1
ATOM 5649 O O . GLY B 1 302 ? 10.684 -2.953 1.944 1.00 16.35 302 GLY B O 1
ATOM 5650 N N . LEU B 1 303 ? 9.914 -0.926 2.645 1.00 15.47 303 LEU B N 1
ATOM 5651 C CA . LEU B 1 303 ? 11.159 -0.220 2.410 1.00 15.45 303 LEU B CA 1
ATOM 5652 C C . LEU B 1 303 ? 12.350 -0.977 3.028 1.00 14.86 303 LEU B C 1
ATOM 5653 O O . LEU B 1 303 ? 13.413 -1.010 2.411 1.00 15.70 303 LEU B O 1
ATOM 5658 N N . THR B 1 304 ? 12.236 -1.523 4.266 1.00 13.40 304 THR B N 1
ATOM 5659 C CA . THR B 1 304 ? 13.308 -2.246 4.928 1.00 12.78 304 THR B CA 1
ATOM 5660 C C . THR B 1 304 ? 13.163 -3.756 4.743 1.00 12.99 304 THR B C 1
ATOM 5661 O O . THR B 1 304 ? 13.784 -4.543 5.484 1.00 15.07 304 THR B O 1
ATOM 5665 N N . GLY B 1 305 ? 12.297 -4.164 3.802 1.00 14.38 305 GLY B N 1
ATOM 5666 C CA . GLY B 1 305 ? 12.014 -5.591 3.589 1.00 13.81 305 GLY B CA 1
ATOM 5667 C C . GLY B 1 305 ? 11.126 -6.154 4.695 1.00 15.81 305 GLY B C 1
ATOM 5668 O O . GLY B 1 305 ? 10.851 -7.345 4.717 1.00 12.61 305 GLY B O 1
ATOM 5669 N N . GLY B 1 306 ? 10.693 -5.293 5.621 1.00 14.88 306 GLY B N 1
ATOM 5670 C CA . GLY B 1 306 ? 9.784 -5.766 6.655 1.00 13.78 306 GLY B CA 1
ATOM 5671 C C . GLY B 1 306 ? 10.502 -5.872 7.997 1.00 12.86 306 GLY B C 1
ATOM 5672 O O . GLY B 1 306 ? 9.871 -6.353 8.940 1.00 13.80 306 GLY B O 1
ATOM 5673 N N . TYR B 1 307 ? 11.781 -5.469 8.078 1.00 12.16 307 TYR B N 1
ATOM 5674 C CA . TYR B 1 307 ? 12.512 -5.823 9.295 1.00 13.00 307 TYR B CA 1
ATOM 5675 C C . TYR B 1 307 ? 12.626 -4.710 10.314 1.00 12.16 307 TYR B C 1
ATOM 5676 O O . TYR B 1 307 ? 12.826 -4.983 11.539 1.00 11.86 307 TYR B O 1
ATOM 5685 N N . LEU B 1 308 ? 12.497 -3.464 9.831 1.00 12.57 308 LEU B N 1
ATOM 5686 C CA . LEU B 1 308 ? 12.604 -2.312 10.740 1.00 12.00 308 LEU B CA 1
ATOM 5687 C C . LEU B 1 308 ? 11.697 -1.163 10.276 1.00 12.26 308 LEU B C 1
ATOM 5688 O O . LEU B 1 308 ? 11.306 -1.095 9.094 1.00 12.51 308 LEU B O 1
ATOM 5693 N N . PRO B 1 309 ? 11.361 -0.214 11.174 1.00 12.37 309 PRO B N 1
ATOM 5694 C CA . PRO B 1 309 ? 10.471 0.892 10.802 1.00 14.06 309 PRO B CA 1
ATOM 5695 C C . PRO B 1 309 ? 11.234 2.047 10.182 1.00 15.54 309 PRO B C 1
ATOM 5696 O O . PRO B 1 309 ? 11.712 2.927 10.874 1.00 15.42 309 PRO B O 1
ATOM 5700 N N . LEU B 1 310 ? 11.166 2.109 8.858 1.00 13.56 310 LEU B N 1
ATOM 5701 C CA . LEU B 1 310 ? 11.593 3.287 8.145 1.00 15.45 310 LEU B CA 1
ATOM 5702 C C . LEU B 1 310 ? 10.474 3.742 7.207 1.00 15.67 310 LEU B C 1
ATOM 5703 O O . LEU B 1 310 ? 9.748 2.923 6.583 1.00 14.35 310 LEU B O 1
ATOM 5708 N N . ALA B 1 311 ? 10.377 5.064 7.074 1.00 12.57 311 ALA B N 1
ATOM 5709 C CA . ALA B 1 311 ? 9.511 5.599 6.045 1.00 13.26 311 ALA B CA 1
ATOM 5710 C C . ALA B 1 311 ? 10.244 6.774 5.368 1.00 13.49 311 ALA B C 1
ATOM 5711 O O . ALA B 1 311 ? 11.228 7.287 5.858 1.00 14.02 311 ALA B O 1
ATOM 5713 N N . ALA B 1 312 ? 9.707 7.240 4.251 1.00 14.60 312 ALA B N 1
ATOM 5714 C CA . ALA B 1 312 ? 10.270 8.349 3.496 1.00 14.23 312 ALA B CA 1
ATOM 5715 C C . ALA B 1 312 ? 9.136 9.147 2.852 1.00 15.33 312 ALA B C 1
ATOM 5716 O O . ALA B 1 312 ? 8.143 8.565 2.384 1.00 14.39 312 ALA B O 1
ATOM 5718 N N . THR B 1 313 ? 9.340 10.483 2.790 1.00 14.87 313 THR B N 1
ATOM 5719 C CA . THR B 1 313 ? 8.468 11.321 1.998 1.00 14.88 313 THR B CA 1
ATOM 5720 C C . THR B 1 313 ? 9.326 11.923 0.885 1.00 15.70 313 THR B C 1
ATOM 5721 O O . THR B 1 313 ? 10.265 12.646 1.156 1.00 15.29 313 THR B O 1
ATOM 5725 N N . LEU B 1 314 ? 9.023 11.601 -0.369 1.00 15.05 314 LEU B N 1
ATOM 5726 C CA . LEU B 1 314 ? 9.792 12.162 -1.472 1.00 15.42 314 LEU B CA 1
ATOM 5727 C C . LEU B 1 314 ? 8.999 13.276 -2.154 1.00 15.47 314 LEU B C 1
ATOM 5728 O O . LEU B 1 314 ? 7.788 13.180 -2.270 1.00 14.12 314 LEU B O 1
ATOM 5733 N N . THR B 1 315 ? 9.679 14.384 -2.529 1.00 16.33 315 THR B N 1
ATOM 5734 C CA . THR B 1 315 ? 9.038 15.527 -3.151 1.00 16.49 315 THR B CA 1
ATOM 5735 C C . THR B 1 315 ? 9.848 16.007 -4.380 1.00 17.44 315 THR B C 1
ATOM 5736 O O . THR B 1 315 ? 10.995 15.564 -4.627 1.00 18.46 315 THR B O 1
ATOM 5740 N N . THR B 1 316 ? 9.230 16.925 -5.100 1.00 15.53 316 THR B N 1
ATOM 5741 C CA . THR B 1 316 ? 9.803 17.658 -6.238 1.00 16.46 316 THR B CA 1
ATOM 5742 C C . THR B 1 316 ? 10.693 18.745 -5.701 1.00 16.44 316 THR B C 1
ATOM 5743 O O . THR B 1 316 ? 10.607 19.091 -4.517 1.00 15.84 316 THR B O 1
ATOM 5747 N N . ASP B 1 317 ? 11.617 19.220 -6.539 1.00 18.68 317 ASP B N 1
ATOM 5748 C CA . ASP B 1 317 ? 12.427 20.363 -6.141 1.00 20.40 317 ASP B CA 1
ATOM 5749 C C . ASP B 1 317 ? 11.541 21.594 -5.954 1.00 19.78 317 ASP B C 1
ATOM 5750 O O . ASP B 1 317 ? 11.884 22.506 -5.160 1.00 20.79 317 ASP B O 1
ATOM 5755 N N . GLU B 1 318 ? 10.445 21.653 -6.726 1.00 18.93 318 GLU B N 1
ATOM 5756 C CA . GLU B 1 318 ? 9.567 22.835 -6.636 1.00 17.55 318 GLU B CA 1
ATOM 5757 C C . GLU B 1 318 ? 9.065 22.995 -5.202 1.00 16.36 318 GLU B C 1
ATOM 5758 O O . GLU B 1 318 ? 9.104 24.063 -4.637 1.00 15.96 318 GLU B O 1
ATOM 5764 N N . ILE B 1 319 ? 8.655 21.901 -4.582 1.00 15.34 319 ILE B N 1
ATOM 5765 C CA . ILE B 1 319 ? 8.159 22.014 -3.212 1.00 15.02 319 ILE B CA 1
ATOM 5766 C C . ILE B 1 319 ? 9.291 22.363 -2.255 1.00 15.02 319 ILE B C 1
ATOM 5767 O O . ILE B 1 319 ? 9.137 23.237 -1.414 1.00 18.60 319 ILE B O 1
ATOM 5772 N N . TYR B 1 320 ? 10.415 21.637 -2.351 1.00 15.39 320 TYR B N 1
ATOM 5773 C CA . TYR B 1 320 ? 11.571 21.821 -1.492 1.00 14.74 320 TYR B CA 1
ATOM 5774 C C . TYR B 1 320 ? 12.049 23.287 -1.577 1.00 16.19 320 TYR B C 1
ATOM 5775 O O . TYR B 1 320 ? 12.486 23.880 -0.595 1.00 15.58 320 TYR B O 1
ATOM 5784 N N . ASN B 1 321 ? 12.020 23.859 -2.790 1.00 14.45 321 ASN B N 1
ATOM 5785 C CA . ASN B 1 321 ? 12.680 25.147 -2.979 1.00 16.21 321 ASN B CA 1
ATOM 5786 C C . ASN B 1 321 ? 11.999 26.274 -2.214 1.00 19.01 321 ASN B C 1
ATOM 5787 O O . ASN B 1 321 ? 12.645 27.272 -1.902 1.00 14.98 321 ASN B O 1
ATOM 5792 N N . GLN B 1 322 ? 10.682 26.143 -1.949 1.00 17.59 322 GLN B N 1
ATOM 5793 C CA . GLN B 1 322 ? 9.944 27.163 -1.232 1.00 20.01 322 GLN B CA 1
ATOM 5794 C C . GLN B 1 322 ? 10.494 27.326 0.180 1.00 20.41 322 GLN B C 1
ATOM 5795 O O . GLN B 1 322 ? 10.343 28.397 0.738 1.00 19.22 322 GLN B O 1
ATOM 5801 N N . PHE B 1 323 ? 11.136 26.276 0.739 1.00 16.03 323 PHE B N 1
ATOM 5802 C CA . PHE B 1 323 ? 11.620 26.299 2.123 1.00 17.76 323 PHE B CA 1
ATOM 5803 C C . PHE B 1 323 ? 13.070 26.793 2.267 1.00 18.85 323 PHE B C 1
ATOM 5804 O O . PHE B 1 323 ? 13.626 26.775 3.371 1.00 18.24 323 PHE B O 1
ATOM 5812 N N . LEU B 1 324 ? 13.663 27.219 1.149 1.00 17.79 324 LEU B N 1
ATOM 5813 C CA . LEU B 1 324 ? 15.002 27.813 1.128 1.00 18.52 324 LEU B CA 1
ATOM 5814 C C . LEU B 1 324 ? 15.004 29.295 1.492 1.00 21.88 324 LEU B C 1
ATOM 5815 O O . LEU B 1 324 ? 14.131 30.039 1.048 1.00 23.84 324 LEU B O 1
ATOM 5820 N N . GLY B 1 325 ? 15.973 29.687 2.332 1.00 22.06 325 GLY B N 1
ATOM 5821 C CA . GLY B 1 325 ? 16.261 31.097 2.570 1.00 23.51 325 GLY B CA 1
ATOM 5822 C C . GLY B 1 325 ? 17.256 31.265 3.707 1.00 23.68 325 GLY B C 1
ATOM 5823 O O . GLY B 1 325 ? 17.919 30.309 4.103 1.00 23.20 325 GLY B O 1
ATOM 5824 N N . GLU B 1 326 ? 17.386 32.504 4.217 1.00 24.10 326 GLU B N 1
ATOM 5825 C CA . GLU B 1 326 ? 18.335 32.737 5.295 1.00 26.92 326 GLU B CA 1
ATOM 5826 C C . GLU B 1 326 ? 17.726 32.178 6.571 1.00 23.87 326 GLU B C 1
ATOM 5827 O O . GLU B 1 326 ? 16.519 32.167 6.725 1.00 24.74 326 GLU B O 1
ATOM 5833 N N . PHE B 1 327 ? 18.573 31.727 7.487 1.00 24.16 327 PHE B N 1
ATOM 5834 C CA . PHE B 1 327 ? 18.073 31.156 8.721 1.00 26.81 327 PHE B CA 1
ATOM 5835 C C . PHE B 1 327 ? 17.005 32.042 9.374 1.00 25.38 327 PHE B C 1
ATOM 5836 O O . PHE B 1 327 ? 15.988 31.548 9.853 1.00 25.53 327 PHE B O 1
ATOM 5844 N N . GLY B 1 328 ? 17.258 33.358 9.444 1.00 24.99 328 GLY B N 1
ATOM 5845 C CA . GLY B 1 328 ? 16.430 34.240 10.257 1.00 23.71 328 GLY B CA 1
ATOM 5846 C C . GLY B 1 328 ? 15.085 34.539 9.588 1.00 20.95 328 GLY B C 1
ATOM 5847 O O . GLY B 1 328 ? 14.201 35.132 10.186 1.00 22.38 328 GLY B O 1
ATOM 5848 N N . GLU B 1 329 ? 14.918 34.090 8.347 1.00 21.76 329 GLU B N 1
ATOM 5849 C CA . GLU B 1 329 ? 13.622 34.166 7.689 1.00 20.24 329 GLU B CA 1
ATOM 5850 C C . GLU B 1 329 ? 12.687 33.066 8.197 1.00 20.34 329 GLU B C 1
ATOM 5851 O O . GLU B 1 329 ? 11.497 33.139 7.965 1.00 18.60 329 GLU B O 1
ATOM 5857 N N . SER B 1 330 ? 13.215 32.059 8.908 1.00 19.88 330 SER B N 1
ATOM 5858 C CA . SER B 1 330 ? 12.368 31.042 9.516 1.00 18.93 330 SER B CA 1
ATOM 5859 C C . SER B 1 330 ? 11.407 30.346 8.527 1.00 20.16 330 SER B C 1
ATOM 5860 O O . SER B 1 330 ? 10.225 30.125 8.803 1.00 23.57 330 SER B O 1
ATOM 5863 N N . LYS B 1 331 ? 11.921 29.980 7.348 1.00 18.10 331 LYS B N 1
ATOM 5864 C CA . LYS B 1 331 ? 11.192 29.287 6.297 1.00 19.50 331 LYS B CA 1
ATOM 5865 C C . LYS B 1 331 ? 11.470 27.772 6.278 1.00 17.99 331 LYS B C 1
ATOM 5866 O O . LYS B 1 331 ? 10.876 27.067 5.464 1.00 15.57 331 LYS B O 1
ATOM 5872 N N . GLN B 1 332 ? 12.372 27.276 7.126 1.00 17.05 332 GLN B N 1
ATOM 5873 C CA . GLN B 1 332 ? 12.720 25.852 7.098 1.00 17.22 332 GLN B CA 1
ATOM 5874 C C . GLN B 1 332 ? 11.523 25.056 7.633 1.00 16.43 332 GLN B C 1
ATOM 5875 O O . GLN B 1 332 ? 10.681 25.627 8.344 1.00 16.35 332 GLN B O 1
ATOM 5881 N N . LEU B 1 333 ? 11.463 23.776 7.255 1.00 14.69 333 LEU B N 1
ATOM 5882 C CA . LEU B 1 333 ? 10.465 22.867 7.780 1.00 14.99 333 LEU B CA 1
ATOM 5883 C C . LEU B 1 333 ? 10.891 22.462 9.187 1.00 14.36 333 LEU B C 1
ATOM 5884 O O . LEU B 1 333 ? 11.910 21.750 9.384 1.00 12.87 333 LEU B O 1
ATOM 5889 N N . TYR B 1 334 ? 10.158 22.977 10.178 1.00 13.77 334 TYR B N 1
ATOM 5890 C CA . TYR B 1 334 ? 10.607 22.663 11.529 1.00 14.82 334 TYR B CA 1
ATOM 5891 C C . TYR B 1 334 ? 9.948 21.342 11.943 1.00 14.75 334 TYR B C 1
ATOM 5892 O O . TYR B 1 334 ? 9.041 21.294 12.786 1.00 15.70 334 TYR B O 1
ATOM 5901 N N . HIS B 1 335 ? 10.464 20.250 11.345 1.00 16.50 335 HIS B N 1
ATOM 5902 C CA . HIS B 1 335 ? 9.920 18.941 11.600 1.00 15.57 335 HIS B CA 1
ATOM 5903 C C . HIS B 1 335 ? 11.130 17.990 11.660 1.00 17.25 335 HIS B C 1
ATOM 5904 O O . HIS B 1 335 ? 12.110 18.159 10.942 1.00 15.49 335 HIS B O 1
ATOM 5911 N N . GLY B 1 336 ? 11.025 16.956 12.488 1.00 14.94 336 GLY B N 1
ATOM 5912 C CA . GLY B 1 336 ? 11.987 15.859 12.373 1.00 17.85 336 GLY B CA 1
ATOM 5913 C C . GLY B 1 336 ? 12.219 15.233 13.726 1.00 20.49 336 GLY B C 1
ATOM 5914 O O . GLY B 1 336 ? 12.682 15.904 14.626 1.00 22.24 336 GLY B O 1
ATOM 5915 N N . HIS B 1 337 ? 11.870 13.961 13.876 1.00 22.22 337 HIS B N 1
ATOM 5916 C CA . HIS B 1 337 ? 12.071 13.415 15.206 1.00 25.09 337 HIS B CA 1
ATOM 5917 C C . HIS B 1 337 ? 13.483 12.854 15.349 1.00 24.31 337 HIS B C 1
ATOM 5918 O O . HIS B 1 337 ? 14.233 12.792 14.375 1.00 18.56 337 HIS B O 1
ATOM 5925 N N . THR B 1 338 ? 13.779 12.436 16.589 1.00 19.36 338 THR B N 1
ATOM 5926 C CA . THR B 1 338 ? 15.083 11.999 17.045 1.00 18.40 338 THR B CA 1
ATOM 5927 C C . THR B 1 338 ? 15.742 11.096 16.014 1.00 15.12 338 THR B C 1
ATOM 5928 O O . THR B 1 338 ? 16.897 11.299 15.677 1.00 15.38 338 THR B O 1
ATOM 5932 N N . TYR B 1 339 ? 15.004 10.087 15.556 1.00 13.81 339 TYR B N 1
ATOM 5933 C CA . TYR B 1 339 ? 15.669 8.942 14.966 1.00 13.48 339 TYR B CA 1
ATOM 5934 C C . TYR B 1 339 ? 15.588 9.098 13.461 1.00 13.79 339 TYR B C 1
ATOM 5935 O O . TYR B 1 339 ? 15.889 8.169 12.721 1.00 13.27 339 TYR B O 1
ATOM 5944 N N . THR B 1 340 ? 15.317 10.315 13.019 1.00 13.49 340 THR B N 1
ATOM 5945 C CA . THR B 1 340 ? 15.293 10.546 11.560 1.00 14.53 340 THR B CA 1
ATOM 5946 C C . THR B 1 340 ? 16.598 10.031 10.914 1.00 14.88 340 THR B C 1
ATOM 5947 O O . THR B 1 340 ? 17.711 10.433 11.296 1.00 16.69 340 THR B O 1
ATOM 5951 N N . GLY B 1 341 ? 16.475 9.214 9.848 1.00 12.55 341 GLY B N 1
ATOM 5952 C CA . GLY B 1 341 ? 17.654 8.734 9.133 1.00 15.72 341 GLY B CA 1
ATOM 5953 C C . GLY B 1 341 ? 18.569 7.803 9.944 1.00 15.12 341 GLY B C 1
ATOM 5954 O O . GLY B 1 341 ? 19.725 7.596 9.573 1.00 16.40 341 GLY B O 1
ATOM 5955 N N . ASN B 1 342 ? 18.021 7.095 10.947 1.00 14.06 342 ASN B N 1
ATOM 5956 C CA . ASN B 1 342 ? 18.800 6.176 11.789 1.00 15.81 342 ASN B CA 1
ATOM 5957 C C . ASN B 1 342 ? 19.560 5.146 10.926 1.00 13.63 342 ASN B C 1
ATOM 5958 O O . ASN B 1 342 ? 19.021 4.598 9.956 1.00 16.31 342 ASN B O 1
ATOM 5963 N N . GLN B 1 343 ? 20.846 4.881 11.251 1.00 12.75 343 GLN B N 1
ATOM 5964 C CA . GLN B 1 343 ? 21.696 4.047 10.400 1.00 14.74 343 GLN B CA 1
ATOM 5965 C C . GLN B 1 343 ? 21.227 2.586 10.318 1.00 12.59 343 GLN B C 1
ATOM 5966 O O . GLN B 1 343 ? 21.243 1.983 9.243 1.00 13.95 343 GLN B O 1
ATOM 5972 N N . LEU B 1 344 ? 20.784 1.995 11.415 1.00 12.41 344 LEU B N 1
ATOM 5973 C CA . LEU B 1 344 ? 20.263 0.612 11.310 1.00 11.35 344 LEU B CA 1
ATOM 5974 C C . LEU B 1 344 ? 19.060 0.536 10.385 1.00 12.42 344 LEU B C 1
ATOM 5975 O O . LEU B 1 344 ? 18.971 -0.362 9.528 1.00 13.99 344 LEU B O 1
ATOM 5980 N N . LEU B 1 345 ? 18.127 1.528 10.479 1.00 12.53 345 LEU B N 1
ATOM 5981 C CA . LEU B 1 345 ? 16.959 1.521 9.615 1.00 13.32 345 LEU B CA 1
ATOM 5982 C C . LEU B 1 345 ? 17.448 1.586 8.182 1.00 14.89 345 LEU B C 1
ATOM 5983 O O . LEU B 1 345 ? 16.942 0.867 7.304 1.00 15.56 345 LEU B O 1
ATOM 5988 N N . CYS B 1 346 ? 18.387 2.506 7.925 1.00 13.84 346 CYS B N 1
ATOM 5989 C CA . CYS B 1 346 ? 18.734 2.730 6.532 1.00 14.92 346 CYS B CA 1
ATOM 5990 C C . CYS B 1 346 ? 19.557 1.558 5.999 1.00 15.00 346 CYS B C 1
ATOM 5991 O O . CYS B 1 346 ? 19.451 1.201 4.821 1.00 13.77 346 CYS B O 1
ATOM 5994 N N . SER B 1 347 ? 20.344 0.927 6.866 1.00 14.00 347 SER B N 1
ATOM 5995 C CA . SER B 1 347 ? 21.076 -0.258 6.410 1.00 16.74 347 SER B CA 1
ATOM 5996 C C . SER B 1 347 ? 20.122 -1.364 5.939 1.00 16.40 347 SER B C 1
ATOM 5997 O O . SER B 1 347 ? 20.416 -1.983 4.904 1.00 15.39 347 SER B O 1
ATOM 6000 N N . ALA B 1 348 ? 18.976 -1.609 6.634 1.00 17.24 348 ALA B N 1
ATOM 6001 C CA . ALA B 1 348 ? 18.048 -2.655 6.187 1.00 15.53 348 ALA B CA 1
ATOM 6002 C C . ALA B 1 348 ? 17.505 -2.264 4.805 1.00 16.54 348 ALA B C 1
ATOM 6003 O O . ALA B 1 348 ? 17.347 -3.105 3.924 1.00 16.86 348 ALA B O 1
ATOM 6005 N N . ALA B 1 349 ? 17.182 -0.957 4.606 1.00 15.25 349 ALA B N 1
ATOM 6006 C CA . ALA B 1 349 ? 16.616 -0.562 3.314 1.00 16.12 349 ALA B CA 1
ATOM 6007 C C . ALA B 1 349 ? 17.626 -0.689 2.179 1.00 14.64 349 ALA B C 1
ATOM 6008 O O . ALA B 1 349 ? 17.289 -1.045 1.043 1.00 17.47 349 ALA B O 1
ATOM 6010 N N . LEU B 1 350 ? 18.879 -0.320 2.454 1.00 19.08 350 LEU B N 1
ATOM 6011 C CA . LEU B 1 350 ? 19.939 -0.474 1.456 1.00 19.12 350 LEU B CA 1
ATOM 6012 C C . LEU B 1 350 ? 20.008 -1.938 1.013 1.00 18.09 350 LEU B C 1
ATOM 6013 O O . LEU B 1 350 ? 20.028 -2.217 -0.180 1.00 17.88 350 LEU B O 1
ATOM 6018 N N . ALA B 1 351 ? 20.006 -2.852 1.969 1.00 17.20 351 ALA B N 1
ATOM 6019 C CA . ALA B 1 351 ? 20.067 -4.286 1.627 1.00 18.27 351 ALA B CA 1
ATOM 6020 C C . ALA B 1 351 ? 18.848 -4.705 0.813 1.00 17.78 351 ALA B C 1
ATOM 6021 O O . ALA B 1 351 ? 18.975 -5.454 -0.165 1.00 16.77 351 ALA B O 1
ATOM 6023 N N . THR B 1 352 ? 17.676 -4.169 1.191 1.00 17.74 352 THR B N 1
ATOM 6024 C CA . THR B 1 352 ? 16.455 -4.484 0.469 1.00 17.84 352 THR B CA 1
ATOM 6025 C C . THR B 1 352 ? 16.609 -4.071 -0.999 1.00 18.45 352 THR B C 1
ATOM 6026 O O . THR B 1 352 ? 16.285 -4.847 -1.883 1.00 18.46 352 THR B O 1
ATOM 6030 N N . LEU B 1 353 ? 17.006 -2.816 -1.247 1.00 19.70 353 LEU B N 1
ATOM 6031 C CA . LEU B 1 353 ? 17.041 -2.323 -2.615 1.00 20.06 353 LEU B CA 1
ATOM 6032 C C . LEU B 1 353 ? 18.072 -3.109 -3.417 1.00 21.20 353 LEU B C 1
ATOM 6033 O O . LEU B 1 353 ? 17.901 -3.319 -4.624 1.00 21.25 353 LEU B O 1
ATOM 6038 N N . GLU B 1 354 ? 19.155 -3.484 -2.756 1.00 20.41 354 GLU B N 1
ATOM 6039 C CA . GLU B 1 354 ? 20.206 -4.287 -3.396 1.00 24.74 354 GLU B CA 1
ATOM 6040 C C . GLU B 1 354 ? 19.648 -5.646 -3.858 1.00 25.90 354 GLU B C 1
ATOM 6041 O O . GLU B 1 354 ? 19.959 -6.086 -4.981 1.00 25.59 354 GLU B O 1
ATOM 6047 N N . ILE B 1 355 ? 18.805 -6.286 -3.023 1.00 19.31 355 ILE B N 1
ATOM 6048 C CA . ILE B 1 355 ? 18.083 -7.491 -3.430 1.00 21.68 355 ILE B CA 1
ATOM 6049 C C . ILE B 1 355 ? 17.246 -7.212 -4.677 1.00 26.54 355 ILE B C 1
ATOM 6050 O O . ILE B 1 355 ? 17.317 -7.994 -5.639 1.00 25.74 355 ILE B O 1
ATOM 6055 N N . PHE B 1 356 ? 16.523 -6.068 -4.706 1.00 22.06 356 PHE B N 1
ATOM 6056 C CA . PHE B 1 356 ? 15.651 -5.795 -5.846 1.00 23.03 356 PHE B CA 1
ATOM 6057 C C . PHE B 1 356 ? 16.420 -5.889 -7.149 1.00 28.48 356 PHE B C 1
ATOM 6058 O O . PHE B 1 356 ? 15.931 -6.517 -8.106 1.00 29.38 356 PHE B O 1
ATOM 6066 N N . GLU B 1 357 ? 17.580 -5.212 -7.159 1.00 30.43 357 GLU B N 1
ATOM 6067 C CA . GLU B 1 357 ? 18.421 -5.085 -8.332 1.00 37.95 357 GLU B CA 1
ATOM 6068 C C . GLU B 1 357 ? 19.102 -6.413 -8.686 1.00 38.44 357 GLU B C 1
ATOM 6069 O O . GLU B 1 357 ? 19.017 -6.864 -9.823 1.00 37.54 357 GLU B O 1
ATOM 6075 N N . LYS B 1 358 ? 19.765 -7.041 -7.702 1.00 35.73 358 LYS B N 1
ATOM 6076 C CA . LYS B 1 358 ? 20.594 -8.232 -7.905 1.00 40.22 358 LYS B CA 1
ATOM 6077 C C . LYS B 1 358 ? 19.755 -9.476 -8.241 1.00 41.25 358 LYS B C 1
ATOM 6078 O O . LYS B 1 358 ? 20.271 -10.381 -8.892 1.00 40.56 358 LYS B O 1
ATOM 6084 N N . GLU B 1 359 ? 18.474 -9.546 -7.835 1.00 32.85 359 GLU B N 1
ATOM 6085 C CA . GLU B 1 359 ? 17.690 -10.745 -8.090 1.00 33.68 359 GLU B CA 1
ATOM 6086 C C . GLU B 1 359 ? 16.592 -10.499 -9.134 1.00 35.98 359 GLU B C 1
ATOM 6087 O O . GLU B 1 359 ? 15.745 -11.357 -9.361 1.00 39.29 359 GLU B O 1
ATOM 6093 N N . ASN B 1 360 ? 16.548 -9.312 -9.734 1.00 29.44 360 ASN B N 1
ATOM 6094 C CA . ASN B 1 360 ? 15.496 -9.016 -10.706 1.00 30.20 360 ASN B CA 1
ATOM 6095 C C . ASN B 1 360 ? 14.099 -9.375 -10.172 1.00 27.22 360 ASN B C 1
ATOM 6096 O O . ASN B 1 360 ? 13.292 -10.028 -10.841 1.00 19.99 360 ASN B O 1
ATOM 6101 N N . VAL B 1 361 ? 13.790 -8.896 -8.961 1.00 21.01 361 VAL B N 1
ATOM 6102 C CA . VAL B 1 361 ? 12.589 -9.276 -8.250 1.00 20.56 361 VAL B CA 1
ATOM 6103 C C . VAL B 1 361 ? 11.336 -8.976 -9.073 1.00 18.73 361 VAL B C 1
ATOM 6104 O O . VAL B 1 361 ? 10.425 -9.819 -9.064 1.00 20.63 361 VAL B O 1
ATOM 6108 N N . ILE B 1 362 ? 11.211 -7.773 -9.673 1.00 17.59 362 ILE B N 1
ATOM 6109 C CA . ILE B 1 362 ? 9.977 -7.401 -10.360 1.00 21.86 362 ILE B CA 1
ATOM 6110 C C . ILE B 1 362 ? 9.680 -8.373 -11.514 1.00 21.46 362 ILE B C 1
ATOM 6111 O O . ILE B 1 362 ? 8.541 -8.834 -11.623 1.00 19.30 362 ILE B O 1
ATOM 6116 N N . GLU B 1 363 ? 10.694 -8.743 -12.299 1.00 22.60 363 GLU B N 1
ATOM 6117 C CA . GLU B 1 363 ? 10.455 -9.720 -13.368 1.00 24.48 363 GLU B CA 1
ATOM 6118 C C . GLU B 1 363 ? 10.110 -11.079 -12.760 1.00 24.21 363 GLU B C 1
ATOM 6119 O O . GLU B 1 363 ? 9.268 -11.798 -13.293 1.00 22.54 363 GLU B O 1
ATOM 6125 N N . ASN B 1 364 ? 10.750 -11.446 -11.635 1.00 24.41 364 ASN B N 1
ATOM 6126 C CA . ASN B 1 364 ? 10.659 -12.818 -11.131 1.00 25.43 364 ASN B CA 1
ATOM 6127 C C . ASN B 1 364 ? 9.311 -13.065 -10.448 1.00 23.78 364 ASN B C 1
ATOM 6128 O O . ASN B 1 364 ? 8.859 -14.196 -10.344 1.00 24.44 364 ASN B O 1
ATOM 6133 N N . ILE B 1 365 ? 8.640 -12.011 -9.966 1.00 21.02 365 ILE B N 1
ATOM 6134 C CA . ILE B 1 365 ? 7.339 -12.249 -9.336 1.00 19.92 365 ILE B CA 1
ATOM 6135 C C . ILE B 1 365 ? 6.224 -12.347 -10.378 1.00 21.87 365 ILE B C 1
ATOM 6136 O O . ILE B 1 365 ? 5.092 -12.677 -10.031 1.00 16.81 365 ILE B O 1
ATOM 6141 N N . GLN B 1 366 ? 6.502 -12.038 -11.661 1.00 21.12 366 GLN B N 1
ATOM 6142 C CA . GLN B 1 366 ? 5.382 -12.000 -12.603 1.00 23.00 366 GLN B CA 1
ATOM 6143 C C . GLN B 1 366 ? 4.716 -13.376 -12.732 1.00 18.17 366 GLN B C 1
ATOM 6144 O O . GLN B 1 366 ? 3.519 -13.465 -12.703 1.00 19.34 366 GLN B O 1
ATOM 6150 N N . PRO B 1 367 ? 5.406 -14.510 -12.993 1.00 19.59 367 PRO B N 1
ATOM 6151 C CA . PRO B 1 367 ? 4.683 -15.794 -13.080 1.00 21.36 367 PRO B CA 1
ATOM 6152 C C . PRO B 1 367 ? 3.953 -16.136 -11.775 1.00 21.00 367 PRO B C 1
ATOM 6153 O O . PRO B 1 367 ? 2.948 -16.853 -11.781 1.00 22.54 367 PRO B O 1
ATOM 6157 N N . LYS B 1 368 ? 4.485 -15.674 -10.636 1.00 17.40 368 LYS B N 1
ATOM 6158 C CA . LYS B 1 368 ? 3.869 -15.989 -9.354 1.00 18.47 368 LYS B CA 1
ATOM 6159 C C . LYS B 1 368 ? 2.538 -15.253 -9.172 1.00 15.51 368 LYS B C 1
ATOM 6160 O O . LYS B 1 368 ? 1.546 -15.810 -8.715 1.00 16.48 368 LYS B O 1
ATOM 6166 N N . ILE B 1 369 ? 2.504 -14.002 -9.537 1.00 15.45 369 ILE B N 1
ATOM 6167 C CA . ILE B 1 369 ? 1.259 -13.248 -9.515 1.00 14.94 369 ILE B CA 1
ATOM 6168 C C . ILE B 1 369 ? 0.225 -13.893 -10.453 1.00 17.01 369 ILE B C 1
ATOM 6169 O O . ILE B 1 369 ? -0.960 -14.007 -10.108 1.00 16.00 369 ILE B O 1
ATOM 6174 N N . LYS B 1 370 ? 0.654 -14.208 -11.691 1.00 16.42 370 LYS B N 1
ATOM 6175 C CA . LYS B 1 370 ? -0.236 -14.847 -12.641 1.00 19.37 370 LYS B CA 1
ATOM 6176 C C . LYS B 1 370 ? -0.824 -16.149 -12.078 1.00 17.67 370 LYS B C 1
ATOM 6177 O O . LYS B 1 370 ? -2.019 -16.391 -12.148 1.00 18.75 370 LYS B O 1
ATOM 6183 N N . LEU B 1 371 ? 0.015 -16.949 -11.439 1.00 19.42 371 LEU B N 1
ATOM 6184 C CA . LEU B 1 371 ? -0.441 -18.178 -10.804 1.00 16.40 371 LEU B CA 1
ATOM 6185 C C . LEU B 1 371 ? -1.415 -17.912 -9.657 1.00 18.16 371 LEU B C 1
ATOM 6186 O O . LEU B 1 371 ? -2.431 -18.610 -9.489 1.00 17.01 371 LEU B O 1
ATOM 6191 N N . PHE B 1 372 ? -1.096 -16.911 -8.830 1.00 21.48 372 PHE B N 1
ATOM 6192 C CA . PHE B 1 372 ? -1.956 -16.538 -7.710 1.00 17.03 372 PHE B CA 1
ATOM 6193 C C . PHE B 1 372 ? -3.362 -16.161 -8.194 1.00 18.40 372 PHE B C 1
ATOM 6194 O O . PHE B 1 372 ? -4.367 -16.628 -7.649 1.00 16.92 372 PHE B O 1
ATOM 6202 N N . HIS B 1 373 ? -3.443 -15.335 -9.247 1.00 16.92 373 HIS B N 1
ATOM 6203 C CA . HIS B 1 373 ? -4.748 -14.886 -9.703 1.00 18.64 373 HIS B CA 1
ATOM 6204 C C . HIS B 1 373 ? -5.541 -16.073 -10.276 1.00 20.55 373 HIS B C 1
ATOM 6205 O O . HIS B 1 373 ? -6.759 -16.139 -10.093 1.00 18.21 373 HIS B O 1
ATOM 6212 N N . LYS B 1 374 ? -4.840 -16.997 -10.939 1.00 23.86 374 LYS B N 1
ATOM 6213 C CA . LYS B 1 374 ? -5.452 -18.168 -11.565 1.00 25.01 374 LYS B CA 1
ATOM 6214 C C . LYS B 1 374 ? -6.012 -19.106 -10.492 1.00 23.25 374 LYS B C 1
ATOM 6215 O O . LYS B 1 374 ? -7.156 -19.532 -10.584 1.00 21.94 374 LYS B O 1
ATOM 6221 N N . GLU B 1 375 ? -5.249 -19.288 -9.400 1.00 19.37 375 GLU B N 1
ATOM 6222 C CA . GLU B 1 375 ? -5.629 -20.122 -8.265 1.00 22.51 375 GLU B CA 1
ATOM 6223 C C . GLU B 1 375 ? -6.730 -19.547 -7.386 1.00 20.78 375 GLU B C 1
ATOM 6224 O O . GLU B 1 375 ? -7.382 -20.329 -6.704 1.00 21.66 375 GLU B O 1
ATOM 6230 N N . LEU B 1 376 ? -6.938 -18.220 -7.390 1.00 20.51 376 LEU B N 1
ATOM 6231 C CA . LEU B 1 376 ? -8.026 -17.560 -6.668 1.00 20.06 376 LEU B CA 1
ATOM 6232 C C . LEU B 1 376 ? -9.386 -17.685 -7.390 1.00 23.79 376 LEU B C 1
ATOM 6233 O O . LEU B 1 376 ? -10.437 -17.475 -6.789 1.00 20.37 376 LEU B O 1
ATOM 6238 N N . ARG B 1 377 ? -9.384 -17.952 -8.715 1.00 18.73 377 ARG B N 1
ATOM 6239 C CA . ARG B 1 377 ? -10.661 -17.846 -9.405 1.00 22.27 377 ARG B CA 1
ATOM 6240 C C . ARG B 1 377 ? -11.729 -18.805 -8.855 1.00 24.18 377 ARG B C 1
ATOM 6241 O O . ARG B 1 377 ? -12.885 -18.431 -8.762 1.00 23.30 377 ARG B O 1
ATOM 6249 N N . LYS B 1 378 ? -11.359 -20.029 -8.453 1.00 23.99 378 LYS B N 1
ATOM 6250 C CA . LYS B 1 378 ? -12.325 -20.989 -7.916 1.00 26.22 378 LYS B CA 1
ATOM 6251 C C . LYS B 1 378 ? -13.021 -20.470 -6.647 1.00 27.49 378 LYS B C 1
ATOM 6252 O O . LYS B 1 378 ? -14.055 -20.999 -6.243 1.00 26.40 378 LYS B O 1
ATOM 6258 N N . LEU B 1 379 ? -12.482 -19.442 -5.983 1.00 23.61 379 LEU B N 1
ATOM 6259 C CA . LEU B 1 379 ? -13.128 -19.013 -4.743 1.00 23.73 379 LEU B CA 1
ATOM 6260 C C . LEU B 1 379 ? -14.447 -18.303 -5.084 1.00 24.93 379 LEU B C 1
ATOM 6261 O O . LEU B 1 379 ? -15.380 -18.270 -4.290 1.00 21.30 379 LEU B O 1
ATOM 6266 N N . LYS B 1 380 ? -14.524 -17.769 -6.306 1.00 25.05 380 LYS B N 1
ATOM 6267 C CA . LYS B 1 380 ? -15.664 -17.006 -6.778 1.00 29.38 380 LYS B CA 1
ATOM 6268 C C . LYS B 1 380 ? -16.914 -17.893 -6.782 1.00 35.47 380 LYS B C 1
ATOM 6269 O O . LYS B 1 380 ? -18.013 -17.378 -6.559 1.00 37.08 380 LYS B O 1
ATOM 6275 N N . GLU B 1 381 ? -16.748 -19.220 -6.922 1.00 34.18 381 GLU B N 1
ATOM 6276 C CA . GLU B 1 381 ? -17.905 -20.113 -6.989 1.00 40.95 381 GLU B CA 1
ATOM 6277 C C . GLU B 1 381 ? -18.462 -20.491 -5.612 1.00 36.34 381 GLU B C 1
ATOM 6278 O O . GLU B 1 381 ? -19.513 -21.109 -5.531 1.00 40.18 381 GLU B O 1
ATOM 6284 N N . LEU B 1 382 ? -17.785 -20.163 -4.517 1.00 31.73 382 LEU B N 1
ATOM 6285 C CA . LEU B 1 382 ? -18.282 -20.541 -3.200 1.00 26.39 382 LEU B CA 1
ATOM 6286 C C . LEU B 1 382 ? -19.493 -19.704 -2.823 1.00 27.01 382 LEU B C 1
ATOM 6287 O O . LEU B 1 382 ? -19.544 -18.506 -3.114 1.00 25.34 382 LEU B O 1
ATOM 6292 N N . GLU B 1 383 ? -20.371 -20.288 -1.997 1.00 26.77 383 GLU B N 1
ATOM 6293 C CA . GLU B 1 383 ? -21.640 -19.673 -1.637 1.00 31.67 383 GLU B CA 1
ATOM 6294 C C . GLU B 1 383 ? -21.441 -18.368 -0.847 1.00 35.14 383 GLU B C 1
ATOM 6295 O O . GLU B 1 383 ? -22.299 -17.473 -0.916 1.00 35.62 383 GLU B O 1
ATOM 6301 N N . HIS B 1 384 ? -20.367 -18.261 -0.052 1.00 21.86 384 HIS B N 1
ATOM 6302 C CA . HIS B 1 384 ? -20.286 -17.094 0.797 1.00 26.28 384 HIS B CA 1
ATOM 6303 C C . HIS B 1 384 ? -19.237 -16.092 0.317 1.00 24.90 384 HIS B C 1
ATOM 6304 O O . HIS B 1 384 ? -18.891 -15.193 1.068 1.00 26.15 384 HIS B O 1
ATOM 6311 N N . VAL B 1 385 ? -18.728 -16.253 -0.911 1.00 23.02 385 VAL B N 1
ATOM 6312 C CA . VAL B 1 385 ? -17.752 -15.321 -1.451 1.00 22.01 385 VAL B CA 1
ATOM 6313 C C . VAL B 1 385 ? -18.489 -14.336 -2.356 1.00 24.78 385 VAL B C 1
ATOM 6314 O O . VAL B 1 385 ? -18.989 -14.742 -3.416 1.00 22.48 385 VAL B O 1
ATOM 6318 N N . GLY B 1 386 ? -18.534 -13.064 -1.917 1.00 23.42 386 GLY B N 1
ATOM 6319 C CA . GLY B 1 386 ? -19.159 -11.964 -2.636 1.00 23.00 386 GLY B CA 1
ATOM 6320 C C . GLY B 1 386 ? -18.298 -11.389 -3.759 1.00 24.82 386 GLY B C 1
ATOM 6321 O O . GLY B 1 386 ? -18.827 -11.002 -4.805 1.00 27.78 386 GLY B O 1
ATOM 6322 N N . ASP B 1 387 ? -16.970 -11.307 -3.549 1.00 20.71 387 ASP B N 1
ATOM 6323 C CA . ASP B 1 387 ? -16.080 -10.593 -4.455 1.00 20.63 387 ASP B CA 1
ATOM 6324 C C . ASP B 1 387 ? -14.655 -11.081 -4.184 1.00 20.56 387 ASP B C 1
ATOM 6325 O O . ASP B 1 387 ? -14.270 -11.263 -3.012 1.00 20.34 387 ASP B O 1
ATOM 6330 N N . VAL B 1 388 ? -13.902 -11.261 -5.264 1.00 18.45 388 VAL B N 1
ATOM 6331 C CA . VAL B 1 388 ? -12.459 -11.483 -5.222 1.00 21.10 388 VAL B CA 1
ATOM 6332 C C . VAL B 1 388 ? -11.795 -10.353 -6.006 1.00 22.42 388 VAL B C 1
ATOM 6333 O O . VAL B 1 388 ? -12.074 -10.182 -7.196 1.00 20.12 388 VAL B O 1
ATOM 6337 N N . ARG B 1 389 ? -10.909 -9.593 -5.345 1.00 20.38 389 ARG B N 1
ATOM 6338 C CA . ARG B 1 389 ? -10.433 -8.387 -6.017 1.00 18.51 389 ARG B CA 1
ATOM 6339 C C . ARG B 1 389 ? -9.054 -8.020 -5.498 1.00 23.87 389 ARG B C 1
ATOM 6340 O O . ARG B 1 389 ? -8.684 -8.416 -4.381 1.00 23.76 389 ARG B O 1
ATOM 6348 N N . GLY B 1 390 ? -8.329 -7.231 -6.308 1.00 21.08 390 GLY B N 1
ATOM 6349 C CA . GLY B 1 390 ? -7.076 -6.666 -5.809 1.00 24.79 390 GLY B CA 1
ATOM 6350 C C . GLY B 1 390 ? -6.089 -6.400 -6.938 1.00 24.30 390 GLY B C 1
ATOM 6351 O O . GLY B 1 390 ? -6.525 -6.316 -8.081 1.00 22.95 390 GLY B O 1
ATOM 6352 N N . ARG B 1 391 ? -4.794 -6.235 -6.610 1.00 19.58 391 ARG B N 1
ATOM 6353 C CA . ARG B 1 391 ? -3.790 -5.942 -7.623 1.00 19.10 391 ARG B CA 1
ATOM 6354 C C . ARG B 1 391 ? -2.499 -6.650 -7.213 1.00 19.30 391 ARG B C 1
ATOM 6355 O O . ARG B 1 391 ? -2.047 -6.536 -6.053 1.00 20.00 391 ARG B O 1
ATOM 6363 N N . GLY B 1 392 ? -1.951 -7.475 -8.110 1.00 16.34 392 GLY B N 1
ATOM 6364 C CA . GLY B 1 392 ? -0.731 -8.232 -7.787 1.00 19.01 392 GLY B CA 1
ATOM 6365 C C . GLY B 1 392 ? -0.928 -9.142 -6.558 1.00 21.86 392 GLY B C 1
ATOM 6366 O O . GLY B 1 392 ? -1.884 -9.918 -6.507 1.00 19.90 392 GLY B O 1
ATOM 6367 N N . PHE B 1 393 ? -0.048 -8.970 -5.561 1.00 17.31 393 PHE B N 1
ATOM 6368 C CA . PHE B 1 393 ? -0.109 -9.702 -4.301 1.00 17.80 393 PHE B CA 1
ATOM 6369 C C . PHE B 1 393 ? -0.896 -8.960 -3.211 1.00 18.84 393 PHE B C 1
ATOM 6370 O O . PHE B 1 393 ? -0.612 -9.110 -2.017 1.00 20.62 393 PHE B O 1
ATOM 6378 N N . MET B 1 394 ? -1.814 -8.061 -3.581 1.00 17.64 394 MET B N 1
ATOM 6379 C CA . MET B 1 394 ? -2.672 -7.457 -2.585 1.00 16.59 394 MET B CA 1
ATOM 6380 C C . MET B 1 394 ? -4.100 -7.804 -2.980 1.00 17.26 394 MET B C 1
ATOM 6381 O O . MET B 1 394 ? -4.644 -7.246 -3.957 1.00 17.61 394 MET B O 1
ATOM 6386 N N . VAL B 1 395 ? -4.711 -8.714 -2.219 1.00 18.05 395 VAL B N 1
ATOM 6387 C CA . VAL B 1 395 ? -5.982 -9.316 -2.623 1.00 19.80 395 VAL B CA 1
ATOM 6388 C C . VAL B 1 395 ? -6.947 -9.285 -1.452 1.00 21.43 395 VAL B C 1
ATOM 6389 O O . VAL B 1 395 ? -6.555 -9.550 -0.315 1.00 19.02 395 VAL B O 1
ATOM 6393 N N . GLY B 1 396 ? -8.216 -8.956 -1.712 1.00 20.37 396 GLY B N 1
ATOM 6394 C CA . GLY B 1 396 ? -9.227 -9.196 -0.694 1.00 16.77 396 GLY B CA 1
ATOM 6395 C C . GLY B 1 396 ? -10.276 -10.197 -1.196 1.00 19.37 396 GLY B C 1
ATOM 6396 O O . GLY B 1 396 ? -10.603 -10.221 -2.401 1.00 18.48 396 GLY B O 1
ATOM 6397 N N . ILE B 1 397 ? -10.786 -11.011 -0.260 1.00 17.05 397 ILE B N 1
ATOM 6398 C CA . ILE B 1 397 ? -11.920 -11.892 -0.546 1.00 18.81 397 ILE B CA 1
ATOM 6399 C C . ILE B 1 397 ? -13.059 -11.535 0.380 1.00 17.07 397 ILE B C 1
ATOM 6400 O O . ILE B 1 397 ? -12.963 -11.755 1.585 1.00 18.05 397 ILE B O 1
ATOM 6405 N N . GLU B 1 398 ? -14.094 -10.894 -0.191 1.00 18.34 398 GLU B N 1
ATOM 6406 C CA . GLU B 1 398 ? -15.185 -10.335 0.590 1.00 21.53 398 GLU B CA 1
ATOM 6407 C C . GLU B 1 398 ? -16.257 -11.393 0.886 1.00 22.52 398 GLU B C 1
ATOM 6408 O O . GLU B 1 398 ? -16.865 -11.919 -0.041 1.00 24.39 398 GLU B O 1
ATOM 6414 N N . LEU B 1 399 ? -16.507 -11.661 2.184 1.00 20.48 399 LEU B N 1
ATOM 6415 C CA . LEU B 1 399 ? -17.505 -12.663 2.547 1.00 23.28 399 LEU B CA 1
ATOM 6416 C C . LEU B 1 399 ? -18.893 -12.009 2.634 1.00 22.78 399 LEU B C 1
ATOM 6417 O O . LEU B 1 399 ? -18.997 -10.905 3.152 1.00 24.07 399 LEU B O 1
ATOM 6422 N N . VAL B 1 400 ? -19.953 -12.709 2.175 1.00 23.44 400 VAL B N 1
ATOM 6423 C CA . VAL B 1 400 ? -21.301 -12.163 2.235 1.00 26.91 400 VAL B CA 1
ATOM 6424 C C . VAL B 1 400 ? -22.255 -13.264 2.681 1.00 27.78 400 VAL B C 1
ATOM 6425 O O . VAL B 1 400 ? -22.013 -14.442 2.444 1.00 24.79 400 VAL B O 1
ATOM 6429 N N . LYS B 1 401 ? -23.307 -12.817 3.365 1.00 31.21 401 LYS B N 1
ATOM 6430 C CA . LYS B 1 401 ? -24.364 -13.648 3.923 1.00 40.19 401 LYS B CA 1
ATOM 6431 C C . LYS B 1 401 ? -25.222 -14.158 2.770 1.00 39.48 401 LYS B C 1
ATOM 6432 O O . LYS B 1 401 ? -25.615 -15.321 2.760 1.00 39.68 401 LYS B O 1
ATOM 6438 N N . ASP B 1 402 ? -25.438 -13.291 1.769 1.00 39.50 402 ASP B N 1
ATOM 6439 C CA . ASP B 1 402 ? -26.229 -13.639 0.604 1.00 44.67 402 ASP B CA 1
ATOM 6440 C C . ASP B 1 402 ? -25.543 -13.167 -0.666 1.00 44.70 402 ASP B C 1
ATOM 6441 O O . ASP B 1 402 ? -25.377 -11.972 -0.884 1.00 51.24 402 ASP B O 1
ATOM 6446 N N . LYS B 1 403 ? -25.192 -14.128 -1.517 1.00 47.46 403 LYS B N 1
ATOM 6447 C CA . LYS B 1 403 ? -24.492 -13.854 -2.759 1.00 51.61 403 LYS B CA 1
ATOM 6448 C C . LYS B 1 403 ? -25.265 -12.892 -3.669 1.00 58.47 403 LYS B C 1
ATOM 6449 O O . LYS B 1 403 ? -24.649 -12.072 -4.345 1.00 58.52 403 LYS B O 1
ATOM 6455 N N . GLU B 1 404 ? -26.604 -12.993 -3.705 1.00 65.82 404 GLU B N 1
ATOM 6456 C CA . GLU B 1 404 ? -27.362 -12.255 -4.709 1.00 60.51 404 GLU B CA 1
ATOM 6457 C C . GLU B 1 404 ? -27.827 -10.925 -4.145 1.00 60.90 404 GLU B C 1
ATOM 6458 O O . GLU B 1 404 ? -27.950 -9.968 -4.896 1.00 71.75 404 GLU B O 1
ATOM 6464 N N . THR B 1 405 ? -28.021 -10.857 -2.825 1.00 52.57 405 THR B N 1
ATOM 6465 C CA . THR B 1 405 ? -28.287 -9.585 -2.175 1.00 51.36 405 THR B CA 1
ATOM 6466 C C . THR B 1 405 ? -26.996 -8.791 -1.963 1.00 53.28 405 THR B C 1
ATOM 6467 O O . THR B 1 405 ? -27.025 -7.557 -1.998 1.00 50.44 405 THR B O 1
ATOM 6471 N N . LYS B 1 406 ? -25.876 -9.494 -1.728 1.00 46.39 406 LYS B N 1
ATOM 6472 C CA . LYS B 1 406 ? -24.596 -8.904 -1.353 1.00 40.59 406 LYS B CA 1
ATOM 6473 C C . LYS B 1 406 ? -24.601 -8.459 0.123 1.00 44.87 406 LYS B C 1
ATOM 6474 O O . LYS B 1 406 ? -23.666 -7.773 0.562 1.00 40.78 406 LYS B O 1
ATOM 6476 N N . GLU B 1 407 ? -25.616 -8.898 0.893 1.00 35.36 407 GLU B N 1
ATOM 6477 C CA . GLU B 1 407 ? -25.804 -8.465 2.264 1.00 39.81 407 GLU B CA 1
ATOM 6478 C C . GLU B 1 407 ? -24.621 -8.892 3.149 1.00 43.07 407 GLU B C 1
ATOM 6479 O O . GLU B 1 407 ? -24.198 -10.056 3.130 1.00 39.23 407 GLU B O 1
ATOM 6485 N N . PRO B 1 408 ? -24.017 -7.962 3.928 1.00 43.36 408 PRO B N 1
ATOM 6486 C CA . PRO B 1 408 ? -22.918 -8.307 4.842 1.00 37.49 408 PRO B CA 1
ATOM 6487 C C . PRO B 1 408 ? -23.265 -9.094 6.108 1.00 35.28 408 PRO B C 1
ATOM 6488 O O . PRO B 1 408 ? -24.394 -9.103 6.567 1.00 36.37 408 PRO B O 1
ATOM 6492 N N . TYR B 1 409 ? -22.267 -9.783 6.665 1.00 29.99 409 TYR B N 1
ATOM 6493 C CA . TYR B 1 409 ? -22.335 -10.250 8.027 1.00 23.84 409 TYR B CA 1
ATOM 6494 C C . TYR B 1 409 ? -22.203 -9.042 8.927 1.00 27.42 409 TYR B C 1
ATOM 6495 O O . TYR B 1 409 ? -21.476 -8.092 8.605 1.00 28.32 409 TYR B O 1
ATOM 6504 N N . PRO B 1 410 ? -22.948 -9.010 10.047 1.00 28.30 410 PRO B N 1
ATOM 6505 C CA . PRO B 1 410 ? -22.791 -7.934 11.030 1.00 27.25 410 PRO B CA 1
ATOM 6506 C C . PRO B 1 410 ? -21.346 -7.875 11.507 1.00 29.05 410 PRO B C 1
ATOM 6507 O O . PRO B 1 410 ? -20.629 -8.876 11.528 1.00 25.90 410 PRO B O 1
ATOM 6511 N N . TYR B 1 411 ? -20.919 -6.671 11.903 1.00 28.76 411 TYR B N 1
ATOM 6512 C CA . TYR B 1 411 ? -19.542 -6.538 12.322 1.00 28.96 411 TYR B CA 1
ATOM 6513 C C . TYR B 1 411 ? -19.238 -7.549 13.438 1.00 26.05 411 TYR B C 1
ATOM 6514 O O . TYR B 1 411 ? -18.171 -8.149 13.449 1.00 23.87 411 TYR B O 1
ATOM 6523 N N . GLY B 1 412 ? -20.171 -7.732 14.372 1.00 25.48 412 GLY B N 1
ATOM 6524 C CA . GLY B 1 412 ? -19.900 -8.498 15.578 1.00 25.00 412 GLY B CA 1
ATOM 6525 C C . GLY B 1 412 ? -19.770 -9.989 15.301 1.00 23.30 412 GLY B C 1
ATOM 6526 O O . GLY B 1 412 ? -19.359 -10.757 16.158 1.00 22.65 412 GLY B O 1
ATOM 6527 N N . TYR B 1 413 ? -20.093 -10.394 14.074 1.00 23.21 413 TYR B N 1
ATOM 6528 C CA . TYR B 1 413 ? -20.086 -11.794 13.690 1.00 23.78 413 TYR B CA 1
ATOM 6529 C C . TYR B 1 413 ? -18.655 -12.264 13.389 1.00 24.27 413 TYR B C 1
ATOM 6530 O O . TYR B 1 413 ? -18.351 -13.457 13.483 1.00 18.63 413 TYR B O 1
ATOM 6539 N N . LYS B 1 414 ? -17.755 -11.322 13.064 1.00 23.34 414 LYS B N 1
ATOM 6540 C CA . LYS B 1 414 ? -16.347 -11.662 12.828 1.00 22.53 414 LYS B CA 1
ATOM 6541 C C . LYS B 1 414 ? -16.205 -12.753 11.775 1.00 19.52 414 LYS B C 1
ATOM 6542 O O . LYS B 1 414 ? -15.458 -13.702 11.964 1.00 21.32 414 LYS B O 1
ATOM 6548 N N . ALA B 1 415 ? -16.912 -12.620 10.647 1.00 21.06 415 ALA B N 1
ATOM 6549 C CA . ALA B 1 415 ? -16.877 -13.657 9.625 1.00 21.23 415 ALA B CA 1
ATOM 6550 C C . ALA B 1 415 ? -15.455 -13.915 9.124 1.00 20.03 415 ALA B C 1
ATOM 6551 O O . ALA B 1 415 ? -15.048 -15.071 8.932 1.00 19.05 415 ALA B O 1
ATOM 6553 N N . GLY B 1 416 ? -14.697 -12.856 8.812 1.00 18.95 416 GLY B N 1
ATOM 6554 C CA . GLY B 1 416 ? -13.304 -13.107 8.419 1.00 17.46 416 GLY B CA 1
ATOM 6555 C C . GLY B 1 416 ? -12.453 -13.850 9.451 1.00 15.66 416 GLY B C 1
ATOM 6556 O O . GLY B 1 416 ? -11.636 -14.670 9.094 1.00 19.90 416 GLY B O 1
ATOM 6557 N N . TYR B 1 417 ? -12.577 -13.526 10.743 1.00 17.57 417 TYR B N 1
ATOM 6558 C CA . TYR B 1 417 ? -11.885 -14.241 11.805 1.00 17.21 417 TYR B CA 1
ATOM 6559 C C . TYR B 1 417 ? -12.316 -15.724 11.848 1.00 17.30 417 TYR B C 1
ATOM 6560 O O . TYR B 1 417 ? -11.533 -16.611 12.164 1.00 17.75 417 TYR B O 1
ATOM 6569 N N . ARG B 1 418 ? -13.566 -16.018 11.511 1.00 18.71 418 ARG B N 1
ATOM 6570 C CA . ARG B 1 418 ? -13.989 -17.448 11.475 1.00 21.56 418 ARG B CA 1
ATOM 6571 C C . ARG B 1 418 ? -13.141 -18.172 10.432 1.00 20.56 418 ARG B C 1
ATOM 6572 O O . ARG B 1 418 ? -12.679 -19.271 10.698 1.00 21.32 418 ARG B O 1
ATOM 6580 N N . VAL B 1 419 ? -12.941 -17.526 9.296 1.00 20.99 419 VAL B N 1
ATOM 6581 C CA . VAL B 1 419 ? -12.095 -18.083 8.257 1.00 19.35 419 VAL B CA 1
ATOM 6582 C C . VAL B 1 419 ? -10.643 -18.176 8.744 1.00 19.22 419 VAL B C 1
ATOM 6583 O O . VAL B 1 419 ? -9.976 -19.185 8.541 1.00 19.24 419 VAL B O 1
ATOM 6587 N N . ALA B 1 420 ? -10.159 -17.129 9.414 1.00 18.35 420 ALA B N 1
ATOM 6588 C CA . ALA B 1 420 ? -8.773 -17.107 9.891 1.00 19.80 420 ALA B CA 1
ATOM 6589 C C . ALA B 1 420 ? -8.501 -18.287 10.825 1.00 17.69 420 ALA B C 1
ATOM 6590 O O . ALA B 1 420 ? -7.420 -18.854 10.795 1.00 17.38 420 ALA B O 1
ATOM 6592 N N . GLU B 1 421 ? -9.493 -18.646 11.670 1.00 23.18 421 GLU B N 1
ATOM 6593 C CA . GLU B 1 421 ? -9.350 -19.739 12.638 1.00 24.23 421 GLU B CA 1
ATOM 6594 C C . GLU B 1 421 ? -9.075 -21.068 11.907 1.00 23.12 421 GLU B C 1
ATOM 6595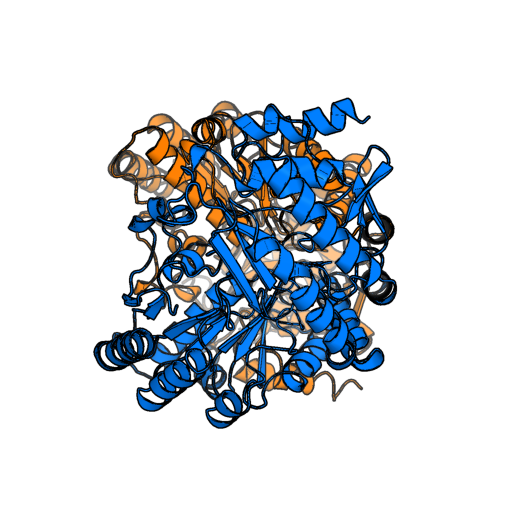 O O . GLU B 1 421 ? -8.167 -21.826 12.285 1.00 20.65 421 GLU B O 1
ATOM 6601 N N . LYS B 1 422 ? -9.861 -21.333 10.848 1.00 19.34 422 LYS B N 1
ATOM 6602 C CA . LYS B 1 422 ? -9.659 -22.520 10.008 1.00 18.22 422 LYS B CA 1
ATOM 6603 C C . LYS B 1 422 ? -8.320 -22.494 9.286 1.00 18.24 422 LYS B C 1
ATOM 6604 O O . LYS B 1 422 ? -7.655 -23.522 9.140 1.00 16.76 422 LYS B O 1
ATOM 6610 N N . LEU B 1 423 ? -7.902 -21.302 8.795 1.00 18.09 423 LEU B N 1
ATOM 6611 C CA . LEU B 1 423 ? -6.633 -21.219 8.113 1.00 17.92 423 LEU B CA 1
ATOM 6612 C C . LEU B 1 423 ? -5.505 -21.525 9.106 1.00 17.88 423 LEU B C 1
ATOM 6613 O O . LEU B 1 423 ? -4.507 -22.125 8.722 1.00 18.95 423 LEU B O 1
ATOM 6618 N N . LEU B 1 424 ? -5.639 -21.079 10.357 1.00 17.03 424 LEU B N 1
ATOM 6619 C CA . LEU B 1 424 ? -4.575 -21.298 11.330 1.00 18.66 424 LEU B CA 1
ATOM 6620 C C . LEU B 1 424 ? -4.361 -22.798 11.555 1.00 20.38 424 LEU B C 1
ATOM 6621 O O . LEU B 1 424 ? -3.211 -23.263 11.703 1.00 21.41 424 LEU B O 1
ATOM 6626 N N . GLU B 1 425 ? -5.469 -23.563 11.590 1.00 19.96 425 GLU B N 1
ATOM 6627 C CA . GLU B 1 425 ? -5.353 -25.016 11.735 1.00 22.25 425 GLU B CA 1
ATOM 6628 C C . GLU B 1 425 ? -4.643 -25.643 10.532 1.00 23.40 425 GLU B C 1
ATOM 6629 O O . GLU B 1 425 ? -4.108 -26.756 10.648 1.00 23.62 425 GLU B O 1
ATOM 6635 N N . LYS B 1 426 ? -4.702 -24.993 9.350 1.00 18.46 426 LYS B N 1
ATOM 6636 C CA . LYS B 1 426 ? -3.969 -25.507 8.203 1.00 19.40 426 LYS B CA 1
ATOM 6637 C C . LYS B 1 426 ? -2.568 -24.879 8.083 1.00 20.95 426 LYS B C 1
ATOM 6638 O O . LYS B 1 426 ? -1.953 -24.977 7.036 1.00 19.87 426 LYS B O 1
ATOM 6644 N N . GLY B 1 427 ? -2.040 -24.239 9.150 1.00 18.34 427 GLY B N 1
ATOM 6645 C CA . GLY B 1 427 ? -0.683 -23.724 9.114 1.00 17.76 427 GLY B CA 1
ATOM 6646 C C . GLY B 1 427 ? -0.528 -22.411 8.335 1.00 17.06 427 GLY B C 1
ATOM 6647 O O . GLY B 1 427 ? 0.522 -22.168 7.732 1.00 17.85 427 GLY B O 1
ATOM 6648 N N . ILE B 1 428 ? -1.583 -21.572 8.313 1.00 16.72 428 ILE B N 1
ATOM 6649 C CA . ILE B 1 428 ? -1.535 -20.275 7.641 1.00 15.45 428 ILE B CA 1
ATOM 6650 C C . ILE B 1 428 ? -2.029 -19.169 8.574 1.00 16.67 428 ILE B C 1
ATOM 6651 O O . ILE B 1 428 ? -3.092 -19.262 9.198 1.00 17.23 428 ILE B O 1
ATOM 6656 N N . TYR B 1 429 ? -1.254 -18.073 8.628 1.00 17.15 429 TYR B N 1
ATOM 6657 C CA . TYR B 1 429 ? -1.604 -16.880 9.400 1.00 17.72 429 TYR B CA 1
ATOM 6658 C C . TYR B 1 429 ? -2.211 -15.876 8.431 1.00 15.78 429 TYR B C 1
ATOM 6659 O O . TYR B 1 429 ? -1.538 -15.478 7.486 1.00 17.21 429 TYR B O 1
ATOM 6668 N N . MET B 1 430 ? -3.487 -15.534 8.663 1.00 14.19 430 MET B N 1
ATOM 6669 C CA . MET B 1 430 ? -4.149 -14.515 7.866 1.00 15.66 430 MET B CA 1
ATOM 6670 C C . MET B 1 430 ? -4.873 -13.596 8.846 1.00 15.07 430 MET B C 1
ATOM 6671 O O . MET B 1 430 ? -5.580 -14.077 9.738 1.00 14.81 430 MET B O 1
ATOM 6676 N N . ARG B 1 431 ? -4.700 -12.275 8.691 1.00 15.60 431 ARG B N 1
ATOM 6677 C CA . ARG B 1 431 ? -5.496 -11.318 9.469 1.00 17.94 431 ARG B CA 1
ATOM 6678 C C . ARG B 1 431 ? -6.533 -10.671 8.534 1.00 16.79 431 ARG B C 1
ATOM 6679 O O . ARG B 1 431 ? -6.174 -9.986 7.592 1.00 17.39 431 ARG B O 1
ATOM 6687 N N . PRO B 1 432 ? -7.846 -10.759 8.834 1.00 16.80 432 PRO B N 1
ATOM 6688 C CA . PRO B 1 432 ? -8.865 -10.150 7.974 1.00 16.64 432 PRO B CA 1
ATOM 6689 C C . PRO B 1 432 ? -9.128 -8.708 8.381 1.00 16.42 432 PRO B C 1
ATOM 6690 O O . PRO B 1 432 ? -8.633 -8.233 9.419 1.00 17.26 432 PRO B O 1
ATOM 6694 N N . ILE B 1 433 ? -9.926 -8.019 7.573 1.00 15.20 433 ILE B N 1
ATOM 6695 C CA . ILE B 1 433 ? -10.531 -6.794 8.036 1.00 17.85 433 ILE B CA 1
ATOM 6696 C C . ILE B 1 433 ? -12.033 -6.936 7.848 1.00 17.43 433 ILE B C 1
ATOM 6697 O O . ILE B 1 433 ? -12.516 -6.953 6.706 1.00 18.40 433 ILE B O 1
ATOM 6702 N N . GLY B 1 434 ? -12.761 -6.972 8.987 1.00 18.89 434 GLY B N 1
ATOM 6703 C CA . GLY B 1 434 ? -14.206 -7.236 8.974 1.00 17.70 434 GLY B CA 1
ATOM 6704 C C . GLY B 1 434 ? -14.522 -8.488 8.145 1.00 20.85 434 GLY B C 1
ATOM 6705 O O . GLY B 1 434 ? -13.926 -9.543 8.340 1.00 19.00 434 GLY B O 1
ATOM 6706 N N . ASN B 1 435 ? -15.352 -8.309 7.118 1.00 22.56 435 ASN B N 1
ATOM 6707 C CA . ASN B 1 435 ? -15.806 -9.397 6.273 1.00 22.61 435 ASN B CA 1
ATOM 6708 C C . ASN B 1 435 ? -14.819 -9.742 5.167 1.00 22.09 435 ASN B C 1
ATOM 6709 O O . ASN B 1 435 ? -15.182 -10.527 4.299 1.00 22.16 435 ASN B O 1
ATOM 6714 N N . VAL B 1 436 ? -13.662 -9.055 5.114 1.00 20.82 436 VAL B N 1
ATOM 6715 C CA . VAL B 1 436 ? -12.772 -9.249 3.977 1.00 20.57 436 VAL B CA 1
ATOM 6716 C C . VAL B 1 436 ? -11.565 -10.068 4.435 1.00 17.67 436 VAL B C 1
ATOM 6717 O O . VAL B 1 436 ? -10.831 -9.667 5.346 1.00 18.74 436 VAL B O 1
ATOM 6721 N N . ILE B 1 437 ? -11.390 -11.217 3.781 1.00 17.86 437 ILE B N 1
ATOM 6722 C CA . ILE B 1 437 ? -10.182 -12.022 3.969 1.00 17.46 437 ILE B CA 1
ATOM 6723 C C . ILE B 1 437 ? -9.076 -11.252 3.259 1.00 15.40 437 ILE B C 1
ATOM 6724 O O . ILE B 1 437 ? -9.216 -10.948 2.063 1.00 18.04 437 ILE B O 1
ATOM 6729 N N . ILE B 1 438 ? -7.928 -11.068 3.937 1.00 15.04 438 ILE B N 1
ATOM 6730 C CA . ILE B 1 438 ? -6.843 -10.303 3.327 1.00 15.38 438 ILE B CA 1
ATOM 6731 C C . ILE B 1 438 ? -5.701 -11.254 3.032 1.00 17.01 438 ILE B C 1
ATOM 6732 O O . ILE B 1 438 ? -5.302 -12.004 3.918 1.00 15.52 438 ILE B O 1
ATOM 6737 N N . LEU B 1 439 ? -5.173 -11.198 1.784 1.00 16.08 439 LEU B N 1
ATOM 6738 C CA . LEU B 1 439 ? -3.965 -11.909 1.395 1.00 15.94 439 LEU B CA 1
ATOM 6739 C C . LEU B 1 439 ? -2.962 -10.883 0.862 1.00 19.94 439 LEU B C 1
ATOM 6740 O O . LEU B 1 439 ? -3.183 -10.277 -0.193 1.00 16.19 439 LEU B O 1
ATOM 6745 N N . VAL B 1 440 ? -1.856 -10.713 1.588 1.00 15.34 440 VAL B N 1
ATOM 6746 C CA . VAL B 1 440 ? -0.740 -9.888 1.124 1.00 15.82 440 VAL B CA 1
ATOM 6747 C C . VAL B 1 440 ? 0.511 -10.740 1.332 1.00 14.95 440 VAL B C 1
ATOM 6748 O O . VAL B 1 440 ? 1.182 -10.603 2.340 1.00 14.22 440 VAL B O 1
ATOM 6752 N N . PRO B 1 441 ? 0.767 -11.754 0.473 1.00 14.97 441 PRO B N 1
ATOM 6753 C CA . PRO B 1 441 ? 1.845 -12.719 0.743 1.00 16.43 441 PRO B CA 1
ATOM 6754 C C . PRO B 1 441 ? 3.197 -12.084 0.409 1.00 17.05 441 PRO B C 1
ATOM 6755 O O . PRO B 1 441 ? 3.246 -11.100 -0.327 1.00 15.69 441 PRO B O 1
ATOM 6759 N N . PRO B 1 442 ? 4.317 -12.575 0.976 1.00 16.57 442 PRO B N 1
ATOM 6760 C CA . PRO B 1 442 ? 5.634 -12.008 0.692 1.00 15.90 442 PRO B CA 1
ATOM 6761 C C . PRO B 1 442 ? 5.927 -12.206 -0.790 1.00 16.27 442 PRO B C 1
ATOM 6762 O O . PRO B 1 442 ? 5.368 -13.114 -1.417 1.00 17.17 442 PRO B O 1
ATOM 6766 N N . LEU B 1 443 ? 6.791 -11.350 -1.356 1.00 15.12 443 LEU B N 1
ATOM 6767 C CA . LEU B 1 443 ? 7.241 -11.535 -2.739 1.00 16.30 443 LEU B CA 1
ATOM 6768 C C . LEU B 1 443 ? 7.960 -12.876 -2.914 1.00 16.58 443 LEU B C 1
ATOM 6769 O O . LEU B 1 443 ? 7.981 -13.444 -4.039 1.00 17.60 443 LEU B O 1
ATOM 6774 N N . SER B 1 444 ? 8.495 -13.398 -1.783 1.00 15.10 444 SER B N 1
ATOM 6775 C CA . SER B 1 444 ? 9.223 -14.666 -1.743 1.00 14.39 444 SER B CA 1
ATOM 6776 C C . SER B 1 444 ? 8.337 -15.919 -1.708 1.00 14.55 444 SER B C 1
ATOM 6777 O O . SER B 1 444 ? 8.878 -17.031 -1.649 1.00 14.34 444 SER B O 1
ATOM 6780 N N . ILE B 1 445 ? 7.010 -15.760 -1.718 1.00 13.55 445 ILE B N 1
ATOM 6781 C CA . ILE B 1 445 ? 6.073 -16.870 -1.654 1.00 13.77 445 ILE B CA 1
ATOM 6782 C C . ILE B 1 445 ? 6.361 -17.799 -2.833 1.00 14.93 445 ILE B C 1
ATOM 6783 O O . ILE B 1 445 ? 6.538 -17.305 -3.959 1.00 13.88 445 ILE B O 1
ATOM 6788 N N . THR B 1 446 ? 6.435 -19.120 -2.571 1.00 15.27 446 THR B N 1
ATOM 6789 C CA . THR B 1 446 ? 6.686 -20.034 -3.676 1.00 17.96 446 THR B CA 1
ATOM 6790 C C . THR B 1 446 ? 5.408 -20.380 -4.427 1.00 17.71 446 THR B C 1
ATOM 6791 O O . THR B 1 446 ? 4.289 -20.210 -3.927 1.00 17.69 446 THR B O 1
ATOM 6795 N N . GLU B 1 447 ? 5.596 -20.913 -5.652 1.00 17.22 447 GLU B N 1
ATOM 6796 C CA . GLU B 1 447 ? 4.446 -21.348 -6.395 1.00 17.33 447 GLU B CA 1
ATOM 6797 C C . GLU B 1 447 ? 3.711 -22.429 -5.593 1.00 16.12 447 GLU B C 1
ATOM 6798 O O . GLU B 1 447 ? 2.496 -22.442 -5.573 1.00 17.01 447 GLU B O 1
ATOM 6804 N N . LYS B 1 448 ? 4.458 -23.364 -4.989 1.00 16.79 448 LYS B N 1
ATOM 6805 C CA . LYS B 1 448 ? 3.770 -24.402 -4.231 1.00 17.21 448 LYS B CA 1
ATOM 6806 C C . LYS B 1 448 ? 2.985 -23.796 -3.062 1.00 18.10 448 LYS B C 1
ATOM 6807 O O . LYS B 1 448 ? 1.919 -24.318 -2.712 1.00 15.67 448 LYS B O 1
ATOM 6813 N N . GLU B 1 449 ? 3.543 -22.733 -2.456 1.00 19.37 449 GLU B N 1
ATOM 6814 C CA . GLU B 1 449 ? 2.870 -22.114 -1.315 1.00 18.58 449 GLU B CA 1
ATOM 6815 C C . GLU B 1 449 ? 1.628 -21.383 -1.772 1.00 16.57 449 GLU B C 1
ATOM 6816 O O . GLU B 1 449 ? 0.619 -21.383 -1.091 1.00 17.89 449 GLU B O 1
ATOM 6822 N N . ILE B 1 450 ? 1.702 -20.807 -2.974 1.00 15.53 450 ILE B N 1
ATOM 6823 C CA . ILE B 1 450 ? 0.541 -20.122 -3.514 1.00 15.49 450 ILE B CA 1
ATOM 6824 C C . ILE B 1 450 ? -0.600 -21.120 -3.696 1.00 15.89 450 ILE B C 1
ATOM 6825 O O . ILE B 1 450 ? -1.756 -20.796 -3.417 1.00 14.96 450 ILE B O 1
ATOM 6830 N N . ILE B 1 451 ? -0.297 -22.303 -4.278 1.00 17.40 451 ILE B N 1
ATOM 6831 C CA . ILE B 1 451 ? -1.324 -23.278 -4.619 1.00 17.36 451 ILE B CA 1
ATOM 6832 C C . ILE B 1 451 ? -1.915 -23.800 -3.306 1.00 18.06 451 ILE B C 1
ATOM 6833 O O . ILE B 1 451 ? -3.122 -23.852 -3.137 1.00 17.99 451 ILE B O 1
ATOM 6838 N N . TYR B 1 452 ? -1.040 -24.077 -2.350 1.00 18.30 452 TYR B N 1
ATOM 6839 C CA . TYR B 1 452 ? -1.513 -24.531 -1.044 1.00 18.08 452 TYR B CA 1
ATOM 6840 C C . TYR B 1 452 ? -2.414 -23.470 -0.415 1.00 18.87 452 TYR B C 1
ATOM 6841 O O . TYR B 1 452 ? -3.419 -23.791 0.179 1.00 18.34 452 TYR B O 1
ATOM 6850 N N . LEU B 1 453 ? -1.977 -22.198 -0.409 1.00 18.23 453 LEU B N 1
ATOM 6851 C CA . LEU B 1 453 ? -2.721 -21.104 0.198 1.00 15.94 453 LEU B CA 1
ATOM 6852 C C . LEU B 1 453 ? -4.154 -21.010 -0.321 1.00 15.76 453 LEU B C 1
ATOM 6853 O O . LEU B 1 453 ? -5.091 -20.863 0.452 1.00 15.54 453 LEU B O 1
ATOM 6858 N N . CYS B 1 454 ? -4.315 -21.032 -1.645 1.00 16.09 454 CYS B N 1
ATOM 6859 C CA . CYS B 1 454 ? -5.623 -20.856 -2.240 1.00 17.31 454 CYS B CA 1
ATOM 6860 C C . CYS B 1 454 ? -6.496 -22.116 -2.060 1.00 17.31 454 CYS B C 1
ATOM 6861 O O . CYS B 1 454 ? -7.691 -22.007 -1.832 1.00 17.88 454 CYS B O 1
ATOM 6864 N N . ASP B 1 455 ? -5.896 -23.323 -2.092 1.00 17.42 455 ASP B N 1
ATOM 6865 C CA . ASP B 1 455 ? -6.644 -24.549 -1.804 1.00 16.91 455 ASP B CA 1
ATOM 6866 C C . ASP B 1 455 ? -7.057 -24.561 -0.330 1.00 17.28 455 ASP B C 1
ATOM 68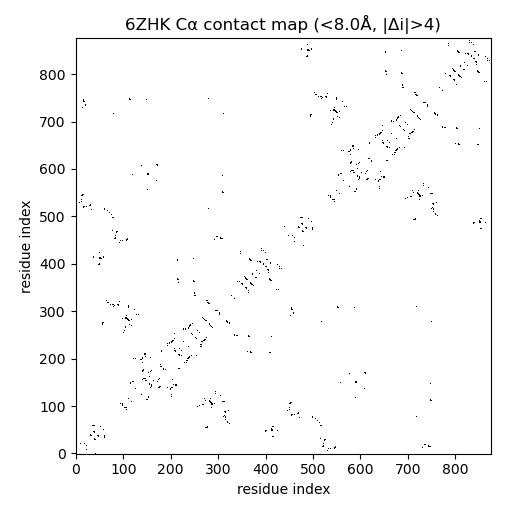67 O O . ASP B 1 455 ? -8.163 -24.982 -0.009 1.00 18.29 455 ASP B O 1
ATOM 6872 N N . ALA B 1 456 ? -6.173 -24.131 0.576 1.00 16.99 456 ALA B N 1
ATOM 6873 C CA . ALA B 1 456 ? -6.569 -24.051 1.980 1.00 16.64 456 ALA B CA 1
ATOM 6874 C C . ALA B 1 456 ? -7.676 -23.009 2.208 1.00 21.91 456 ALA B C 1
ATOM 6875 O O . ALA B 1 456 ? -8.529 -23.180 3.073 1.00 21.01 456 ALA B O 1
ATOM 6877 N N . LEU B 1 457 ? -7.634 -21.895 1.467 1.00 19.34 457 LEU B N 1
ATOM 6878 C CA . LEU B 1 457 ? -8.648 -20.872 1.667 1.00 21.22 457 LEU B CA 1
ATOM 6879 C C . LEU B 1 457 ? -10.011 -21.391 1.207 1.00 20.56 457 LEU B C 1
ATOM 6880 O O . LEU B 1 457 ? -11.054 -21.125 1.827 1.00 20.16 457 LEU B O 1
ATOM 6885 N N . TYR B 1 458 ? -9.999 -22.110 0.085 1.00 21.77 458 TYR B N 1
ATOM 6886 C CA . TYR B 1 458 ? -11.204 -22.738 -0.446 1.00 24.07 458 TYR B CA 1
ATOM 6887 C C . TYR B 1 458 ? -11.862 -23.633 0.617 1.00 21.29 458 TYR B C 1
ATOM 6888 O O . TYR B 1 458 ? -13.013 -23.485 0.932 1.00 21.23 458 TYR B O 1
ATOM 6897 N N . GLU B 1 459 ? -11.091 -24.519 1.233 1.00 22.08 459 GLU B N 1
ATOM 6898 C CA . GLU B 1 459 ? -11.584 -25.405 2.273 1.00 25.43 459 GLU B CA 1
ATOM 6899 C C . GLU B 1 459 ? -11.979 -24.616 3.518 1.00 25.48 459 GLU B C 1
ATOM 6900 O O . GLU B 1 459 ? -12.975 -24.942 4.171 1.00 23.36 459 GLU B O 1
ATOM 6906 N N . ALA B 1 460 ? -11.163 -23.597 3.872 1.00 22.52 460 ALA B N 1
ATOM 6907 C CA . ALA B 1 460 ? -11.415 -22.873 5.111 1.00 21.85 460 ALA B CA 1
ATOM 6908 C C . ALA B 1 460 ? -12.773 -22.158 5.042 1.00 22.56 460 ALA B C 1
ATOM 6909 O O . ALA B 1 460 ? -13.482 -22.079 6.049 1.00 22.70 460 ALA B O 1
ATOM 6911 N N . ILE B 1 461 ? -13.066 -21.575 3.866 1.00 21.54 461 ILE B N 1
ATOM 6912 C CA . ILE B 1 461 ? -14.283 -20.813 3.683 1.00 21.53 461 ILE B CA 1
ATOM 6913 C C . ILE B 1 461 ? -15.460 -21.802 3.792 1.00 22.98 461 ILE B C 1
ATOM 6914 O O . ILE B 1 461 ? -16.472 -21.452 4.406 1.00 21.74 461 ILE B O 1
ATOM 6919 N N . LYS B 1 462 ? -15.288 -23.019 3.271 1.00 21.11 462 LYS B N 1
ATOM 6920 C CA . LYS B 1 462 ? -16.329 -24.037 3.353 1.00 24.32 462 LYS B CA 1
ATOM 6921 C C . LYS B 1 462 ? -16.539 -24.562 4.767 1.00 29.32 462 LYS B C 1
ATOM 6922 O O . LYS B 1 462 ? -17.662 -24.899 5.106 1.00 30.75 462 LYS B O 1
ATOM 6928 N N . GLU B 1 463 ? -15.469 -24.651 5.555 1.00 25.84 463 GLU B N 1
ATOM 6929 C CA . GLU B 1 463 ? -15.526 -25.187 6.904 1.00 24.85 463 GLU B CA 1
ATOM 6930 C C . GLU B 1 463 ? -15.989 -24.149 7.908 1.00 27.11 463 GLU B C 1
ATOM 6931 O O . GLU B 1 463 ? -16.429 -24.513 8.990 1.00 28.33 463 GLU B O 1
ATOM 6937 N N . ALA B 1 464 ? -15.811 -22.862 7.597 1.00 24.61 464 ALA B N 1
ATOM 6938 C CA . ALA B 1 464 ? -16.163 -21.818 8.551 1.00 22.40 464 ALA B CA 1
ATOM 6939 C C . ALA B 1 464 ? -17.679 -21.770 8.714 1.00 24.47 464 ALA B C 1
ATOM 6940 O O . ALA B 1 464 ? -18.407 -22.160 7.799 1.00 27.86 464 ALA B O 1
ATOM 6942 N N . ASP B 1 465 ? -18.143 -21.279 9.873 1.00 22.33 465 ASP B N 1
ATOM 6943 C CA . ASP B 1 465 ? -19.567 -21.142 10.157 1.00 24.05 465 ASP B CA 1
ATOM 6944 C C . ASP B 1 465 ? -20.143 -19.891 9.497 1.00 26.30 465 ASP B C 1
ATOM 6945 O O . ASP B 1 465 ? -20.280 -18.842 10.138 1.00 27.14 465 ASP B O 1
ATOM 6950 N N . LEU B 1 466 ? -20.483 -20.004 8.206 1.00 23.11 466 LEU B N 1
ATOM 6951 C CA . LEU B 1 466 ? -20.886 -18.839 7.452 1.00 27.16 466 LEU B CA 1
ATOM 6952 C C . LEU B 1 466 ? -22.322 -19.035 6.961 1.00 34.87 466 LEU B C 1
ATOM 6953 O O . LEU B 1 466 ? -22.759 -20.193 6.923 1.00 33.63 466 LEU B O 1
#

B-factor: mean 22.13, std 9.38, range [7.4, 82.8]

Organism: Methanocaldococcus jannaschii (strain ATCC 43067 / DSM 2661 / JAL-1 / JCM 10045 / NBRC 100440) (NCBI:txid243232)

Solvent-accessible surface area: 28580 Å² total; per-residue (Å²): 157,37,119,85,19,30,121,46,2,48,66,30,0,4,0,0,24,13,6,4,74,42,10,77,126,50,117,17,13,2,2,40,104,6,104,31,10,57,3,10,6,30,104,32,70,125,25,1,0,0,0,0,1,15,27,0,1,1,15,1,2,36,62,87,74,0,13,77,25,0,33,92,17,1,84,108,1,1,1,1,3,0,13,27,5,0,0,29,11,0,0,65,0,0,47,89,0,13,71,57,0,1,140,23,0,29,4,0,1,1,6,4,6,11,5,9,0,0,0,2,0,0,0,0,0,12,10,9,4,57,45,82,42,36,171,50,16,41,69,0,0,0,2,98,68,0,44,8,3,0,0,0,0,0,3,4,0,5,18,14,139,91,28,4,21,52,1,42,70,2,26,15,116,24,52,58,0,66,20,0,113,82,119,140,29,21,72,52,0,37,60,37,0,100,159,21,8,154,62,0,0,0,0,0,1,16,0,0,2,1,3,16,27,0,0,23,36,1,37,130,33,5,0,25,14,0,0,98,5,0,106,124,42,72,4,7,0,0,0,11,0,14,21,3,3,0,0,2,18,10,84,23,0,16,0,39,16,134,91,0,71,168,26,98,17,0,17,0,0,0,0,0,29,2,0,0,0,1,1,0,0,0,0,0,0,0,0,14,57,97,4,4,74,42,6,50,11,112,26,41,99,34,48,4,2,13,9,5,31,6,7,2,0,0,0,0,0,0,7,0,0,26,4,0,11,99,4,16,142,76,86,72,12,46,117,86,4,66,76,36,15,149,25,0,71,96,31,4,162,53,0,96,124,14,126,27,4,39,62,34,31,25,49,6,0,1,4,0,0,59,1,6,107,64,93,100,88,63,65,83,9,82,72,43,62,59,0,0,61,75,0,13,123,61,0,62,130,41,21,0,17,5,32,4,47,29,25,12,0,0,0,0,0,0,3,30,0,63,84,179,26,0,70,110,0,0,64,4,0,56,80,0,2,134,83,10,98,44,126,96,111,70,21,42,120,50,1,36,61,30,0,5,0,0,26,14,6,6,76,38,9,88,125,54,106,31,16,4,2,47,85,4,91,34,11,66,4,2,6,12,115,33,70,127,23,2,0,0,0,0,1,14,25,0,2,1,16,1,3,47,47,110,56,0,6,64,27,0,34,91,16,0,88,91,1,1,1,1,3,0,13,28,4,0,0,22,10,0,0,59,0,0,53,76,0,15,86,62,8,4,197,20,0,29,5,0,0,2,6,2,7,5,4,2,0,0,0,2,0,0,0,0,0,14,10,9,4,52,45,81,41,36,170,48,19,44,58,1,0,0,1,104,67,1,34,8,0,4,3,0,0,0,3,5,0,4,16,14,105,90,29,5,14,53,2,99,70,2,21,15,108,22,48,67,0,72,18,2,119,109,56,142,31,16,73,49,0,41,65,32,0,102,159,23,11,156,66,0,0,0,0,0,0,16,0,0,1,1,2,16,26,0,0,19,37,2,52,125,32,5,1,36,15,0,0,100,2,0,114,123,34,72,4,9,0,0,0,10,0,10,19,2,3,0,0,3,18,11,76,26,0,17,0,40,18,134,54,0,80,165,18,106,17,0,10,0,0,0,0,0,18,2,0,0,0,1,2,0,0,1,0,0,0,0,0,12,56,110,2,3,74,51,6,39,8,98,24,40,94,34,52,3,1,13,3,6,23,15,4,2,0,0,0,0,0,0,7,0,0,22,4,0,11,87,0,17,148,129,76,85,10,46,114,84,3,60,67,38,16,143,28,0,70,120,39,4,150,54,0,112,118,11,126,27,2,40,61,19,31,25,48,6,0,0,4,0,0,53,0,6,109,46,94,163,88,65,72,85,9,83,69,37,59,64,0,0,78,70,0,13,115,60,0,60,130,42,21,0,16,6,34,4,45,29,26,13,0,0,0,0,0,0,3,31,0,63,79,175,26,0,69,108,0,0,61,2,0,54,83,0,2,130,85,10,97,43

Foldseek 3Di:
DVVVVLVCCLVPDPDPPDDSVVSNVDDDFAFDAWDWQWTAGPVRFTARAQCCLPQFAFTTGPDPLLVVLLVVLVVVPFFDDPPVDDDDLLVVLQVVVCVPDQVQFHGKWKDFAQLVLVVLVVLLLVLLCVLVPAPQAQAAEEAALAARDDDQARLQRGRNCVRCVVVVVSHRHYYHQYDCPPVVRLVSLLVRCQVCVSNHSEYEGELQFRALSFQHGRDPCSVLSNLVSCLVSVHAYEYRDQNVACQQQLDNGSCPDVSNSVSVDRQKYKYFRNLLSNDGGMIIITGGVSSVVSQDDDVVVVSHDPDDDDRTSGSSSSSSNVSSVVCCVVVVLSVVLVVVQVLLVVLQPVLCPDQFFQDWDHGRQWIKTAGDPGNVVSHHDDQVVQQLVLLQVQSVVVSHHWDGNRRITIGRGHSNQDSVNSNSVSVSSSVSNVPGPD/DVVVVLVCCLVPDDDPPDDSVVSNVDDDFAFDAWDWQWTAGPVRFTFRAQCCLPQFAFTTGPDPLLVVLLVVLVVVPFFDDPPVDDDPLLVVLQVVVCVPDFVQFRGKWKDFAQLVLVVLVQLLLVLLCVLVPADQAQAEEEAALAARDDPQARLQLGNNCVRCVVVVVSHDHYYHQYDLPVDPRLVRLLVRCVVCLSNHSEYEGELQFRALSFQHGRPPCNVLSNLVSCLVSVHAYEYRDQNVACQLQLDNGSCVDVSNSVSVDRQKYKYWRHLLSNDGGMIIITGGVSSVVSQDDDVVVVSHDPDDDDRTSGSSSSSSNVSSVVCCVVVVLSVVLVVVQVLLVVLQPVLVPDQQFQDWDHGRQWIKTAGDPGNVVSHHDPQVVQLLVLLQVQSVVVRHHWDGNRRITTGRRHSNQDSVNSNVVSVSSSVSNVPGPD

Secondary structure (DSSP, 8-state):
-HHHHHHHHHHHB--TT--HHHHHHS---EEEEEETTEEEETTS-EEEETTHHHHT-SS-S--HHHHHHHHHHHTT-S----SS-EEHHHHHHHHHHHHHS-TT--EEEEESSHHHHHHHHHHHHHHHHHHHT-----EEEEETT----SSHHHHHHS--HHHHGGGGGGSPP-EEEPP---HHHHHHHHHHHHHHGGGEEEEEEESSEETTTTSEEPPTTHHHHHHHHHHHHT--EEEE-TTTTTTTTSSS-TT--HHHHHHT--SEEEE-GGGGTTSS--EEEEE-HHHHHTT-S-GGG--S-----TTTT-HHHHHHHHHHHHHHHHTTHHHHTHHHHHHHHHHHGGGGGSTTEEEEEEETTEEEEEE-SBTTTTBPPPGGG-HHHHHHHHHHHTTEE---BTTEEEE---TT--HHHHHHHHHHHHHHHHHS--/-HHHHHHHHHHHB--TT--HHHHHHS---EEEEEETTEEEETTS-EEEETTHHHHT-SS-S--HHHHHHHHHHHTT-S----SS-EEHHHHHHHHHHHHHS-TT--EEEEESSHHHHHHHHHHHHHHHHHHHT--S--EEEEETT----SSHHHHHH---HHHHGGGGGGSPP-EEE------HHHHHHHHHHHHHGGGEEEEEEESSEETTTTSEEPPTTHHHHHHHHHHHTT--EEEE-TTTTTTTTSSS-TT--HHHHHHT--SEEEE-GGGGTTSS--EEEEE-HHHHHTT-S-GGG--S-----TTTT-HHHHHHHHHHHHHHHHTTHHHHTHHHHHHHHHHHGGGGGSTTEEEEEEETTEEEEEE-S-TTT-PPPPGGG-HHHHHHHHHHHTTEE---BTTEEEE---TT--HHHHHHHHHHHHHHHHHS--

InterPro domains:
  IPR005814 Aminotransferase class-III [PF00202] (29-456)
  IPR005814 Aminotransferase class-III [PIRSF000521] (35-457)
  IPR005814 Aminotransferase class-III [cd00610] (8-456)
  IPR005815 Adenosylmethionine--8-amino-7-oxononanoate aminotransferase BioA [MF_00834] (8-456)
  IPR005815 Adenosylmethionine--8-amino-7-oxononanoate aminotransferase BioA [TIGR00508] (16-456)
  IPR015421 Pyridoxal phosphate-dependent transferase, major domain [G3DSA:3.40.640.10] (66-354)
  IPR015422 Pyridoxal phosphate-dependent transferase, small domain [G3DSA:3.90.1150.10] (16-456)
  IPR015424 Pyridoxal phosphate-dependent transferase [SSF53383] (11-458)
  IPR049704 Aminotransferases class-III pyridoxal-phosphate attachment site [PS00600] (260-301)

CATH classification: 3.40.640.10

Radius of gyration: 26.12 Å; Cα contacts (8 Å, |Δi|>4): 2078; chains: 2; bounding box: 67×70×64 Å

Nearest PDB structures (foldseek):
  6zhk-assembly1_B  TM=1.001E+00  e=1.348E-83  Methanocaldococcus jannaschii DSM 2661
  3du4-assembly1_B  TM=9.746E-01  e=1.438E-52  Bacillus subtilis
  6wnn-assembly1_A  TM=9.471E-01  e=2.555E-47  Bacillus subtilis
  3drd-assembly1_B  TM=9.476E-01  e=3.346E-47  Bacillus subtilis
  6wnn-assembly1_B  TM=9.489E-01  e=2.212E-46  Bacillus subtilis

Sequence (876 aa):
DKNLLEKWDKEYIWHPYTQMKEYRESKNLIIERGEGNYLIDIYGNKYLDAVSSIWCNLFGHSRKEIIEAIKNQADKICHSTLLGCGNVPSILLAKKLVDITPKHLTKVFYSEDGAEAVEIAIKMAYQYYVLRGDKGRTKFISVKEGYHGDTVGAMSVGGSELFHGVFKPLLFKGYHANPPYEMECLNEMISLIEKHAEEVFCVILEGGIMGSAGMIPYPDGYIEGVAKACKENDVIFILDEVATGFGRTGKMFFCDNEELKKLEKPDILCLGKGLTGGYLPLAATLTTDEIYNQFLGEFGESKQLYHGHTYTGNQLLCSAALATLEIFEKENVIENIQPKIKLFHKELRKLKELEHVGDVRGRGFMVGIELVKDKETKEPYPYGYKAGYRVAEKLLEKGIYMRPIGNVIILVPPLSITEKEIIYLCDALYEAIKEADLDKNLLEEKWDKEYIWHPYTQMKEYRESKNLIIER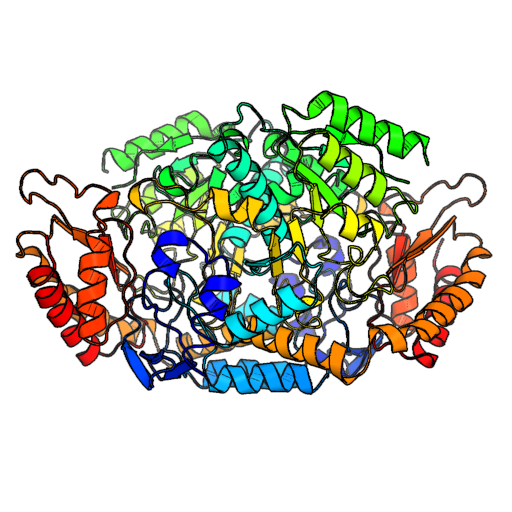GEGNYLIDIYGNKYLDAVSSIWCNLFGHSRKEIIEAIKNQADKICHSTLLGCGNVPSILLAKKLVDITPKHLTKVFYSEDGAEAVEIAIKMAYQYYVLRGDKGRTKFISVKEGYHGDTVGAMSVGGSELFHGVFKPLLFKGYHANPPYEMECLNEMISLIEKHAEEVFCVILEGGIMGSAGMIPYPDGYIEGVAKACKENDVIFILDEVATGFGRTGKMFFCDNEELKKLEKPDILCLGKGLTGGYLPLAATLTTDEIYNQFLGEFGESKQLYHGHTYTGNQLLCSAALATLEIFEKENVIENIQPKIKLFHKELRKLKELEHVGDVRGRGFMVGIELVKDKETKEPYPYGYKAGYRVAEKLLEKGIYMRPIGNVIILVPPLSITEKEIIYLCDALYEAIKEADL